Protein AF-D8M808-F1 (afdb_monomer_lite)

Structure (mmCIF, N/CA/C/O backbone):
data_AF-D8M808-F1
#
_entry.id   AF-D8M808-F1
#
loop_
_atom_site.group_PDB
_atom_site.id
_atom_site.type_symbol
_atom_site.label_atom_id
_atom_site.label_alt_id
_atom_site.label_comp_id
_atom_site.label_asym_id
_atom_site.label_entity_id
_atom_site.label_seq_id
_atom_site.pdbx_PDB_ins_code
_atom_site.Cartn_x
_atom_site.Cartn_y
_atom_site.Cartn_z
_atom_site.occupancy
_atom_site.B_iso_or_equiv
_atom_site.auth_seq_id
_atom_site.auth_comp_id
_atom_site.auth_asym_id
_atom_site.auth_atom_id
_atom_site.pdbx_PDB_model_num
ATOM 1 N N . MET A 1 1 ? 1.893 7.649 -14.625 1.00 47.78 1 MET A N 1
ATOM 2 C CA . MET A 1 1 ? 0.764 7.341 -15.531 1.00 47.78 1 MET A CA 1
ATOM 3 C C . MET A 1 1 ? -0.505 7.721 -14.791 1.00 47.78 1 MET A C 1
ATOM 5 O O . MET A 1 1 ? -0.541 7.512 -13.593 1.00 47.78 1 MET A O 1
ATOM 9 N N . GLY A 1 2 ? -1.487 8.362 -15.423 1.00 59.47 2 GLY A N 1
ATOM 10 C CA . GLY A 1 2 ? -2.755 8.634 -14.735 1.00 59.47 2 GLY A CA 1
ATOM 11 C C . GLY A 1 2 ? -3.718 7.470 -14.938 1.00 59.47 2 GLY A C 1
ATOM 12 O O . GLY A 1 2 ? -3.818 7.004 -16.076 1.00 59.47 2 GLY A O 1
ATOM 13 N N . VAL A 1 3 ? -4.454 7.075 -13.894 1.00 59.12 3 VAL A N 1
ATOM 14 C CA . VAL A 1 3 ? -5.568 6.106 -13.963 1.00 59.12 3 VAL A CA 1
ATOM 15 C C . VAL A 1 3 ? -6.441 6.313 -15.209 1.00 59.12 3 VAL A C 1
ATOM 17 O O . VAL A 1 3 ? -6.594 5.372 -15.991 1.00 59.12 3 VAL A O 1
ATOM 20 N N . PRO A 1 4 ? -6.915 7.543 -15.517 1.00 68.06 4 PRO A N 1
ATOM 21 C CA . PRO A 1 4 ? -7.764 7.747 -16.688 1.00 68.06 4 PRO A CA 1
ATOM 22 C C . PRO A 1 4 ? -7.023 7.537 -18.012 1.00 68.06 4 PRO A C 1
ATOM 24 O O . PRO A 1 4 ? -7.629 7.169 -19.009 1.00 68.06 4 PRO A O 1
ATOM 27 N N . THR A 1 5 ? -5.709 7.783 -18.055 1.00 80.19 5 THR A N 1
ATOM 28 C CA . THR A 1 5 ? -4.933 7.713 -19.303 1.00 80.19 5 THR A CA 1
ATOM 29 C C . THR A 1 5 ? -4.622 6.271 -19.697 1.00 80.19 5 THR A C 1
ATOM 31 O O . THR A 1 5 ? -4.795 5.934 -20.866 1.00 80.19 5 THR A O 1
ATOM 34 N N . LEU A 1 6 ? -4.195 5.422 -18.749 1.00 85.31 6 LEU A N 1
ATOM 35 C CA . LEU A 1 6 ? -3.957 4.002 -19.036 1.00 85.31 6 LEU A CA 1
ATOM 36 C C . LEU A 1 6 ? -5.270 3.299 -19.378 1.00 85.31 6 LEU A C 1
ATOM 38 O O . LEU A 1 6 ? -5.347 2.624 -20.401 1.00 85.31 6 LEU A O 1
ATOM 42 N N . PHE A 1 7 ? -6.313 3.521 -18.573 1.00 86.44 7 PHE A N 1
ATOM 43 C CA . PHE A 1 7 ? -7.611 2.909 -18.822 1.00 86.44 7 PHE A CA 1
ATOM 44 C C . PHE A 1 7 ? -8.219 3.368 -20.154 1.00 86.44 7 PHE A C 1
ATOM 46 O O . PHE A 1 7 ? -8.698 2.528 -20.902 1.00 86.44 7 PHE A O 1
ATOM 53 N N . LYS A 1 8 ? -8.145 4.663 -20.520 1.00 85.25 8 LYS A N 1
ATOM 54 C CA . LYS A 1 8 ? -8.629 5.142 -21.834 1.00 85.25 8 LYS A CA 1
ATOM 55 C C . LYS A 1 8 ? -7.880 4.473 -22.993 1.00 85.25 8 LYS A C 1
ATOM 57 O O . LYS A 1 8 ? -8.508 4.107 -23.982 1.00 85.25 8 LYS A O 1
ATOM 62 N N . TRP A 1 9 ? -6.558 4.301 -22.882 1.00 90.25 9 TRP A N 1
ATOM 63 C CA . TRP A 1 9 ? -5.776 3.578 -23.893 1.00 90.25 9 TRP A CA 1
ATOM 64 C C . TRP A 1 9 ? -6.207 2.108 -23.986 1.00 90.25 9 TRP A C 1
ATOM 66 O O . TRP A 1 9 ? -6.485 1.627 -25.084 1.00 90.25 9 TRP A O 1
ATOM 76 N N . LEU A 1 10 ? -6.354 1.432 -22.842 1.00 91.94 10 LEU A N 1
ATOM 77 C CA . LEU A 1 10 ? -6.784 0.036 -22.763 1.00 91.94 10 LEU A CA 1
ATOM 78 C C . LEU A 1 10 ? -8.191 -0.149 -23.335 1.00 91.94 10 LEU A C 1
ATOM 80 O O . LEU A 1 10 ? -8.391 -1.010 -24.182 1.00 91.94 10 LEU A O 1
ATOM 84 N N . ALA A 1 11 ? -9.146 0.689 -22.935 1.00 90.00 11 ALA A N 1
ATOM 85 C CA . ALA A 1 11 ? -10.527 0.641 -23.405 1.00 90.00 11 ALA A CA 1
ATOM 86 C C . ALA A 1 11 ? -10.635 0.873 -24.914 1.00 90.00 11 ALA A C 1
ATOM 88 O O . ALA A 1 11 ? -11.459 0.254 -25.580 1.00 90.00 11 ALA A O 1
ATOM 89 N N . LYS A 1 12 ? -9.777 1.738 -25.468 1.00 91.75 12 LYS A N 1
ATOM 90 C CA . LYS A 1 12 ? -9.707 1.969 -26.911 1.00 91.75 12 LYS A CA 1
ATOM 91 C C . LYS A 1 12 ? -9.107 0.771 -27.653 1.00 91.75 12 LYS A C 1
ATOM 93 O O . LYS A 1 12 ? -9.603 0.422 -28.719 1.00 91.75 12 LYS A O 1
ATOM 98 N N . LYS A 1 13 ? -8.034 0.173 -27.127 1.00 94.56 13 LYS A N 1
ATOM 99 C CA . LYS A 1 13 ? -7.291 -0.898 -27.811 1.00 94.56 13 LYS A CA 1
ATOM 100 C C . LYS A 1 13 ? -7.941 -2.278 -27.642 1.00 94.56 13 LYS A C 1
ATOM 102 O O . LYS A 1 13 ? -7.980 -3.053 -28.592 1.00 94.56 13 LYS A O 1
ATOM 107 N N . TYR A 1 14 ? -8.497 -2.560 -26.466 1.00 96.06 14 TYR A N 1
ATOM 108 C CA . TYR A 1 14 ? -9.073 -3.852 -26.079 1.00 96.06 14 TYR A CA 1
ATOM 109 C C . TYR A 1 14 ? -10.510 -3.695 -25.541 1.00 96.06 14 TYR A C 1
ATOM 111 O O . TYR A 1 14 ? -10.794 -4.073 -24.400 1.00 96.06 14 TYR A O 1
ATOM 119 N N . PRO A 1 15 ? -11.451 -3.146 -26.330 1.00 95.38 15 PRO A N 1
ATOM 120 C CA . PRO A 1 15 ? -12.764 -2.721 -25.837 1.00 95.38 15 PRO A CA 1
ATOM 121 C C . PRO A 1 15 ? -13.598 -3.854 -25.225 1.00 95.38 15 PRO A C 1
ATOM 123 O O . PRO A 1 15 ? -14.301 -3.625 -24.247 1.00 95.38 15 PRO A O 1
ATOM 126 N N . LYS A 1 16 ? -13.493 -5.091 -25.738 1.00 96.69 16 LYS A N 1
ATOM 127 C CA . LYS A 1 16 ? -14.270 -6.233 -25.215 1.00 96.69 16 LYS A CA 1
ATOM 128 C C . LYS A 1 16 ? -13.803 -6.728 -23.846 1.00 96.69 16 LYS A C 1
ATOM 130 O O . LYS A 1 16 ? -14.503 -7.522 -23.230 1.00 96.69 16 LYS A O 1
ATOM 135 N N . SER A 1 17 ? -12.640 -6.278 -23.371 1.00 96.38 17 SER A N 1
ATOM 136 C CA . SER A 1 17 ? -12.189 -6.591 -22.013 1.00 96.38 17 SER A CA 1
ATOM 137 C C . SER A 1 17 ? -13.010 -5.863 -20.944 1.00 96.38 17 SER A C 1
ATOM 139 O O . SER A 1 17 ? -12.934 -6.228 -19.778 1.00 96.38 17 SER A O 1
ATOM 141 N N . ILE A 1 18 ? -13.823 -4.870 -21.315 1.00 95.19 18 ILE A N 1
ATOM 142 C CA . ILE A 1 18 ? -14.630 -4.079 -20.386 1.00 95.19 18 ILE A CA 1
ATOM 143 C C . ILE A 1 18 ? -16.105 -4.409 -20.601 1.00 95.19 18 ILE A C 1
ATOM 145 O O . ILE A 1 18 ? -16.591 -4.428 -21.731 1.00 95.19 18 ILE A O 1
ATOM 149 N N . MET A 1 19 ? -16.828 -4.627 -19.507 1.00 95.00 19 MET A N 1
ATOM 150 C CA . MET A 1 19 ? -18.283 -4.770 -19.503 1.00 95.00 19 MET A CA 1
ATOM 151 C C . MET A 1 19 ? -18.914 -3.833 -18.471 1.00 95.00 19 MET A C 1
ATOM 153 O O . MET A 1 19 ? -18.319 -3.559 -17.429 1.00 95.00 19 MET A O 1
ATOM 157 N N . ASN A 1 20 ? -20.124 -3.349 -18.747 1.00 95.31 20 ASN A N 1
ATOM 158 C CA . ASN A 1 20 ? -20.907 -2.596 -17.767 1.00 95.31 20 ASN A CA 1
ATOM 159 C C . ASN A 1 20 ? -21.545 -3.559 -16.760 1.00 95.31 20 ASN A C 1
ATOM 161 O O . ASN A 1 20 ? -21.991 -4.641 -17.145 1.00 95.31 20 ASN A O 1
ATOM 165 N N . CYS A 1 21 ? -21.598 -3.159 -15.490 1.00 94.50 21 CYS A N 1
ATOM 166 C CA . CYS A 1 21 ? -22.265 -3.942 -14.457 1.00 94.50 21 CYS A CA 1
ATOM 167 C C . CYS A 1 21 ? -23.781 -3.897 -14.640 1.00 94.50 21 CYS A C 1
ATOM 169 O O . CYS A 1 21 ? -24.364 -2.842 -14.897 1.00 94.50 21 CYS A O 1
ATOM 171 N N . VAL A 1 22 ? -24.416 -5.044 -14.436 1.00 93.88 22 VAL A N 1
ATOM 172 C CA . VAL A 1 22 ? -25.856 -5.169 -14.244 1.00 93.88 22 VAL A CA 1
ATOM 173 C C . VAL A 1 22 ? -26.115 -5.212 -12.742 1.00 93.88 22 VAL A C 1
ATOM 175 O O . VAL A 1 22 ? -25.621 -6.098 -12.042 1.00 93.88 22 VAL A O 1
ATOM 178 N N . GLU A 1 23 ? -26.870 -4.234 -12.247 1.00 91.12 23 GLU A N 1
ATOM 179 C CA . GLU A 1 23 ? -27.244 -4.119 -10.836 1.00 91.12 23 GLU A CA 1
ATOM 180 C C . GLU A 1 23 ? -28.722 -4.483 -10.664 1.00 91.12 23 GLU A C 1
ATOM 182 O O . GLU A 1 23 ? -29.590 -3.943 -11.351 1.00 91.12 23 GLU A O 1
ATOM 187 N N . GLU A 1 24 ? -29.016 -5.385 -9.729 1.00 89.50 24 GLU A N 1
ATOM 188 C CA . GLU A 1 24 ? -30.378 -5.604 -9.244 1.00 89.50 24 GLU A CA 1
ATOM 189 C C . GLU A 1 24 ? -30.600 -4.730 -8.012 1.00 89.50 24 GLU A C 1
ATOM 191 O O . GLU A 1 24 ? -29.841 -4.801 -7.047 1.00 89.50 24 GLU A O 1
ATOM 196 N N . PHE A 1 25 ? -31.642 -3.905 -8.040 1.00 84.81 25 PHE A N 1
ATOM 197 C CA . PHE A 1 25 ? -31.972 -3.028 -6.922 1.00 84.81 25 PHE A CA 1
ATOM 198 C C . PHE A 1 25 ? -32.941 -3.720 -5.965 1.00 84.81 25 PHE A C 1
ATOM 200 O O . PHE A 1 25 ? -33.903 -4.361 -6.392 1.00 84.81 25 PHE A O 1
ATOM 207 N N . GLY A 1 26 ? -32.699 -3.558 -4.664 1.00 83.12 26 GLY A N 1
ATOM 208 C CA . GLY A 1 26 ? -33.629 -3.987 -3.625 1.00 83.12 26 GLY A CA 1
ATOM 209 C C . GLY A 1 26 ? -34.916 -3.158 -3.603 1.00 83.12 26 GLY A C 1
ATOM 210 O O . GLY A 1 26 ? -35.071 -2.167 -4.322 1.00 83.12 26 GLY A O 1
ATOM 211 N N . THR A 1 27 ? -35.849 -3.548 -2.741 1.00 85.81 27 THR A N 1
ATOM 212 C CA . THR A 1 27 ? -37.162 -2.902 -2.610 1.00 85.81 27 THR A CA 1
ATOM 213 C C . THR A 1 27 ? -37.303 -2.194 -1.271 1.00 85.81 27 THR A C 1
ATOM 215 O O . THR A 1 27 ? -36.938 -2.744 -0.235 1.00 85.81 27 THR A O 1
ATOM 218 N N . MET A 1 28 ? -37.895 -1.001 -1.275 1.00 83.19 28 MET A N 1
ATOM 219 C CA . MET A 1 28 ? -38.277 -0.304 -0.045 1.00 83.19 28 MET A CA 1
ATOM 220 C C . MET A 1 28 ? -39.628 -0.827 0.453 1.00 83.19 28 MET A C 1
ATOM 222 O O . MET A 1 28 ? -40.623 -0.730 -0.264 1.00 83.19 28 MET A O 1
ATOM 226 N N . VAL A 1 29 ? -39.676 -1.339 1.683 1.00 83.38 29 VAL A N 1
ATOM 227 C CA . VAL A 1 29 ? -40.907 -1.792 2.353 1.00 83.38 29 VAL A CA 1
ATOM 228 C C . VAL A 1 29 ? -40.989 -1.106 3.713 1.00 83.38 29 VAL A C 1
ATOM 230 O O . VAL A 1 29 ? -40.067 -1.215 4.514 1.00 83.38 29 VAL A O 1
ATOM 233 N N . ASP A 1 30 ? -42.055 -0.339 3.952 1.00 84.25 30 ASP A N 1
ATOM 234 C CA . ASP A 1 30 ? -42.275 0.431 5.191 1.00 84.25 30 ASP A CA 1
ATOM 235 C C . ASP A 1 30 ? -41.093 1.336 5.608 1.00 84.25 30 ASP A C 1
ATOM 237 O O . ASP A 1 30 ? -40.825 1.555 6.788 1.00 84.25 30 ASP A O 1
ATOM 241 N N . GLY A 1 31 ? -40.365 1.877 4.625 1.00 75.31 31 GLY A N 1
ATOM 242 C CA . GLY A 1 31 ? -39.184 2.718 4.856 1.00 75.31 31 GLY A CA 1
ATOM 243 C C . GLY A 1 31 ? -37.890 1.947 5.149 1.00 75.31 31 GLY A C 1
ATOM 244 O O . GLY A 1 31 ? -36.845 2.575 5.307 1.00 75.31 31 GLY A O 1
ATOM 245 N N . LEU A 1 32 ? -37.929 0.611 5.165 1.00 75.94 32 LEU A N 1
ATOM 246 C CA . LEU A 1 32 ? -36.761 -0.260 5.272 1.00 75.94 32 LEU A CA 1
ATOM 247 C C . LEU A 1 32 ? -36.335 -0.755 3.882 1.00 75.94 32 LEU A C 1
ATOM 249 O O . LEU A 1 32 ? -37.163 -1.213 3.094 1.00 75.94 32 LEU A O 1
ATOM 253 N N . TYR A 1 33 ? -35.037 -0.685 3.582 1.00 81.38 33 TYR A N 1
ATOM 254 C CA . TYR A 1 33 ? -34.481 -1.273 2.363 1.00 81.38 33 TYR A CA 1
ATOM 255 C C . TYR A 1 33 ? -34.319 -2.782 2.540 1.00 81.38 33 TYR A C 1
ATOM 257 O O . TYR A 1 33 ? -33.563 -3.232 3.403 1.00 81.38 33 TYR A O 1
ATOM 265 N N . ILE A 1 34 ? -35.010 -3.555 1.707 1.00 84.69 34 ILE A N 1
ATOM 266 C CA . ILE A 1 34 ? -34.822 -4.999 1.594 1.00 84.69 34 ILE A CA 1
ATOM 267 C C . ILE A 1 34 ? -33.880 -5.245 0.407 1.00 84.69 34 ILE A C 1
ATOM 269 O O . ILE A 1 34 ? -34.269 -4.943 -0.725 1.00 84.69 34 ILE A O 1
ATOM 273 N N . PRO A 1 35 ? -32.654 -5.755 0.633 1.00 86.56 35 PRO A N 1
ATOM 274 C CA . PRO A 1 35 ? -31.702 -6.017 -0.442 1.00 86.56 35 PRO A CA 1
ATOM 275 C C . PRO A 1 35 ? -32.207 -7.125 -1.382 1.00 86.56 35 PRO A C 1
ATOM 277 O O . PRO A 1 35 ? -33.033 -7.947 -0.971 1.00 86.56 35 PRO A O 1
ATOM 280 N N . PRO A 1 36 ? -31.714 -7.176 -2.634 1.00 90.19 36 PRO A N 1
ATOM 281 C CA . PRO A 1 36 ? -32.015 -8.282 -3.540 1.00 90.19 36 PRO A CA 1
ATOM 282 C C . PRO A 1 36 ? -31.539 -9.619 -2.949 1.00 90.19 36 PRO A C 1
ATOM 284 O O . PRO A 1 36 ? -30.596 -9.662 -2.154 1.00 90.19 36 PRO A O 1
ATOM 287 N N . ASP A 1 37 ? -32.166 -10.726 -3.357 1.00 90.12 37 ASP A N 1
ATOM 288 C CA . ASP A 1 37 ? -31.726 -12.061 -2.948 1.00 90.12 37 ASP A CA 1
ATOM 289 C C . ASP A 1 37 ? -30.413 -12.428 -3.651 1.00 90.12 37 ASP A C 1
ATOM 291 O O . ASP A 1 37 ? -30.378 -12.958 -4.762 1.00 90.12 37 ASP A O 1
ATOM 295 N N . VAL A 1 38 ? -29.303 -12.143 -2.975 1.00 91.19 38 VAL A N 1
ATOM 296 C CA . VAL A 1 38 ? -27.958 -12.416 -3.485 1.00 91.19 38 VAL A CA 1
ATOM 297 C C . VAL A 1 38 ? -27.599 -13.904 -3.496 1.00 91.19 38 VAL A C 1
ATOM 299 O O . VAL A 1 38 ? -26.528 -14.250 -3.991 1.00 91.19 38 VAL A O 1
ATOM 302 N N . SER A 1 39 ? -28.449 -14.803 -2.980 1.00 89.38 39 SER A N 1
ATOM 303 C CA . SER A 1 39 ? -28.254 -16.251 -3.144 1.00 89.38 39 SER A CA 1
ATOM 304 C C . SER A 1 39 ? -28.545 -16.720 -4.574 1.00 89.38 39 SER A C 1
ATOM 306 O O . SER A 1 39 ? -28.023 -17.751 -5.001 1.00 89.38 39 SER A O 1
ATOM 308 N N . LEU A 1 40 ? -29.313 -15.934 -5.335 1.00 92.75 40 LEU A N 1
ATOM 309 C CA . LEU A 1 40 ? -29.571 -16.175 -6.749 1.00 92.75 40 LEU A CA 1
ATOM 310 C C . LEU A 1 40 ? -28.301 -15.980 -7.598 1.00 92.75 40 LEU A C 1
ATOM 312 O O . LEU A 1 40 ? -27.373 -15.267 -7.176 1.00 92.75 40 LEU A O 1
ATOM 316 N N . PRO A 1 41 ? -28.261 -16.575 -8.809 1.00 95.19 41 PRO A N 1
ATOM 317 C CA . PRO A 1 41 ? -27.167 -16.369 -9.749 1.00 95.19 41 PRO A CA 1
ATOM 318 C C . PRO A 1 41 ? -26.872 -14.885 -9.978 1.00 95.19 41 PRO A C 1
ATOM 320 O O . PRO A 1 41 ? -27.785 -14.057 -10.002 1.00 95.19 41 PRO A O 1
ATOM 323 N N . ASN A 1 42 ? -25.597 -14.537 -10.123 1.00 96.69 42 ASN A N 1
ATOM 324 C CA . ASN A 1 42 ? -25.175 -13.162 -10.332 1.00 96.69 42 ASN A CA 1
ATOM 325 C C . ASN A 1 42 ? -25.702 -12.645 -11.691 1.00 96.69 42 ASN A C 1
ATOM 327 O O . ASN A 1 42 ? -25.426 -13.267 -12.724 1.00 96.69 42 ASN A O 1
ATOM 331 N N . PRO A 1 43 ? -26.416 -11.502 -11.731 1.00 96.38 43 PRO A N 1
ATOM 332 C CA . PRO A 1 43 ? -27.016 -10.966 -12.958 1.00 96.38 43 PRO A CA 1
ATOM 333 C C . PRO A 1 43 ? -25.988 -10.575 -14.029 1.00 96.38 43 PRO A C 1
ATOM 335 O O . PRO A 1 43 ? -26.331 -10.466 -15.204 1.00 96.38 43 PRO A O 1
ATOM 338 N N . ASN A 1 44 ? -24.716 -10.410 -13.656 1.00 96.00 44 ASN A N 1
ATOM 339 C CA . ASN A 1 44 ? -23.619 -10.150 -14.589 1.00 96.00 44 ASN A CA 1
ATOM 340 C C . ASN A 1 44 ? -23.207 -11.393 -15.401 1.00 96.00 44 ASN A C 1
ATOM 342 O O . ASN A 1 44 ? -22.344 -11.296 -16.268 1.00 96.00 44 ASN A O 1
ATOM 346 N N . GLY A 1 45 ? -23.780 -12.570 -15.115 1.00 95.56 45 GLY A N 1
ATOM 347 C CA . GLY A 1 45 ? -23.434 -13.834 -15.773 1.00 95.56 45 GLY A CA 1
ATOM 348 C C . GLY A 1 45 ? -22.103 -14.440 -15.309 1.00 95.56 45 GLY A C 1
ATOM 349 O O . GLY A 1 45 ? -21.668 -15.456 -15.851 1.00 95.56 45 GLY A O 1
ATOM 350 N N . ILE A 1 46 ? -21.461 -13.838 -14.303 1.00 96.19 46 ILE A N 1
ATOM 351 C CA . ILE A 1 46 ? -20.186 -14.273 -13.731 1.00 96.19 46 ILE A CA 1
ATOM 352 C C . ILE A 1 46 ? -20.362 -14.412 -12.219 1.00 96.19 46 ILE A C 1
ATOM 354 O O . ILE A 1 46 ? -20.697 -13.451 -11.534 1.00 96.19 46 ILE A O 1
ATOM 358 N N . GLU A 1 47 ? -20.125 -15.614 -11.701 1.00 97.31 47 GLU A N 1
ATOM 359 C CA . GLU A 1 47 ? -20.008 -15.855 -10.260 1.00 97.31 47 GLU A CA 1
ATOM 360 C C . GLU A 1 47 ? -18.597 -15.527 -9.774 1.00 97.31 47 GLU A C 1
ATOM 362 O O . GLU A 1 47 ? -17.628 -15.812 -10.480 1.00 97.31 47 GLU A O 1
ATOM 367 N N . PHE A 1 48 ? -18.477 -14.998 -8.558 1.00 98.12 48 PHE A N 1
ATOM 368 C CA . PHE A 1 48 ? -17.192 -14.663 -7.945 1.00 98.12 48 PHE A CA 1
ATOM 369 C C . PHE A 1 48 ? -17.004 -15.429 -6.639 1.00 98.12 48 PHE A C 1
ATOM 371 O O . PHE A 1 48 ? -17.874 -15.433 -5.770 1.00 98.12 48 PHE A O 1
ATOM 378 N N . ASP A 1 49 ? -15.851 -16.070 -6.478 1.00 97.69 49 ASP A N 1
ATOM 379 C CA . ASP A 1 49 ? -15.513 -16.780 -5.248 1.00 97.69 49 ASP A CA 1
ATOM 380 C C . ASP A 1 49 ? -15.039 -15.799 -4.178 1.00 97.69 49 ASP A C 1
ATOM 382 O O . ASP A 1 49 ? -15.577 -15.765 -3.067 1.00 97.69 49 ASP A O 1
ATOM 386 N N . ASN A 1 50 ? -14.053 -14.980 -4.544 1.00 98.44 50 ASN A N 1
ATOM 387 C CA . ASN A 1 50 ? -13.339 -14.111 -3.625 1.00 98.44 50 ASN A CA 1
ATOM 388 C C . ASN A 1 50 ? -13.463 -12.654 -4.074 1.00 98.44 50 ASN A C 1
ATOM 390 O O . ASN A 1 50 ? -13.074 -12.305 -5.193 1.00 98.44 50 ASN A O 1
ATOM 394 N N . PHE A 1 51 ? -13.968 -11.810 -3.178 1.00 98.50 51 PHE A N 1
ATOM 395 C CA . PHE A 1 51 ? -14.085 -10.374 -3.383 1.00 98.50 51 PHE A CA 1
ATOM 396 C C . PHE A 1 51 ? -13.071 -9.619 -2.524 1.00 98.50 51 PHE A C 1
ATOM 398 O O . PHE A 1 51 ? -13.074 -9.728 -1.300 1.00 98.50 51 PHE A O 1
ATOM 405 N N . TYR A 1 52 ? -12.214 -8.839 -3.170 1.00 98.50 52 TYR A N 1
ATOM 406 C CA . TYR A 1 52 ? -11.184 -8.030 -2.536 1.00 98.50 52 TYR A CA 1
ATOM 407 C C . TYR A 1 52 ? -11.540 -6.551 -2.659 1.00 98.50 52 TYR A C 1
ATOM 409 O O . TYR A 1 52 ? -11.968 -6.097 -3.720 1.00 98.50 52 TYR A O 1
ATOM 417 N N . ILE A 1 53 ? -11.360 -5.788 -1.589 1.00 97.81 53 ILE A N 1
ATOM 418 C CA . ILE A 1 53 ? -11.730 -4.374 -1.550 1.00 97.81 53 ILE A CA 1
ATOM 419 C C . ILE A 1 53 ? -10.531 -3.570 -1.073 1.00 97.81 53 ILE A C 1
ATOM 421 O O . ILE A 1 53 ? -10.106 -3.723 0.076 1.00 97.81 53 ILE A O 1
ATOM 425 N N . ASP A 1 54 ? -10.020 -2.695 -1.938 1.00 95.00 54 ASP A N 1
ATOM 426 C CA . ASP A 1 54 ? -9.149 -1.611 -1.500 1.00 95.00 54 ASP A CA 1
ATOM 427 C C . ASP A 1 54 ? -10.005 -0.504 -0.870 1.00 95.00 54 ASP A C 1
ATOM 429 O O . ASP A 1 54 ? -10.714 0.263 -1.532 1.00 95.00 54 ASP A O 1
ATOM 433 N N . MET A 1 55 ? -9.955 -0.437 0.457 1.00 95.38 55 MET A N 1
ATOM 434 C CA . MET A 1 55 ? -10.782 0.467 1.241 1.00 95.38 55 MET A CA 1
ATOM 435 C C . MET A 1 55 ? -10.394 1.929 1.060 1.00 95.38 55 MET A C 1
ATOM 437 O O . MET A 1 55 ? -11.240 2.795 1.287 1.00 95.38 55 MET A O 1
ATOM 441 N N . ASN A 1 56 ? -9.159 2.247 0.664 1.00 91.44 56 ASN A N 1
ATOM 442 C CA . ASN A 1 56 ? -8.702 3.632 0.641 1.00 91.44 56 ASN A CA 1
ATOM 443 C C . ASN A 1 56 ? -9.467 4.469 -0.388 1.00 91.44 56 ASN A C 1
ATOM 445 O O . ASN A 1 56 ? -9.899 5.581 -0.067 1.00 91.44 56 ASN A O 1
ATOM 449 N N . GLY A 1 57 ? -9.740 3.918 -1.574 1.00 87.81 57 GLY A N 1
ATOM 450 C CA . GLY A 1 57 ? -10.597 4.563 -2.573 1.00 87.81 57 GLY A CA 1
ATOM 451 C C . GLY A 1 57 ? -12.009 4.849 -2.045 1.00 87.81 57 GLY A C 1
ATOM 452 O O . GLY A 1 57 ? -12.527 5.955 -2.217 1.00 87.81 57 GLY A O 1
ATOM 453 N N . ILE A 1 58 ? -12.604 3.889 -1.327 1.00 91.50 58 ILE A N 1
ATOM 454 C CA . ILE A 1 58 ? -13.940 4.029 -0.724 1.00 91.50 58 ILE A CA 1
ATOM 455 C C . ILE A 1 58 ? -13.937 5.082 0.387 1.00 91.50 58 ILE A C 1
ATOM 457 O O . ILE A 1 58 ? -14.824 5.935 0.403 1.00 91.50 58 ILE A O 1
ATOM 461 N N . ILE A 1 59 ? -12.944 5.065 1.284 1.00 92.44 59 ILE A N 1
ATOM 462 C CA . ILE A 1 59 ? -12.806 6.051 2.367 1.00 92.44 59 ILE A CA 1
ATOM 463 C C . ILE A 1 59 ? -12.706 7.452 1.761 1.00 92.44 59 ILE A C 1
ATOM 465 O O . ILE A 1 59 ? -13.488 8.329 2.117 1.00 92.44 59 ILE A O 1
ATOM 469 N N . HIS A 1 60 ? -11.818 7.659 0.782 1.00 87.25 60 HIS A N 1
ATOM 470 C CA . HIS A 1 60 ? -11.701 8.942 0.089 1.00 87.25 60 HIS A CA 1
ATOM 471 C C . HIS A 1 60 ? -13.037 9.393 -0.509 1.00 87.25 60 HIS A C 1
ATOM 473 O O . HIS A 1 60 ? -13.455 10.533 -0.283 1.00 87.25 60 HIS A O 1
ATOM 479 N N . ASN A 1 61 ? -13.718 8.505 -1.234 1.00 84.81 61 ASN A N 1
ATOM 480 C CA . ASN A 1 61 ? -14.953 8.869 -1.906 1.00 84.81 61 ASN A CA 1
ATOM 481 C C . ASN A 1 61 ? -16.089 9.175 -0.920 1.00 84.81 61 ASN A C 1
ATOM 483 O O . ASN A 1 61 ? -16.822 10.146 -1.098 1.00 84.81 61 ASN A O 1
ATOM 487 N N . CYS A 1 62 ? -16.206 8.396 0.151 1.00 86.69 62 CYS A N 1
ATOM 488 C CA . CYS A 1 62 ? -17.253 8.564 1.153 1.00 86.69 62 CYS A CA 1
ATOM 489 C C . CYS A 1 62 ? -16.998 9.741 2.100 1.00 86.69 62 CYS A C 1
ATOM 491 O O . CYS A 1 62 ? -17.962 10.242 2.675 1.00 86.69 62 CYS A O 1
ATOM 493 N N . SER A 1 63 ? -15.746 10.201 2.247 1.00 83.38 63 SER A N 1
ATOM 494 C CA . SER A 1 63 ? -15.391 11.373 3.058 1.00 83.38 63 SER A CA 1
ATOM 495 C C . SER A 1 63 ? -15.605 12.709 2.334 1.00 83.38 63 SER A C 1
ATOM 497 O O . SER A 1 63 ? -15.907 13.705 2.993 1.00 83.38 63 SER A O 1
ATOM 499 N N . HIS A 1 64 ? -15.376 12.791 1.012 1.00 72.50 64 HIS A N 1
ATOM 500 C CA . HIS A 1 64 ? -15.351 14.093 0.311 1.00 72.50 64 HIS A CA 1
ATOM 501 C C . HIS A 1 64 ? -15.627 14.091 -1.207 1.00 72.50 64 HIS A C 1
ATOM 503 O O . HIS A 1 64 ? -15.399 15.127 -1.836 1.00 72.50 64 HIS A O 1
ATOM 509 N N . ASN A 1 65 ? -16.132 13.006 -1.816 1.00 65.62 65 ASN A N 1
ATOM 510 C CA . ASN A 1 65 ? -16.381 12.983 -3.268 1.00 65.62 65 ASN A CA 1
ATOM 511 C C . ASN A 1 65 ? -17.362 14.085 -3.704 1.00 65.62 65 ASN A C 1
ATOM 513 O O . ASN A 1 65 ? -18.394 14.334 -3.079 1.00 65.62 65 ASN A O 1
ATOM 517 N N . GLU A 1 66 ? -17.042 14.736 -4.822 1.00 52.00 66 GLU A N 1
ATOM 518 C CA . GLU A 1 66 ? -17.864 15.780 -5.424 1.00 52.00 66 GLU A CA 1
ATOM 519 C C . GLU A 1 66 ? -19.216 15.264 -5.936 1.00 52.00 66 GLU A C 1
ATOM 521 O O . GLU A 1 66 ? -20.154 16.053 -6.026 1.00 52.00 66 GLU A O 1
ATOM 526 N N . GLY A 1 67 ? -19.322 13.961 -6.227 1.00 54.66 67 GLY A N 1
ATOM 527 C CA . GLY A 1 67 ? -20.549 13.282 -6.649 1.00 54.66 67 GLY A CA 1
ATOM 528 C C . GLY A 1 67 ? -21.504 12.887 -5.518 1.00 54.66 67 GLY A C 1
ATOM 529 O O . GLY A 1 67 ? -22.562 12.323 -5.803 1.00 54.66 67 GLY A O 1
ATOM 530 N N . LEU A 1 68 ? -21.158 13.154 -4.253 1.00 61.16 68 LEU A N 1
ATOM 531 C CA . LEU A 1 68 ? -22.083 12.971 -3.138 1.00 61.16 68 LEU A CA 1
ATOM 532 C C . LEU A 1 68 ? -23.152 14.066 -3.186 1.00 61.16 68 LEU A C 1
ATOM 534 O O . LEU A 1 68 ? -22.833 15.254 -3.140 1.00 61.16 68 LEU A O 1
ATOM 538 N N . ASP A 1 69 ? -24.426 13.673 -3.178 1.00 55.78 69 ASP A N 1
ATOM 539 C CA . ASP A 1 69 ? -25.536 14.631 -3.048 1.00 55.78 69 ASP A CA 1
ATOM 540 C C . ASP A 1 69 ? -25.514 15.355 -1.691 1.00 55.78 69 ASP A C 1
ATOM 542 O O . ASP A 1 69 ? -26.127 16.410 -1.519 1.00 55.78 69 ASP A O 1
ATOM 546 N N . LYS A 1 70 ? -24.779 14.791 -0.724 1.00 60.44 70 LYS A N 1
ATOM 547 C CA . LYS A 1 70 ? -24.592 15.297 0.630 1.00 60.44 70 LYS A CA 1
ATOM 548 C C . LYS A 1 70 ? -23.152 15.057 1.089 1.00 60.44 70 LYS A C 1
ATOM 550 O O . LYS A 1 70 ? -22.704 13.920 1.178 1.00 60.44 70 LYS A O 1
ATOM 555 N N . VAL A 1 71 ? -22.422 16.129 1.392 1.00 64.56 71 VAL A N 1
ATOM 556 C CA . VAL A 1 71 ? -21.077 16.030 1.988 1.00 64.56 71 VAL A CA 1
ATOM 557 C C . VAL A 1 71 ? -21.221 15.617 3.462 1.00 64.56 71 VAL A C 1
ATOM 559 O O . VAL A 1 71 ? -22.050 16.229 4.142 1.00 64.56 71 VAL A O 1
ATOM 562 N N . PRO A 1 72 ? -20.456 14.626 3.964 1.00 73.56 72 PRO A N 1
ATOM 563 C CA . PRO A 1 72 ? -20.489 14.234 5.373 1.00 73.56 72 PRO A CA 1
ATOM 564 C C . PRO A 1 72 ? -20.184 15.423 6.287 1.00 73.56 72 PRO A C 1
ATOM 566 O O . PRO A 1 72 ? -19.218 16.153 6.047 1.00 73.56 72 PRO A O 1
ATOM 569 N N . GLU A 1 73 ? -20.971 15.616 7.346 1.00 70.19 73 GLU A N 1
ATOM 570 C CA . GLU A 1 73 ? -20.686 16.644 8.358 1.00 70.19 73 GLU A CA 1
ATOM 571 C C . GLU A 1 73 ? -19.884 16.067 9.527 1.00 70.19 73 GLU A C 1
ATOM 573 O O . GLU A 1 73 ? -19.086 16.766 10.154 1.00 70.19 73 GLU A O 1
ATOM 578 N N . THR A 1 74 ? -20.067 14.775 9.796 1.00 80.00 74 THR A N 1
ATOM 579 C CA . THR A 1 74 ? -19.450 14.050 10.905 1.00 80.00 74 THR A CA 1
ATOM 580 C C . THR A 1 74 ? -18.709 12.797 10.428 1.00 80.00 74 THR A C 1
ATOM 582 O O . THR A 1 74 ? -18.955 12.271 9.338 1.00 80.00 74 THR A O 1
ATOM 585 N N . SER A 1 75 ? -17.813 12.264 11.271 1.00 83.31 75 SER A N 1
ATOM 586 C CA . SER A 1 75 ? -17.213 10.941 11.032 1.00 83.31 75 SER A CA 1
ATOM 587 C C . SER A 1 75 ? -18.292 9.860 10.902 1.00 83.31 75 SER A C 1
ATOM 589 O O . SER A 1 75 ? -18.180 8.990 10.046 1.00 83.31 75 SER A O 1
ATOM 591 N N . LYS A 1 76 ? -19.381 9.967 11.677 1.00 85.00 76 LYS A N 1
ATOM 592 C CA . LYS A 1 76 ? -20.512 9.034 11.634 1.00 85.00 76 LYS A CA 1
ATOM 593 C C . LYS A 1 76 ? -21.181 8.988 10.258 1.00 85.00 76 LYS A C 1
ATOM 595 O O . LYS A 1 76 ? -21.375 7.897 9.735 1.00 85.00 76 LYS A O 1
ATOM 600 N N . ASP A 1 77 ? -21.452 10.145 9.650 1.00 84.31 77 ASP A N 1
ATOM 601 C CA . ASP A 1 77 ? -22.007 10.205 8.287 1.00 84.31 77 ASP A CA 1
ATOM 602 C C . ASP A 1 77 ? -21.072 9.516 7.284 1.00 84.31 77 ASP A C 1
ATOM 604 O O . ASP A 1 77 ? -21.517 8.822 6.375 1.00 84.31 77 ASP A O 1
ATOM 608 N N . THR A 1 78 ? -19.755 9.675 7.468 1.00 87.00 78 THR A N 1
ATOM 609 C CA . THR A 1 78 ? -18.770 9.006 6.610 1.00 87.00 78 THR A CA 1
ATOM 610 C C . THR A 1 78 ? -18.843 7.486 6.758 1.00 87.00 78 THR A C 1
ATOM 612 O O . THR A 1 78 ? -18.796 6.778 5.755 1.00 87.00 78 THR A O 1
ATOM 615 N N . PHE A 1 79 ? -18.986 6.975 7.982 1.00 89.06 79 PHE A N 1
ATOM 616 C CA . PHE A 1 79 ? -19.105 5.537 8.228 1.00 89.06 79 PHE A CA 1
ATOM 617 C C . PHE A 1 79 ? -20.395 4.970 7.627 1.00 89.06 79 PHE A C 1
ATOM 619 O O . PHE A 1 79 ? -20.345 3.955 6.938 1.00 89.06 79 PHE A O 1
ATOM 626 N N . GLU A 1 80 ? -21.529 5.655 7.798 1.00 87.75 80 GLU A N 1
ATOM 627 C CA . GLU A 1 80 ? -22.805 5.260 7.185 1.00 87.75 80 GLU A CA 1
ATOM 628 C C . GLU A 1 80 ? -22.708 5.226 5.650 1.00 87.75 80 GLU A C 1
ATOM 630 O O . GLU A 1 80 ? -23.156 4.264 5.021 1.00 87.75 80 GLU A O 1
ATOM 635 N N . ASN A 1 81 ? -22.037 6.215 5.049 1.00 89.19 81 ASN A N 1
ATOM 636 C CA . ASN A 1 81 ? -21.762 6.244 3.613 1.00 89.19 81 ASN A CA 1
ATOM 637 C C . ASN A 1 81 ? -20.933 5.040 3.160 1.00 89.19 81 ASN A C 1
ATOM 639 O O . ASN A 1 81 ? -21.284 4.385 2.178 1.00 89.19 81 ASN A O 1
ATOM 643 N N . MET A 1 82 ? -19.849 4.744 3.883 1.00 92.38 82 MET A N 1
ATOM 644 C CA . MET A 1 82 ? -18.978 3.610 3.583 1.00 92.38 82 MET A CA 1
ATOM 645 C C . MET A 1 82 ? -19.738 2.291 3.662 1.00 92.38 82 MET A C 1
ATOM 647 O O . MET A 1 82 ? -19.647 1.488 2.740 1.00 92.38 82 MET A O 1
ATOM 651 N N . PHE A 1 83 ? -20.501 2.069 4.733 1.00 92.94 83 PHE A N 1
ATOM 652 C CA . PHE A 1 83 ? -21.253 0.830 4.927 1.00 92.94 83 PHE A CA 1
ATOM 653 C C . PHE A 1 83 ? -22.278 0.621 3.822 1.00 92.94 83 PHE A C 1
ATOM 655 O O . PHE A 1 83 ? -22.367 -0.471 3.269 1.00 92.94 83 PHE A O 1
ATOM 662 N N . MET A 1 84 ? -22.997 1.675 3.438 1.00 89.88 84 MET A N 1
ATOM 663 C CA . MET A 1 84 ? -23.984 1.557 2.375 1.00 89.88 84 MET A CA 1
ATOM 664 C C . MET A 1 84 ? -23.340 1.343 0.998 1.00 89.88 84 MET A C 1
ATOM 666 O O . MET A 1 84 ? -23.895 0.620 0.170 1.00 89.88 84 MET A O 1
ATOM 670 N N . TYR A 1 85 ? -22.160 1.922 0.751 1.00 92.44 85 TYR A N 1
ATOM 671 C CA . TYR A 1 85 ? -21.403 1.649 -0.470 1.00 92.44 85 TYR A CA 1
ATOM 672 C C . TYR A 1 85 ? -20.869 0.211 -0.502 1.00 92.44 85 TYR A C 1
ATOM 674 O O . TYR A 1 85 ? -21.001 -0.467 -1.517 1.00 92.44 85 TYR A O 1
ATOM 682 N N . LEU A 1 86 ? -20.331 -0.286 0.616 1.00 95.38 86 LEU A N 1
ATOM 683 C CA . LEU A 1 86 ? -19.879 -1.673 0.751 1.00 95.38 86 LEU A CA 1
ATOM 684 C C . LEU A 1 86 ? -21.024 -2.672 0.547 1.00 95.38 86 LEU A C 1
ATOM 686 O O . LEU A 1 86 ? -20.831 -3.667 -0.149 1.00 95.38 86 LEU A O 1
ATOM 690 N N . ASP A 1 87 ? -22.213 -2.391 1.088 1.00 93.56 87 ASP A N 1
ATOM 691 C CA . ASP A 1 87 ? -23.409 -3.207 0.853 1.00 93.56 87 ASP A CA 1
ATOM 692 C C . ASP A 1 87 ? -23.769 -3.255 -0.636 1.00 93.56 87 ASP A C 1
ATOM 694 O O . ASP A 1 87 ? -24.001 -4.336 -1.174 1.00 93.56 87 ASP A O 1
ATOM 698 N N . ARG A 1 88 ? -23.748 -2.108 -1.335 1.00 93.12 88 ARG A N 1
ATOM 699 C CA . ARG A 1 88 ? -23.966 -2.065 -2.790 1.00 93.12 88 ARG A CA 1
ATOM 700 C C . ARG A 1 88 ? -22.945 -2.924 -3.532 1.00 93.12 88 ARG A C 1
ATOM 702 O O . ARG A 1 88 ? -23.333 -3.732 -4.368 1.00 93.12 88 ARG A O 1
ATOM 709 N N . LEU A 1 89 ? -21.653 -2.779 -3.236 1.00 95.62 89 LEU A N 1
ATOM 710 C CA . LEU A 1 89 ? -20.620 -3.581 -3.898 1.00 95.62 89 LEU A CA 1
ATOM 711 C C . LEU A 1 89 ? -20.815 -5.081 -3.634 1.00 95.62 89 LEU A C 1
ATOM 713 O O . LEU A 1 89 ? -20.687 -5.890 -4.550 1.00 95.62 89 LEU A O 1
ATOM 717 N N . PHE A 1 90 ? -21.178 -5.454 -2.407 1.00 95.50 90 PHE A N 1
ATOM 718 C CA . PHE A 1 90 ? -21.492 -6.835 -2.056 1.00 95.50 90 PHE A CA 1
ATOM 719 C C . PHE A 1 90 ? -22.715 -7.369 -2.828 1.00 95.50 90 PHE A C 1
ATOM 721 O O . PHE A 1 90 ? -22.667 -8.492 -3.327 1.00 95.50 90 PHE A O 1
ATOM 728 N N . GLU A 1 91 ? -23.777 -6.572 -2.983 1.00 94.31 91 GLU A N 1
ATOM 729 C CA . GLU A 1 91 ? -24.988 -6.920 -3.752 1.00 94.31 91 GLU A CA 1
ATOM 730 C C . GLU A 1 91 ? -24.692 -7.166 -5.247 1.00 94.31 91 GLU A C 1
ATOM 732 O O . GLU A 1 91 ? -25.298 -8.052 -5.863 1.00 94.31 91 GLU A O 1
ATOM 737 N N . ILE A 1 92 ? -23.735 -6.421 -5.811 1.00 95.62 92 ILE A N 1
ATOM 738 C CA . ILE A 1 92 ? -23.281 -6.541 -7.206 1.00 95.62 92 ILE A CA 1
ATOM 739 C C . ILE A 1 92 ? -22.390 -7.768 -7.396 1.00 95.62 92 ILE A C 1
ATOM 741 O O . ILE A 1 92 ? -22.565 -8.530 -8.347 1.00 95.62 92 ILE A O 1
ATOM 745 N N . VAL A 1 93 ? -21.416 -7.958 -6.504 1.00 97.31 93 VAL A N 1
ATOM 746 C CA . VAL A 1 93 ? -20.391 -8.998 -6.651 1.00 97.31 93 VAL A CA 1
ATOM 747 C C . VAL A 1 93 ? -20.897 -10.371 -6.210 1.00 97.31 93 VAL A C 1
ATOM 749 O O . VAL A 1 93 ? -20.593 -11.368 -6.860 1.00 97.31 93 VAL A O 1
ATOM 752 N N . ARG A 1 94 ? -21.691 -10.445 -5.138 1.00 96.12 94 ARG A N 1
ATOM 753 C CA . ARG A 1 94 ? -22.217 -11.697 -4.560 1.00 96.12 94 ARG A CA 1
ATOM 754 C C . ARG A 1 94 ? -21.123 -12.754 -4.309 1.00 96.12 94 ARG A C 1
ATOM 756 O O . ARG A 1 94 ? -21.216 -13.859 -4.847 1.00 96.12 94 ARG A O 1
ATOM 763 N N . PRO A 1 95 ? -20.078 -12.443 -3.516 1.00 96.75 95 PRO A N 1
ATOM 764 C CA . PRO A 1 95 ? -18.979 -13.377 -3.283 1.00 96.75 95 PRO A CA 1
ATOM 765 C C . PRO A 1 95 ? -19.469 -14.675 -2.638 1.00 96.75 95 PRO A C 1
ATOM 767 O O . PRO A 1 95 ? -20.292 -14.654 -1.720 1.00 96.75 95 PRO A O 1
ATOM 770 N N . ARG A 1 96 ? -18.947 -15.812 -3.106 1.00 94.38 96 ARG A N 1
ATOM 771 C CA . ARG A 1 96 ? -19.384 -17.147 -2.663 1.00 94.38 96 ARG A CA 1
ATOM 772 C C . ARG A 1 96 ? -18.516 -17.766 -1.571 1.00 94.38 96 ARG A C 1
ATOM 774 O O . ARG A 1 96 ? -18.987 -18.674 -0.893 1.00 94.38 96 ARG A O 1
ATOM 781 N N . LYS A 1 97 ? -17.273 -17.307 -1.395 1.00 93.81 97 LYS A N 1
ATOM 782 C CA . LYS A 1 97 ? -16.309 -17.892 -0.447 1.00 93.81 97 LYS A CA 1
ATOM 783 C C . LYS A 1 97 ? -15.685 -16.858 0.487 1.00 93.81 97 LYS A C 1
ATOM 785 O O . LYS A 1 97 ? -15.682 -17.079 1.700 1.00 93.81 97 LYS A O 1
ATOM 790 N N . LEU A 1 98 ? -15.178 -15.745 -0.048 1.00 95.81 98 LEU A N 1
ATOM 791 C CA . LEU A 1 98 ? -14.363 -14.789 0.710 1.00 95.81 98 LEU A CA 1
ATOM 792 C C . LEU A 1 98 ? -14.726 -13.327 0.419 1.00 95.81 98 LEU A C 1
ATOM 794 O O . LEU A 1 98 ? -14.918 -12.945 -0.735 1.00 95.81 98 LEU A O 1
ATOM 798 N N . ILE A 1 99 ? -14.689 -12.498 1.464 1.00 97.38 99 ILE A N 1
ATOM 799 C CA . ILE A 1 99 ? -14.502 -11.046 1.378 1.00 97.38 99 ILE A CA 1
ATOM 800 C C . ILE A 1 99 ? -13.192 -10.688 2.079 1.00 97.38 99 ILE A C 1
ATOM 802 O O . ILE A 1 99 ? -12.986 -11.049 3.237 1.00 97.38 99 ILE A O 1
ATOM 806 N N . TYR A 1 100 ? -12.327 -9.942 1.405 1.00 97.94 100 TYR A N 1
ATOM 807 C CA . TYR A 1 100 ? -11.094 -9.403 1.966 1.00 97.94 100 TYR A CA 1
ATOM 808 C C . TYR A 1 100 ? -11.139 -7.875 1.903 1.00 97.94 100 TYR A C 1
ATOM 810 O O . TYR A 1 100 ? -11.091 -7.294 0.819 1.00 97.94 100 TYR A O 1
ATOM 818 N N . LEU A 1 101 ? -11.213 -7.214 3.058 1.00 97.94 101 LEU A N 1
ATOM 819 C CA . LEU A 1 101 ? -11.178 -5.756 3.162 1.00 97.94 101 LEU A CA 1
ATOM 820 C C . LEU A 1 101 ? -9.763 -5.313 3.538 1.00 97.94 101 LEU A C 1
ATOM 822 O O . LEU A 1 101 ? -9.278 -5.642 4.623 1.00 97.94 101 LEU A O 1
ATOM 826 N N . ALA A 1 102 ? -9.106 -4.564 2.656 1.00 97.12 102 ALA A N 1
ATOM 827 C CA . ALA A 1 102 ? -7.750 -4.074 2.861 1.00 97.12 102 ALA A CA 1
ATOM 828 C C . ALA A 1 102 ? -7.749 -2.553 3.025 1.00 97.12 102 ALA A C 1
ATOM 830 O O . ALA A 1 102 ? -8.079 -1.819 2.101 1.00 97.12 102 ALA A O 1
ATOM 831 N N . VAL A 1 103 ? -7.368 -2.076 4.206 1.00 96.38 103 VAL A N 1
ATOM 832 C CA . VAL A 1 103 ? -7.104 -0.655 4.475 1.00 96.38 103 VAL A CA 1
ATOM 833 C C . VAL A 1 103 ? -5.607 -0.416 4.322 1.00 96.38 103 VAL A C 1
ATOM 835 O O . VAL A 1 103 ? -4.840 -1.235 4.823 1.00 96.38 103 VAL A O 1
ATOM 838 N N . ASP A 1 104 ? -5.156 0.669 3.686 1.00 95.81 104 ASP A N 1
ATOM 839 C CA . ASP A 1 104 ? -3.710 0.936 3.604 1.00 95.81 104 ASP A CA 1
ATOM 840 C C . ASP A 1 104 ? -3.094 0.979 5.003 1.00 95.81 104 ASP A C 1
ATOM 842 O O . ASP A 1 104 ? -3.595 1.675 5.890 1.00 95.81 104 ASP A O 1
ATOM 846 N N . GLY A 1 105 ? -1.980 0.270 5.169 1.00 95.75 105 GLY A N 1
ATOM 847 C CA . GLY A 1 105 ? -1.075 0.400 6.298 1.00 95.75 105 GLY A CA 1
ATOM 848 C C . GLY A 1 105 ? 0.167 1.212 5.946 1.00 95.75 105 GLY A C 1
ATOM 849 O O . GLY A 1 105 ? 0.203 1.982 4.983 1.00 95.75 105 GLY A O 1
ATOM 850 N N . VAL A 1 106 ? 1.216 1.067 6.756 1.00 96.44 106 VAL A N 1
ATOM 851 C CA . VAL A 1 106 ? 2.503 1.723 6.480 1.00 96.44 106 VAL A CA 1
ATOM 852 C C . VAL A 1 106 ? 3.094 1.178 5.182 1.00 96.44 106 VAL A C 1
ATOM 854 O O . VAL A 1 106 ? 3.302 -0.025 5.061 1.00 96.44 106 VAL A O 1
ATOM 857 N N . ALA A 1 107 ? 3.377 2.058 4.227 1.00 96.56 107 ALA A N 1
ATOM 858 C CA . ALA A 1 107 ? 3.894 1.707 2.913 1.00 96.56 107 ALA A CA 1
ATOM 859 C C . ALA A 1 107 ? 5.437 1.670 2.899 1.00 96.56 107 ALA A C 1
ATOM 861 O O . ALA A 1 107 ? 6.086 2.274 3.761 1.00 96.56 107 ALA A O 1
ATOM 862 N N . PRO A 1 108 ? 6.061 1.009 1.908 1.00 97.19 108 PRO A N 1
ATOM 863 C CA . PRO A 1 108 ? 7.506 1.081 1.708 1.00 97.19 108 PRO A CA 1
ATOM 864 C C . PRO A 1 108 ? 7.984 2.511 1.429 1.00 97.19 108 PRO A C 1
ATOM 866 O O . PRO A 1 108 ? 7.261 3.327 0.847 1.00 97.19 108 PRO A O 1
ATOM 869 N N . ARG A 1 109 ? 9.242 2.823 1.765 1.00 95.69 109 ARG A N 1
ATOM 870 C CA . ARG A 1 109 ? 9.798 4.178 1.603 1.00 95.69 109 ARG A CA 1
ATOM 871 C C . ARG A 1 109 ? 9.738 4.697 0.163 1.00 95.69 109 ARG A C 1
ATOM 873 O O . ARG A 1 109 ? 9.544 5.898 -0.039 1.00 95.69 109 ARG A O 1
ATOM 880 N N . ALA A 1 110 ? 9.849 3.807 -0.826 1.00 93.88 110 ALA A N 1
ATOM 881 C CA . ALA A 1 110 ? 9.643 4.131 -2.235 1.00 93.88 110 ALA A CA 1
ATOM 882 C C . ALA A 1 110 ? 8.281 4.814 -2.473 1.00 93.88 110 ALA A C 1
ATOM 884 O O . ALA A 1 110 ? 8.237 5.899 -3.055 1.00 93.88 110 ALA A O 1
ATOM 885 N N . LYS A 1 111 ? 7.191 4.250 -1.933 1.00 94.69 111 LYS A N 1
ATOM 886 C CA . LYS A 1 111 ? 5.843 4.836 -2.003 1.00 94.69 111 LYS A CA 1
ATOM 887 C C . LYS A 1 111 ? 5.697 6.068 -1.114 1.00 94.69 111 LYS A C 1
ATOM 889 O O . LYS A 1 111 ? 5.065 7.048 -1.509 1.00 94.69 111 LYS A O 1
ATOM 894 N N . MET A 1 112 ? 6.291 6.056 0.080 1.00 94.88 112 MET A N 1
ATOM 895 C CA . MET A 1 112 ? 6.176 7.166 1.034 1.00 94.88 112 MET A CA 1
ATOM 896 C C . MET A 1 112 ? 6.622 8.509 0.441 1.00 94.88 112 MET A C 1
ATOM 898 O O . MET A 1 112 ? 5.982 9.528 0.688 1.00 94.88 112 MET A O 1
ATOM 902 N N . ASN A 1 113 ? 7.667 8.531 -0.391 1.00 91.69 113 ASN A N 1
ATOM 903 C CA . ASN A 1 113 ? 8.103 9.761 -1.060 1.00 91.69 113 ASN A CA 1
ATOM 904 C C . ASN A 1 113 ? 7.042 10.320 -2.024 1.00 91.69 113 ASN A C 1
ATOM 906 O O . ASN A 1 113 ? 6.824 11.535 -2.058 1.00 91.69 113 ASN A O 1
ATOM 910 N N . GLN A 1 114 ? 6.352 9.447 -2.765 1.00 90.81 114 GLN A N 1
ATOM 911 C CA . GLN A 1 114 ? 5.229 9.831 -3.623 1.00 90.81 114 GLN A CA 1
ATOM 912 C C . GLN A 1 114 ? 4.059 10.358 -2.781 1.00 90.81 114 GLN A C 1
ATOM 914 O O . GLN A 1 114 ? 3.547 11.448 -3.058 1.00 90.81 114 GLN A O 1
ATOM 919 N N . GLN A 1 115 ? 3.708 9.665 -1.692 1.00 92.94 115 GLN A N 1
ATOM 920 C CA . GLN A 1 115 ? 2.650 10.105 -0.776 1.00 92.94 115 GLN A CA 1
ATOM 921 C C . GLN A 1 115 ? 2.977 11.467 -0.153 1.00 92.94 115 GLN A C 1
ATOM 923 O O . GLN A 1 115 ? 2.126 12.356 -0.116 1.00 92.94 115 GLN A O 1
ATOM 928 N N . ARG A 1 116 ? 4.220 11.671 0.291 1.00 94.31 116 ARG A N 1
ATOM 929 C CA . ARG A 1 116 ? 4.699 12.940 0.843 1.00 94.31 116 ARG A CA 1
ATOM 930 C C . ARG A 1 116 ? 4.575 14.075 -0.167 1.00 94.31 116 ARG A C 1
ATOM 932 O O . ARG A 1 116 ? 4.020 15.122 0.155 1.00 94.31 116 ARG A O 1
ATOM 939 N N . SER A 1 117 ? 5.045 13.857 -1.394 1.00 91.62 117 SER A N 1
ATOM 940 C CA . SER A 1 117 ? 4.930 14.826 -2.488 1.00 91.62 117 SER A CA 1
ATOM 941 C C . SER A 1 117 ? 3.469 15.234 -2.728 1.00 91.62 117 SER A C 1
ATOM 943 O O . SER A 1 117 ? 3.149 16.429 -2.742 1.00 91.62 117 SER A O 1
ATOM 945 N N . ARG A 1 118 ? 2.553 14.255 -2.798 1.00 90.06 118 ARG A N 1
ATOM 946 C CA . ARG A 1 118 ? 1.107 14.493 -2.950 1.00 90.06 118 ARG A CA 1
ATOM 947 C C . ARG A 1 118 ? 0.518 15.286 -1.783 1.00 90.06 118 ARG A C 1
ATOM 949 O O . ARG A 1 118 ? -0.218 16.240 -2.019 1.00 90.06 118 ARG A O 1
ATOM 956 N N . ARG A 1 119 ? 0.854 14.940 -0.535 1.00 91.75 119 ARG A N 1
ATOM 957 C CA . ARG A 1 119 ? 0.302 15.594 0.669 1.00 91.75 119 ARG A CA 1
ATOM 958 C C . ARG A 1 119 ? 0.780 17.029 0.839 1.00 91.75 119 ARG A C 1
ATOM 960 O O . ARG A 1 119 ? -0.031 17.899 1.153 1.00 91.75 119 ARG A O 1
ATOM 967 N N . PHE A 1 120 ? 2.062 17.299 0.594 1.00 92.56 120 PHE A N 1
ATOM 968 C CA . PHE A 1 120 ? 2.583 18.669 0.587 1.00 92.56 120 PHE A CA 1
ATOM 969 C C . PHE A 1 120 ? 1.951 19.500 -0.532 1.00 92.56 120 PHE A C 1
ATOM 971 O O . PHE A 1 120 ? 1.557 20.641 -0.290 1.00 92.56 120 PHE A O 1
ATOM 978 N N . SER A 1 121 ? 1.794 18.915 -1.724 1.00 87.94 121 SER A N 1
ATOM 979 C CA . SER A 1 121 ? 1.176 19.603 -2.859 1.00 87.94 121 SER A CA 1
ATOM 980 C C . SER A 1 121 ? -0.286 19.947 -2.593 1.00 87.94 121 SER A C 1
ATOM 982 O O . SER A 1 121 ? -0.661 21.112 -2.701 1.00 87.94 121 SER A O 1
ATOM 984 N N . ALA A 1 122 ? -1.083 18.975 -2.138 1.00 84.94 122 ALA A N 1
ATOM 985 C CA . ALA A 1 122 ? -2.489 19.174 -1.791 1.00 84.94 122 ALA A CA 1
ATOM 986 C C . ALA A 1 122 ? -2.668 20.182 -0.644 1.00 84.94 122 ALA A C 1
ATOM 988 O O . ALA A 1 122 ? -3.571 21.018 -0.669 1.00 84.94 122 ALA A O 1
ATOM 989 N N . PHE A 1 123 ? -1.794 20.143 0.366 1.00 88.06 123 PHE A N 1
ATOM 990 C CA . PHE A 1 123 ? -1.830 21.112 1.457 1.00 88.06 123 PHE A CA 1
ATOM 991 C C . PHE A 1 123 ? -1.549 22.534 0.968 1.00 88.06 123 PHE A C 1
ATOM 993 O O . PHE A 1 123 ? -2.309 23.447 1.295 1.00 88.06 123 PHE A O 1
ATOM 1000 N N . GLN A 1 124 ? -0.498 22.724 0.170 1.00 87.88 124 GLN A N 1
ATOM 1001 C CA . GLN A 1 124 ? -0.161 24.043 -0.351 1.00 87.88 124 GLN A CA 1
ATOM 1002 C C . GLN A 1 124 ? -1.221 24.546 -1.338 1.00 87.88 124 GLN A C 1
ATOM 1004 O O . GLN A 1 124 ? -1.557 25.720 -1.302 1.00 87.88 124 GLN A O 1
ATOM 1009 N N . GLU A 1 125 ? -1.809 23.673 -2.158 1.00 83.06 125 GLU A N 1
ATOM 1010 C CA . GLU A 1 125 ? -2.937 24.015 -3.030 1.00 83.06 125 GLU A CA 1
ATOM 1011 C C . GLU A 1 125 ? -4.147 24.523 -2.225 1.00 83.06 125 GLU A C 1
ATOM 1013 O O . GLU A 1 125 ? -4.727 25.559 -2.558 1.00 83.06 125 GLU A O 1
ATOM 1018 N N . ARG A 1 126 ? -4.498 23.856 -1.115 1.00 82.56 126 ARG A N 1
ATOM 1019 C CA . ARG A 1 126 ? -5.560 24.324 -0.204 1.00 82.56 126 ARG A CA 1
ATOM 1020 C C . ARG A 1 126 ? -5.231 25.675 0.429 1.00 82.56 126 ARG A C 1
ATOM 1022 O O . ARG A 1 126 ? -6.128 26.506 0.554 1.00 82.56 126 ARG A O 1
ATOM 1029 N N . GLN A 1 127 ? -3.974 25.899 0.817 1.00 84.88 127 GLN A N 1
ATOM 1030 C CA . GLN A 1 127 ? -3.531 27.197 1.333 1.00 84.88 127 GLN A CA 1
ATOM 1031 C C . GLN A 1 127 ? -3.626 28.285 0.268 1.00 84.88 127 GLN A C 1
ATOM 1033 O O . GLN A 1 127 ? -4.264 29.299 0.508 1.00 84.88 127 GLN A O 1
ATOM 1038 N N . ASP A 1 128 ? -3.080 28.050 -0.923 1.00 83.75 128 ASP A N 1
ATOM 1039 C CA . ASP A 1 128 ? -3.102 29.019 -2.018 1.00 83.75 128 ASP A CA 1
ATOM 1040 C C . ASP A 1 128 ? -4.543 29.344 -2.451 1.00 83.75 128 ASP A C 1
ATOM 1042 O O . ASP A 1 128 ? -4.837 30.480 -2.824 1.00 83.75 128 ASP A O 1
ATOM 1046 N N . ARG A 1 129 ? -5.467 28.377 -2.342 1.00 82.25 129 ARG A N 1
ATOM 1047 C CA . ARG A 1 129 ? -6.905 28.590 -2.562 1.00 82.25 129 ARG A CA 1
ATOM 1048 C C . ARG A 1 129 ? -7.502 29.530 -1.526 1.00 82.25 129 ARG A C 1
ATOM 1050 O O . ARG A 1 129 ? -8.228 30.452 -1.887 1.00 82.25 129 ARG A O 1
ATOM 1057 N N . LYS A 1 130 ? -7.219 29.263 -0.251 1.00 83.88 130 LYS A N 1
ATOM 1058 C CA . LYS A 1 130 ? -7.710 30.064 0.867 1.00 83.88 130 LYS A CA 1
ATOM 1059 C C . LYS A 1 130 ? -7.142 31.481 0.809 1.00 83.88 130 LYS A C 1
ATOM 1061 O O . LYS A 1 130 ? -7.912 32.426 0.891 1.00 83.88 130 LYS A O 1
ATOM 1066 N N . ASP A 1 131 ? -5.839 31.619 0.577 1.00 86.94 131 ASP A N 1
ATOM 1067 C CA . ASP A 1 131 ? -5.160 32.908 0.441 1.00 86.94 131 ASP A CA 1
ATOM 1068 C C . ASP A 1 131 ? -5.767 33.733 -0.709 1.00 86.94 131 ASP A C 1
ATOM 1070 O O . ASP A 1 131 ? -6.003 34.929 -0.552 1.00 86.94 131 ASP A O 1
ATOM 1074 N N . ALA A 1 132 ? -6.071 33.097 -1.850 1.00 82.62 132 ALA A N 1
ATOM 1075 C CA . ALA A 1 132 ? -6.768 33.748 -2.960 1.00 82.62 132 ALA A CA 1
ATOM 1076 C C . ALA A 1 132 ? -8.190 34.195 -2.575 1.00 82.62 132 ALA A C 1
ATOM 1078 O O . ALA A 1 132 ? -8.587 35.317 -2.883 1.00 82.62 132 ALA A O 1
ATOM 1079 N N . GLU A 1 133 ? -8.960 33.338 -1.897 1.00 82.94 133 GLU A N 1
ATOM 1080 C CA . GLU A 1 133 ? -10.318 33.670 -1.451 1.00 82.94 133 GLU A CA 1
ATOM 1081 C C . GLU A 1 133 ? -10.318 34.825 -0.436 1.00 82.94 133 GLU A C 1
ATOM 1083 O O . GLU A 1 133 ? -11.081 35.778 -0.598 1.00 82.94 133 GLU A O 1
ATOM 1088 N N . ASP A 1 134 ? -9.448 34.767 0.575 1.00 87.25 134 ASP A N 1
ATOM 1089 C CA . ASP A 1 134 ? -9.336 35.761 1.647 1.00 87.25 134 ASP A CA 1
ATOM 1090 C C . ASP A 1 134 ? -8.890 37.129 1.104 1.00 87.25 134 ASP A C 1
ATOM 1092 O O . ASP A 1 134 ? -9.406 38.165 1.538 1.00 87.25 134 ASP A O 1
ATOM 1096 N N . GLU A 1 135 ? -7.990 37.155 0.114 1.00 88.88 135 GLU A N 1
ATOM 1097 C CA . GLU A 1 135 ? -7.556 38.387 -0.549 1.00 88.88 135 GLU A CA 1
ATOM 1098 C C . GLU A 1 135 ? -8.707 39.059 -1.313 1.00 88.88 135 GLU A C 1
ATOM 1100 O O . GLU A 1 135 ? -8.981 40.246 -1.102 1.00 88.88 135 GLU A O 1
ATOM 1105 N N . ILE A 1 136 ? -9.417 38.310 -2.168 1.00 84.19 136 ILE A N 1
ATOM 1106 C CA . ILE A 1 136 ? -10.550 38.845 -2.940 1.00 84.19 136 ILE A CA 1
ATOM 1107 C C . ILE A 1 136 ? -11.683 39.273 -2.004 1.00 84.19 136 ILE A C 1
ATOM 1109 O O . ILE A 1 136 ? -12.247 40.358 -2.167 1.00 84.19 136 ILE A O 1
ATOM 1113 N N . ARG A 1 137 ? -11.973 38.473 -0.973 1.00 87.38 137 ARG A N 1
ATOM 1114 C CA . ARG A 1 137 ? -12.977 38.782 0.051 1.00 87.38 137 ARG A CA 1
ATOM 1115 C C . ARG A 1 137 ? -12.653 40.084 0.776 1.00 87.38 137 ARG A C 1
ATOM 1117 O O . ARG A 1 137 ? -13.522 40.949 0.870 1.00 87.38 137 ARG A O 1
ATOM 1124 N N . SER A 1 138 ? -11.416 40.249 1.242 1.00 89.69 138 SER A N 1
ATOM 1125 C CA . SER A 1 138 ? -10.973 41.460 1.944 1.00 89.69 138 SER A CA 1
ATOM 1126 C C . SER A 1 138 ? -11.066 42.695 1.046 1.00 89.69 138 SER A C 1
ATOM 1128 O O . SER A 1 138 ? -11.587 43.726 1.470 1.00 89.69 138 SER A O 1
ATOM 1130 N N . ARG A 1 139 ? -10.634 42.578 -0.218 1.00 88.75 139 ARG A N 1
ATOM 1131 C CA . ARG A 1 139 ? -10.697 43.660 -1.214 1.00 88.75 139 ARG A CA 1
ATOM 1132 C C . ARG A 1 139 ? -12.136 44.096 -1.503 1.00 88.75 139 ARG A C 1
ATOM 1134 O O . ARG A 1 139 ? -12.412 45.290 -1.573 1.00 88.75 139 ARG A O 1
ATOM 1141 N N . MET A 1 140 ? -13.057 43.145 -1.659 1.00 84.38 140 MET A N 1
ATOM 1142 C CA . MET A 1 140 ? -14.462 43.437 -1.960 1.00 84.38 140 MET A CA 1
ATOM 1143 C C . MET A 1 140 ? -15.228 43.996 -0.760 1.00 84.38 140 MET A C 1
ATOM 1145 O O . MET A 1 140 ? -15.976 44.958 -0.926 1.00 84.38 140 MET A O 1
ATOM 1149 N N . LEU A 1 141 ? -14.994 43.459 0.441 1.00 88.31 141 LEU A N 1
ATOM 1150 C CA . LEU A 1 141 ? -15.567 44.002 1.676 1.00 88.31 141 LEU A CA 1
ATOM 1151 C C . LEU A 1 141 ? -15.091 45.437 1.934 1.00 88.31 141 LEU A C 1
ATOM 1153 O O . LEU A 1 141 ? -15.900 46.288 2.294 1.00 88.31 141 LEU A O 1
ATOM 1157 N N . ALA A 1 142 ? -13.809 45.730 1.688 1.00 90.00 142 ALA A N 1
ATOM 1158 C CA . ALA A 1 142 ? -13.273 47.089 1.786 1.00 90.00 142 ALA A CA 1
ATOM 1159 C C . ALA A 1 142 ? -13.923 48.061 0.782 1.00 90.00 142 ALA A C 1
ATOM 1161 O O . ALA A 1 142 ? -14.050 49.247 1.070 1.00 90.00 142 ALA A O 1
ATOM 1162 N N . ALA A 1 143 ? -14.378 47.557 -0.369 1.00 85.75 143 ALA A N 1
ATOM 1163 C CA . ALA A 1 143 ? -15.127 48.320 -1.366 1.00 85.75 143 ALA A CA 1
ATOM 1164 C C . ALA A 1 143 ? -16.642 48.401 -1.077 1.00 85.75 143 ALA A C 1
ATOM 1166 O O . ALA A 1 143 ? -17.393 48.886 -1.921 1.00 85.75 143 ALA A O 1
ATOM 1167 N N . GLY A 1 144 ? -17.111 47.899 0.073 1.00 82.50 144 GLY A N 1
ATOM 1168 C CA . GLY A 1 144 ? -18.531 47.887 0.438 1.00 82.50 144 GLY A CA 1
ATOM 1169 C C . GLY A 1 144 ? -19.400 46.953 -0.414 1.00 82.50 144 GLY A C 1
ATOM 1170 O O . GLY A 1 144 ? -20.621 47.097 -0.410 1.00 82.50 144 GLY A O 1
ATOM 1171 N N . LYS A 1 145 ? -18.788 46.015 -1.149 1.00 80.62 145 LYS A N 1
ATOM 1172 C CA . LYS A 1 145 ? -19.484 45.038 -1.999 1.00 80.62 145 LYS A CA 1
ATOM 1173 C C . LYS A 1 145 ? -19.848 43.788 -1.197 1.00 80.62 145 LYS A C 1
ATOM 1175 O O . LYS A 1 145 ? -19.118 43.393 -0.281 1.00 80.62 145 LYS A O 1
ATOM 1180 N N . LYS A 1 146 ? -20.938 43.113 -1.564 1.00 77.25 146 LYS A N 1
ATOM 1181 C CA . LYS A 1 146 ? -21.267 41.793 -1.022 1.00 77.25 146 LYS A CA 1
ATOM 1182 C C . LYS A 1 146 ? -20.287 40.740 -1.517 1.00 77.25 146 LYS A C 1
ATOM 1184 O O . LYS A 1 146 ? -19.831 40.741 -2.656 1.00 77.25 146 LYS A O 1
ATOM 1189 N N . VAL A 1 147 ? -20.004 39.800 -0.626 1.00 78.44 147 VAL A N 1
ATOM 1190 C CA . VAL A 1 147 ? -19.169 38.629 -0.885 1.00 78.44 147 VAL A CA 1
ATOM 1191 C C . VAL A 1 147 ? -19.952 37.367 -0.528 1.00 78.44 147 VAL A C 1
ATOM 1193 O O . VAL A 1 147 ? -20.775 37.407 0.394 1.00 78.44 147 VAL A O 1
ATOM 1196 N N . PRO A 1 148 ? -19.704 36.234 -1.205 1.00 73.38 148 PRO A N 1
ATOM 1197 C CA . PRO A 1 148 ? -20.300 34.960 -0.824 1.00 73.38 148 PRO A CA 1
ATOM 1198 C C . PRO A 1 148 ? -19.932 34.597 0.619 1.00 73.38 148 PRO A C 1
ATOM 1200 O O . PRO A 1 148 ? -18.858 34.987 1.087 1.00 73.38 148 PRO A O 1
ATOM 1203 N N . PRO A 1 149 ? -20.754 33.828 1.348 1.00 69.88 149 PRO A N 1
ATOM 1204 C CA . PRO A 1 149 ? -20.346 33.297 2.645 1.00 69.88 149 PRO A CA 1
ATOM 1205 C C . PRO A 1 149 ? -19.049 32.475 2.510 1.00 69.88 149 PRO A C 1
ATOM 1207 O O . PRO A 1 149 ? -18.792 31.912 1.442 1.00 69.88 149 PRO A O 1
ATOM 1210 N N . PRO A 1 150 ? -18.203 32.420 3.555 1.00 66.31 150 PRO A N 1
ATOM 1211 C CA . PRO A 1 150 ? -17.028 31.562 3.535 1.00 66.31 150 PRO A CA 1
ATOM 1212 C C . PRO A 1 150 ? -17.450 30.121 3.282 1.00 66.31 150 PRO A C 1
ATOM 1214 O O . PRO A 1 150 ? -18.445 29.644 3.839 1.00 66.31 150 PRO A O 1
ATOM 1217 N N . ARG A 1 151 ? -16.687 29.415 2.448 1.00 62.03 151 ARG A N 1
ATOM 1218 C CA . ARG A 1 151 ? -16.888 27.975 2.297 1.00 62.03 151 ARG A CA 1
ATOM 1219 C C . ARG A 1 151 ? -16.678 27.304 3.653 1.00 62.03 151 ARG A C 1
ATOM 1221 O O . ARG A 1 151 ? -15.714 27.594 4.359 1.00 62.03 151 ARG A O 1
ATOM 1228 N N . THR A 1 152 ? -17.578 26.394 4.016 1.00 57.94 152 THR A N 1
ATOM 1229 C CA . THR A 1 152 ? -17.362 25.520 5.175 1.00 57.94 152 THR A CA 1
ATOM 1230 C C . THR A 1 152 ? -16.081 24.716 4.972 1.00 57.94 152 THR A C 1
ATOM 1232 O O . THR A 1 152 ? -15.777 24.331 3.841 1.00 57.94 152 THR A O 1
ATOM 1235 N N . SER A 1 153 ? -15.330 24.475 6.051 1.00 58.78 153 SER A N 1
ATOM 1236 C CA . SER A 1 153 ? -14.068 23.731 5.996 1.00 58.78 153 SER A CA 1
ATOM 1237 C C . SER A 1 153 ? -14.269 22.386 5.297 1.00 58.78 153 SER A C 1
ATOM 1239 O O . SER A 1 153 ? -15.066 21.569 5.753 1.00 58.78 153 SER A O 1
ATOM 1241 N N . SER A 1 154 ? -13.560 22.163 4.190 1.00 66.94 154 SER A N 1
ATOM 1242 C CA . SER A 1 154 ? -13.531 20.870 3.506 1.00 66.94 154 SER A CA 1
ATOM 1243 C C . SER A 1 154 ? -12.862 19.819 4.388 1.00 66.94 154 SER A C 1
ATOM 1245 O O . SER A 1 154 ? -11.932 20.146 5.130 1.00 66.94 154 SER A O 1
ATOM 1247 N N . PHE A 1 155 ? -13.278 18.560 4.259 1.00 79.19 155 PHE A N 1
ATOM 1248 C CA . PHE A 1 155 ? -12.600 17.435 4.896 1.00 79.19 155 PHE A CA 1
ATOM 1249 C C . PHE A 1 155 ? -11.094 17.443 4.573 1.00 79.19 155 PHE A C 1
ATOM 1251 O O . PHE A 1 155 ? -10.692 17.609 3.417 1.00 79.19 155 PHE A O 1
ATOM 1258 N N . ASP A 1 156 ? -10.248 17.274 5.592 1.00 83.06 156 ASP A N 1
ATOM 1259 C CA . ASP A 1 156 ? -8.806 17.150 5.382 1.00 83.06 156 ASP A CA 1
ATOM 1260 C C . ASP A 1 156 ? -8.457 15.713 4.987 1.00 83.06 156 ASP A C 1
ATOM 1262 O O . ASP A 1 156 ? -8.315 14.839 5.839 1.00 83.06 156 ASP A O 1
ATOM 1266 N N . SER A 1 157 ? -8.254 15.488 3.688 1.00 86.06 157 SER A N 1
ATOM 1267 C CA . SER A 1 157 ? -7.821 14.201 3.131 1.00 86.06 157 SER A CA 1
ATOM 1268 C C . SER A 1 157 ? -6.535 13.642 3.751 1.00 86.06 157 SER A C 1
ATOM 1270 O O . SER A 1 157 ? -6.324 12.436 3.697 1.00 86.06 157 SER A O 1
ATOM 1272 N N . ASN A 1 158 ? -5.686 14.472 4.372 1.00 90.31 158 ASN A N 1
ATOM 1273 C CA . ASN A 1 158 ? -4.477 14.003 5.057 1.00 90.31 158 ASN A CA 1
ATOM 1274 C C . ASN A 1 158 ? -4.788 13.195 6.328 1.00 90.31 158 ASN A C 1
ATOM 1276 O O . ASN A 1 158 ? -3.895 12.515 6.834 1.00 90.31 158 ASN A O 1
ATOM 1280 N N . LYS A 1 159 ? -6.039 13.230 6.817 1.00 91.62 159 LYS A N 1
ATOM 1281 C CA . LYS A 1 159 ? -6.544 12.323 7.858 1.00 91.62 159 LYS A CA 1
ATOM 1282 C C . LYS A 1 159 ? -6.563 10.865 7.403 1.00 91.62 159 LYS A C 1
ATOM 1284 O O . LYS A 1 159 ? -6.456 9.987 8.253 1.00 91.62 159 LYS A O 1
ATOM 1289 N N . ILE A 1 160 ? -6.671 10.606 6.097 1.00 92.81 160 ILE A N 1
ATOM 1290 C CA . ILE A 1 160 ? -6.674 9.261 5.509 1.00 92.81 160 ILE A CA 1
ATOM 1291 C C . ILE A 1 160 ? -5.218 8.806 5.382 1.00 92.81 160 ILE A C 1
ATOM 1293 O O . ILE A 1 160 ? -4.561 8.941 4.350 1.00 92.81 160 ILE A O 1
ATOM 1297 N N . THR A 1 161 ? -4.635 8.413 6.510 1.00 93.25 161 THR A N 1
ATOM 1298 C CA . THR A 1 161 ? -3.257 7.927 6.616 1.00 93.25 161 THR A CA 1
ATOM 1299 C C . THR A 1 161 ? -3.130 7.046 7.858 1.00 93.25 161 THR A C 1
ATOM 1301 O O . THR A 1 161 ? -3.608 7.457 8.915 1.00 93.25 161 THR A O 1
ATOM 1304 N N . PRO A 1 162 ? -2.449 5.891 7.778 1.00 93.94 162 PRO A N 1
ATOM 1305 C CA . PRO A 1 162 ? -2.157 5.056 8.944 1.00 93.94 162 PRO A CA 1
ATOM 1306 C C . PRO A 1 162 ? -1.601 5.853 10.130 1.00 93.94 162 PRO A C 1
ATOM 1308 O O . PRO A 1 162 ? -0.745 6.720 9.946 1.00 93.94 162 PRO A O 1
ATOM 1311 N N . GLY A 1 163 ? -2.070 5.546 11.340 1.00 91.38 163 GLY A N 1
ATOM 1312 C CA . GLY A 1 163 ? -1.625 6.182 12.588 1.00 91.38 163 GLY A CA 1
ATOM 1313 C C . GLY A 1 163 ? -2.375 7.462 12.979 1.00 91.38 163 GLY A C 1
ATOM 1314 O O . GLY A 1 163 ? -2.150 7.991 14.072 1.00 91.38 163 GLY A O 1
ATOM 1315 N N . THR A 1 164 ? -3.268 7.986 12.130 1.00 94.75 164 THR A N 1
ATOM 1316 C CA . THR A 1 164 ? -4.173 9.070 12.544 1.00 94.75 164 THR A CA 1
ATOM 1317 C C . THR A 1 164 ? -5.291 8.511 13.419 1.00 94.75 164 THR A C 1
ATOM 1319 O O . THR A 1 164 ? -5.722 7.372 13.249 1.00 94.75 164 THR A O 1
ATOM 1322 N N . GLU A 1 165 ? -5.809 9.334 14.330 1.00 93.31 165 GLU A N 1
ATOM 1323 C CA . GLU A 1 165 ? -6.994 8.983 15.128 1.00 93.31 165 GLU A CA 1
ATOM 1324 C C . GLU A 1 165 ? -8.189 8.641 14.227 1.00 93.31 165 GLU A C 1
ATOM 1326 O O . GLU A 1 165 ? -8.889 7.664 14.463 1.00 93.31 165 GLU A O 1
ATOM 1331 N N . TYR A 1 166 ? -8.351 9.373 13.121 1.00 92.50 166 TYR A N 1
ATOM 1332 C CA . TYR A 1 166 ? -9.406 9.119 12.142 1.00 92.50 166 TYR A CA 1
ATOM 1333 C C . TYR A 1 166 ? -9.325 7.717 11.518 1.00 92.50 166 TYR A C 1
ATOM 1335 O O . TYR A 1 166 ? -10.345 7.048 11.382 1.00 92.50 166 TYR A O 1
ATOM 1343 N N . MET A 1 167 ? -8.127 7.238 11.162 1.00 93.00 167 MET A N 1
ATOM 1344 C CA . MET A 1 167 ? -7.981 5.879 10.628 1.00 93.00 167 MET A CA 1
ATOM 1345 C C . MET A 1 167 ? -8.203 4.805 11.695 1.00 93.00 167 MET A C 1
ATOM 1347 O O . MET A 1 167 ? -8.700 3.733 11.357 1.00 93.00 167 MET A O 1
ATOM 1351 N N . MET A 1 168 ? -7.900 5.083 12.968 1.00 90.06 168 MET A N 1
ATOM 1352 C CA . MET A 1 168 ? -8.263 4.182 14.069 1.00 90.06 168 MET A CA 1
ATOM 1353 C C . MET A 1 168 ? -9.785 4.065 14.198 1.00 90.06 168 MET A C 1
ATOM 1355 O O . MET A 1 168 ? -10.301 2.949 14.220 1.00 90.06 168 MET A O 1
ATOM 1359 N N . GLU A 1 169 ? -10.508 5.192 14.162 1.00 92.44 169 GLU A N 1
ATOM 1360 C CA . GLU A 1 169 ? -11.977 5.192 14.162 1.00 92.44 169 GLU A CA 1
ATOM 1361 C C . GLU A 1 169 ? -12.543 4.406 12.970 1.00 92.44 169 GLU A C 1
ATOM 1363 O O . GLU A 1 169 ? -13.453 3.598 13.149 1.00 92.44 169 GLU A O 1
ATOM 1368 N N . ILE A 1 170 ? -11.992 4.592 11.763 1.00 93.19 170 ILE A N 1
ATOM 1369 C CA . ILE A 1 170 ? -12.382 3.826 10.567 1.00 93.19 170 ILE A CA 1
ATOM 1370 C C . ILE A 1 170 ? -12.211 2.320 10.804 1.00 93.19 170 ILE A C 1
ATOM 1372 O O . ILE A 1 170 ? -13.127 1.549 10.520 1.00 93.19 170 ILE A O 1
ATOM 1376 N N . CYS A 1 171 ? -11.066 1.890 11.342 1.00 91.12 171 CYS A N 1
ATOM 1377 C CA . CYS A 1 171 ? -10.789 0.474 11.585 1.00 91.12 171 CYS A CA 1
ATOM 1378 C C . CYS A 1 171 ? -11.742 -0.124 12.633 1.00 91.12 171 CYS A C 1
ATOM 1380 O O . CYS A 1 171 ? -12.267 -1.218 12.429 1.00 91.12 171 CYS A O 1
ATOM 1382 N N . ASP A 1 172 ? -12.019 0.598 13.721 1.00 88.38 172 ASP A N 1
ATOM 1383 C CA . ASP A 1 172 ? -12.968 0.167 14.756 1.00 88.38 172 ASP A CA 1
ATOM 1384 C C . ASP A 1 172 ? -14.393 0.026 14.196 1.00 88.38 172 ASP A C 1
ATOM 1386 O O . ASP A 1 172 ? -15.074 -0.973 14.446 1.00 88.38 172 ASP A O 1
ATOM 1390 N N . ASN A 1 173 ? -14.820 0.981 13.369 1.00 93.12 173 ASN A N 1
ATOM 1391 C CA . ASN A 1 173 ? -16.133 0.969 12.729 1.00 93.12 173 ASN A CA 1
ATOM 1392 C C . ASN A 1 173 ? -16.260 -0.139 11.673 1.00 93.12 173 ASN A C 1
ATOM 1394 O O . ASN A 1 173 ? -17.316 -0.762 11.574 1.00 93.12 173 ASN A O 1
ATOM 1398 N N . LEU A 1 174 ? -15.195 -0.451 10.929 1.00 94.00 174 LEU A N 1
ATOM 1399 C CA . LEU A 1 174 ? -15.182 -1.594 10.009 1.00 94.00 174 LEU A CA 1
ATOM 1400 C C . LEU A 1 174 ? -15.309 -2.928 10.752 1.00 94.00 174 LEU A C 1
ATOM 1402 O O . LEU A 1 174 ? -16.066 -3.791 10.310 1.00 94.00 174 LEU A O 1
ATOM 1406 N N . ARG A 1 175 ? -14.640 -3.092 11.903 1.00 90.12 175 ARG A N 1
ATOM 1407 C CA . ARG A 1 175 ? -14.815 -4.290 12.747 1.00 90.12 175 ARG A CA 1
ATOM 1408 C C . ARG A 1 175 ? -16.259 -4.431 13.219 1.00 90.12 175 ARG A C 1
ATOM 1410 O O . ARG A 1 175 ? -16.811 -5.528 13.153 1.00 90.12 175 ARG A O 1
ATOM 1417 N N . TRP A 1 176 ? -16.879 -3.330 13.649 1.00 91.19 176 TRP A N 1
ATOM 1418 C CA . TRP A 1 176 ? -18.296 -3.322 14.014 1.00 91.19 176 TRP A CA 1
ATOM 1419 C C . TRP A 1 176 ? -19.198 -3.687 12.827 1.00 91.19 176 TRP A C 1
ATOM 1421 O O . TRP A 1 176 ? -20.046 -4.561 12.967 1.00 91.19 176 TRP A O 1
ATOM 1431 N N . TYR A 1 177 ? -18.981 -3.084 11.655 1.00 94.44 177 TYR A N 1
ATOM 1432 C CA . TYR A 1 177 ? -19.759 -3.354 10.443 1.00 94.44 177 TYR A CA 1
ATOM 1433 C C . TYR A 1 177 ? -19.699 -4.825 10.033 1.00 94.44 177 TYR A C 1
ATOM 1435 O O . TYR A 1 177 ? -20.735 -5.434 9.778 1.00 94.44 177 TYR A O 1
ATOM 1443 N N . ILE A 1 178 ? -18.505 -5.422 10.031 1.00 93.00 178 ILE A N 1
ATOM 1444 C CA . ILE A 1 178 ? -18.333 -6.845 9.721 1.00 93.00 178 ILE A CA 1
ATOM 1445 C C . ILE A 1 178 ? -19.098 -7.699 10.735 1.00 93.00 178 ILE A C 1
ATOM 1447 O O . ILE A 1 178 ? -19.862 -8.580 10.342 1.00 93.00 178 ILE A O 1
ATOM 1451 N N . ALA A 1 179 ? -18.941 -7.422 12.034 1.00 88.25 179 ALA A N 1
ATOM 1452 C CA . ALA A 1 179 ? -19.637 -8.159 13.084 1.00 88.25 179 ALA A CA 1
ATOM 1453 C C . ALA A 1 179 ? -21.166 -8.048 12.956 1.00 88.25 179 ALA A C 1
ATOM 1455 O O . ALA A 1 179 ? -21.869 -9.052 13.096 1.00 88.25 179 ALA A O 1
ATOM 1456 N N . ASP A 1 180 ? -21.678 -6.856 12.647 1.00 88.75 180 ASP A N 1
ATOM 1457 C CA . ASP A 1 180 ? -23.098 -6.608 12.419 1.00 88.75 180 ASP A CA 1
ATOM 1458 C C . ASP A 1 180 ? -23.618 -7.379 11.198 1.00 88.75 180 ASP A C 1
ATOM 1460 O O . ASP A 1 180 ? -24.577 -8.145 11.316 1.00 88.75 180 ASP A O 1
ATOM 1464 N N . ARG A 1 181 ? -22.946 -7.268 10.044 1.00 91.44 181 ARG A N 1
ATOM 1465 C CA . ARG A 1 181 ? -23.349 -7.968 8.817 1.00 91.44 181 ARG A CA 1
ATOM 1466 C C . ARG A 1 181 ? -23.311 -9.480 8.986 1.00 91.44 181 ARG A C 1
ATOM 1468 O O . ARG A 1 181 ? -24.282 -10.147 8.647 1.00 91.44 181 ARG A O 1
ATOM 1475 N N . MET A 1 182 ? -22.264 -10.034 9.589 1.00 86.94 182 MET A N 1
ATOM 1476 C CA . MET A 1 182 ? -22.185 -11.479 9.838 1.00 86.94 182 MET A CA 1
ATOM 1477 C C . MET A 1 182 ? -23.249 -11.984 10.824 1.00 86.94 182 MET A C 1
ATOM 1479 O O . MET A 1 182 ? -23.658 -13.146 10.750 1.00 86.94 182 MET A O 1
ATOM 1483 N N . SER A 1 183 ? -23.702 -11.131 11.746 1.00 85.44 183 SER A N 1
ATOM 1484 C CA . SER A 1 183 ? -24.723 -11.487 12.737 1.00 85.44 183 SER A CA 1
ATOM 1485 C C . SER A 1 183 ? -26.139 -11.382 12.173 1.00 85.44 183 SER A C 1
ATOM 1487 O O . SER A 1 183 ? -26.965 -12.258 12.432 1.00 85.44 183 SER A O 1
ATOM 1489 N N . HIS A 1 184 ? -26.413 -10.341 11.384 1.00 84.25 184 HIS A N 1
ATOM 1490 C CA . HIS A 1 184 ? -27.774 -9.939 11.022 1.00 84.25 184 HIS A CA 1
ATOM 1491 C C . HIS A 1 184 ? -28.104 -10.060 9.528 1.00 84.25 184 HIS A C 1
ATOM 1493 O O . HIS A 1 184 ? -29.283 -10.118 9.191 1.00 84.25 184 HIS A O 1
ATOM 1499 N N . ASN A 1 185 ? -27.116 -10.143 8.630 1.00 86.19 185 ASN A N 1
ATOM 1500 C CA . ASN A 1 185 ? -27.340 -10.279 7.189 1.00 86.19 185 ASN A CA 1
ATOM 1501 C C . ASN A 1 185 ? -27.147 -11.745 6.742 1.00 86.19 185 ASN A C 1
ATOM 1503 O O . ASN A 1 185 ? -26.009 -12.220 6.719 1.00 86.19 185 ASN A O 1
ATOM 1507 N N . PRO A 1 186 ? -28.215 -12.471 6.342 1.00 85.50 186 PRO A N 1
ATOM 1508 C CA . PRO A 1 186 ? -28.127 -13.872 5.917 1.00 85.50 186 PRO A CA 1
ATOM 1509 C C . PRO A 1 186 ? -27.109 -14.137 4.807 1.00 85.50 186 PRO A C 1
ATOM 1511 O O . PRO A 1 186 ? -26.465 -15.184 4.805 1.00 85.50 186 PRO A O 1
ATOM 1514 N N . ALA A 1 187 ? -26.909 -13.183 3.898 1.00 84.94 187 ALA A N 1
ATOM 1515 C CA . ALA A 1 187 ? -25.976 -13.339 2.792 1.00 84.94 187 ALA A CA 1
ATOM 1516 C C . ALA A 1 187 ? -24.506 -13.387 3.230 1.00 84.94 187 ALA A C 1
ATOM 1518 O O . ALA A 1 187 ? -23.689 -14.042 2.589 1.00 84.94 187 ALA A O 1
ATOM 1519 N N . TRP A 1 188 ? -24.170 -12.727 4.339 1.00 89.19 188 TRP A N 1
ATOM 1520 C CA . TRP A 1 188 ? -22.815 -12.704 4.894 1.00 89.19 188 TRP A CA 1
ATOM 1521 C C . TRP A 1 188 ? -22.511 -13.939 5.749 1.00 89.19 188 TRP A C 1
ATOM 1523 O O . TRP A 1 188 ? -21.363 -14.180 6.107 1.00 89.19 188 TRP A O 1
ATOM 1533 N N . GLN A 1 189 ? -23.525 -14.742 6.087 1.00 83.44 189 GLN A N 1
ATOM 1534 C CA . GLN A 1 189 ? -23.380 -15.837 7.049 1.00 83.44 189 GLN A CA 1
ATOM 1535 C C . GLN A 1 189 ? -22.578 -17.030 6.521 1.00 83.44 189 GLN A C 1
ATOM 1537 O O . GLN A 1 189 ? -22.083 -17.805 7.337 1.00 83.44 189 GLN A O 1
ATOM 1542 N N . ASN A 1 190 ? -22.457 -17.175 5.199 1.00 82.06 190 ASN A N 1
ATOM 1543 C CA . ASN A 1 190 ? -21.761 -18.288 4.543 1.00 82.06 190 ASN A CA 1
ATOM 1544 C C . ASN A 1 190 ? -20.439 -17.863 3.880 1.00 82.06 190 ASN A C 1
ATOM 1546 O O . ASN A 1 190 ? -19.842 -18.650 3.152 1.00 82.06 190 ASN A O 1
ATOM 1550 N N . VAL A 1 191 ? -19.991 -16.628 4.116 1.00 89.00 191 VAL A N 1
ATOM 1551 C CA . VAL A 1 191 ? -18.788 -16.058 3.506 1.00 89.00 191 VAL A CA 1
ATOM 1552 C C . VAL A 1 191 ? -17.740 -15.832 4.593 1.00 89.00 191 VAL A C 1
ATOM 1554 O O . VAL A 1 191 ? -18.050 -15.352 5.683 1.00 89.00 191 VAL A O 1
ATOM 1557 N N . THR A 1 192 ? -16.490 -16.192 4.311 1.00 91.69 192 THR A N 1
ATOM 1558 C CA . THR A 1 192 ? -15.359 -15.867 5.189 1.00 91.69 192 THR A CA 1
ATOM 1559 C C . THR A 1 192 ? -15.015 -14.394 5.021 1.00 91.69 192 THR A C 1
ATOM 1561 O O . THR A 1 192 ? -14.940 -13.918 3.890 1.00 91.69 192 THR A O 1
ATOM 1564 N N . VAL A 1 193 ? -14.781 -13.666 6.113 1.00 94.31 193 VAL A N 1
ATOM 1565 C CA . VAL A 1 193 ? -14.388 -12.253 6.039 1.00 94.31 193 VAL A CA 1
ATOM 1566 C C . VAL A 1 193 ? -13.004 -12.071 6.651 1.00 94.31 193 VAL A C 1
ATOM 1568 O O . VAL A 1 193 ? -12.762 -12.489 7.781 1.00 94.31 193 VAL A O 1
ATOM 1571 N N . ILE A 1 194 ? -12.096 -11.436 5.914 1.00 95.25 194 ILE A N 1
ATOM 1572 C CA . ILE A 1 194 ? -10.779 -11.018 6.402 1.00 95.25 194 ILE A CA 1
ATOM 1573 C C . ILE A 1 194 ? -10.725 -9.493 6.391 1.00 95.25 194 ILE A C 1
ATOM 1575 O O . ILE A 1 194 ? -11.004 -8.864 5.370 1.00 95.25 194 ILE A O 1
ATOM 1579 N N . LEU A 1 195 ? -10.343 -8.900 7.522 1.00 95.88 195 LEU A N 1
ATOM 1580 C CA . LEU A 1 195 ? -10.025 -7.480 7.625 1.00 95.88 195 LEU A CA 1
ATOM 1581 C C . LEU A 1 195 ? -8.521 -7.317 7.842 1.00 95.88 195 LEU A C 1
ATOM 1583 O O . LEU A 1 195 ? -7.993 -7.665 8.898 1.00 95.88 195 LEU A O 1
ATOM 1587 N N . SER A 1 196 ? -7.856 -6.729 6.854 1.00 95.75 196 SER A N 1
ATOM 1588 C CA . SER A 1 196 ? -6.481 -6.257 6.971 1.00 95.75 196 SER A CA 1
ATOM 1589 C C . SER A 1 196 ? -6.496 -4.752 7.209 1.00 95.75 196 SER A C 1
ATOM 1591 O O . SER A 1 196 ? -6.535 -3.954 6.268 1.00 95.75 196 SER A O 1
ATOM 1593 N N . ASP A 1 197 ? -6.534 -4.360 8.481 1.00 92.12 197 ASP A N 1
ATOM 1594 C CA . ASP A 1 197 ? -6.716 -2.964 8.878 1.00 92.12 197 ASP A CA 1
ATOM 1595 C C . ASP A 1 197 ? -5.449 -2.097 8.689 1.00 92.12 197 ASP A C 1
ATOM 1597 O O . ASP A 1 197 ? -4.396 -2.568 8.248 1.00 92.12 197 ASP A O 1
ATOM 1601 N N . GLY A 1 198 ? -5.557 -0.801 9.007 1.00 89.94 198 GLY A N 1
ATOM 1602 C CA . GLY A 1 198 ? -4.477 0.171 8.803 1.00 89.94 198 GLY A CA 1
ATOM 1603 C C . GLY A 1 198 ? -3.266 0.011 9.733 1.00 89.94 198 GLY A C 1
ATOM 1604 O O . GLY A 1 198 ? -2.268 0.711 9.555 1.00 89.94 198 GLY A O 1
ATOM 1605 N N . SER A 1 199 ? -3.326 -0.887 10.722 1.00 88.00 199 SER A N 1
ATOM 1606 C CA . SER A 1 199 ? -2.182 -1.234 11.573 1.00 88.00 199 SER A CA 1
ATOM 1607 C C . SER A 1 199 ? -1.287 -2.312 10.952 1.00 88.00 199 SER A C 1
ATOM 1609 O O . SER A 1 199 ? -0.128 -2.438 11.354 1.00 88.00 199 SER A O 1
ATOM 1611 N N . VAL A 1 200 ? -1.786 -3.058 9.957 1.00 93.19 200 VAL A N 1
ATOM 1612 C CA . VAL A 1 200 ? -1.021 -4.067 9.210 1.00 93.19 200 VAL A CA 1
ATOM 1613 C C . VAL A 1 200 ? -0.221 -3.380 8.097 1.00 93.19 200 VAL A C 1
ATOM 1615 O O . VAL A 1 200 ? -0.844 -2.797 7.206 1.00 93.19 200 VAL A O 1
ATOM 1618 N N . PRO A 1 201 ? 1.128 -3.431 8.099 1.00 95.50 201 PRO A N 1
ATOM 1619 C CA . PRO A 1 201 ? 1.960 -2.766 7.097 1.00 95.50 201 PRO A CA 1
ATOM 1620 C C . PRO A 1 201 ? 1.701 -3.269 5.674 1.00 95.50 201 PRO A C 1
ATOM 1622 O O . PRO A 1 201 ? 1.434 -4.448 5.460 1.00 95.50 201 PRO A O 1
ATOM 1625 N N . GLY A 1 202 ? 1.858 -2.375 4.702 1.00 94.81 202 GLY A N 1
ATOM 1626 C CA . GLY A 1 202 ? 1.619 -2.619 3.282 1.00 94.81 202 GLY A CA 1
ATOM 1627 C C . GLY A 1 202 ? 0.440 -1.814 2.736 1.00 94.81 202 GLY A C 1
ATOM 1628 O O . GLY A 1 202 ? -0.520 -1.513 3.447 1.00 94.81 202 GLY A O 1
ATOM 1629 N N . GLU A 1 203 ? 0.526 -1.459 1.457 1.00 94.94 203 GLU A N 1
ATOM 1630 C CA . GLU A 1 203 ? -0.582 -0.863 0.698 1.00 94.94 203 GLU A CA 1
ATOM 1631 C C . GLU A 1 203 ? -1.709 -1.893 0.531 1.00 94.94 203 GLU A C 1
ATOM 1633 O O . GLU A 1 203 ? -1.434 -3.088 0.408 1.00 94.94 203 GLU A O 1
ATOM 1638 N N . GLY A 1 204 ? -2.968 -1.455 0.534 1.00 94.19 204 GLY A N 1
ATOM 1639 C CA . GLY A 1 204 ? -4.147 -2.320 0.506 1.00 94.19 204 GLY A CA 1
ATOM 1640 C C . GLY A 1 204 ? -4.127 -3.289 -0.673 1.00 94.19 204 GLY A C 1
ATOM 1641 O O . GLY A 1 204 ? -4.251 -4.501 -0.477 1.00 94.19 204 GLY A O 1
ATOM 1642 N N . GLU A 1 205 ? -3.854 -2.774 -1.875 1.00 94.25 205 GLU A N 1
ATOM 1643 C CA . GLU A 1 205 ? -3.694 -3.577 -3.090 1.00 94.25 205 GLU A CA 1
ATOM 1644 C C . GLU A 1 205 ? -2.579 -4.628 -2.957 1.00 94.25 205 GLU A C 1
ATOM 1646 O O . GLU A 1 205 ? -2.778 -5.789 -3.303 1.00 94.25 205 GLU A O 1
ATOM 1651 N N . HIS A 1 206 ? -1.433 -4.290 -2.363 1.00 95.31 206 HIS A N 1
ATOM 1652 C CA . HIS A 1 206 ? -0.327 -5.234 -2.199 1.00 95.31 206 HIS A CA 1
ATOM 1653 C C . HIS A 1 206 ? -0.589 -6.273 -1.104 1.00 95.31 206 HIS A C 1
ATOM 1655 O O . HIS A 1 206 ? -0.209 -7.429 -1.281 1.00 95.31 206 HIS A O 1
ATOM 1661 N N . LYS A 1 207 ? -1.307 -5.918 -0.028 1.00 95.81 207 LYS A N 1
ATOM 1662 C CA . LYS A 1 207 ? -1.759 -6.880 0.993 1.00 95.81 207 LYS A CA 1
ATOM 1663 C C . LYS A 1 207 ? -2.697 -7.926 0.392 1.00 95.81 207 LYS A C 1
ATOM 1665 O O . LYS A 1 207 ? -2.545 -9.116 0.671 1.00 95.81 207 LYS A O 1
ATOM 1670 N N . ILE A 1 208 ? -3.607 -7.496 -0.486 1.00 96.88 208 ILE A N 1
ATOM 1671 C CA . ILE A 1 208 ? -4.479 -8.392 -1.258 1.00 96.88 208 ILE A CA 1
ATOM 1672 C C . ILE A 1 208 ? -3.646 -9.324 -2.145 1.00 96.88 208 ILE A C 1
ATOM 1674 O O . ILE A 1 208 ? -3.834 -10.540 -2.118 1.00 96.88 208 ILE A O 1
ATOM 1678 N N . MET A 1 209 ? -2.695 -8.782 -2.905 1.00 95.38 209 MET A N 1
ATOM 1679 C CA . MET A 1 209 ? -1.889 -9.583 -3.833 1.00 95.38 209 MET A CA 1
ATOM 1680 C C . MET A 1 209 ? -0.963 -10.560 -3.094 1.00 95.38 209 MET A C 1
ATOM 1682 O O . MET A 1 209 ? -0.789 -11.698 -3.530 1.00 95.38 209 MET A O 1
ATOM 1686 N N . ASP A 1 210 ? -0.424 -10.164 -1.937 1.00 94.19 210 ASP A N 1
ATOM 1687 C CA . ASP A 1 210 ? 0.316 -11.051 -1.034 1.00 94.19 210 ASP A CA 1
ATOM 1688 C C . ASP A 1 210 ? -0.556 -12.190 -0.498 1.00 94.19 210 ASP A C 1
ATOM 1690 O O . ASP A 1 210 ? -0.060 -13.306 -0.332 1.00 94.19 210 ASP A O 1
ATOM 1694 N N . TYR A 1 211 ? -1.832 -11.933 -0.202 1.00 95.75 211 TYR A N 1
ATOM 1695 C CA . TYR A 1 211 ? -2.777 -12.974 0.199 1.00 95.75 211 TYR A CA 1
ATOM 1696 C C . TYR A 1 211 ? -3.037 -13.958 -0.951 1.00 95.75 211 TYR A C 1
ATOM 1698 O O . TYR A 1 211 ? -2.860 -15.160 -0.767 1.00 95.75 211 TYR A O 1
ATOM 1706 N N . ILE A 1 212 ? -3.345 -13.467 -2.157 1.00 96.50 212 ILE A N 1
ATOM 1707 C CA . ILE A 1 212 ? -3.602 -14.315 -3.338 1.00 96.50 212 ILE A CA 1
ATOM 1708 C C . ILE A 1 212 ? -2.396 -15.207 -3.654 1.00 96.50 212 ILE A C 1
ATOM 1710 O O . ILE A 1 212 ? -2.551 -16.413 -3.837 1.00 96.50 212 ILE A O 1
ATOM 1714 N N . ARG A 1 213 ? -1.174 -14.655 -3.637 1.00 93.94 213 ARG A N 1
ATOM 1715 C CA . ARG A 1 213 ? 0.053 -15.444 -3.839 1.00 93.94 213 ARG A CA 1
ATOM 1716 C C . ARG A 1 213 ? 0.228 -16.542 -2.793 1.00 93.94 213 ARG A C 1
ATOM 1718 O O . ARG A 1 213 ? 0.642 -17.649 -3.138 1.00 93.94 213 ARG A O 1
ATOM 1725 N N . ARG A 1 214 ? -0.049 -16.234 -1.522 1.00 91.56 214 ARG A N 1
ATOM 1726 C CA . ARG A 1 214 ? 0.063 -17.195 -0.417 1.00 91.56 214 ARG A CA 1
ATOM 1727 C C . ARG A 1 214 ? -0.963 -18.315 -0.538 1.00 91.56 214 ARG A C 1
ATOM 1729 O O . ARG A 1 214 ? -0.582 -19.460 -0.311 1.00 91.56 214 ARG A O 1
ATOM 1736 N N . GLU A 1 215 ? -2.193 -17.998 -0.938 1.00 92.69 215 GLU A N 1
ATOM 1737 C CA . GLU A 1 215 ? -3.251 -18.981 -1.200 1.00 92.69 215 GLU A CA 1
ATOM 1738 C C . GLU A 1 215 ? -2.904 -19.880 -2.388 1.00 92.69 215 GLU A C 1
ATOM 1740 O O . GLU A 1 215 ? -2.947 -21.102 -2.262 1.00 92.69 215 GLU A O 1
ATOM 1745 N N . ARG A 1 216 ? -2.467 -19.295 -3.511 1.00 92.88 216 ARG A N 1
ATOM 1746 C CA . ARG A 1 216 ? -2.048 -20.034 -4.712 1.00 92.88 216 ARG A CA 1
ATOM 1747 C C . ARG A 1 216 ? -0.914 -21.023 -4.428 1.00 92.88 216 ARG A C 1
ATOM 1749 O O . ARG A 1 216 ? -0.840 -22.082 -5.045 1.00 92.88 216 ARG A O 1
ATOM 1756 N N . ALA A 1 217 ? -0.021 -20.680 -3.499 1.00 89.31 217 ALA A N 1
ATOM 1757 C CA . ALA A 1 217 ? 1.088 -21.538 -3.095 1.00 89.31 217 ALA A CA 1
ATOM 1758 C C . ALA A 1 217 ? 0.670 -22.712 -2.186 1.00 89.31 217 ALA A C 1
ATOM 1760 O O . ALA A 1 217 ? 1.488 -23.605 -1.955 1.00 89.31 217 ALA A O 1
ATOM 1761 N N . GLN A 1 218 ? -0.560 -22.727 -1.656 1.00 88.88 218 GLN A N 1
ATOM 1762 C CA . GLN A 1 218 ? -1.020 -23.802 -0.776 1.00 88.88 218 GLN A CA 1
ATOM 1763 C C . GLN A 1 218 ? -1.344 -25.090 -1.555 1.00 88.88 218 GLN A C 1
ATOM 1765 O O . GLN A 1 218 ? -1.939 -25.038 -2.637 1.00 88.88 218 GLN A O 1
ATOM 1770 N N . PRO A 1 219 ? -1.045 -26.275 -0.988 1.00 89.38 219 PRO A N 1
ATOM 1771 C CA . PRO A 1 219 ? -1.528 -27.542 -1.526 1.00 89.38 219 PRO A CA 1
ATOM 1772 C C . PRO A 1 219 ? -3.061 -27.569 -1.626 1.00 89.38 219 PRO A C 1
ATOM 1774 O O . PRO A 1 219 ? -3.773 -27.234 -0.680 1.00 89.38 219 PRO A O 1
ATOM 1777 N N . GLY A 1 220 ? -3.587 -27.987 -2.779 1.00 88.12 220 GLY A N 1
ATOM 1778 C CA . GLY A 1 220 ? -5.033 -28.081 -3.005 1.00 88.12 220 GLY A CA 1
ATOM 1779 C C . GLY A 1 220 ? -5.738 -26.740 -3.236 1.00 88.12 220 GLY A C 1
ATOM 1780 O O . GLY A 1 220 ? -6.961 -26.674 -3.078 1.00 88.12 220 GLY A O 1
ATOM 1781 N N . TYR A 1 221 ? -5.006 -25.671 -3.569 1.00 92.12 221 TYR A N 1
ATOM 1782 C CA . TYR A 1 221 ? -5.583 -24.454 -4.146 1.00 92.12 221 TYR A CA 1
ATOM 1783 C C . TYR A 1 221 ? -6.392 -24.785 -5.410 1.00 92.12 221 TYR A C 1
ATOM 1785 O O . TYR A 1 221 ? -5.963 -25.606 -6.221 1.00 92.12 221 TYR A O 1
ATOM 1793 N N . ASP A 1 222 ? -7.568 -24.173 -5.565 1.00 94.88 222 ASP A N 1
ATOM 1794 C CA . ASP A 1 222 ? -8.381 -24.327 -6.773 1.00 94.88 222 ASP A CA 1
ATOM 1795 C C . ASP A 1 222 ? -7.930 -23.290 -7.815 1.00 94.88 222 ASP A C 1
ATOM 1797 O O . ASP A 1 222 ? -8.213 -22.103 -7.633 1.00 94.88 222 ASP A O 1
ATOM 1801 N N . PRO A 1 223 ? -7.261 -23.700 -8.910 1.00 94.81 223 PRO A N 1
ATOM 1802 C CA . PRO A 1 223 ? -6.762 -22.775 -9.927 1.00 94.81 223 PRO A CA 1
ATOM 1803 C C . PRO A 1 223 ? -7.880 -22.092 -10.729 1.00 94.81 223 PRO A C 1
ATOM 1805 O O . PRO A 1 223 ? -7.600 -21.191 -11.517 1.00 94.81 223 PRO A O 1
ATOM 1808 N N . ASN A 1 224 ? -9.137 -22.522 -10.562 1.00 96.94 224 ASN A N 1
ATOM 1809 C CA . ASN A 1 224 ? -10.301 -21.897 -11.186 1.00 96.94 224 ASN A CA 1
ATOM 1810 C C . ASN A 1 224 ? -11.034 -20.930 -10.248 1.00 96.94 224 ASN A C 1
ATOM 1812 O O . ASN A 1 224 ? -12.128 -20.480 -10.596 1.00 96.94 224 ASN A O 1
ATOM 1816 N N . THR A 1 225 ? -10.455 -20.615 -9.084 1.00 97.88 225 THR A N 1
ATOM 1817 C CA . THR A 1 225 ? -11.000 -19.596 -8.181 1.00 97.88 225 THR A CA 1
ATOM 1818 C C . THR A 1 225 ? -11.179 -18.283 -8.945 1.00 97.88 225 THR A C 1
ATOM 1820 O O . THR A 1 225 ? -10.284 -17.822 -9.654 1.00 97.88 225 THR A O 1
ATOM 1823 N N . LYS A 1 226 ? -12.370 -17.688 -8.845 1.00 98.44 226 LYS A N 1
ATOM 1824 C CA . LYS A 1 226 ? -12.712 -16.436 -9.526 1.00 98.44 226 LYS A CA 1
ATOM 1825 C C . LYS A 1 226 ? -12.530 -15.259 -8.578 1.00 98.44 226 LYS A C 1
ATOM 1827 O O . LYS A 1 226 ? -13.270 -15.116 -7.601 1.00 98.44 226 LYS A O 1
ATOM 1832 N N . HIS A 1 227 ? -11.559 -14.412 -8.894 1.00 98.62 227 HIS A N 1
ATOM 1833 C CA . HIS A 1 227 ? -11.147 -13.269 -8.086 1.00 98.62 227 HIS A CA 1
ATOM 1834 C C . HIS A 1 227 ? -11.711 -11.979 -8.658 1.00 98.62 227 HIS A C 1
ATOM 1836 O O . HIS A 1 227 ? -11.560 -11.722 -9.850 1.00 98.62 227 HIS A O 1
ATOM 1842 N N . ILE A 1 228 ? -12.286 -11.124 -7.820 1.00 98.56 228 ILE A N 1
ATOM 1843 C CA . ILE A 1 228 ? -12.635 -9.760 -8.219 1.00 98.56 228 ILE A CA 1
ATOM 1844 C C . ILE A 1 228 ? -12.146 -8.759 -7.187 1.00 98.56 228 ILE A C 1
ATOM 1846 O O . ILE A 1 228 ? -12.376 -8.936 -5.995 1.00 98.56 228 ILE A O 1
ATOM 1850 N N . ILE A 1 229 ? -11.457 -7.716 -7.642 1.00 98.12 229 ILE A N 1
ATOM 1851 C CA . ILE A 1 229 ? -10.968 -6.627 -6.794 1.00 98.12 229 ILE A CA 1
ATOM 1852 C C . ILE A 1 229 ? -11.692 -5.325 -7.132 1.00 98.12 229 ILE A C 1
ATOM 1854 O O . ILE A 1 229 ? -11.823 -4.985 -8.305 1.00 98.12 229 ILE A O 1
ATOM 1858 N N . HIS A 1 230 ? -12.172 -4.594 -6.126 1.00 97.12 230 HIS A N 1
ATOM 1859 C CA . HIS A 1 230 ? -12.673 -3.229 -6.301 1.00 97.12 230 HIS A CA 1
ATOM 1860 C C . HIS A 1 230 ? -11.548 -2.216 -6.089 1.00 97.12 230 HIS A C 1
ATOM 1862 O O . HIS A 1 230 ? -10.865 -2.253 -5.065 1.00 97.12 230 HIS A O 1
ATOM 1868 N N . GLY A 1 231 ? -11.377 -1.320 -7.062 1.00 90.56 231 GLY A N 1
ATOM 1869 C CA . GLY A 1 231 ? -10.459 -0.190 -6.968 1.00 90.56 231 GLY A CA 1
ATOM 1870 C C . GLY A 1 231 ? -10.276 0.546 -8.297 1.00 90.56 231 GLY A C 1
ATOM 1871 O O . GLY A 1 231 ? -10.588 0.039 -9.376 1.00 90.56 231 GLY A O 1
ATOM 1872 N N . LEU A 1 232 ? -9.781 1.783 -8.216 1.00 81.00 232 LEU A N 1
ATOM 1873 C CA . LEU A 1 232 ? -9.593 2.655 -9.380 1.00 81.00 232 LEU A CA 1
ATOM 1874 C C . LEU A 1 232 ? -8.159 2.668 -9.904 1.00 81.00 232 LEU A C 1
ATOM 1876 O O . LEU A 1 232 ? -7.944 3.146 -11.017 1.00 81.00 232 LEU A O 1
ATOM 1880 N N . ASP A 1 233 ? -7.191 2.164 -9.146 1.00 81.88 233 ASP A N 1
ATOM 1881 C CA . ASP A 1 233 ? -5.784 2.329 -9.482 1.00 81.88 233 ASP A CA 1
ATOM 1882 C C . ASP A 1 233 ? -5.376 1.530 -10.727 1.00 81.88 233 ASP A C 1
ATOM 1884 O O . ASP A 1 233 ? -5.801 0.403 -10.975 1.00 81.88 233 ASP A O 1
ATOM 1888 N N . ALA A 1 234 ? -4.551 2.164 -11.563 1.00 80.38 234 ALA A N 1
ATOM 1889 C CA . ALA A 1 234 ? -4.055 1.588 -12.813 1.00 80.38 234 ALA A CA 1
ATOM 1890 C C . ALA A 1 234 ? -3.143 0.383 -12.549 1.00 80.38 234 ALA A C 1
ATOM 1892 O O . ALA A 1 234 ? -3.062 -0.528 -13.376 1.00 80.38 234 ALA A O 1
ATOM 1893 N N . ASP A 1 235 ? -2.493 0.393 -11.389 1.00 85.88 235 ASP A N 1
ATOM 1894 C CA . ASP A 1 235 ? -1.576 -0.631 -10.913 1.00 85.88 235 ASP A CA 1
ATOM 1895 C C . ASP A 1 235 ? -2.311 -1.962 -10.688 1.00 85.88 235 ASP A C 1
ATOM 1897 O O . ASP A 1 235 ? -1.736 -3.015 -10.958 1.00 85.88 235 ASP A O 1
ATOM 1901 N N . LEU A 1 236 ? -3.618 -1.940 -10.378 1.00 92.50 236 LEU A N 1
ATOM 1902 C CA . LEU A 1 236 ? -4.451 -3.143 -10.236 1.00 92.50 236 LEU A CA 1
ATOM 1903 C C . LEU A 1 236 ? -4.486 -4.014 -11.495 1.00 92.50 236 LEU A C 1
ATOM 1905 O O . LEU A 1 236 ? -4.582 -5.234 -11.389 1.00 92.50 236 LEU A O 1
ATOM 1909 N N . ILE A 1 237 ? -4.383 -3.414 -12.688 1.00 94.00 237 ILE A N 1
ATOM 1910 C CA . ILE A 1 237 ? -4.325 -4.167 -13.951 1.00 94.00 237 ILE A CA 1
ATOM 1911 C C . ILE A 1 237 ? -3.032 -4.979 -14.004 1.00 94.00 237 ILE A C 1
ATOM 1913 O O . ILE A 1 237 ? -3.057 -6.168 -14.315 1.00 94.00 237 ILE A O 1
ATOM 1917 N N . MET A 1 238 ? -1.908 -4.342 -13.675 1.00 94.44 238 MET A N 1
ATOM 1918 C CA . MET A 1 238 ? -0.593 -4.982 -13.697 1.00 94.44 238 MET A CA 1
ATOM 1919 C C . MET A 1 238 ? -0.455 -5.999 -12.564 1.00 94.44 238 MET A C 1
ATOM 1921 O O . MET A 1 238 ? 0.044 -7.094 -12.798 1.00 94.44 238 MET A O 1
ATOM 1925 N N . LEU A 1 239 ? -0.952 -5.677 -11.366 1.00 94.56 239 LEU A N 1
ATOM 1926 C CA . LEU A 1 239 ? -0.998 -6.599 -10.234 1.00 94.56 239 LEU A CA 1
ATOM 1927 C C . LEU A 1 239 ? -1.852 -7.828 -10.557 1.00 94.56 239 LEU A C 1
ATOM 1929 O O . LEU A 1 239 ? -1.397 -8.947 -10.346 1.00 94.56 239 LEU A O 1
ATOM 1933 N N . GLY A 1 240 ? -3.047 -7.630 -11.123 1.00 95.88 240 GLY A N 1
ATOM 1934 C CA . GLY A 1 240 ? -3.937 -8.714 -11.529 1.00 95.88 240 GLY A CA 1
ATOM 1935 C C . GLY A 1 240 ? -3.305 -9.631 -12.579 1.00 95.88 240 GLY A C 1
ATOM 1936 O O . GLY A 1 240 ? -3.361 -10.849 -12.428 1.00 95.88 240 GLY A O 1
ATOM 1937 N N . LEU A 1 241 ? -2.631 -9.072 -13.594 1.00 96.12 241 LEU A N 1
ATOM 1938 C CA . LEU A 1 241 ? -1.881 -9.863 -14.580 1.00 96.12 241 LEU A CA 1
ATOM 1939 C C . LEU A 1 241 ? -0.718 -10.637 -13.936 1.00 96.12 241 LEU A C 1
ATOM 1941 O O . LEU A 1 241 ? -0.585 -11.830 -14.194 1.00 96.12 241 LEU A O 1
ATOM 1945 N N . ALA A 1 242 ? 0.047 -9.996 -13.045 1.00 95.06 242 ALA A N 1
ATOM 1946 C CA . ALA A 1 242 ? 1.182 -10.593 -12.332 1.00 95.06 242 ALA A CA 1
ATOM 1947 C C . ALA A 1 242 ? 0.787 -11.706 -11.340 1.00 95.06 242 ALA A C 1
ATOM 1949 O O . ALA A 1 242 ? 1.645 -12.449 -10.862 1.00 95.06 242 ALA A O 1
ATOM 1950 N N . THR A 1 243 ? -0.501 -11.846 -11.000 1.00 95.00 243 THR A N 1
ATOM 1951 C CA . THR A 1 243 ? -0.967 -12.996 -10.206 1.00 95.00 243 THR A CA 1
ATOM 1952 C C . THR A 1 243 ? -0.948 -14.304 -10.994 1.00 95.00 243 THR A C 1
ATOM 1954 O O . THR A 1 243 ? -0.882 -15.373 -10.389 1.00 95.00 243 THR A O 1
ATOM 1957 N N . HIS A 1 244 ? -1.025 -14.230 -12.329 1.00 94.62 244 HIS A N 1
ATOM 1958 C CA . HIS A 1 244 ? -1.283 -15.361 -13.223 1.00 94.62 244 HIS A CA 1
ATOM 1959 C C . HIS A 1 244 ? -2.539 -16.175 -12.863 1.00 94.62 244 HIS A C 1
ATOM 1961 O O . HIS A 1 244 ? -2.614 -17.366 -13.183 1.00 94.62 244 HIS A O 1
ATOM 1967 N N . GLU A 1 245 ? -3.511 -15.595 -12.153 1.00 96.88 245 GLU A N 1
ATOM 1968 C CA . GLU A 1 245 ? -4.805 -16.241 -11.921 1.00 96.88 245 GLU A CA 1
ATOM 1969 C C . GLU A 1 245 ? -5.608 -16.279 -13.223 1.00 96.88 245 GLU A C 1
ATOM 1971 O O . GLU A 1 245 ? -5.722 -15.279 -13.938 1.00 96.88 245 GLU A O 1
ATOM 1976 N N . ALA A 1 246 ? -6.178 -17.445 -13.534 1.00 95.50 246 ALA A N 1
ATOM 1977 C CA . ALA A 1 246 ? -6.904 -17.650 -14.785 1.00 95.50 246 ALA A CA 1
ATOM 1978 C C . ALA A 1 246 ? -8.162 -16.773 -14.874 1.00 95.50 246 ALA A C 1
ATOM 1980 O O . ALA A 1 246 ? -8.519 -16.324 -15.962 1.00 95.50 246 ALA A O 1
ATOM 1981 N N . TYR A 1 247 ? -8.811 -16.509 -13.735 1.00 98.12 247 TYR A N 1
ATOM 1982 C CA . TYR A 1 247 ? -10.062 -15.762 -13.641 1.00 98.12 247 TYR A CA 1
ATOM 1983 C C . TYR A 1 247 ? -9.942 -14.589 -12.666 1.00 98.12 247 TYR A C 1
ATOM 1985 O O . TYR A 1 247 ? -10.344 -14.681 -11.506 1.00 98.12 247 TYR A O 1
ATOM 1993 N N . PHE A 1 248 ? -9.413 -13.470 -13.158 1.00 98.50 248 PHE A N 1
ATOM 1994 C CA . PHE A 1 248 ? -9.221 -12.252 -12.372 1.00 98.50 248 PHE A CA 1
ATOM 1995 C C . PHE A 1 248 ? -9.970 -11.059 -12.976 1.00 98.50 248 PHE A C 1
ATOM 1997 O O . PHE A 1 248 ? -9.874 -10.775 -14.171 1.00 98.50 248 PHE A O 1
ATOM 2004 N N . TYR A 1 249 ? -10.704 -10.327 -12.148 1.00 98.38 249 TYR A N 1
ATOM 2005 C CA . TYR A 1 249 ? -11.576 -9.240 -12.576 1.00 98.38 249 TYR A CA 1
ATOM 2006 C C . TYR A 1 249 ? -11.339 -7.993 -11.725 1.00 98.38 249 TYR A C 1
ATOM 2008 O O . TYR A 1 249 ? -11.009 -8.086 -10.545 1.00 98.38 249 TYR A O 1
ATOM 2016 N N . ILE A 1 250 ? -11.524 -6.814 -12.314 1.00 97.75 250 ILE A N 1
ATOM 2017 C CA . ILE A 1 250 ? -11.409 -5.535 -11.606 1.00 97.75 250 ILE A CA 1
ATOM 2018 C C . ILE A 1 250 ? -12.746 -4.806 -11.712 1.00 97.75 250 ILE A C 1
ATOM 2020 O O . ILE A 1 250 ? -13.180 -4.467 -12.813 1.00 97.75 250 ILE A O 1
ATOM 2024 N N . LEU A 1 251 ? -13.389 -4.571 -10.572 1.00 97.00 251 LEU A N 1
ATOM 2025 C CA . LEU A 1 251 ? -14.591 -3.756 -10.443 1.00 97.00 251 LEU A CA 1
ATOM 2026 C C . LEU A 1 251 ? -14.195 -2.298 -10.221 1.00 97.00 251 LEU A C 1
ATOM 2028 O O . LEU A 1 251 ? -13.417 -1.987 -9.319 1.00 97.00 251 LEU A O 1
ATOM 2032 N N . ARG A 1 252 ? -14.756 -1.391 -11.014 1.00 92.62 252 ARG A N 1
ATOM 2033 C CA . ARG A 1 252 ? -14.428 0.034 -10.939 1.00 92.62 252 ARG A CA 1
ATOM 2034 C C . ARG A 1 252 ? -15.577 0.908 -11.394 1.00 92.62 252 ARG A C 1
ATOM 2036 O O . ARG A 1 252 ? -16.411 0.483 -12.186 1.00 92.62 252 ARG A O 1
ATOM 2043 N N . GLU A 1 253 ? -15.597 2.149 -10.946 1.00 88.44 253 GLU A N 1
ATOM 2044 C CA . GLU A 1 253 ? -16.549 3.141 -11.425 1.00 88.44 253 GLU A CA 1
ATOM 2045 C C . GLU A 1 253 ? -16.257 3.511 -12.891 1.00 88.44 253 GLU A C 1
ATOM 2047 O O . GLU A 1 253 ? -15.098 3.605 -13.319 1.00 88.44 253 GLU A O 1
ATOM 2052 N N . GLU A 1 254 ? -17.312 3.743 -13.675 1.00 85.44 254 GLU A N 1
ATOM 2053 C CA . GLU A 1 254 ? -17.175 4.250 -15.036 1.00 85.44 254 GLU A CA 1
ATOM 2054 C C . GLU A 1 254 ? -16.568 5.658 -15.004 1.00 85.44 254 GLU A C 1
ATOM 2056 O O . GLU A 1 254 ? -17.058 6.572 -14.333 1.00 85.44 254 GLU A O 1
ATOM 2061 N N . VAL A 1 255 ? -15.492 5.843 -15.770 1.00 69.69 255 VAL A N 1
ATOM 2062 C CA . VAL A 1 255 ? -14.849 7.148 -15.945 1.00 69.69 255 VAL A CA 1
ATOM 2063 C C . VAL A 1 255 ? -15.393 7.772 -17.223 1.00 69.69 255 VAL A C 1
ATOM 2065 O O . VAL A 1 255 ? -14.802 7.647 -18.295 1.00 69.69 255 VAL A O 1
ATOM 2068 N N . THR A 1 256 ? -16.548 8.429 -17.126 1.00 57.34 256 THR A N 1
ATOM 2069 C CA . THR A 1 256 ? -17.121 9.165 -18.259 1.00 57.34 256 THR A CA 1
ATOM 2070 C C . THR A 1 256 ? -16.273 10.398 -18.577 1.00 57.34 256 THR A C 1
ATOM 2072 O O . THR A 1 256 ? -15.909 11.151 -17.673 1.00 57.34 256 THR A O 1
ATOM 2075 N N . SER A 1 257 ? -16.016 10.670 -19.863 1.00 43.00 257 SER A N 1
ATOM 2076 C CA . SER A 1 257 ? -15.322 11.901 -20.302 1.00 43.00 257 SER A CA 1
ATOM 2077 C C . SER A 1 257 ? -16.087 13.187 -19.927 1.00 43.00 257 SER A C 1
ATOM 2079 O O . SER A 1 257 ? -15.522 14.273 -19.961 1.00 43.00 257 SER A O 1
ATOM 2081 N N . SER A 1 258 ? -17.351 13.058 -19.507 1.00 36.78 258 SER A N 1
ATOM 2082 C CA . SER A 1 258 ? -18.251 14.130 -19.076 1.00 36.78 258 SER A CA 1
ATOM 2083 C C . SER A 1 258 ? -18.117 14.565 -17.612 1.00 36.78 258 SER A C 1
ATOM 2085 O O . SER A 1 258 ? -18.863 15.448 -17.198 1.00 36.78 258 SER A O 1
ATOM 2087 N N . THR A 1 259 ? -17.125 14.096 -16.845 1.00 35.31 259 THR A N 1
ATOM 2088 C CA . THR A 1 259 ? -16.584 14.904 -15.724 1.00 35.31 259 THR A CA 1
ATOM 2089 C C . THR A 1 259 ? -15.694 16.034 -16.249 1.00 35.31 259 THR A C 1
ATOM 2091 O O . THR A 1 259 ? -14.628 16.342 -15.722 1.00 35.31 259 THR A O 1
ATOM 2094 N N . LEU A 1 260 ? -16.162 16.694 -17.305 1.00 34.03 260 LEU A N 1
ATOM 2095 C CA . LEU A 1 260 ? -16.103 18.135 -17.382 1.00 34.03 260 LEU A CA 1
ATOM 2096 C C . LEU A 1 260 ? -16.420 18.681 -16.000 1.00 34.03 260 LEU A C 1
ATOM 2098 O O . LEU A 1 260 ? -17.467 18.359 -15.443 1.00 34.03 260 LEU A O 1
ATOM 2102 N N . GLN A 1 261 ? -15.494 19.450 -15.438 1.00 37.78 261 GLN A N 1
ATOM 2103 C CA . GLN A 1 261 ? -15.701 20.214 -14.218 1.00 37.78 261 GLN A CA 1
ATOM 2104 C C . GLN A 1 261 ? -17.012 20.985 -14.356 1.00 37.78 261 GLN A C 1
ATOM 2106 O O . GLN A 1 261 ? -17.047 22.068 -14.945 1.00 37.78 261 GLN A O 1
ATOM 2111 N N . VAL A 1 262 ? -18.106 20.414 -13.852 1.00 37.72 262 VAL A N 1
ATOM 2112 C CA . VAL A 1 262 ? -19.375 21.112 -13.815 1.00 37.72 262 VAL A CA 1
ATOM 2113 C C . VAL A 1 262 ? -19.097 22.322 -12.946 1.00 37.72 262 VAL A C 1
ATOM 2115 O O . VAL A 1 262 ? -18.667 22.196 -11.798 1.00 37.72 262 VAL A O 1
ATOM 2118 N N . THR A 1 263 ? -19.196 23.505 -13.543 1.00 42.28 263 THR A N 1
ATOM 2119 C CA . THR A 1 263 ? -18.840 24.744 -12.866 1.00 42.28 263 THR A CA 1
ATOM 2120 C C . THR A 1 263 ? -19.795 24.883 -11.689 1.00 42.28 263 THR A C 1
ATOM 2122 O O . THR A 1 263 ? -20.972 25.177 -11.877 1.00 42.28 263 THR A O 1
ATOM 2125 N N . ARG A 1 264 ? -19.316 24.583 -10.477 1.00 48.88 264 ARG A N 1
ATOM 2126 C CA . ARG A 1 264 ? -20.117 24.723 -9.262 1.00 48.88 264 ARG A CA 1
ATOM 2127 C C . ARG A 1 264 ? -20.535 26.175 -9.134 1.00 48.88 264 ARG A C 1
ATOM 2129 O O . ARG A 1 264 ? -19.686 27.069 -9.141 1.00 48.88 264 ARG A O 1
ATOM 2136 N N . CYS A 1 265 ? -21.835 26.395 -8.988 1.00 47.31 265 CYS A N 1
ATOM 2137 C CA . CYS A 1 265 ? -22.391 27.712 -8.759 1.00 47.31 265 CYS A CA 1
ATOM 2138 C C . CYS A 1 265 ? -21.715 28.333 -7.533 1.00 47.31 265 CYS A C 1
ATOM 2140 O O . CYS A 1 265 ? -21.782 27.795 -6.428 1.00 47.31 265 CYS A O 1
ATOM 2142 N N . ALA A 1 266 ? -21.063 29.478 -7.705 1.00 44.94 266 ALA A N 1
ATOM 2143 C CA . ALA A 1 266 ? -20.345 30.135 -6.617 1.00 44.94 266 ALA A CA 1
ATOM 2144 C C . ALA A 1 266 ? -21.259 30.669 -5.495 1.00 44.94 266 ALA A C 1
ATOM 2146 O O . ALA A 1 266 ? -20.765 31.036 -4.432 1.00 44.94 266 ALA A O 1
ATOM 2147 N N . LEU A 1 267 ? -22.578 30.688 -5.723 1.00 46.22 267 LEU A N 1
ATOM 2148 C CA . LEU A 1 267 ? -23.588 31.136 -4.764 1.00 46.22 267 LEU A CA 1
ATOM 2149 C C . LEU A 1 267 ? -24.095 30.019 -3.862 1.00 46.22 267 LEU A C 1
ATOM 2151 O O . LEU A 1 267 ? -24.060 30.141 -2.642 1.00 46.22 267 LEU A O 1
ATOM 2155 N N . CYS A 1 268 ? -24.601 28.940 -4.459 1.00 53.22 268 CYS A N 1
ATOM 2156 C CA . CYS A 1 268 ? -25.242 27.851 -3.721 1.00 53.22 268 CYS A CA 1
ATOM 2157 C C . CYS A 1 268 ? -24.368 26.593 -3.627 1.00 53.22 268 CYS A C 1
ATOM 2159 O O . CYS A 1 268 ? -24.715 25.662 -2.903 1.00 53.22 268 CYS A O 1
ATOM 2161 N N . GLY A 1 269 ? -23.244 26.546 -4.349 1.00 51.06 269 GLY A N 1
ATOM 2162 C CA . GLY A 1 269 ? -22.333 25.402 -4.394 1.00 51.06 269 GLY A CA 1
ATOM 2163 C C . GLY A 1 269 ? -22.841 24.206 -5.202 1.00 51.06 269 GLY A C 1
ATOM 2164 O O . GLY A 1 269 ? -22.149 23.195 -5.239 1.00 51.06 269 GLY A O 1
ATOM 2165 N N . SER A 1 270 ? -24.021 24.302 -5.825 1.00 51.66 270 SER A N 1
ATOM 2166 C CA . SER A 1 270 ? -24.616 23.214 -6.611 1.00 51.66 270 SER A CA 1
ATOM 2167 C C . SER A 1 270 ? -24.102 23.186 -8.053 1.00 51.66 270 SER A C 1
ATOM 2169 O O . SER A 1 270 ? -23.691 24.208 -8.607 1.00 51.66 270 SER A O 1
ATOM 2171 N N . ASP A 1 271 ? -24.158 22.003 -8.654 1.00 51.62 271 ASP A N 1
ATOM 2172 C CA . ASP A 1 271 ? -23.755 21.750 -10.035 1.00 51.62 271 ASP A CA 1
ATOM 2173 C C . ASP A 1 271 ? -24.802 22.276 -11.046 1.00 51.62 271 ASP A C 1
ATOM 2175 O O . ASP A 1 271 ? -25.956 22.558 -10.708 1.00 51.62 271 ASP A O 1
ATOM 2179 N N . GLY A 1 272 ? -24.401 22.397 -12.313 1.00 49.66 272 GLY A N 1
ATOM 2180 C CA . GLY A 1 272 ? -25.305 22.539 -13.460 1.00 49.66 272 GLY A CA 1
ATOM 2181 C C . GLY A 1 272 ? -25.779 23.955 -13.792 1.00 49.66 272 GLY A C 1
ATOM 2182 O O . GLY A 1 272 ? -26.592 24.099 -14.700 1.00 49.66 272 GLY A O 1
ATOM 2183 N N . HIS A 1 273 ? -25.300 24.994 -13.098 1.00 55.06 273 HIS A N 1
ATOM 2184 C CA . HIS A 1 273 ? -25.660 26.383 -13.404 1.00 55.06 273 HIS A CA 1
ATOM 2185 C C . HIS A 1 273 ? -24.599 27.394 -12.941 1.00 55.06 273 HIS A C 1
ATOM 2187 O O . HIS A 1 273 ? -23.879 27.171 -11.966 1.00 55.06 273 HIS A O 1
ATOM 2193 N N . LEU A 1 274 ? -24.528 28.539 -13.625 1.00 48.81 274 LEU A N 1
ATOM 2194 C CA . LEU A 1 274 ? -23.698 29.675 -13.208 1.00 48.81 274 LEU A CA 1
ATOM 2195 C C . LEU A 1 274 ? -24.355 30.434 -12.048 1.00 48.81 274 LEU A C 1
ATOM 2197 O O . LEU A 1 274 ? -25.572 30.385 -11.875 1.00 48.81 274 LEU A O 1
ATOM 2201 N N . ALA A 1 275 ? -23.565 31.201 -11.291 1.00 49.59 275 ALA A N 1
ATOM 2202 C CA . ALA A 1 275 ? -24.071 32.093 -10.242 1.00 49.59 275 ALA A CA 1
ATOM 2203 C C . ALA A 1 275 ? -25.245 32.966 -10.734 1.00 49.59 275 ALA A C 1
ATOM 2205 O O . ALA A 1 275 ? -26.276 33.045 -10.067 1.00 49.59 275 ALA A O 1
ATOM 2206 N N . ALA A 1 276 ? -25.149 33.510 -11.951 1.00 43.50 276 ALA A N 1
ATOM 2207 C CA . ALA A 1 276 ? -26.199 34.303 -12.592 1.00 43.50 276 ALA A CA 1
ATOM 2208 C C . ALA A 1 276 ? -27.569 33.595 -12.690 1.00 43.50 276 ALA A C 1
ATOM 2210 O O . ALA A 1 276 ? -28.618 34.237 -12.640 1.00 43.50 276 ALA A O 1
ATOM 2211 N N . GLN A 1 277 ? -27.569 32.265 -12.803 1.00 45.41 277 GLN A N 1
ATOM 2212 C CA . GLN A 1 277 ? -28.754 31.420 -12.994 1.00 45.41 277 GLN A CA 1
ATOM 2213 C C . GLN A 1 277 ? -29.255 30.795 -11.681 1.00 45.41 277 GLN A C 1
ATOM 2215 O O . GLN A 1 277 ? -30.185 29.987 -11.675 1.00 45.41 277 GLN A O 1
ATOM 2220 N N . CYS A 1 278 ? -28.640 31.146 -10.550 1.00 52.47 278 CYS A N 1
ATOM 2221 C CA . CYS A 1 278 ? -28.987 30.587 -9.255 1.00 52.47 278 CYS A CA 1
ATOM 2222 C C . CYS A 1 278 ? -30.320 31.145 -8.751 1.00 52.47 278 CYS A C 1
ATOM 2224 O O . CYS A 1 278 ? -30.493 32.353 -8.588 1.00 52.47 278 CYS A O 1
ATOM 2226 N N . GLN A 1 279 ? -31.246 30.249 -8.411 1.00 61.00 279 GLN A N 1
ATOM 2227 C CA . GLN A 1 279 ? -32.533 30.601 -7.797 1.00 61.00 279 GLN A CA 1
ATOM 2228 C C . GLN A 1 279 ? -32.435 30.865 -6.280 1.00 61.00 279 GLN A C 1
ATOM 2230 O O . GLN A 1 279 ? -33.457 30.918 -5.602 1.00 61.00 279 GLN A O 1
ATOM 2235 N N . GLY A 1 280 ? -31.227 30.955 -5.710 1.00 51.59 280 GLY A N 1
ATOM 2236 C CA . GLY A 1 280 ? -31.027 31.213 -4.277 1.00 51.59 280 GLY A CA 1
ATOM 2237 C C . GLY A 1 280 ? -31.489 30.082 -3.348 1.00 51.59 280 GLY A C 1
ATOM 2238 O O . GLY A 1 280 ? -31.616 30.288 -2.141 1.00 51.59 280 GLY A O 1
ATOM 2239 N N . LYS A 1 281 ? -31.747 28.878 -3.878 1.00 48.84 281 LYS A N 1
ATOM 2240 C CA . LYS A 1 281 ? -32.109 27.718 -3.054 1.00 48.84 281 LYS A CA 1
ATOM 2241 C C . LYS A 1 281 ? -30.927 27.355 -2.154 1.00 48.84 281 LYS A C 1
ATOM 2243 O O . LYS A 1 281 ? -29.802 27.202 -2.630 1.00 48.84 281 LYS A O 1
ATOM 2248 N N . LYS A 1 282 ? -31.188 27.229 -0.847 1.00 43.94 282 LYS A N 1
ATOM 2249 C CA . LYS A 1 282 ? -30.198 26.727 0.114 1.00 43.94 282 LYS A CA 1
ATOM 2250 C C . LYS A 1 282 ? -29.733 25.338 -0.349 1.00 43.94 282 LYS A C 1
ATOM 2252 O O . LYS A 1 282 ? -30.589 24.562 -0.784 1.00 43.94 282 LYS A O 1
ATOM 2257 N N . PRO A 1 283 ? -28.428 25.019 -0.270 1.00 50.47 283 PRO A N 1
ATOM 2258 C CA . PRO A 1 283 ? -27.957 23.669 -0.553 1.00 50.47 283 PRO A CA 1
ATOM 2259 C C . PRO A 1 283 ? -28.782 22.667 0.263 1.00 50.47 283 PRO A C 1
ATOM 2261 O O . PRO A 1 283 ? -29.065 22.915 1.439 1.00 50.47 283 PRO A O 1
ATOM 2264 N N . GLN A 1 284 ? -29.228 21.587 -0.389 1.00 46.47 284 GLN A N 1
ATOM 2265 C CA . GLN A 1 284 ? -29.997 20.528 0.265 1.00 46.47 284 GLN A CA 1
ATOM 2266 C C . GLN A 1 284 ? -29.226 19.972 1.477 1.00 46.47 284 GLN A C 1
ATOM 2268 O O . GLN A 1 284 ? -27.993 20.049 1.503 1.00 46.47 284 GLN A O 1
ATOM 2273 N N . PRO A 1 285 ? -29.936 19.471 2.507 1.00 43.66 285 PRO A N 1
ATOM 2274 C CA . PRO A 1 285 ? -29.324 19.083 3.772 1.00 43.66 285 PRO A CA 1
ATOM 2275 C C . PRO A 1 285 ? -28.194 18.075 3.567 1.00 43.66 285 PRO A C 1
ATOM 2277 O O . PRO A 1 285 ? -28.375 17.048 2.919 1.00 43.66 285 PRO A O 1
ATOM 2280 N N . ARG A 1 286 ? -27.047 18.408 4.156 1.00 55.12 286 ARG A N 1
ATOM 2281 C CA . ARG A 1 286 ? -25.821 17.615 4.268 1.00 55.12 286 ARG A CA 1
ATOM 2282 C C . ARG A 1 286 ? -26.050 16.512 5.314 1.00 55.12 286 ARG A C 1
ATOM 2284 O O . ARG A 1 286 ? -26.700 16.765 6.321 1.00 55.12 286 ARG A O 1
ATOM 2291 N N . GLY A 1 287 ? -25.617 15.285 5.047 1.00 55.16 287 GLY A N 1
ATOM 2292 C CA . GLY A 1 287 ? -25.924 14.093 5.849 1.00 55.16 287 GLY A CA 1
ATOM 2293 C C . GLY A 1 287 ? -25.585 12.802 5.098 1.00 55.16 287 GLY A C 1
ATOM 2294 O O . GLY A 1 287 ? -25.045 12.867 3.995 1.00 55.16 287 GLY A O 1
ATOM 2295 N N . ALA A 1 288 ? -25.905 11.642 5.672 1.00 63.69 288 ALA A N 1
ATOM 2296 C CA . ALA A 1 288 ? -25.594 10.343 5.072 1.00 63.69 288 ALA A CA 1
ATOM 2297 C C . ALA A 1 288 ? -26.248 10.113 3.690 1.00 63.69 288 ALA A C 1
ATOM 2299 O O . ALA A 1 288 ? -27.320 10.651 3.370 1.00 63.69 288 ALA A O 1
ATOM 2300 N N . LEU A 1 289 ? -25.571 9.302 2.873 1.00 73.19 289 LEU A N 1
ATOM 2301 C CA . LEU A 1 289 ? -26.001 8.805 1.574 1.00 73.19 289 LEU A CA 1
ATOM 2302 C C . LEU A 1 289 ? -27.346 8.078 1.713 1.00 73.19 289 LEU A C 1
ATOM 2304 O O . LEU A 1 289 ? -27.641 7.447 2.725 1.00 73.19 289 LEU A O 1
ATOM 2308 N N . THR A 1 290 ? -28.137 8.108 0.644 1.00 76.50 290 THR A N 1
ATOM 2309 C CA . THR A 1 290 ? -29.322 7.252 0.464 1.00 76.50 290 THR A CA 1
ATOM 2310 C C . THR A 1 290 ? -29.177 6.409 -0.804 1.00 76.50 290 THR A C 1
ATOM 2312 O O . THR A 1 290 ? -28.330 6.700 -1.652 1.00 76.50 290 THR A O 1
ATOM 2315 N N . ARG A 1 291 ? -30.005 5.373 -0.982 1.00 78.00 291 ARG A N 1
ATOM 2316 C CA . ARG A 1 291 ? -29.969 4.529 -2.194 1.00 78.00 291 ARG A CA 1
ATOM 2317 C C . ARG A 1 291 ? -30.281 5.316 -3.474 1.00 78.00 291 ARG A C 1
ATOM 2319 O O . ARG A 1 291 ? -29.830 4.949 -4.552 1.00 78.00 291 ARG A O 1
ATOM 2326 N N . GLU A 1 292 ? -30.986 6.438 -3.369 1.00 74.25 292 GLU A N 1
ATOM 2327 C CA . GLU A 1 292 ? -31.290 7.322 -4.494 1.00 74.25 292 GLU A CA 1
ATOM 2328 C C . GLU A 1 292 ? -30.133 8.245 -4.878 1.00 74.25 292 GLU A C 1
ATOM 2330 O O . GLU A 1 292 ? -30.233 8.902 -5.922 1.00 74.25 292 GLU A O 1
ATOM 2335 N N . SER A 1 293 ? -29.078 8.300 -4.057 1.00 75.06 293 SER A N 1
ATOM 2336 C CA . SER A 1 293 ? -27.990 9.260 -4.217 1.00 75.06 293 SER A CA 1
ATOM 2337 C C . SER A 1 293 ? -27.245 9.074 -5.541 1.00 75.06 293 SER A C 1
ATOM 2339 O O . SER A 1 293 ? -27.018 7.947 -5.980 1.00 75.06 293 SER A O 1
ATOM 2341 N N . LYS A 1 294 ? -26.790 10.168 -6.158 1.00 72.75 294 LYS A N 1
ATOM 2342 C CA . LYS A 1 294 ? -26.050 10.170 -7.430 1.00 72.75 294 LYS A CA 1
ATOM 2343 C C . LYS A 1 294 ? -24.827 9.259 -7.386 1.00 72.75 294 LYS A C 1
ATOM 2345 O O . LYS A 1 294 ? -24.644 8.459 -8.296 1.00 72.75 294 LYS A O 1
ATOM 2350 N N . TYR A 1 295 ? -24.037 9.326 -6.314 1.00 76.00 295 TYR A N 1
ATOM 2351 C CA . TYR A 1 295 ? -22.890 8.434 -6.122 1.00 76.00 295 TYR A CA 1
ATOM 2352 C C . TYR A 1 295 ? -23.297 6.947 -6.062 1.00 76.00 295 TYR A C 1
ATOM 2354 O O . TYR A 1 295 ? -22.649 6.100 -6.671 1.00 76.00 295 TYR A O 1
ATOM 2362 N N . MET A 1 296 ? -24.435 6.633 -5.430 1.00 81.94 296 MET A N 1
ATOM 2363 C CA . MET A 1 296 ? -25.001 5.275 -5.374 1.00 81.94 296 MET A CA 1
ATOM 2364 C C . MET A 1 296 ? -25.595 4.800 -6.708 1.00 81.94 296 MET A C 1
ATOM 2366 O O . MET A 1 296 ? -25.881 3.619 -6.852 1.00 81.94 296 MET A O 1
ATOM 2370 N N . LYS A 1 297 ? -25.767 5.701 -7.681 1.00 81.31 297 LYS A N 1
ATOM 2371 C CA . LYS A 1 297 ? -26.225 5.406 -9.047 1.00 81.31 297 LYS A CA 1
ATOM 2372 C C . LYS A 1 297 ? -25.117 5.531 -10.089 1.00 81.31 297 LYS A C 1
ATOM 2374 O O . LYS A 1 297 ? -25.385 5.361 -11.276 1.00 81.31 297 LYS A O 1
ATOM 2379 N N . GLN A 1 298 ? -23.894 5.869 -9.676 1.00 83.81 298 GLN A N 1
ATOM 2380 C CA . GLN A 1 298 ? -22.770 5.964 -10.597 1.00 83.81 298 GLN A CA 1
ATOM 2381 C C . GLN A 1 298 ? -22.529 4.586 -11.232 1.00 83.81 298 GLN A C 1
ATOM 2383 O O . GLN A 1 298 ? -22.354 3.630 -10.475 1.00 83.81 298 GLN A O 1
ATOM 2388 N N . PRO A 1 299 ? -22.510 4.466 -12.572 1.00 89.31 299 PRO A N 1
ATOM 2389 C CA . PRO A 1 299 ? -22.313 3.182 -13.231 1.00 89.31 299 PRO A CA 1
ATOM 2390 C C . PRO A 1 299 ? -20.977 2.544 -12.848 1.00 89.31 299 PRO A C 1
ATOM 2392 O O . PRO A 1 299 ? -19.953 3.226 -12.743 1.00 89.31 299 PRO A O 1
ATOM 2395 N N . LEU A 1 300 ? -20.993 1.227 -12.663 1.00 93.44 300 LEU A N 1
ATOM 2396 C CA . LEU A 1 300 ? -19.806 0.408 -12.435 1.00 93.44 300 LEU A CA 1
ATOM 2397 C C . LEU A 1 300 ? -19.491 -0.419 -13.687 1.00 93.44 300 LEU A C 1
ATOM 2399 O O . LEU A 1 300 ? -20.376 -0.795 -14.458 1.00 93.44 300 LEU A O 1
ATOM 2403 N N . GLN A 1 301 ? -18.217 -0.733 -13.878 1.00 95.00 301 GLN A N 1
ATOM 2404 C CA . GLN A 1 301 ? -17.690 -1.554 -14.961 1.00 95.00 301 GLN A CA 1
ATOM 2405 C C . GLN A 1 301 ? -16.807 -2.665 -14.394 1.00 95.00 301 GLN A C 1
ATOM 2407 O O . GLN A 1 301 ? -16.089 -2.462 -13.414 1.00 95.00 301 GLN A O 1
ATOM 2412 N N . ILE A 1 302 ? -16.828 -3.822 -15.053 1.00 97.06 302 ILE A N 1
ATOM 2413 C CA . ILE A 1 302 ? -15.918 -4.937 -14.793 1.00 97.06 302 ILE A CA 1
ATOM 2414 C C . ILE A 1 302 ? -14.901 -4.984 -15.932 1.00 97.06 302 ILE A C 1
ATOM 2416 O O . ILE A 1 302 ? -15.259 -5.151 -17.100 1.00 97.06 302 ILE A O 1
ATOM 2420 N N . LEU A 1 303 ? -13.623 -4.853 -15.590 1.00 96.94 303 LEU A N 1
ATOM 2421 C CA . LEU A 1 303 ? -12.511 -5.169 -16.477 1.00 96.94 303 LEU A CA 1
ATOM 2422 C C . LEU A 1 303 ? -12.145 -6.648 -16.297 1.00 96.94 303 LEU A C 1
ATOM 2424 O O . LEU A 1 303 ? -11.732 -7.081 -15.222 1.00 96.94 303 LEU A O 1
ATOM 2428 N N . GLN A 1 304 ? -12.312 -7.416 -17.366 1.00 97.94 304 GLN A N 1
ATOM 2429 C CA . GLN A 1 304 ? -12.102 -8.855 -17.433 1.00 97.94 304 GLN A CA 1
ATOM 2430 C C . GLN A 1 304 ? -10.670 -9.141 -17.895 1.00 97.94 304 GLN A C 1
ATOM 2432 O O . GLN A 1 304 ? -10.373 -9.106 -19.095 1.00 97.94 304 GLN A O 1
ATOM 2437 N N . LEU A 1 305 ? -9.773 -9.455 -16.954 1.00 98.00 305 LEU A N 1
ATOM 2438 C CA . LEU A 1 305 ? -8.402 -9.822 -17.312 1.00 98.00 305 LEU A CA 1
ATOM 2439 C C . LEU A 1 305 ? -8.297 -11.110 -18.148 1.00 98.00 305 LEU A C 1
ATOM 2441 O O . LEU A 1 305 ? -7.392 -11.145 -18.977 1.00 98.00 305 LEU A O 1
ATOM 2445 N N . PRO A 1 306 ? -9.195 -12.118 -18.058 1.00 98.19 306 PRO A N 1
ATOM 2446 C CA . PRO A 1 306 ? -9.166 -13.262 -18.973 1.00 98.19 306 PRO A CA 1
ATOM 2447 C C . PRO A 1 306 ? -9.279 -12.833 -20.441 1.00 98.19 306 PRO A C 1
ATOM 2449 O O . PRO A 1 306 ? -8.466 -13.225 -21.272 1.00 98.19 306 PRO A O 1
ATOM 2452 N N . VAL A 1 307 ? -10.212 -11.926 -20.742 1.00 98.25 307 VAL A N 1
ATOM 2453 C CA . VAL A 1 307 ? -10.404 -11.391 -22.098 1.00 98.25 307 VAL A CA 1
ATOM 2454 C C . VAL A 1 307 ? -9.219 -10.516 -22.516 1.00 98.25 307 VAL A C 1
ATOM 2456 O O . VAL A 1 307 ? -8.776 -10.566 -23.661 1.00 98.25 307 VAL A O 1
ATOM 2459 N N . LEU A 1 308 ? -8.664 -9.719 -21.595 1.00 97.94 308 LEU A N 1
ATOM 2460 C CA . LEU A 1 308 ? -7.445 -8.952 -21.869 1.00 97.94 308 LEU A CA 1
ATOM 2461 C C . LEU A 1 308 ? -6.257 -9.872 -22.197 1.00 97.94 308 LEU A C 1
ATOM 2463 O O . LEU A 1 308 ? -5.489 -9.577 -23.111 1.00 97.94 308 LEU A O 1
ATOM 2467 N N . ARG A 1 309 ? -6.117 -10.993 -21.483 1.00 98.00 309 ARG A N 1
ATOM 2468 C CA . ARG A 1 309 ? -5.089 -12.007 -21.739 1.00 98.00 309 ARG A CA 1
ATOM 2469 C C . ARG A 1 309 ? -5.263 -12.620 -23.127 1.00 98.00 309 ARG A C 1
ATOM 2471 O O . ARG A 1 309 ? -4.276 -12.712 -23.845 1.00 98.00 309 ARG A O 1
ATOM 2478 N N . GLU A 1 310 ? -6.485 -12.922 -23.565 1.00 98.12 310 GLU A N 1
ATOM 2479 C CA . GLU A 1 310 ? -6.744 -13.379 -24.942 1.00 98.12 310 GLU A CA 1
ATOM 2480 C C . GLU A 1 310 ? -6.313 -12.346 -25.999 1.00 98.12 310 GLU A C 1
ATOM 2482 O O . GLU A 1 310 ? -5.673 -12.701 -26.991 1.00 98.12 310 GLU A O 1
ATOM 2487 N N . TYR A 1 311 ? -6.600 -11.056 -25.779 1.00 98.12 311 TYR A N 1
ATOM 2488 C CA . TYR A 1 311 ? -6.129 -9.985 -26.666 1.00 98.12 311 TYR A CA 1
ATOM 2489 C C . TYR A 1 311 ? -4.603 -9.948 -26.765 1.00 98.12 311 TYR A C 1
ATOM 2491 O O . TYR A 1 311 ? -4.055 -9.882 -27.867 1.00 98.12 311 TYR A O 1
ATOM 2499 N N . LEU A 1 312 ? -3.918 -10.001 -25.621 1.00 97.38 312 LEU A N 1
ATOM 2500 C CA . LEU A 1 312 ? -2.458 -9.993 -25.567 1.00 97.38 312 LEU A CA 1
ATOM 2501 C C . LEU A 1 312 ? -1.880 -11.260 -26.212 1.00 97.38 312 LEU A C 1
ATOM 2503 O O . LEU A 1 312 ? -0.926 -11.174 -26.981 1.00 97.38 312 LEU A O 1
ATOM 2507 N N . GLN A 1 313 ? -2.490 -12.424 -25.996 1.00 96.94 313 GLN A N 1
ATOM 2508 C CA . GLN A 1 313 ? -2.073 -13.666 -26.643 1.00 96.94 313 GLN A CA 1
ATOM 2509 C C . GLN A 1 313 ? -2.204 -13.573 -28.168 1.00 96.94 313 GLN A C 1
ATOM 2511 O O . GLN A 1 313 ? -1.304 -13.996 -28.890 1.00 96.94 313 GLN A O 1
ATOM 2516 N N . GLY A 1 314 ? -3.273 -12.953 -28.674 1.00 96.69 314 GLY A N 1
ATOM 2517 C CA . GLY A 1 314 ? -3.429 -12.665 -30.100 1.00 96.69 314 GLY A CA 1
ATOM 2518 C C . GLY A 1 314 ? -2.382 -11.682 -30.641 1.00 96.69 314 GLY A C 1
ATOM 2519 O O . GLY A 1 314 ? -1.834 -11.901 -31.721 1.00 96.69 314 GLY A O 1
ATOM 2520 N N . GLU A 1 315 ? -2.068 -10.616 -29.897 1.00 96.25 315 GLU A N 1
ATOM 2521 C CA . GLU A 1 315 ? -1.100 -9.590 -30.319 1.00 96.25 315 GLU A CA 1
ATOM 2522 C C . GLU A 1 315 ? 0.347 -10.107 -30.345 1.00 96.25 315 GLU A C 1
ATOM 2524 O O . GLU A 1 315 ? 1.123 -9.738 -31.234 1.00 96.25 315 GLU A O 1
ATOM 2529 N N . PHE A 1 316 ? 0.708 -10.971 -29.395 1.00 97.31 316 PHE A N 1
ATOM 2530 C CA . PHE A 1 316 ? 2.069 -11.482 -29.229 1.00 97.31 316 PHE A CA 1
ATOM 2531 C C . PHE A 1 316 ? 2.261 -12.920 -29.728 1.00 97.31 316 PHE A C 1
ATOM 2533 O O . PHE A 1 316 ? 3.399 -13.376 -29.804 1.00 97.31 316 PHE A O 1
ATOM 2540 N N . GLY A 1 317 ? 1.203 -13.624 -30.136 1.00 95.06 317 GLY A N 1
ATOM 2541 C CA . GLY A 1 317 ? 1.275 -15.026 -30.569 1.00 95.06 317 GLY A CA 1
ATOM 2542 C C . GLY A 1 317 ? 2.124 -15.260 -31.822 1.00 95.06 317 GLY A C 1
ATOM 2543 O O . GLY A 1 317 ? 2.678 -16.339 -32.005 1.00 95.06 317 GLY A O 1
ATOM 2544 N N . LEU A 1 318 ? 2.322 -14.240 -32.668 1.00 94.12 318 LEU A N 1
ATOM 2545 C CA . LEU A 1 318 ? 3.247 -14.344 -33.807 1.00 94.12 318 LEU A CA 1
ATOM 2546 C C . LEU A 1 318 ? 4.705 -14.564 -33.377 1.00 94.12 318 LEU A C 1
ATOM 2548 O O . LEU A 1 318 ? 5.487 -15.076 -34.181 1.00 94.12 318 LEU A O 1
ATOM 2552 N N . LEU A 1 319 ? 5.064 -14.221 -32.133 1.00 95.38 319 LEU A N 1
ATOM 2553 C CA . LEU A 1 319 ? 6.405 -14.452 -31.598 1.00 95.38 319 LEU A CA 1
ATOM 2554 C C . LEU A 1 319 ? 6.775 -15.931 -31.597 1.00 95.38 319 LEU A C 1
ATOM 2556 O O . LEU A 1 319 ? 7.917 -16.241 -31.919 1.00 95.38 319 LEU A O 1
ATOM 2560 N N . GLU A 1 320 ? 5.815 -16.832 -31.365 1.00 95.94 320 GLU A N 1
ATOM 2561 C CA . GLU A 1 320 ? 6.024 -18.287 -31.393 1.00 95.94 320 GLU A CA 1
ATOM 2562 C C . GLU A 1 320 ? 6.691 -18.768 -32.693 1.00 95.94 320 GLU A C 1
ATOM 2564 O O . GLU A 1 320 ? 7.453 -19.730 -32.692 1.00 95.94 320 GLU A O 1
ATOM 2569 N N . ARG A 1 321 ? 6.455 -18.069 -33.812 1.00 95.19 321 ARG A N 1
ATOM 2570 C CA . ARG A 1 321 ? 6.997 -18.437 -35.129 1.00 95.19 321 ARG A CA 1
ATOM 2571 C C . ARG A 1 321 ? 8.391 -17.882 -35.411 1.00 95.19 321 ARG A C 1
ATOM 2573 O O . ARG A 1 321 ? 9.013 -18.319 -36.377 1.00 95.19 321 ARG A O 1
ATOM 2580 N N . VAL A 1 322 ? 8.840 -16.883 -34.654 1.00 95.25 322 VAL A N 1
ATOM 2581 C CA . VAL A 1 322 ? 10.058 -16.112 -34.965 1.00 95.25 322 VAL A CA 1
ATOM 2582 C C . VAL A 1 322 ? 11.136 -16.206 -33.890 1.00 95.25 322 VAL A C 1
ATOM 2584 O O . VAL A 1 322 ? 12.300 -15.966 -34.203 1.00 95.25 322 VAL A O 1
ATOM 2587 N N . ILE A 1 323 ? 10.789 -16.551 -32.648 1.00 95.88 323 ILE A N 1
ATOM 2588 C CA . ILE A 1 323 ? 11.775 -16.724 -31.576 1.00 95.88 323 ILE A CA 1
ATOM 2589 C C . ILE A 1 323 ? 12.492 -18.077 -31.680 1.00 95.88 323 ILE A C 1
ATOM 2591 O O . ILE A 1 323 ? 11.966 -19.053 -32.208 1.00 95.88 323 ILE A O 1
ATOM 2595 N N . SER A 1 324 ? 13.720 -18.134 -31.160 1.00 93.94 324 SER A N 1
ATOM 2596 C CA . SER A 1 324 ? 14.591 -19.320 -31.230 1.00 93.94 324 SER A CA 1
ATOM 2597 C C . SER A 1 324 ? 14.507 -20.251 -30.009 1.00 93.94 324 SER A C 1
ATOM 2599 O O . SER A 1 324 ? 15.231 -21.246 -29.938 1.00 93.94 324 SER A O 1
ATOM 2601 N N . PHE A 1 325 ? 13.645 -19.934 -29.044 1.00 95.31 325 PHE A N 1
ATOM 2602 C CA . PHE A 1 325 ? 13.461 -20.642 -27.774 1.00 95.31 325 PHE A CA 1
ATOM 2603 C C . PHE A 1 325 ? 11.962 -20.899 -27.515 1.00 95.31 325 PHE A C 1
ATOM 2605 O O . PHE A 1 325 ? 11.133 -20.307 -28.203 1.00 95.31 325 PHE A O 1
ATOM 2612 N N . PRO A 1 326 ? 11.582 -21.790 -26.576 1.00 95.88 326 PRO A N 1
ATOM 2613 C CA . PRO A 1 326 ? 10.177 -22.134 -26.350 1.00 95.88 326 PRO A CA 1
ATOM 2614 C C . PRO A 1 326 ? 9.304 -20.919 -26.018 1.00 95.88 326 PRO A C 1
ATOM 2616 O O . PRO A 1 326 ? 9.623 -20.146 -25.110 1.00 95.88 326 PRO A O 1
ATOM 2619 N N . TYR A 1 327 ? 8.197 -20.779 -26.750 1.00 96.94 327 TYR A N 1
ATOM 2620 C CA . TYR A 1 327 ? 7.193 -19.754 -26.487 1.00 96.94 327 TYR A CA 1
ATOM 2621 C C . TYR A 1 327 ? 6.394 -20.093 -25.226 1.00 96.94 327 TYR A C 1
ATOM 2623 O O . TYR A 1 327 ? 5.885 -21.202 -25.082 1.00 96.94 327 TYR A O 1
ATOM 2631 N N . ASP A 1 328 ? 6.279 -19.117 -24.336 1.00 96.62 328 ASP A N 1
ATOM 2632 C CA . ASP A 1 328 ? 5.508 -19.160 -23.106 1.00 96.62 328 ASP A CA 1
ATOM 2633 C C . ASP A 1 328 ? 4.831 -17.802 -22.933 1.00 96.62 328 ASP A C 1
ATOM 2635 O O . ASP A 1 328 ? 5.479 -16.763 -22.787 1.00 96.62 328 ASP A O 1
ATOM 2639 N N . PHE A 1 329 ? 3.505 -17.822 -22.984 1.00 96.94 329 PHE A N 1
ATOM 2640 C CA . PHE A 1 329 ? 2.704 -16.616 -22.895 1.00 96.94 329 PHE A CA 1
ATOM 2641 C C . PHE A 1 329 ? 2.768 -15.960 -21.509 1.00 96.94 329 PHE A C 1
ATOM 2643 O O . PHE A 1 329 ? 2.702 -14.734 -21.434 1.00 96.94 329 PHE A O 1
ATOM 2650 N N . GLU A 1 330 ? 2.954 -16.720 -20.423 1.00 96.00 330 GLU A N 1
ATOM 2651 C CA . GLU A 1 330 ? 3.053 -16.123 -19.083 1.00 96.00 330 GLU A CA 1
ATOM 2652 C C . GLU A 1 330 ? 4.322 -15.274 -18.954 1.00 96.00 330 GLU A C 1
ATOM 2654 O O . GLU A 1 330 ? 4.268 -14.162 -18.441 1.00 96.00 330 GLU A O 1
ATOM 2659 N N . HIS A 1 331 ? 5.436 -15.729 -19.529 1.00 97.00 331 HIS A N 1
ATOM 2660 C CA . HIS A 1 331 ? 6.665 -14.937 -19.575 1.00 97.00 331 HIS A CA 1
ATOM 2661 C C . HIS A 1 331 ? 6.538 -13.690 -20.466 1.00 97.00 331 HIS A C 1
ATOM 2663 O O . HIS A 1 331 ? 7.103 -12.642 -20.154 1.00 97.00 331 HIS A O 1
ATOM 2669 N N . VAL A 1 332 ? 5.772 -13.769 -21.561 1.00 97.06 332 VAL A N 1
ATOM 2670 C CA . VAL A 1 332 ? 5.445 -12.581 -22.366 1.00 97.06 332 VAL A CA 1
ATOM 2671 C C . VAL A 1 332 ? 4.639 -11.580 -21.539 1.00 97.06 332 VAL A C 1
ATOM 2673 O O . VAL A 1 332 ? 4.916 -10.385 -21.602 1.00 97.06 332 VAL A O 1
ATOM 2676 N N . LEU A 1 333 ? 3.658 -12.036 -20.757 1.00 96.88 333 LEU A N 1
ATOM 2677 C CA . LEU A 1 333 ? 2.883 -11.157 -19.879 1.00 96.88 333 LEU A CA 1
ATOM 2678 C C . LEU A 1 333 ? 3.770 -10.450 -18.848 1.00 96.88 333 LEU A C 1
ATOM 2680 O O . LEU A 1 333 ? 3.615 -9.240 -18.668 1.00 96.88 333 LEU A O 1
ATOM 2684 N N . ASP A 1 334 ? 4.724 -11.156 -18.244 1.00 97.75 334 ASP A N 1
ATOM 2685 C CA . ASP A 1 334 ? 5.674 -10.569 -17.292 1.00 97.75 334 ASP A CA 1
ATOM 2686 C C . ASP A 1 334 ? 6.538 -9.478 -17.941 1.00 97.75 334 ASP A C 1
ATOM 2688 O O . ASP A 1 334 ? 6.711 -8.388 -17.377 1.00 97.75 334 ASP A O 1
ATOM 2692 N N . ASP A 1 335 ? 7.005 -9.724 -19.169 1.00 97.88 335 ASP A N 1
ATOM 2693 C CA . ASP A 1 335 ? 7.725 -8.738 -19.975 1.00 97.88 335 ASP A CA 1
ATOM 2694 C C . ASP A 1 335 ? 6.842 -7.509 -20.262 1.00 97.88 335 ASP A C 1
ATOM 2696 O O . ASP A 1 335 ? 7.300 -6.370 -20.139 1.00 97.88 335 ASP A O 1
ATOM 2700 N N . ILE A 1 336 ? 5.557 -7.700 -20.589 1.00 96.44 336 ILE A N 1
ATOM 2701 C CA . ILE A 1 336 ? 4.607 -6.597 -20.807 1.00 96.44 336 ILE A CA 1
ATOM 2702 C C . ILE A 1 336 ? 4.383 -5.780 -19.532 1.00 96.44 336 ILE A C 1
ATOM 2704 O O . ILE A 1 336 ? 4.338 -4.547 -19.605 1.00 96.44 336 ILE A O 1
ATOM 2708 N N . VAL A 1 337 ? 4.283 -6.425 -18.368 1.00 96.31 337 VAL A N 1
ATOM 2709 C CA . VAL A 1 337 ? 4.183 -5.737 -17.072 1.00 96.31 337 VAL A CA 1
ATOM 2710 C C . VAL A 1 337 ? 5.422 -4.863 -16.834 1.00 96.31 337 VAL A C 1
ATOM 2712 O O . VAL A 1 337 ? 5.284 -3.674 -16.528 1.00 96.31 337 VAL A O 1
ATOM 2715 N N . LEU A 1 338 ? 6.629 -5.388 -17.084 1.00 97.06 338 LEU A N 1
ATOM 2716 C CA . LEU A 1 338 ? 7.874 -4.615 -16.998 1.00 97.06 338 LEU A CA 1
ATOM 2717 C C . LEU A 1 338 ? 7.878 -3.402 -17.948 1.00 97.06 338 LEU A C 1
ATOM 2719 O O . LEU A 1 338 ? 8.245 -2.293 -17.543 1.00 97.06 338 LEU A O 1
ATOM 2723 N N . LEU A 1 339 ? 7.454 -3.582 -19.202 1.00 96.06 339 LEU A N 1
ATOM 2724 C CA . LEU A 1 339 ? 7.392 -2.495 -20.186 1.00 96.06 339 LEU A CA 1
ATOM 2725 C C . LEU A 1 339 ? 6.380 -1.415 -19.784 1.00 96.06 339 LEU A C 1
ATOM 2727 O O . LEU A 1 339 ? 6.650 -0.225 -19.965 1.00 96.06 339 LEU A O 1
ATOM 2731 N N . CYS A 1 340 ? 5.247 -1.793 -19.191 1.00 94.62 340 CYS A N 1
ATOM 2732 C CA . CYS A 1 340 ? 4.283 -0.837 -18.653 1.00 94.62 340 CYS A CA 1
ATOM 2733 C C . CYS A 1 340 ? 4.905 0.038 -17.552 1.00 94.62 340 CYS A C 1
ATOM 2735 O O . CYS A 1 340 ? 4.710 1.257 -17.567 1.00 94.62 340 CYS A O 1
ATOM 2737 N N . PHE A 1 341 ? 5.730 -0.529 -16.663 1.00 94.06 341 PHE A N 1
ATOM 2738 C CA . PHE A 1 341 ? 6.404 0.246 -15.613 1.00 94.06 341 PHE A CA 1
ATOM 2739 C C . PHE A 1 341 ? 7.413 1.272 -16.141 1.00 94.06 341 PHE A C 1
ATOM 2741 O O . PHE A 1 341 ? 7.607 2.301 -15.489 1.00 94.06 341 PHE A O 1
ATOM 2748 N N . LEU A 1 342 ? 8.005 1.066 -17.325 1.00 92.44 342 LEU A N 1
ATOM 2749 C CA . LEU A 1 342 ? 8.872 2.067 -17.968 1.00 92.44 342 LEU A CA 1
ATOM 2750 C C . LEU A 1 342 ? 8.108 3.332 -18.387 1.00 92.44 342 LEU A C 1
ATOM 2752 O O . LEU A 1 342 ? 8.671 4.431 -18.400 1.00 92.44 342 LEU A O 1
ATOM 2756 N N . VAL A 1 343 ? 6.824 3.202 -18.730 1.00 90.44 343 VAL A N 1
ATOM 2757 C CA . VAL A 1 343 ? 5.983 4.342 -19.133 1.00 90.44 343 VAL A CA 1
ATOM 2758 C C . VAL A 1 343 ? 5.583 5.198 -17.923 1.00 90.44 343 VAL A C 1
ATOM 2760 O O . VAL A 1 343 ? 5.351 6.408 -18.040 1.00 90.44 343 VAL A O 1
ATOM 2763 N N . GLY A 1 344 ? 5.562 4.596 -16.739 1.00 85.25 344 GLY A N 1
ATOM 2764 C CA . GLY A 1 344 ? 5.536 5.261 -15.444 1.00 85.25 344 GLY A CA 1
ATOM 2765 C C . GLY A 1 344 ? 4.953 4.347 -14.374 1.00 85.25 344 GLY A C 1
ATOM 2766 O O . GLY A 1 344 ? 4.456 3.277 -14.673 1.00 85.25 344 GLY A O 1
ATOM 2767 N N . ASN A 1 345 ? 5.022 4.767 -13.123 1.00 90.94 345 ASN A N 1
ATOM 2768 C CA . ASN A 1 345 ? 4.448 4.081 -11.962 1.00 90.94 345 ASN A CA 1
ATOM 2769 C C . ASN A 1 345 ? 4.556 5.046 -10.768 1.00 90.94 345 ASN A C 1
ATOM 2771 O O . ASN A 1 345 ? 4.962 6.200 -10.946 1.00 90.94 345 ASN A O 1
ATOM 2775 N N . ASP A 1 346 ? 4.197 4.593 -9.572 1.00 89.81 346 ASP A N 1
ATOM 2776 C CA . ASP A 1 346 ? 4.248 5.418 -8.364 1.00 89.81 346 ASP A CA 1
ATOM 2777 C C . ASP A 1 346 ? 5.640 5.547 -7.727 1.00 89.81 346 ASP A C 1
ATOM 2779 O O . ASP A 1 346 ? 5.863 6.445 -6.914 1.00 89.81 346 ASP A O 1
ATOM 2783 N N . PHE A 1 347 ? 6.588 4.686 -8.096 1.00 93.69 347 PHE A N 1
ATOM 2784 C CA . PHE A 1 347 ? 7.884 4.552 -7.423 1.00 93.69 347 PHE A CA 1
ATOM 2785 C C . PHE A 1 347 ? 9.034 5.209 -8.198 1.00 93.69 347 PHE A C 1
ATOM 2787 O O . PHE A 1 347 ? 10.026 5.631 -7.600 1.00 93.69 347 PHE A O 1
ATOM 2794 N N . LEU A 1 348 ? 8.909 5.307 -9.525 1.00 94.94 348 LEU A N 1
ATOM 2795 C CA . LEU A 1 348 ? 9.890 5.904 -10.425 1.00 94.94 348 LEU A CA 1
ATOM 2796 C C . LEU A 1 348 ? 9.280 7.025 -11.277 1.00 94.94 348 LEU A C 1
ATOM 2798 O O . LEU A 1 348 ? 8.177 6.877 -11.814 1.00 94.94 348 LEU A O 1
ATOM 2802 N N . PRO A 1 349 ? 10.022 8.124 -11.506 1.00 92.19 349 PRO A N 1
ATOM 2803 C CA . PRO A 1 349 ? 9.638 9.100 -12.512 1.00 92.19 349 PRO A CA 1
ATOM 2804 C C . PRO A 1 349 ? 9.648 8.464 -13.909 1.00 92.19 349 PRO A C 1
ATOM 2806 O O . PRO A 1 349 ? 10.485 7.619 -14.237 1.00 92.19 349 PRO A O 1
ATOM 2809 N N . ARG A 1 350 ? 8.715 8.895 -14.760 1.00 89.25 350 ARG A N 1
ATOM 2810 C CA . ARG A 1 350 ? 8.639 8.431 -16.153 1.00 89.25 350 ARG A CA 1
ATOM 2811 C C . ARG A 1 350 ? 9.886 8.842 -16.938 1.00 89.25 350 ARG A C 1
ATOM 2813 O O . ARG A 1 350 ? 10.396 9.948 -16.742 1.00 89.25 350 ARG A O 1
ATOM 2820 N N . LEU A 1 351 ? 10.319 8.009 -17.886 1.00 93.00 351 LEU A N 1
ATOM 2821 C CA . LEU A 1 351 ? 11.359 8.415 -18.833 1.00 93.00 351 LEU A CA 1
ATOM 2822 C C . LEU A 1 351 ? 10.882 9.625 -19.661 1.00 93.00 351 LEU A C 1
ATOM 2824 O O . LEU A 1 351 ? 9.727 9.636 -20.106 1.00 93.00 351 LEU A O 1
ATOM 2828 N N . PRO A 1 352 ? 11.741 10.629 -19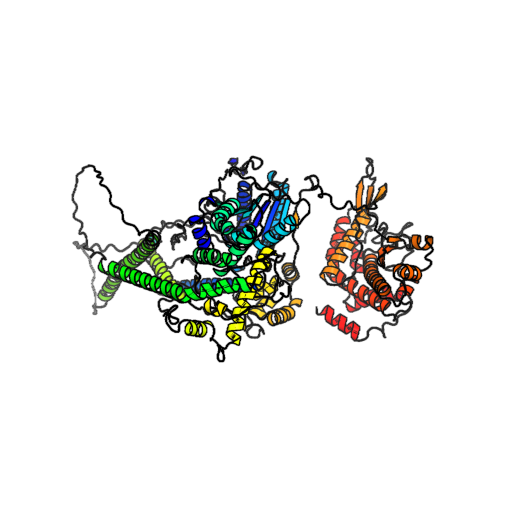.933 1.00 91.44 352 PRO A N 1
ATOM 2829 C CA . PRO A 1 352 ? 11.329 11.838 -20.646 1.00 91.44 352 PRO A CA 1
ATOM 2830 C C . PRO A 1 352 ? 10.681 11.553 -22.004 1.00 91.44 352 PRO A C 1
ATOM 2832 O O . PRO A 1 352 ? 9.717 12.218 -22.380 1.00 91.44 352 PRO A O 1
ATOM 2835 N N . CYS A 1 353 ? 11.155 10.546 -22.737 1.00 92.38 353 CYS A N 1
ATOM 2836 C CA . CYS A 1 353 ? 10.632 10.185 -24.054 1.00 92.38 353 CYS A CA 1
ATOM 2837 C C . CYS A 1 353 ? 9.339 9.354 -24.028 1.00 92.38 353 CYS A C 1
ATOM 2839 O O . CYS A 1 353 ? 8.682 9.268 -25.057 1.00 92.38 353 CYS A O 1
ATOM 2841 N N . LEU A 1 354 ? 8.892 8.820 -22.886 1.00 92.62 354 LEU A N 1
ATOM 2842 C CA . LEU A 1 354 ? 7.730 7.924 -22.834 1.00 92.62 354 LEU A CA 1
ATOM 2843 C C . LEU A 1 354 ? 6.480 8.615 -22.274 1.00 92.62 354 LEU A C 1
ATOM 2845 O O . LEU A 1 354 ? 6.466 9.129 -21.157 1.00 92.62 354 LEU A O 1
ATOM 2849 N N . SER A 1 355 ? 5.403 8.626 -23.061 1.00 89.00 355 SER A N 1
ATOM 2850 C CA . SER A 1 355 ? 4.071 9.109 -22.679 1.00 89.00 355 SER A CA 1
ATOM 2851 C C . SER A 1 355 ? 2.987 8.239 -23.317 1.00 89.00 355 SER A C 1
ATOM 2853 O O . SER A 1 355 ? 2.976 8.073 -24.535 1.00 89.00 355 SER A O 1
ATOM 2855 N N . ILE A 1 356 ? 2.034 7.726 -22.524 1.00 86.62 356 ILE A N 1
ATOM 2856 C CA . ILE A 1 356 ? 0.898 6.935 -23.051 1.00 86.62 356 ILE A CA 1
ATOM 2857 C C . ILE A 1 356 ? 0.129 7.728 -24.116 1.00 86.62 356 ILE A C 1
ATOM 2859 O O . ILE A 1 356 ? -0.250 7.178 -25.144 1.00 86.62 356 ILE A O 1
ATOM 2863 N N . ARG A 1 357 ? -0.043 9.043 -23.910 1.00 84.06 357 ARG A N 1
ATOM 2864 C CA . ARG A 1 357 ? -0.763 9.930 -24.844 1.00 84.06 357 ARG A CA 1
ATOM 2865 C C . ARG A 1 357 ? -0.094 10.043 -26.217 1.00 84.06 357 ARG A C 1
ATOM 2867 O O . ARG A 1 357 ? -0.719 10.519 -27.154 1.00 84.06 357 ARG A O 1
ATOM 2874 N N . GLU A 1 358 ? 1.164 9.628 -26.318 1.00 87.50 358 GLU A N 1
ATOM 2875 C CA . GLU A 1 358 ? 1.978 9.671 -27.534 1.00 87.50 358 GLU A CA 1
ATOM 2876 C C . GLU A 1 358 ? 2.261 8.266 -28.085 1.00 87.50 358 GLU A C 1
ATOM 2878 O O . GLU A 1 358 ? 3.141 8.106 -28.924 1.00 87.50 358 GLU A O 1
ATOM 2883 N N . GLY A 1 359 ? 1.535 7.244 -27.612 1.00 90.19 359 GLY A N 1
ATOM 2884 C CA . GLY A 1 359 ? 1.675 5.869 -28.096 1.00 90.19 359 GLY A CA 1
ATOM 2885 C C . GLY A 1 359 ? 2.882 5.121 -27.525 1.00 90.19 359 GLY A C 1
ATOM 2886 O O . GLY A 1 359 ? 3.374 4.192 -28.156 1.00 90.19 359 GLY A O 1
ATOM 2887 N N . ALA A 1 360 ? 3.382 5.501 -26.342 1.00 93.25 360 ALA A N 1
ATOM 2888 C CA . ALA A 1 360 ? 4.563 4.860 -25.753 1.00 93.25 360 ALA A CA 1
ATOM 2889 C C . ALA A 1 360 ? 4.402 3.352 -25.503 1.00 93.25 360 ALA A C 1
ATOM 2891 O O . ALA A 1 360 ? 5.365 2.615 -25.681 1.00 93.25 360 ALA A O 1
ATOM 2892 N N . LEU A 1 361 ? 3.209 2.884 -25.117 1.00 94.19 361 LEU A N 1
ATOM 2893 C CA . LEU A 1 361 ? 2.963 1.449 -24.925 1.00 94.19 361 LEU A CA 1
ATOM 2894 C C . LEU A 1 361 ? 3.050 0.692 -26.253 1.00 94.19 361 LEU A C 1
ATOM 2896 O O . LEU A 1 361 ? 3.757 -0.303 -26.341 1.00 94.19 361 LEU A O 1
ATOM 2900 N N . ASP A 1 362 ? 2.423 1.214 -27.309 1.00 95.06 362 ASP A N 1
ATOM 2901 C CA . ASP A 1 362 ? 2.488 0.614 -28.645 1.00 95.06 362 ASP A CA 1
ATOM 2902 C C . ASP A 1 362 ? 3.922 0.612 -29.199 1.00 95.06 362 ASP A C 1
ATOM 2904 O O . ASP A 1 362 ? 4.363 -0.378 -29.783 1.00 95.06 362 ASP A O 1
ATOM 2908 N N . LEU A 1 363 ? 4.685 1.685 -28.957 1.00 95.62 363 LEU A N 1
ATOM 2909 C CA . LEU A 1 363 ? 6.113 1.742 -29.271 1.00 95.62 363 LEU A CA 1
ATOM 2910 C C . LEU A 1 363 ? 6.886 0.628 -28.552 1.00 95.62 363 LEU A C 1
ATOM 2912 O O . LEU A 1 363 ? 7.602 -0.125 -29.207 1.00 95.62 363 LEU A O 1
ATOM 2916 N N . LEU A 1 364 ? 6.742 0.508 -27.230 1.00 96.81 364 LEU A N 1
ATOM 2917 C CA . LEU A 1 364 ? 7.456 -0.500 -26.442 1.00 96.81 364 LEU A CA 1
ATOM 2918 C C . LEU A 1 364 ? 7.069 -1.924 -26.840 1.00 96.81 364 LEU A C 1
ATOM 2920 O O . LEU A 1 364 ? 7.943 -2.776 -26.950 1.00 96.81 364 LEU A O 1
ATOM 2924 N N . PHE A 1 365 ? 5.790 -2.180 -27.116 1.00 97.06 365 PHE A N 1
ATOM 2925 C CA . PHE A 1 365 ? 5.318 -3.495 -27.550 1.00 97.06 365 PHE A CA 1
ATOM 2926 C C . PHE A 1 365 ? 5.892 -3.868 -28.919 1.00 97.06 365 PHE A C 1
ATOM 2928 O O . PHE A 1 365 ? 6.273 -5.015 -29.149 1.00 97.06 365 PHE A O 1
ATOM 2935 N N . ASN A 1 366 ? 5.996 -2.903 -29.835 1.00 96.62 366 ASN A N 1
ATOM 2936 C CA . ASN A 1 366 ? 6.610 -3.127 -31.140 1.00 96.62 366 ASN A CA 1
ATOM 2937 C C . ASN A 1 366 ? 8.130 -3.315 -31.047 1.00 96.62 366 ASN A C 1
ATOM 2939 O O . ASN A 1 366 ? 8.659 -4.186 -31.734 1.00 96.62 366 ASN A O 1
ATOM 2943 N N . LEU A 1 367 ? 8.816 -2.564 -30.177 1.00 96.06 367 LEU A N 1
ATOM 2944 C CA . LEU A 1 367 ? 10.240 -2.772 -29.889 1.00 96.06 367 LEU A CA 1
ATOM 2945 C C . LEU A 1 367 ? 10.491 -4.151 -29.280 1.00 96.06 367 LEU A C 1
ATOM 2947 O O . LEU A 1 367 ? 11.387 -4.866 -29.709 1.00 96.06 367 LEU A O 1
ATOM 2951 N N . TYR A 1 368 ? 9.665 -4.563 -28.324 1.00 97.19 368 TYR A N 1
ATOM 2952 C CA . TYR A 1 368 ? 9.742 -5.897 -27.744 1.00 97.19 368 TYR A CA 1
ATOM 2953 C C . TYR A 1 368 ? 9.617 -6.985 -28.814 1.00 97.19 368 TYR A C 1
ATOM 2955 O O . TYR A 1 368 ? 10.479 -7.859 -28.911 1.00 97.19 368 TYR A O 1
ATOM 2963 N N . LYS A 1 369 ? 8.606 -6.878 -29.689 1.00 96.56 369 LYS A N 1
ATOM 2964 C CA . LYS A 1 369 ? 8.397 -7.837 -30.781 1.00 96.56 369 LYS A CA 1
ATOM 2965 C C . LYS A 1 369 ? 9.548 -7.879 -31.790 1.00 96.56 369 LYS A C 1
ATOM 2967 O O . LYS A 1 369 ? 9.771 -8.927 -32.391 1.00 96.56 369 LYS A O 1
ATOM 2972 N N . SER A 1 370 ? 10.258 -6.770 -32.003 1.00 94.56 370 SER A N 1
ATOM 2973 C CA . SER A 1 370 ? 11.392 -6.722 -32.934 1.00 94.56 370 SER A CA 1
ATOM 2974 C C . SER A 1 370 ? 12.705 -7.204 -32.315 1.00 94.56 370 SER A C 1
ATOM 2976 O O . SER A 1 370 ? 13.533 -7.767 -33.030 1.00 94.56 370 SER A O 1
ATOM 2978 N N . ILE A 1 371 ? 12.897 -7.008 -31.007 1.00 94.38 371 ILE A N 1
ATOM 2979 C CA . ILE A 1 371 ? 14.124 -7.379 -30.290 1.00 94.38 371 ILE A CA 1
ATOM 2980 C C . ILE A 1 371 ? 14.115 -8.863 -29.921 1.00 94.38 371 ILE A C 1
ATOM 2982 O O . ILE A 1 371 ? 15.098 -9.556 -30.180 1.00 94.38 371 ILE A O 1
ATOM 2986 N N . LEU A 1 372 ? 13.007 -9.370 -29.369 1.00 94.88 372 LEU A N 1
ATOM 2987 C CA . LEU A 1 372 ? 12.932 -10.719 -28.798 1.00 94.88 372 LEU A CA 1
ATOM 2988 C C . LEU A 1 372 ? 13.389 -11.854 -29.744 1.00 94.88 372 LEU A C 1
ATOM 2990 O O . LEU A 1 372 ? 14.069 -12.757 -29.262 1.00 94.88 372 LEU A O 1
ATOM 2994 N N . PRO A 1 373 ? 13.112 -11.835 -31.069 1.00 94.81 373 PRO A N 1
ATOM 2995 C CA . PRO A 1 373 ? 13.587 -12.874 -31.991 1.00 94.81 373 PRO A CA 1
ATOM 2996 C C . PRO A 1 373 ? 15.114 -13.019 -32.060 1.00 94.81 373 PRO A C 1
ATOM 2998 O O . PRO A 1 373 ? 15.619 -14.110 -32.325 1.00 94.81 373 PRO A O 1
ATOM 3001 N N . ALA A 1 374 ? 15.851 -11.927 -31.835 1.00 92.69 374 ALA A N 1
ATOM 3002 C CA . ALA A 1 374 ? 17.312 -11.931 -31.807 1.00 92.69 374 ALA A CA 1
ATOM 3003 C C . ALA A 1 374 ? 17.879 -12.346 -30.437 1.00 92.69 374 ALA A C 1
ATOM 3005 O O . ALA A 1 374 ? 19.058 -12.691 -30.334 1.00 92.69 374 ALA A O 1
ATOM 3006 N N . GLU A 1 375 ? 17.049 -12.326 -29.395 1.00 91.75 375 GLU A N 1
ATOM 3007 C CA . GLU A 1 375 ? 17.422 -12.706 -28.040 1.00 91.75 375 GLU A CA 1
ATOM 3008 C C . GLU A 1 375 ? 17.244 -14.218 -27.813 1.00 91.75 375 GLU A C 1
ATOM 3010 O O . GLU A 1 375 ? 16.568 -14.929 -28.558 1.00 91.75 375 GLU A O 1
ATOM 3015 N N . ARG A 1 376 ? 17.888 -14.744 -26.764 1.00 90.00 376 ARG A N 1
ATOM 3016 C CA . ARG A 1 376 ? 17.810 -16.169 -26.371 1.00 90.00 376 ARG A CA 1
ATOM 3017 C C . ARG A 1 376 ? 16.937 -16.415 -25.132 1.00 90.00 376 ARG A C 1
ATOM 3019 O O . ARG A 1 376 ? 17.159 -17.388 -24.417 1.00 90.00 376 ARG A O 1
ATOM 3026 N N . GLY A 1 377 ? 16.022 -15.498 -24.829 1.00 94.94 377 GLY A N 1
ATOM 3027 C CA . GLY A 1 377 ? 15.100 -15.583 -23.695 1.00 94.94 377 GLY A CA 1
ATOM 3028 C C . GLY A 1 377 ? 14.291 -14.298 -23.499 1.00 94.94 377 GLY A C 1
ATOM 3029 O O . GLY A 1 377 ? 14.520 -13.312 -24.198 1.00 94.94 377 GLY A O 1
ATOM 3030 N N . TYR A 1 378 ? 13.376 -14.327 -22.532 1.00 97.75 378 TYR A N 1
ATOM 3031 C CA . TYR A 1 378 ? 12.505 -13.213 -22.125 1.00 97.75 378 TYR A CA 1
ATOM 3032 C C . TYR A 1 378 ? 13.258 -12.112 -21.357 1.00 97.75 378 TYR A C 1
ATOM 3034 O O . TYR A 1 378 ? 14.384 -12.338 -20.889 1.00 97.75 378 TYR A O 1
ATOM 3042 N N . LEU A 1 379 ? 12.663 -10.916 -21.232 1.00 97.31 379 LEU A N 1
ATOM 3043 C CA . LEU A 1 379 ? 13.229 -9.808 -20.438 1.00 97.31 379 LEU A CA 1
ATOM 3044 C C . LEU A 1 379 ? 13.167 -10.101 -18.935 1.00 97.31 379 LEU A C 1
ATOM 3046 O O . LEU A 1 379 ? 13.981 -9.581 -18.169 1.00 97.31 379 LEU A O 1
ATOM 3050 N N . THR A 1 380 ? 12.216 -10.927 -18.516 1.00 96.81 380 THR A N 1
ATOM 3051 C CA . THR A 1 380 ? 12.027 -11.373 -17.143 1.00 96.81 380 THR A CA 1
ATOM 3052 C C . THR A 1 380 ? 12.142 -12.889 -17.023 1.00 96.81 380 THR A C 1
ATOM 3054 O O . THR A 1 380 ? 11.929 -13.639 -17.971 1.00 96.81 380 THR A O 1
ATOM 3057 N N . ALA A 1 381 ? 12.489 -13.343 -15.827 1.00 92.75 381 ALA A N 1
ATOM 3058 C CA . ALA A 1 381 ? 12.511 -14.736 -15.414 1.00 92.75 381 ALA A CA 1
ATOM 3059 C C . ALA A 1 381 ? 11.654 -14.921 -14.154 1.00 92.75 381 ALA A C 1
ATOM 3061 O O . ALA A 1 381 ? 11.290 -13.939 -13.492 1.00 92.75 381 ALA A O 1
ATOM 3062 N N . ASP A 1 382 ? 11.421 -16.185 -13.788 1.00 88.06 382 ASP A N 1
ATOM 3063 C CA . ASP A 1 382 ? 10.573 -16.601 -12.670 1.00 88.06 382 ASP A CA 1
ATOM 3064 C C . ASP A 1 382 ? 10.658 -15.691 -11.440 1.00 88.06 382 ASP A C 1
ATOM 3066 O O . ASP A 1 382 ? 11.721 -15.469 -10.834 1.00 88.06 382 ASP A O 1
ATOM 3070 N N . GLY A 1 383 ? 9.485 -15.224 -11.015 1.00 85.94 383 GLY A N 1
ATOM 3071 C CA . GLY A 1 383 ? 9.350 -14.402 -9.824 1.00 85.94 383 GLY A CA 1
ATOM 3072 C C . GLY A 1 383 ? 9.746 -12.942 -10.017 1.00 85.94 383 GLY A C 1
ATOM 3073 O O . GLY A 1 383 ? 10.243 -12.343 -9.062 1.00 85.94 383 GLY A O 1
ATOM 3074 N N . GLY A 1 384 ? 9.562 -12.393 -11.221 1.00 91.44 384 GLY A N 1
ATOM 3075 C CA . GLY A 1 384 ? 9.793 -10.978 -11.524 1.00 91.44 384 GLY A CA 1
ATOM 3076 C C . GLY A 1 384 ? 11.273 -10.585 -11.582 1.00 91.44 384 GLY A C 1
ATOM 3077 O O . GLY A 1 384 ? 11.623 -9.421 -11.378 1.00 91.44 384 GLY A O 1
ATOM 3078 N N . LYS A 1 385 ? 12.186 -11.534 -11.816 1.00 95.94 385 LYS A N 1
ATOM 3079 C CA . LYS A 1 385 ? 13.618 -11.223 -11.938 1.00 95.94 385 LYS A CA 1
ATOM 3080 C C . LYS A 1 385 ? 13.904 -10.676 -13.329 1.00 95.94 385 LYS A C 1
ATOM 3082 O O . LYS A 1 385 ? 13.660 -11.355 -14.312 1.00 95.94 385 LYS A O 1
ATOM 3087 N N . ILE A 1 386 ? 14.474 -9.480 -13.413 1.00 97.56 386 ILE A N 1
ATOM 3088 C CA . ILE A 1 386 ? 14.821 -8.859 -14.696 1.00 97.56 386 ILE A CA 1
ATOM 3089 C C . ILE A 1 386 ? 16.167 -9.392 -15.208 1.00 97.56 386 ILE A C 1
ATOM 3091 O O . ILE A 1 386 ? 17.165 -9.366 -14.480 1.00 97.56 386 ILE A O 1
ATOM 3095 N N . ASP A 1 387 ? 16.212 -9.791 -16.478 1.00 97.00 387 ASP A N 1
ATOM 3096 C CA . ASP A 1 387 ? 17.439 -10.020 -17.237 1.00 97.00 387 ASP A CA 1
ATOM 3097 C C . ASP A 1 387 ? 18.022 -8.671 -17.689 1.00 97.00 387 ASP A C 1
ATOM 3099 O O . ASP A 1 387 ? 17.540 -8.022 -18.621 1.00 97.00 387 ASP A O 1
ATOM 3103 N N . LEU A 1 388 ? 19.042 -8.202 -16.967 1.00 96.69 388 LEU A N 1
ATOM 3104 C CA . LEU A 1 388 ? 19.611 -6.868 -17.174 1.00 96.69 388 LEU A CA 1
ATOM 3105 C C . LEU A 1 388 ? 20.248 -6.671 -18.558 1.00 96.69 388 LEU A C 1
ATOM 3107 O O . LEU A 1 388 ? 20.023 -5.604 -19.134 1.00 96.69 388 LEU A O 1
ATOM 3111 N N . PRO A 1 389 ? 20.993 -7.643 -19.126 1.00 95.94 389 PRO A N 1
ATOM 3112 C CA . PRO A 1 389 ? 21.466 -7.546 -20.504 1.00 95.94 389 PRO A CA 1
ATOM 3113 C C . PRO A 1 389 ? 20.341 -7.342 -21.523 1.00 95.94 389 PRO A C 1
ATOM 3115 O O . PRO A 1 389 ? 20.456 -6.464 -22.374 1.00 95.94 389 PRO A O 1
ATOM 3118 N N . ARG A 1 390 ? 19.232 -8.086 -21.433 1.00 95.62 390 ARG A N 1
ATOM 3119 C CA . ARG A 1 390 ? 18.116 -7.929 -22.382 1.00 95.62 390 ARG A CA 1
ATOM 3120 C C . ARG A 1 390 ? 17.324 -6.645 -22.156 1.00 95.62 390 ARG A C 1
ATOM 3122 O O . ARG A 1 390 ? 16.960 -5.979 -23.122 1.00 95.62 390 ARG A O 1
ATOM 3129 N N . LEU A 1 391 ? 17.117 -6.232 -20.903 1.00 96.00 391 LEU A N 1
ATOM 3130 C CA . LEU A 1 391 ? 16.538 -4.915 -20.610 1.00 96.00 391 LEU A CA 1
ATOM 3131 C C . LEU A 1 391 ? 17.407 -3.785 -21.189 1.00 96.00 391 LEU A C 1
ATOM 3133 O O . LEU A 1 391 ? 16.885 -2.809 -21.724 1.00 96.00 391 LEU A O 1
ATOM 3137 N N . HIS A 1 392 ? 18.734 -3.917 -21.131 1.00 96.44 392 HIS A N 1
ATOM 3138 C CA . HIS A 1 392 ? 19.651 -2.932 -21.706 1.00 96.44 392 HIS A CA 1
ATOM 3139 C C . HIS A 1 392 ? 19.441 -2.768 -23.220 1.00 96.44 392 HIS A C 1
ATOM 3141 O O . HIS A 1 392 ? 19.435 -1.635 -23.699 1.00 96.44 392 HIS A O 1
ATOM 3147 N N . ARG A 1 393 ? 19.120 -3.842 -23.956 1.00 96.12 393 ARG A N 1
ATOM 3148 C CA . ARG A 1 393 ? 18.769 -3.782 -25.393 1.00 96.12 393 ARG A CA 1
ATOM 3149 C C . ARG A 1 393 ? 17.547 -2.904 -25.671 1.00 96.12 393 ARG A C 1
ATOM 3151 O O . ARG A 1 393 ? 17.537 -2.156 -26.646 1.00 96.12 393 ARG A O 1
ATOM 3158 N N . ILE A 1 394 ? 16.543 -2.924 -24.790 1.00 96.31 394 ILE A N 1
ATOM 3159 C CA . ILE A 1 394 ? 15.380 -2.026 -24.885 1.00 96.31 394 ILE A CA 1
ATOM 3160 C C . ILE A 1 394 ? 15.824 -0.563 -24.765 1.00 96.31 394 ILE A C 1
ATOM 3162 O O . ILE A 1 394 ? 15.370 0.286 -25.535 1.00 96.31 394 ILE A O 1
ATOM 3166 N N . PHE A 1 395 ? 16.741 -0.254 -23.841 1.00 97.69 395 PHE A N 1
ATOM 3167 C CA . PHE A 1 395 ? 17.290 1.098 -23.715 1.00 97.69 395 PHE A CA 1
ATOM 3168 C C . PHE A 1 395 ? 18.107 1.512 -24.943 1.00 97.69 395 PHE A C 1
ATOM 3170 O O . PHE A 1 395 ? 17.979 2.658 -25.372 1.00 97.69 395 PHE A O 1
ATOM 3177 N N . GLU A 1 396 ? 18.884 0.607 -25.546 1.00 97.12 396 GLU A N 1
ATOM 3178 C CA . GLU A 1 396 ? 19.624 0.876 -26.789 1.00 97.12 396 GLU A CA 1
ATOM 3179 C C . GLU A 1 396 ? 18.693 1.229 -27.959 1.00 97.12 396 GLU A C 1
ATOM 3181 O O . GLU A 1 396 ? 18.952 2.195 -28.680 1.00 97.12 396 GLU A O 1
ATOM 3186 N N . GLU A 1 397 ? 17.588 0.502 -28.147 1.00 96.38 397 GLU A N 1
ATOM 3187 C CA . GLU A 1 397 ? 16.634 0.819 -29.217 1.00 96.38 397 GLU A CA 1
ATOM 3188 C C . GLU A 1 397 ? 15.840 2.101 -28.928 1.00 96.38 397 GLU A C 1
ATOM 3190 O O . GLU A 1 397 ? 15.662 2.934 -29.820 1.00 96.38 397 GLU A O 1
ATOM 3195 N N . LEU A 1 398 ? 15.431 2.333 -27.675 1.00 96.12 398 LEU A N 1
ATOM 3196 C CA . LEU A 1 398 ? 14.797 3.595 -27.277 1.00 96.12 398 LEU A CA 1
ATOM 3197 C C . LEU A 1 398 ? 15.732 4.795 -27.472 1.00 96.12 398 LEU A C 1
ATOM 3199 O O . LEU A 1 398 ? 15.281 5.862 -27.894 1.00 96.12 398 LEU A O 1
ATOM 3203 N N . ALA A 1 399 ? 17.031 4.631 -27.210 1.00 96.38 399 ALA A N 1
ATOM 3204 C CA . ALA A 1 399 ? 18.033 5.676 -27.393 1.00 96.38 399 ALA A CA 1
ATOM 3205 C C . ALA A 1 399 ? 18.082 6.198 -28.836 1.00 96.38 399 ALA A C 1
ATOM 3207 O O . ALA A 1 399 ? 18.286 7.395 -29.045 1.00 96.38 399 ALA A O 1
ATOM 3208 N N . LYS A 1 400 ? 17.857 5.323 -29.827 1.00 95.88 400 LYS A N 1
ATOM 3209 C CA . LYS A 1 400 ? 17.872 5.678 -31.256 1.00 95.88 400 LYS A CA 1
ATOM 3210 C C . LYS A 1 400 ? 16.718 6.601 -31.646 1.00 95.88 400 LYS A C 1
ATOM 3212 O O . LYS A 1 400 ? 16.896 7.459 -32.505 1.00 95.88 400 LYS A O 1
ATOM 3217 N N . VAL A 1 401 ? 15.556 6.450 -31.007 1.00 94.81 401 VAL A N 1
ATOM 3218 C CA . VAL A 1 401 ? 14.328 7.200 -31.335 1.00 94.81 401 VAL A CA 1
ATOM 3219 C C . VAL A 1 401 ? 14.020 8.341 -30.357 1.00 94.81 401 VAL A C 1
ATOM 3221 O O . VAL A 1 401 ? 13.214 9.218 -30.666 1.00 94.81 401 VAL A O 1
ATOM 3224 N N . GLU A 1 402 ? 14.685 8.391 -29.197 1.00 95.12 402 GLU A N 1
ATOM 3225 C CA . GLU A 1 402 ? 14.442 9.373 -28.129 1.00 95.12 402 GLU A CA 1
ATOM 3226 C C . GLU A 1 402 ? 14.447 10.827 -28.631 1.00 95.12 402 GLU A C 1
ATOM 3228 O O . GLU A 1 402 ? 13.529 11.596 -28.337 1.00 95.12 402 GLU A O 1
ATOM 3233 N N . GLY A 1 403 ? 15.457 11.210 -29.417 1.00 92.06 403 GLY A N 1
ATOM 3234 C CA . GLY A 1 403 ? 15.577 12.577 -29.931 1.00 92.06 403 GLY A CA 1
ATOM 3235 C C . GLY A 1 403 ? 14.434 12.975 -30.870 1.00 92.06 403 GLY A C 1
ATOM 3236 O O . GLY A 1 403 ? 13.970 14.118 -30.825 1.00 92.06 403 GLY A O 1
ATOM 3237 N N . GLU A 1 404 ? 13.957 12.038 -31.693 1.00 91.62 404 GLU A N 1
ATOM 3238 C CA . GLU A 1 404 ? 12.852 12.260 -32.627 1.00 91.62 404 GLU A CA 1
ATOM 3239 C C . GLU A 1 404 ? 11.521 12.416 -31.887 1.00 91.62 404 GLU A C 1
ATOM 3241 O O . GLU A 1 404 ? 10.793 13.383 -32.132 1.00 91.62 404 GLU A O 1
ATOM 3246 N N . ILE A 1 405 ? 11.243 11.531 -30.924 1.00 93.06 405 ILE A N 1
ATOM 3247 C CA . ILE A 1 405 ? 10.029 11.580 -30.096 1.00 93.06 405 ILE A CA 1
ATOM 3248 C C . ILE A 1 405 ? 9.921 12.937 -29.393 1.00 93.06 405 ILE A C 1
ATOM 3250 O O . ILE A 1 405 ? 8.890 13.613 -29.462 1.00 93.06 405 ILE A O 1
ATOM 3254 N N . LEU A 1 406 ? 11.013 13.379 -28.766 1.00 91.81 406 LEU A N 1
ATOM 3255 C CA . LEU A 1 406 ? 11.063 14.650 -28.048 1.00 91.81 406 LEU A CA 1
ATOM 3256 C C . LEU A 1 406 ? 10.877 15.857 -28.979 1.00 91.81 406 LEU A C 1
ATOM 3258 O O . LEU A 1 406 ? 10.141 16.791 -28.644 1.00 91.81 406 LEU A O 1
ATOM 3262 N N . ARG A 1 407 ? 11.483 15.827 -30.173 1.00 90.06 407 ARG A N 1
ATOM 3263 C CA . ARG A 1 407 ? 11.320 16.880 -31.185 1.00 90.06 407 ARG A CA 1
ATOM 3264 C C . ARG A 1 407 ? 9.876 16.962 -31.679 1.00 90.06 407 ARG A C 1
ATOM 3266 O O . ARG A 1 407 ? 9.328 18.063 -31.772 1.00 90.06 407 ARG A O 1
ATOM 3273 N N . ARG A 1 408 ? 9.249 15.813 -31.953 1.00 88.56 408 ARG A N 1
ATOM 3274 C CA . ARG A 1 408 ? 7.851 15.725 -32.395 1.00 88.56 408 ARG A CA 1
ATOM 3275 C C . ARG A 1 408 ? 6.896 16.253 -31.328 1.00 88.56 408 ARG A C 1
ATOM 3277 O O . ARG A 1 408 ? 6.068 17.105 -31.644 1.00 88.56 408 ARG A O 1
ATOM 3284 N N . ARG A 1 409 ? 7.052 15.835 -30.064 1.00 87.38 409 ARG A N 1
ATOM 3285 C CA . ARG A 1 409 ? 6.262 16.352 -28.929 1.00 87.38 409 ARG A CA 1
ATOM 3286 C C . ARG A 1 409 ? 6.331 17.874 -28.850 1.00 87.38 409 ARG A C 1
ATOM 3288 O O . ARG A 1 409 ? 5.308 18.545 -28.724 1.00 87.38 409 ARG A O 1
ATOM 3295 N N . ARG A 1 410 ? 7.537 18.434 -28.955 1.00 83.69 410 ARG A N 1
ATOM 3296 C CA . ARG A 1 410 ? 7.745 19.883 -28.895 1.00 83.69 410 ARG A CA 1
ATOM 3297 C C . ARG A 1 410 ? 7.076 20.620 -30.055 1.00 83.69 410 ARG A C 1
ATOM 3299 O O . ARG A 1 410 ? 6.473 21.668 -29.826 1.00 83.69 410 ARG A O 1
ATOM 3306 N N . TRP A 1 411 ? 7.156 20.082 -31.272 1.00 83.06 411 TRP A N 1
ATOM 3307 C CA . TRP A 1 411 ? 6.461 20.644 -32.433 1.00 83.06 411 TRP A CA 1
ATOM 3308 C C . TRP A 1 411 ? 4.939 20.666 -32.222 1.00 83.06 411 TRP A C 1
ATOM 3310 O O . TRP A 1 411 ? 4.338 21.731 -32.354 1.00 83.06 411 TRP A O 1
ATOM 3320 N N . ILE A 1 412 ? 4.345 19.547 -31.781 1.00 80.81 412 ILE A N 1
ATOM 3321 C CA . ILE A 1 412 ? 2.904 19.446 -31.479 1.00 80.81 412 ILE A CA 1
ATOM 3322 C C . ILE A 1 412 ? 2.494 20.465 -30.409 1.00 80.81 412 ILE A C 1
ATOM 3324 O O . ILE A 1 412 ? 1.505 21.179 -30.570 1.00 80.81 412 ILE A O 1
ATOM 3328 N N . ASN A 1 413 ? 3.261 20.577 -29.322 1.00 78.12 413 ASN A N 1
ATOM 3329 C CA . ASN A 1 413 ? 2.960 21.525 -28.249 1.00 78.12 413 ASN A CA 1
ATOM 3330 C C . ASN A 1 413 ? 2.996 22.979 -28.739 1.00 78.12 413 ASN A C 1
ATOM 3332 O O . ASN A 1 413 ? 2.121 23.767 -28.377 1.00 78.12 413 ASN A O 1
ATOM 3336 N N . ARG A 1 414 ? 3.970 23.334 -29.587 1.00 75.88 414 ARG A N 1
ATOM 3337 C CA . ARG A 1 414 ? 4.070 24.676 -30.172 1.00 75.88 414 ARG A CA 1
ATOM 3338 C C . ARG A 1 414 ? 2.908 24.966 -31.120 1.00 75.88 414 ARG A C 1
ATOM 3340 O O . ARG A 1 414 ? 2.330 26.045 -31.025 1.00 75.88 414 ARG A O 1
ATOM 3347 N N . ASP A 1 415 ? 2.557 24.023 -31.990 1.00 76.12 415 ASP A N 1
ATOM 3348 C CA . ASP A 1 415 ? 1.423 24.158 -32.912 1.00 76.12 415 ASP A CA 1
ATOM 3349 C C . ASP A 1 415 ? 0.104 24.328 -32.140 1.00 76.12 415 ASP A C 1
ATOM 3351 O O . ASP A 1 415 ? -0.637 25.283 -32.366 1.00 76.12 415 ASP A O 1
ATOM 3355 N N . ASN A 1 416 ? -0.134 23.506 -31.113 1.00 72.06 416 ASN A N 1
ATOM 3356 C CA . ASN A 1 416 ? -1.298 23.637 -30.234 1.00 72.06 416 ASN A CA 1
ATOM 3357 C C . ASN A 1 416 ? -1.355 24.999 -29.524 1.00 72.06 416 ASN A C 1
ATOM 3359 O O . ASN A 1 416 ? -2.423 25.611 -29.442 1.00 72.06 416 ASN A O 1
ATOM 3363 N N . GLN A 1 417 ? -0.221 25.503 -29.028 1.00 69.69 417 GLN A N 1
ATOM 3364 C CA . GLN A 1 417 ? -0.147 26.837 -28.425 1.00 69.69 417 GLN A CA 1
ATOM 3365 C C . GLN A 1 417 ? -0.424 27.947 -29.448 1.00 69.69 417 GLN A C 1
ATOM 3367 O O . GLN A 1 417 ? -1.126 28.907 -29.128 1.00 69.69 417 GLN A O 1
ATOM 3372 N N . GLN A 1 418 ? 0.090 27.826 -30.675 1.00 71.25 418 GLN A N 1
ATOM 3373 C CA . GLN A 1 418 ? -0.158 28.784 -31.754 1.00 71.25 418 GLN A CA 1
ATOM 3374 C C . GLN A 1 418 ? -1.629 28.786 -32.177 1.00 71.25 418 GLN A C 1
ATOM 3376 O O . GLN A 1 418 ? -2.226 29.859 -32.240 1.00 71.25 418 GLN A O 1
ATOM 3381 N N . ARG A 1 419 ? -2.245 27.612 -32.364 1.00 69.25 419 ARG A N 1
ATOM 3382 C CA . ARG A 1 419 ? -3.683 27.475 -32.654 1.00 69.25 419 ARG A CA 1
ATOM 3383 C C . ARG A 1 419 ? -4.547 28.047 -31.534 1.00 69.25 419 ARG A C 1
ATOM 3385 O O . ARG A 1 419 ? -5.490 28.779 -31.811 1.00 69.25 419 ARG A O 1
ATOM 3392 N N . ALA A 1 420 ? -4.204 27.785 -30.272 1.00 63.22 420 ALA A N 1
ATOM 3393 C CA . ALA A 1 420 ? -4.922 28.344 -29.126 1.00 63.22 420 ALA A CA 1
ATOM 3394 C C . ALA A 1 420 ? -4.811 29.879 -29.052 1.00 63.22 420 ALA A C 1
ATOM 3396 O O . ALA A 1 420 ? -5.787 30.550 -28.717 1.00 63.22 420 ALA A O 1
ATOM 3397 N N . ARG A 1 421 ? -3.642 30.445 -29.386 1.00 64.88 421 ARG A N 1
ATOM 3398 C CA . ARG A 1 421 ? -3.449 31.901 -29.493 1.00 64.88 421 ARG A CA 1
ATOM 3399 C C . ARG A 1 421 ? -4.247 32.480 -30.662 1.00 64.88 421 ARG A C 1
ATOM 3401 O O . ARG A 1 421 ? -4.986 33.428 -30.446 1.00 64.88 421 ARG A O 1
ATOM 3408 N N . ALA A 1 422 ? -4.172 31.876 -31.848 1.00 64.75 422 ALA A N 1
ATOM 3409 C CA . ALA A 1 422 ? -4.912 32.313 -33.032 1.00 64.75 422 ALA A CA 1
ATOM 3410 C C . ALA A 1 422 ? -6.435 32.262 -32.824 1.00 64.75 422 ALA A C 1
ATOM 3412 O O . ALA A 1 422 ? -7.125 33.211 -33.180 1.00 64.75 422 ALA A O 1
ATOM 3413 N N . ALA A 1 423 ? -6.951 31.214 -32.174 1.00 58.25 423 ALA A N 1
ATOM 3414 C CA . ALA A 1 423 ? -8.365 31.105 -31.822 1.00 58.25 423 ALA A CA 1
ATOM 3415 C C . ALA A 1 423 ? -8.814 32.200 -30.839 1.00 58.25 423 ALA A C 1
ATOM 3417 O O . ALA A 1 423 ? -9.932 32.691 -30.954 1.00 58.25 423 ALA A O 1
ATOM 3418 N N . ARG A 1 424 ? -7.954 32.623 -29.898 1.00 54.88 424 ARG A N 1
ATOM 3419 C CA . ARG A 1 424 ? -8.234 33.778 -29.023 1.00 54.88 424 ARG A CA 1
ATOM 3420 C C . ARG A 1 424 ? -8.274 35.088 -29.813 1.00 54.88 424 ARG A C 1
ATOM 3422 O O . ARG A 1 424 ? -9.165 35.896 -29.581 1.00 54.88 424 ARG A O 1
ATOM 3429 N N . THR A 1 425 ? -7.351 35.283 -30.755 1.00 49.34 425 THR A N 1
ATOM 3430 C CA . THR A 1 425 ? -7.289 36.498 -31.582 1.00 49.34 425 THR A CA 1
ATOM 3431 C C . THR A 1 425 ? -8.462 36.594 -32.565 1.00 49.34 425 THR A C 1
ATOM 3433 O O . THR A 1 425 ? -9.064 37.654 -32.683 1.00 49.34 425 THR A O 1
ATOM 3436 N N . ASP A 1 426 ? -8.842 35.493 -33.222 1.00 46.44 426 ASP A N 1
ATOM 3437 C CA . ASP A 1 426 ? -9.987 35.442 -34.149 1.00 46.44 426 ASP A CA 1
ATOM 3438 C C . ASP A 1 426 ? -11.321 35.678 -33.417 1.00 46.44 426 ASP A C 1
ATOM 3440 O O . ASP A 1 426 ? -12.213 36.344 -33.935 1.00 46.44 426 ASP A O 1
ATOM 3444 N N . HIS A 1 427 ? -11.438 35.220 -32.166 1.00 43.56 427 HIS A N 1
ATOM 3445 C CA . HIS A 1 427 ? -12.620 35.462 -31.335 1.00 43.56 427 HIS A CA 1
ATOM 3446 C C . HIS A 1 427 ? -12.735 36.918 -30.845 1.00 43.56 427 HIS A C 1
ATOM 3448 O O . HIS A 1 427 ? -13.849 37.413 -30.681 1.00 43.56 427 HIS A O 1
ATOM 3454 N N . LEU A 1 428 ? -11.605 37.606 -30.639 1.00 42.09 428 LEU A N 1
ATOM 3455 C CA . LEU A 1 428 ? -11.549 39.049 -30.356 1.00 42.09 428 LEU A CA 1
ATOM 3456 C C . LEU A 1 428 ? -11.876 39.895 -31.599 1.00 42.09 428 LEU A C 1
ATOM 3458 O O . LEU A 1 428 ? -12.432 40.978 -31.464 1.00 42.09 428 LEU A O 1
ATOM 3462 N N . LEU A 1 429 ? -11.560 39.395 -32.799 1.00 42.91 429 LEU A N 1
ATOM 3463 C CA . LEU A 1 429 ? -11.822 40.066 -34.080 1.00 42.91 429 LEU A CA 1
ATOM 3464 C C . LEU A 1 429 ? -13.243 39.825 -34.624 1.00 42.91 429 LEU A C 1
ATOM 3466 O O . LEU A 1 429 ? -13.744 40.646 -35.384 1.00 42.91 429 LEU A O 1
ATOM 3470 N N . LYS A 1 430 ? -13.895 38.716 -34.243 1.00 36.25 430 LYS A N 1
ATOM 3471 C CA . LYS A 1 430 ? -15.274 38.352 -34.633 1.00 36.25 430 LYS A CA 1
ATOM 3472 C C . LYS A 1 430 ? -16.324 38.619 -33.548 1.00 36.25 430 LYS A C 1
ATOM 3474 O O . LYS A 1 430 ? -17.467 38.187 -33.702 1.00 36.25 430 LYS A O 1
ATOM 3479 N N . ALA A 1 431 ? -15.966 39.289 -32.451 1.00 29.25 431 ALA A N 1
ATOM 3480 C CA . ALA A 1 431 ? -16.959 39.749 -31.484 1.00 29.25 431 ALA A CA 1
ATOM 3481 C C . ALA A 1 431 ? -17.952 40.676 -32.217 1.00 29.25 431 ALA A C 1
ATOM 3483 O O . ALA A 1 431 ? -17.506 41.604 -32.894 1.00 29.25 431 ALA A O 1
ATOM 3484 N N . PRO A 1 432 ? -19.271 40.414 -32.170 1.00 32.81 432 PRO A N 1
ATOM 3485 C CA . PRO A 1 432 ? -20.225 41.203 -32.935 1.00 32.81 432 PRO A CA 1
ATOM 3486 C C . PRO A 1 432 ? -20.181 42.656 -32.456 1.00 32.81 432 PRO A C 1
ATOM 3488 O O . PRO A 1 432 ? -20.309 42.916 -31.260 1.00 32.81 432 PRO A O 1
ATOM 3491 N N . GLU A 1 433 ? -20.039 43.606 -33.386 1.00 32.38 433 GLU A N 1
ATOM 3492 C CA . GLU A 1 433 ? -20.470 44.984 -33.144 1.00 32.38 433 GLU A CA 1
ATOM 3493 C C . GLU A 1 433 ? -21.945 44.920 -32.734 1.00 32.38 433 GLU A C 1
ATOM 3495 O O . GLU A 1 433 ? -22.827 44.663 -33.559 1.00 32.38 433 GLU A O 1
ATOM 3500 N N . VAL A 1 434 ? -22.224 45.096 -31.443 1.00 31.09 434 VAL A N 1
ATOM 3501 C CA . VAL A 1 434 ? -23.590 45.129 -30.925 1.00 31.09 434 VAL A CA 1
ATOM 3502 C C . VAL A 1 434 ? -24.256 46.402 -31.450 1.00 31.09 434 VAL A C 1
ATOM 3504 O O . VAL A 1 434 ? -24.182 47.470 -30.848 1.00 31.09 434 VAL A O 1
ATOM 3507 N N . LYS A 1 435 ? -24.927 46.301 -32.600 1.00 28.98 435 LYS A N 1
ATOM 3508 C CA . LYS A 1 435 ? -25.947 47.270 -33.006 1.00 28.98 435 LYS A CA 1
ATOM 3509 C C . LYS A 1 435 ? -27.148 47.089 -32.078 1.00 28.98 435 LYS A C 1
ATOM 3511 O O . LYS A 1 435 ? -27.838 46.076 -32.138 1.00 28.98 435 LYS A O 1
ATOM 3516 N N . LEU A 1 436 ? -27.369 48.070 -31.206 1.00 25.00 436 LEU A N 1
ATOM 3517 C CA . LEU A 1 436 ? -28.509 48.138 -30.287 1.00 25.00 436 LEU A CA 1
ATOM 3518 C C . LEU A 1 436 ? -29.848 47.974 -31.040 1.00 25.00 436 LEU A C 1
ATOM 3520 O O . LEU A 1 436 ? -30.103 48.744 -31.972 1.00 25.00 436 LEU A O 1
ATOM 3524 N N . PRO A 1 437 ? -30.753 47.062 -30.632 1.00 28.16 437 PRO A N 1
ATOM 3525 C CA . PRO A 1 437 ? -32.115 47.063 -31.139 1.00 28.16 437 PRO A CA 1
ATOM 3526 C C . PRO A 1 437 ? -32.951 48.092 -30.364 1.00 28.16 437 PRO A C 1
ATOM 3528 O O . PRO A 1 437 ? -33.270 47.923 -29.187 1.00 28.16 437 PRO A O 1
ATOM 3531 N N . VAL A 1 438 ? -33.335 49.170 -31.049 1.00 26.39 438 VAL A N 1
ATOM 3532 C CA . VAL A 1 438 ? -34.406 50.079 -30.619 1.00 26.39 438 VAL A CA 1
ATOM 3533 C C . VAL A 1 438 ? -35.732 49.323 -30.730 1.00 26.39 438 VAL A C 1
ATOM 3535 O O . VAL A 1 438 ? -36.113 48.901 -31.821 1.00 26.39 438 VAL A O 1
ATOM 3538 N N . LYS A 1 439 ? -36.454 49.151 -29.616 1.00 30.42 439 LYS A N 1
ATOM 3539 C CA . LYS A 1 439 ? -37.808 48.576 -29.632 1.00 30.42 439 LYS A CA 1
ATOM 3540 C C . LYS A 1 439 ? -38.734 49.446 -30.487 1.00 30.42 439 LYS A C 1
ATOM 3542 O O . LYS A 1 439 ? -39.021 50.587 -30.131 1.00 30.42 439 LYS A O 1
ATOM 3547 N N . ARG A 1 440 ? -39.274 48.881 -31.567 1.00 25.38 440 ARG A N 1
ATOM 3548 C CA . ARG A 1 440 ? -40.552 49.314 -32.144 1.00 25.38 440 ARG A CA 1
ATOM 3549 C C . ARG A 1 440 ? -41.554 48.180 -31.983 1.00 25.38 440 ARG A C 1
ATOM 3551 O O . ARG A 1 440 ? -41.341 47.088 -32.491 1.00 25.38 440 ARG A O 1
ATOM 3558 N N . ASN A 1 441 ? -42.629 48.466 -31.255 1.00 33.75 441 ASN A N 1
ATOM 3559 C CA . ASN A 1 441 ? -43.829 47.640 -31.220 1.00 33.75 441 ASN A CA 1
ATOM 3560 C C . ASN A 1 441 ? -44.432 47.549 -32.627 1.00 33.75 441 ASN A C 1
ATOM 3562 O O . ASN A 1 441 ? -44.690 48.598 -33.221 1.00 33.75 441 ASN A O 1
ATOM 3566 N N . ARG A 1 442 ? -44.740 46.336 -33.098 1.00 24.72 442 ARG A N 1
ATOM 3567 C CA . ARG A 1 442 ? -45.976 46.052 -33.843 1.00 24.72 442 ARG A CA 1
ATOM 3568 C C . ARG A 1 442 ? -46.199 44.547 -34.033 1.00 24.72 442 ARG A C 1
ATOM 3570 O O . ARG A 1 442 ? -45.323 43.862 -34.537 1.00 24.72 442 ARG A O 1
ATOM 3577 N N . GLU A 1 443 ? -47.351 44.103 -33.538 1.00 26.41 443 GLU A N 1
ATOM 3578 C CA . GLU A 1 443 ? -48.355 43.230 -34.171 1.00 26.41 443 GLU A CA 1
ATOM 3579 C C . GLU A 1 443 ? -47.913 42.151 -35.186 1.00 26.41 443 GLU A C 1
ATOM 3581 O O . GLU A 1 443 ? -47.394 42.461 -36.250 1.00 26.41 443 GLU A O 1
ATOM 3586 N N . GLU A 1 444 ? -48.336 40.920 -34.862 1.00 25.47 444 GLU A N 1
ATOM 3587 C CA . GLU A 1 444 ? -49.030 39.956 -35.737 1.00 25.47 444 GLU A CA 1
ATOM 3588 C C . GLU A 1 444 ? -48.291 39.159 -36.841 1.00 25.47 444 GLU A C 1
ATOM 3590 O O . GLU A 1 444 ? -47.514 39.673 -37.635 1.00 25.47 444 GLU A O 1
ATOM 3595 N N . ILE A 1 445 ? -48.740 37.896 -36.929 1.00 23.48 445 ILE A N 1
ATOM 3596 C CA . ILE A 1 445 ? -48.818 36.984 -38.086 1.00 23.48 445 ILE A CA 1
ATOM 3597 C C . ILE A 1 445 ? -47.809 35.816 -38.165 1.00 23.48 445 ILE A C 1
ATOM 3599 O O . ILE A 1 445 ? -46.615 35.909 -37.911 1.00 23.48 445 ILE A O 1
ATOM 3603 N N . SER A 1 446 ? -48.456 34.696 -38.479 1.00 25.20 446 SER A N 1
ATOM 3604 C CA . SER A 1 446 ? -48.181 33.264 -38.577 1.00 25.20 446 SER A CA 1
ATOM 3605 C C . SER A 1 446 ? -47.308 32.787 -39.750 1.00 25.20 446 SER A C 1
ATOM 3607 O O . SER A 1 446 ? -46.987 33.573 -40.637 1.00 25.20 446 SER A O 1
ATOM 3609 N N . LEU A 1 447 ? -47.149 31.448 -39.789 1.00 23.17 447 LEU A N 1
ATOM 3610 C CA . LEU A 1 447 ? -46.865 30.506 -40.903 1.00 23.17 447 LEU A CA 1
ATOM 3611 C C . LEU A 1 447 ? -45.465 29.863 -40.788 1.00 23.17 447 LEU A C 1
ATOM 3613 O O . LEU A 1 447 ? -44.476 30.581 -40.721 1.00 23.17 447 LEU A O 1
ATOM 3617 N N . GLU A 1 448 ? -45.332 28.571 -40.457 1.00 23.97 448 GLU A N 1
ATOM 3618 C CA . GLU A 1 448 ? -45.576 27.329 -41.239 1.00 23.97 448 GLU A CA 1
ATOM 3619 C C . GLU A 1 448 ? -44.526 27.028 -42.334 1.00 23.97 448 GLU A C 1
ATOM 3621 O O . GLU A 1 448 ? -44.210 27.904 -43.137 1.00 23.97 448 GLU A O 1
ATOM 3626 N N . ASN A 1 449 ? -44.114 25.743 -42.357 1.00 24.86 449 ASN A N 1
ATOM 3627 C CA . ASN A 1 449 ? -43.559 24.916 -43.458 1.00 24.86 449 ASN A CA 1
ATOM 3628 C C . ASN A 1 449 ? -42.018 24.815 -43.566 1.00 24.86 449 ASN A C 1
ATOM 3630 O O . ASN A 1 449 ? -41.329 25.832 -43.595 1.00 24.86 449 ASN A O 1
ATOM 3634 N N . GLU A 1 450 ? -41.418 23.631 -43.337 1.00 24.56 450 GLU A N 1
ATOM 3635 C CA . GLU A 1 450 ? -41.343 22.370 -44.146 1.00 24.56 450 GLU A CA 1
ATOM 3636 C C . GLU A 1 450 ? -40.093 22.382 -45.050 1.00 24.56 450 GLU A C 1
ATOM 3638 O O . GLU A 1 450 ? -39.903 23.310 -45.831 1.00 24.56 450 GLU A O 1
ATOM 3643 N N . ASP A 1 451 ? -39.147 21.476 -44.760 1.00 25.94 451 ASP A N 1
ATOM 3644 C CA . ASP A 1 451 ? -38.609 20.437 -45.676 1.00 25.94 451 ASP A CA 1
ATOM 3645 C C . ASP A 1 451 ? -37.324 20.956 -46.380 1.00 25.94 451 ASP A C 1
ATOM 3647 O O . ASP A 1 451 ? -37.108 22.160 -46.459 1.00 25.94 451 ASP A O 1
ATOM 3651 N N . GLU A 1 452 ? -36.308 20.187 -46.781 1.00 23.38 452 GLU A N 1
ATOM 3652 C CA . GLU A 1 452 ? -36.276 18.863 -47.399 1.00 23.38 452 GLU A CA 1
ATOM 3653 C C . GLU A 1 452 ? -34.804 18.362 -47.440 1.00 23.38 452 GLU A C 1
ATOM 3655 O O . GLU A 1 452 ? -33.857 19.152 -47.327 1.00 23.38 452 GLU A O 1
ATOM 3660 N N . ASP A 1 453 ? -34.646 17.047 -47.588 1.00 28.41 453 ASP A N 1
ATOM 3661 C CA . ASP A 1 453 ? -33.408 16.287 -47.808 1.00 28.41 453 ASP A CA 1
ATOM 3662 C C . ASP A 1 453 ? -32.690 16.630 -49.134 1.00 28.41 453 ASP A C 1
ATOM 3664 O O . ASP A 1 453 ? -33.323 17.110 -50.067 1.00 28.41 453 ASP A O 1
ATOM 3668 N N . ASP A 1 454 ? -31.390 16.303 -49.252 1.00 24.41 454 ASP A N 1
ATOM 3669 C CA . ASP A 1 454 ? -30.882 15.617 -50.459 1.00 24.41 454 ASP A CA 1
ATOM 3670 C C . ASP A 1 454 ? -29.458 15.036 -50.299 1.00 24.41 454 ASP A C 1
ATOM 3672 O O . ASP A 1 454 ? -28.530 15.670 -49.783 1.00 24.41 454 ASP A O 1
ATOM 3676 N N . ASP A 1 455 ? -29.333 13.796 -50.780 1.00 25.50 455 ASP A N 1
ATOM 3677 C CA . ASP A 1 455 ? -28.142 12.960 -50.979 1.00 25.50 455 ASP A CA 1
ATOM 3678 C C . ASP A 1 455 ? -27.173 13.538 -52.038 1.00 25.50 455 ASP A C 1
ATOM 3680 O O . ASP A 1 455 ? -27.629 14.132 -53.008 1.00 25.50 455 ASP A O 1
ATOM 3684 N N . ASP A 1 456 ? -25.856 13.258 -51.949 1.00 25.02 456 ASP A N 1
ATOM 3685 C CA . ASP A 1 456 ? -25.146 12.543 -53.036 1.00 25.02 456 ASP A CA 1
ATOM 3686 C C . ASP A 1 456 ? -23.701 12.085 -52.698 1.00 25.02 456 ASP A C 1
ATOM 3688 O O . ASP A 1 456 ? -23.059 12.486 -51.727 1.00 25.02 456 ASP A O 1
ATOM 3692 N N . GLN A 1 457 ? -23.218 11.195 -53.562 1.00 23.62 457 GLN A N 1
ATOM 3693 C CA . GLN A 1 457 ? -22.243 10.118 -53.418 1.00 23.62 457 GLN A CA 1
ATOM 3694 C C . GLN A 1 457 ? -20.741 10.432 -53.671 1.00 23.62 457 GLN A C 1
ATOM 3696 O O . GLN A 1 457 ? -20.374 11.168 -54.578 1.00 23.62 457 GLN A O 1
ATOM 3701 N N . ASN A 1 458 ? -19.896 9.657 -52.964 1.00 25.69 458 ASN A N 1
ATOM 3702 C CA . ASN A 1 458 ? -18.689 8.912 -53.407 1.00 25.69 458 ASN A CA 1
ATOM 3703 C C . ASN A 1 458 ? -17.356 9.625 -53.786 1.00 25.69 458 ASN A C 1
ATOM 3705 O O . ASN A 1 458 ? -17.303 10.538 -54.602 1.00 25.69 458 ASN A O 1
ATOM 3709 N N . GLY A 1 459 ? -16.237 9.066 -53.286 1.00 22.17 459 GLY A N 1
ATOM 3710 C CA . GLY A 1 459 ? -14.863 9.309 -53.770 1.00 22.17 459 GLY A CA 1
ATOM 3711 C C . GLY A 1 459 ? -13.792 9.289 -52.668 1.00 22.17 459 GLY A C 1
ATOM 3712 O O . GLY A 1 459 ? -13.638 10.264 -51.943 1.00 22.17 459 GLY A O 1
ATOM 3713 N N . GLY A 1 460 ? -13.064 8.176 -52.527 1.00 25.39 460 GLY A N 1
ATOM 3714 C CA . GLY A 1 460 ? -12.097 7.951 -51.446 1.00 25.39 460 GLY A CA 1
ATOM 3715 C C . GLY A 1 460 ? -10.799 8.763 -51.517 1.00 25.39 460 GLY A C 1
ATOM 3716 O O . GLY A 1 460 ? -10.298 9.049 -52.599 1.00 25.39 460 GLY A O 1
ATOM 3717 N N . ASP A 1 461 ? -10.224 9.035 -50.342 1.00 23.36 461 ASP A N 1
ATOM 3718 C CA . ASP A 1 461 ? -8.778 9.142 -50.138 1.00 23.36 461 ASP A CA 1
ATOM 3719 C C . ASP A 1 461 ? -8.427 8.874 -48.661 1.00 23.36 461 ASP A C 1
ATOM 3721 O O . ASP A 1 461 ? -9.214 9.151 -47.750 1.00 23.36 461 ASP A O 1
ATOM 3725 N N . PHE A 1 462 ? -7.263 8.268 -48.454 1.00 24.86 462 PHE A N 1
ATOM 3726 C CA . PHE A 1 462 ? -6.695 7.868 -47.166 1.00 24.86 462 PHE A CA 1
ATOM 3727 C C . PHE A 1 462 ? -6.323 9.094 -46.294 1.00 24.86 462 PHE A C 1
ATOM 3729 O O . PHE A 1 462 ? -6.103 10.191 -46.796 1.00 24.86 462 PHE A O 1
ATOM 3736 N N . ASP A 1 463 ? -6.189 8.865 -44.981 1.00 28.14 463 ASP A N 1
ATOM 3737 C CA . ASP A 1 463 ? -5.624 9.761 -43.950 1.00 28.14 463 ASP A CA 1
ATOM 3738 C C . ASP A 1 463 ? -6.448 10.982 -43.491 1.00 28.14 463 ASP A C 1
ATOM 3740 O O . ASP A 1 463 ? -6.184 12.118 -43.889 1.00 28.14 463 ASP A O 1
ATOM 3744 N N . LYS A 1 464 ? -7.358 10.786 -42.514 1.00 25.95 464 LYS A N 1
ATOM 3745 C CA . LYS A 1 464 ? -7.842 11.865 -41.615 1.00 25.95 464 LYS A CA 1
ATOM 3746 C C . LYS A 1 464 ? -8.609 11.387 -40.365 1.00 25.95 464 LYS A C 1
ATOM 3748 O O . LYS A 1 464 ? -9.690 11.872 -40.068 1.00 25.95 464 LYS A O 1
ATOM 3753 N N . GLU A 1 465 ? -8.029 10.512 -39.544 1.00 24.12 465 GLU A N 1
ATOM 3754 C CA . GLU A 1 465 ? -8.592 10.184 -38.215 1.00 24.12 465 GLU A CA 1
ATOM 3755 C C . GLU A 1 465 ? -7.624 10.534 -37.074 1.00 24.12 465 GLU A C 1
ATOM 3757 O O . GLU A 1 465 ? -7.039 9.679 -36.417 1.00 24.12 465 GLU A O 1
ATOM 3762 N N . THR A 1 466 ? -7.432 11.834 -36.823 1.00 25.02 466 THR A N 1
ATOM 3763 C CA . THR A 1 466 ? -6.780 12.344 -35.592 1.00 25.02 466 THR A CA 1
ATOM 3764 C C . THR A 1 466 ? -7.463 13.582 -34.985 1.00 25.02 466 THR A C 1
ATOM 3766 O O . THR A 1 466 ? -6.913 14.198 -34.076 1.00 25.02 466 THR A O 1
ATOM 3769 N N . ALA A 1 467 ? -8.677 13.947 -35.415 1.00 27.39 467 ALA A N 1
ATOM 3770 C CA . ALA A 1 467 ? -9.301 15.226 -35.040 1.00 27.39 467 ALA A CA 1
ATOM 3771 C C . ALA A 1 467 ? -10.494 15.147 -34.061 1.00 27.39 467 ALA A C 1
ATOM 3773 O O . ALA A 1 467 ? -11.104 16.177 -33.790 1.00 27.39 467 ALA A O 1
ATOM 3774 N N . VAL A 1 468 ? -10.826 13.983 -33.490 1.00 27.19 468 VAL A N 1
ATOM 3775 C CA . VAL A 1 468 ? -12.057 13.852 -32.674 1.00 27.19 468 VAL A CA 1
ATOM 3776 C C . VAL A 1 468 ? -11.869 14.283 -31.206 1.00 27.19 468 VAL A C 1
ATOM 3778 O O . VAL A 1 468 ? -12.791 14.819 -30.610 1.00 27.19 468 VAL A O 1
ATOM 3781 N N . ASP A 1 469 ? -10.660 14.206 -30.635 1.00 28.45 469 ASP A N 1
ATOM 3782 C CA . ASP A 1 469 ? -10.401 14.656 -29.245 1.00 28.45 469 ASP A CA 1
ATOM 3783 C C . ASP A 1 469 ? -10.058 16.169 -29.141 1.00 28.45 469 ASP A C 1
ATOM 3785 O O . ASP A 1 469 ? -9.945 16.716 -28.040 1.00 28.45 469 ASP A O 1
ATOM 3789 N N . SER A 1 470 ? -9.874 16.878 -30.269 1.00 33.50 470 SER A N 1
ATOM 3790 C CA . SER A 1 470 ? -9.563 18.321 -30.267 1.00 33.50 470 SER A CA 1
ATOM 3791 C C . SER A 1 470 ? -10.790 19.226 -30.281 1.00 33.50 470 SER A C 1
ATOM 3793 O O . SER A 1 470 ? -10.670 20.396 -29.916 1.00 33.50 470 SER A O 1
ATOM 3795 N N . GLU A 1 471 ? -11.957 18.716 -30.677 1.00 28.58 471 GLU A N 1
ATOM 3796 C CA . GLU A 1 471 ? -13.168 19.533 -30.744 1.00 28.58 471 GLU A CA 1
ATOM 3797 C C . GLU A 1 471 ? -13.820 19.749 -29.381 1.00 28.58 471 GLU A C 1
ATOM 3799 O O . GLU A 1 471 ? -14.261 20.864 -29.126 1.00 28.58 471 GLU A O 1
ATOM 3804 N N . ASP A 1 472 ? -13.813 18.771 -28.474 1.00 29.14 472 ASP A N 1
ATOM 3805 C CA . ASP A 1 472 ? -14.471 18.927 -27.167 1.00 29.14 472 ASP A CA 1
ATOM 3806 C C . ASP A 1 472 ? -13.657 19.810 -26.208 1.00 29.14 472 ASP A C 1
ATOM 3808 O O . ASP A 1 472 ? -14.195 20.750 -25.626 1.00 29.14 472 ASP A O 1
ATOM 3812 N N . SER A 1 473 ? -12.322 19.672 -26.177 1.00 29.92 473 SER A N 1
ATOM 3813 C CA . SER A 1 473 ? -11.456 20.620 -25.449 1.00 29.92 473 SER A CA 1
ATOM 3814 C C . SER A 1 473 ? -11.491 22.027 -26.060 1.00 29.92 473 SER A C 1
ATOM 3816 O O . SER A 1 473 ? -11.340 23.021 -25.343 1.00 29.92 473 SER A O 1
ATOM 3818 N N . ALA A 1 474 ? -11.680 22.137 -27.380 1.00 32.28 474 ALA A N 1
ATOM 3819 C CA . ALA A 1 474 ? -11.866 23.425 -28.032 1.00 32.28 474 ALA A CA 1
ATOM 3820 C C . ALA A 1 474 ? -13.246 24.012 -27.718 1.00 32.28 474 ALA A C 1
ATOM 3822 O O . ALA A 1 474 ? -13.297 25.198 -27.426 1.00 32.28 474 ALA A O 1
ATOM 3823 N N . LYS A 1 475 ? -14.330 23.225 -27.701 1.00 29.89 475 LYS A N 1
ATOM 3824 C CA . LYS A 1 475 ? -15.699 23.658 -27.361 1.00 29.89 475 LYS A CA 1
ATOM 3825 C C . LYS A 1 475 ? -15.805 24.106 -25.899 1.00 29.89 475 LYS A C 1
ATOM 3827 O O . LYS A 1 475 ? -16.384 25.157 -25.644 1.00 29.89 475 LYS A O 1
ATOM 3832 N N . GLU A 1 476 ? -15.142 23.425 -24.967 1.00 31.47 476 GLU A N 1
ATOM 3833 C CA . GLU A 1 476 ? -15.055 23.811 -23.548 1.00 31.47 476 GLU A CA 1
ATOM 3834 C C . GLU A 1 476 ? -14.208 25.064 -23.312 1.00 31.47 476 GLU A C 1
ATOM 3836 O O . GLU A 1 476 ? -14.631 25.993 -22.621 1.00 31.47 476 GLU A O 1
ATOM 3841 N N . LYS A 1 477 ? -13.017 25.140 -23.928 1.00 33.97 477 LYS A N 1
ATOM 3842 C CA . LYS A 1 477 ? -12.190 26.357 -23.898 1.00 33.97 477 LYS A CA 1
ATOM 3843 C C . LYS A 1 477 ? -12.906 27.518 -24.579 1.00 33.97 477 LYS A C 1
ATOM 3845 O O . LYS A 1 477 ? -12.731 28.654 -24.155 1.00 33.97 477 LYS A O 1
ATOM 3850 N N . LYS A 1 478 ? -13.699 27.254 -25.617 1.00 31.77 478 LYS A N 1
ATOM 3851 C CA . LYS A 1 478 ? -14.479 28.252 -26.353 1.00 31.77 478 LYS A CA 1
ATOM 3852 C C . LYS A 1 478 ? -15.661 28.734 -25.517 1.00 31.77 478 LYS A C 1
ATOM 3854 O O . LYS A 1 478 ? -15.802 29.937 -25.403 1.00 31.77 478 LYS A O 1
ATOM 3859 N N . ALA A 1 479 ? -16.402 27.862 -24.833 1.00 32.22 479 ALA A N 1
ATOM 3860 C CA . ALA A 1 479 ? -17.492 28.248 -23.932 1.00 32.22 479 ALA A CA 1
ATOM 3861 C C . ALA A 1 479 ? -16.999 29.007 -22.685 1.00 32.22 479 ALA A C 1
ATOM 3863 O O . ALA A 1 479 ? -17.568 30.036 -22.330 1.00 32.22 479 ALA A O 1
ATOM 3864 N N . ALA A 1 480 ? -15.901 28.566 -22.060 1.00 33.25 480 ALA A N 1
ATOM 3865 C CA . ALA A 1 480 ? -15.334 29.224 -20.880 1.00 33.25 480 ALA A CA 1
ATOM 3866 C C . ALA A 1 480 ? -14.646 30.562 -21.209 1.00 33.25 480 ALA A C 1
ATOM 3868 O O . ALA A 1 480 ? -14.748 31.513 -20.434 1.00 33.25 480 ALA A O 1
ATOM 3869 N N . ASN A 1 481 ? -13.967 30.666 -22.359 1.00 35.81 481 ASN A N 1
ATOM 3870 C CA . ASN A 1 481 ? -13.392 31.938 -22.812 1.00 35.81 481 ASN A CA 1
ATOM 3871 C C . ASN A 1 481 ? -14.471 32.887 -23.363 1.00 35.81 481 ASN A C 1
ATOM 3873 O O . ASN A 1 481 ? -14.335 34.091 -23.180 1.00 35.81 481 ASN A O 1
ATOM 3877 N N . LEU A 1 482 ? -15.538 32.371 -23.988 1.00 33.84 482 LEU A N 1
ATOM 3878 C CA . LEU A 1 482 ? -16.702 33.152 -24.423 1.00 33.84 482 LEU A CA 1
ATOM 3879 C C . LEU A 1 482 ? -17.452 33.720 -23.216 1.00 33.84 482 LEU A C 1
ATOM 3881 O O . LEU A 1 482 ? -17.741 34.907 -23.205 1.00 33.84 482 LEU A O 1
ATOM 3885 N N . ALA A 1 483 ? -17.692 32.918 -22.176 1.00 34.06 483 ALA A N 1
ATOM 3886 C CA . ALA A 1 483 ? -18.299 33.391 -20.934 1.00 34.06 483 ALA A CA 1
ATOM 3887 C C . ALA A 1 483 ? -17.428 34.459 -20.251 1.00 34.06 483 ALA A C 1
ATOM 3889 O O . ALA A 1 483 ? -17.931 35.513 -19.890 1.00 34.06 483 ALA A O 1
ATOM 3890 N N . ALA A 1 484 ? -16.111 34.247 -20.150 1.00 35.31 484 ALA A N 1
ATOM 3891 C CA . ALA A 1 484 ? -15.207 35.237 -19.562 1.00 35.31 484 ALA A CA 1
ATOM 3892 C C . ALA A 1 484 ? -15.135 36.547 -20.373 1.00 35.31 484 ALA A C 1
ATOM 3894 O O . ALA A 1 484 ? -15.165 37.623 -19.788 1.00 35.31 484 ALA A O 1
ATOM 3895 N N . ALA A 1 485 ? -15.090 36.469 -21.708 1.00 35.53 485 ALA A N 1
ATOM 3896 C CA . ALA A 1 485 ? -15.007 37.642 -22.580 1.00 35.53 485 ALA A CA 1
ATOM 3897 C C . ALA A 1 485 ? -16.332 38.418 -22.676 1.00 35.53 485 ALA A C 1
ATOM 3899 O O . ALA A 1 485 ? -16.316 39.646 -22.698 1.00 35.53 485 ALA A O 1
ATOM 3900 N N . VAL A 1 486 ? -17.475 37.721 -22.701 1.00 35.06 486 VAL A N 1
ATOM 3901 C CA . VAL A 1 486 ? -18.812 38.340 -22.677 1.00 35.06 486 VAL A CA 1
ATOM 3902 C C . VAL A 1 486 ? -19.039 39.049 -21.342 1.00 35.06 486 VAL A C 1
ATOM 3904 O O . VAL A 1 486 ? -19.537 40.173 -21.331 1.00 35.06 486 VAL A O 1
ATOM 3907 N N . THR A 1 487 ? -18.607 38.455 -20.227 1.00 34.62 487 THR A N 1
ATOM 3908 C CA . THR A 1 487 ? -18.735 39.082 -18.907 1.00 34.62 487 THR A CA 1
ATOM 3909 C C . THR A 1 487 ? -17.745 40.234 -18.706 1.00 34.62 487 THR A C 1
ATOM 3911 O O . THR A 1 487 ? -18.154 41.281 -18.213 1.00 34.62 487 THR A O 1
ATOM 3914 N N . ASP A 1 488 ? -16.487 40.123 -19.154 1.00 37.25 488 ASP A N 1
ATOM 3915 C CA . ASP A 1 488 ? -15.527 41.242 -19.113 1.00 37.25 488 ASP A CA 1
ATOM 3916 C C . ASP A 1 488 ? -16.000 42.431 -19.993 1.00 37.25 488 ASP A C 1
ATOM 3918 O O . ASP A 1 488 ? -15.836 43.587 -19.599 1.00 37.25 488 ASP A O 1
ATOM 3922 N N . ALA A 1 489 ? -16.655 42.176 -21.137 1.00 35.75 489 ALA A N 1
ATOM 3923 C CA . ALA A 1 489 ? -17.235 43.216 -21.998 1.00 35.75 489 ALA A CA 1
ATOM 3924 C C . ALA A 1 489 ? -18.482 43.886 -21.383 1.00 35.75 489 ALA A C 1
ATOM 3926 O O . ALA A 1 489 ? -18.578 45.114 -21.386 1.00 35.75 489 ALA A O 1
ATOM 3927 N N . LEU A 1 490 ? -19.397 43.103 -20.792 1.00 34.72 490 LEU A N 1
ATOM 3928 C CA . LEU A 1 490 ? -20.587 43.613 -20.088 1.00 34.72 490 LEU A CA 1
ATOM 3929 C C . LEU A 1 490 ? -20.219 44.465 -18.859 1.00 34.72 490 LEU A C 1
ATOM 3931 O O . LEU A 1 490 ? -20.875 45.469 -18.577 1.00 34.72 490 LEU A O 1
ATOM 3935 N N . PHE A 1 491 ? -19.148 44.100 -18.146 1.00 37.66 491 PHE A N 1
ATOM 3936 C CA . PHE A 1 491 ? -18.657 44.858 -16.993 1.00 37.66 491 PHE A CA 1
ATOM 3937 C C . PHE A 1 491 ? -17.891 46.125 -17.386 1.00 37.66 491 PHE A C 1
ATOM 3939 O O . PHE A 1 491 ? -18.062 47.152 -16.728 1.00 37.66 491 PHE A O 1
ATOM 3946 N N . ALA A 1 492 ? -17.081 46.102 -18.449 1.00 38.78 492 ALA A N 1
ATOM 3947 C CA . ALA A 1 492 ? -16.377 47.297 -18.922 1.00 38.78 492 ALA A CA 1
ATOM 3948 C C . ALA A 1 492 ? -17.356 48.412 -19.348 1.00 38.78 492 ALA A C 1
ATOM 3950 O O . ALA A 1 492 ? -17.132 49.583 -19.044 1.00 38.78 492 ALA A O 1
ATOM 3951 N N . GLU A 1 493 ? -18.483 48.046 -19.967 1.00 39.72 493 GLU A N 1
ATOM 3952 C CA . GLU A 1 493 ? -19.520 48.986 -20.409 1.00 39.72 493 GLU A CA 1
ATOM 3953 C C . GLU A 1 493 ? -20.336 49.582 -19.240 1.00 39.72 493 GLU A C 1
ATOM 3955 O O . GLU A 1 493 ? -20.703 50.759 -19.267 1.00 39.72 493 GLU A O 1
ATOM 3960 N N . GLN A 1 494 ? -20.590 48.808 -18.177 1.00 37.91 494 GLN A N 1
ATOM 3961 C CA . GLN A 1 494 ? -21.305 49.286 -16.982 1.00 37.91 494 GLN A CA 1
ATOM 3962 C C . GLN A 1 494 ? -20.411 50.082 -16.023 1.00 37.91 494 GLN A C 1
ATOM 3964 O O . GLN A 1 494 ? -20.874 51.056 -15.429 1.00 37.91 494 GLN A O 1
ATOM 3969 N N . THR A 1 495 ? -19.127 49.730 -15.910 1.00 36.25 495 THR A N 1
ATOM 3970 C CA . THR A 1 495 ? -18.161 50.477 -15.084 1.00 36.25 495 THR A CA 1
ATOM 3971 C C . THR A 1 495 ? -17.900 51.864 -15.682 1.00 36.25 495 THR A C 1
ATOM 3973 O O . THR A 1 495 ? -17.900 52.851 -14.954 1.00 36.25 495 THR A O 1
ATOM 3976 N N . ALA A 1 496 ? -17.841 51.972 -17.016 1.00 36.38 496 ALA A N 1
ATOM 3977 C CA . ALA A 1 496 ? -17.755 53.257 -17.712 1.00 36.38 496 ALA A CA 1
ATOM 3978 C C . ALA A 1 496 ? -18.990 54.162 -17.500 1.00 36.38 496 ALA A C 1
ATOM 3980 O O . ALA A 1 496 ? -18.852 55.384 -17.491 1.00 36.38 496 ALA A O 1
ATOM 3981 N N . LYS A 1 497 ? -20.189 53.591 -17.292 1.00 35.47 497 LYS A N 1
ATOM 3982 C CA . LYS A 1 497 ? -21.405 54.354 -16.940 1.00 35.47 497 LYS A CA 1
ATOM 3983 C C . LYS A 1 497 ? -21.388 54.852 -15.494 1.00 35.47 497 LYS A C 1
ATOM 3985 O O . LYS A 1 497 ? -21.766 55.989 -15.244 1.00 35.47 497 LYS A O 1
ATOM 3990 N N . ILE A 1 498 ? -20.902 54.033 -14.563 1.00 39.34 498 ILE A N 1
ATOM 3991 C CA . ILE A 1 498 ? -20.795 54.393 -13.140 1.00 39.34 498 ILE A CA 1
ATOM 3992 C C . ILE A 1 498 ? -19.728 55.480 -12.926 1.00 39.34 498 ILE A C 1
ATOM 3994 O O . ILE A 1 498 ? -19.957 56.420 -12.164 1.00 39.34 498 ILE A O 1
ATOM 3998 N N . ASP A 1 499 ? -18.602 55.406 -13.641 1.00 35.19 499 ASP A N 1
ATOM 3999 C CA . ASP A 1 499 ? -17.554 56.433 -13.591 1.00 35.19 499 ASP A CA 1
ATOM 4000 C C . ASP A 1 499 ? -17.991 57.748 -14.272 1.00 35.19 499 ASP A C 1
ATOM 4002 O O . ASP A 1 499 ? -17.613 58.833 -13.822 1.00 35.19 499 ASP A O 1
ATOM 4006 N N . ALA A 1 500 ? -18.842 57.684 -15.306 1.00 36.00 500 ALA A N 1
ATOM 4007 C CA . ALA A 1 500 ? -19.426 58.867 -15.947 1.00 36.00 500 ALA A CA 1
ATOM 4008 C C . ALA A 1 500 ? -20.439 59.597 -15.040 1.00 36.00 500 ALA A C 1
ATOM 4010 O O . ALA A 1 500 ? -20.416 60.829 -14.970 1.00 36.00 500 ALA A O 1
ATOM 4011 N N . ASP A 1 501 ? -21.264 58.860 -14.289 1.00 37.84 501 ASP A N 1
ATOM 4012 C CA . ASP A 1 501 ? -22.209 59.430 -13.315 1.00 37.84 501 ASP A CA 1
ATOM 4013 C C . ASP A 1 501 ? -21.492 60.013 -12.080 1.00 37.84 501 ASP A C 1
ATOM 4015 O O . ASP A 1 501 ? -21.936 61.010 -11.503 1.00 37.84 501 ASP A O 1
ATOM 4019 N N . ALA A 1 502 ? -20.338 59.451 -11.698 1.00 37.41 502 ALA A N 1
ATOM 4020 C CA . ALA A 1 502 ? -19.490 59.990 -10.633 1.00 37.41 502 ALA A CA 1
ATOM 4021 C C . ALA A 1 502 ? -18.750 61.278 -11.052 1.00 37.41 502 ALA A C 1
ATOM 4023 O O . ALA A 1 502 ? -18.572 62.178 -10.227 1.00 37.41 502 ALA A O 1
ATOM 4024 N N . ALA A 1 503 ? -18.365 61.403 -12.328 1.00 35.25 503 ALA A N 1
ATOM 4025 C CA . ALA A 1 503 ? -17.712 62.598 -12.870 1.00 35.25 503 ALA A CA 1
ATOM 4026 C C . ALA A 1 503 ? -18.684 63.775 -13.102 1.00 35.25 503 ALA A C 1
ATOM 4028 O O . ALA A 1 503 ? -18.281 64.935 -12.999 1.00 35.25 503 ALA A O 1
ATOM 4029 N N . ALA A 1 504 ? -19.970 63.502 -13.360 1.00 38.62 504 ALA A N 1
ATOM 4030 C CA . ALA A 1 504 ? -20.998 64.532 -13.541 1.00 38.62 504 ALA A CA 1
ATOM 4031 C C . ALA A 1 504 ? -21.386 65.263 -12.236 1.00 38.62 504 ALA A C 1
ATOM 4033 O O . ALA A 1 504 ? -21.932 66.363 -12.288 1.00 38.62 504 ALA A O 1
ATOM 4034 N N . ASN A 1 505 ? -21.062 64.696 -11.068 1.00 41.31 505 ASN A N 1
ATOM 4035 C CA . ASN A 1 505 ? -21.468 65.207 -9.751 1.00 41.31 505 ASN A CA 1
ATOM 4036 C C . ASN A 1 505 ? -20.431 66.121 -9.059 1.00 41.31 505 ASN A C 1
ATOM 4038 O O . ASN A 1 505 ? -20.589 66.438 -7.882 1.00 41.31 505 ASN A O 1
ATOM 4042 N N . GLN A 1 506 ? -19.369 66.550 -9.756 1.00 35.41 506 GLN A N 1
ATOM 4043 C CA . GLN A 1 506 ? -18.287 67.367 -9.172 1.00 35.41 506 GLN A CA 1
ATOM 4044 C C . GLN A 1 506 ? -18.192 68.819 -9.682 1.00 35.41 506 GLN A C 1
ATOM 4046 O O . GLN A 1 506 ? -17.214 69.492 -9.380 1.00 35.41 506 GLN A O 1
ATOM 4051 N N . ASN A 1 507 ? -19.193 69.352 -10.393 1.00 37.41 507 ASN A N 1
ATOM 4052 C CA . ASN A 1 507 ? -19.185 70.761 -10.818 1.00 37.41 507 ASN A CA 1
ATOM 4053 C C . ASN A 1 507 ? -20.548 71.449 -10.630 1.00 37.41 507 ASN A C 1
ATOM 4055 O O . ASN A 1 507 ? -21.362 71.433 -11.550 1.00 37.41 507 ASN A O 1
ATOM 4059 N N . GLN A 1 508 ? -20.758 72.100 -9.476 1.00 33.38 508 GLN A N 1
ATOM 4060 C CA . GLN A 1 508 ? -21.297 73.471 -9.357 1.00 33.38 508 GLN A CA 1
ATOM 4061 C C . GLN A 1 508 ? -21.351 73.916 -7.881 1.00 33.38 508 GLN A C 1
ATOM 4063 O O . GLN A 1 508 ? -22.022 73.305 -7.055 1.00 33.38 508 GLN A O 1
ATOM 4068 N N . ASP A 1 509 ? -20.628 74.996 -7.583 1.00 37.53 509 ASP A N 1
ATOM 4069 C CA . ASP A 1 509 ? -20.505 75.668 -6.283 1.00 37.53 509 ASP A CA 1
ATOM 4070 C C . ASP A 1 509 ? -21.286 77.011 -6.286 1.00 37.53 509 ASP A C 1
ATOM 4072 O O . ASP A 1 509 ? -21.447 77.612 -7.351 1.00 37.53 509 ASP A O 1
ATOM 4076 N N . THR A 1 510 ? -21.637 77.521 -5.087 1.00 31.53 510 THR A N 1
ATOM 4077 C CA . THR A 1 510 ? -22.051 78.906 -4.671 1.00 31.53 510 THR A CA 1
ATOM 4078 C C . THR A 1 510 ? -23.534 79.245 -4.304 1.00 31.53 510 THR A C 1
ATOM 4080 O O . THR A 1 510 ? -24.410 79.255 -5.156 1.00 31.53 510 THR A O 1
ATOM 4083 N N . ASN A 1 511 ? -23.744 79.574 -3.000 1.00 26.69 511 ASN A N 1
ATOM 4084 C CA . ASN A 1 511 ? -24.597 80.577 -2.267 1.00 26.69 511 ASN A CA 1
ATOM 4085 C C . ASN A 1 511 ? -25.869 81.251 -2.887 1.00 26.69 511 ASN A C 1
ATOM 4087 O O . ASN A 1 511 ? -25.889 81.481 -4.088 1.00 26.69 511 ASN A O 1
ATOM 4091 N N . PRO A 1 512 ? -26.759 81.926 -2.091 1.00 43.69 512 PRO A N 1
ATOM 4092 C CA . PRO A 1 512 ? -27.357 81.644 -0.763 1.00 43.69 512 PRO A CA 1
ATOM 4093 C C . PRO A 1 512 ? -28.899 81.955 -0.664 1.00 43.69 512 PRO A C 1
ATOM 4095 O O . PRO A 1 512 ? -29.492 82.533 -1.567 1.00 43.69 512 PRO A O 1
ATOM 4098 N N . SER A 1 513 ? -29.498 81.675 0.510 1.00 27.17 513 SER A N 1
ATOM 4099 C CA . SER A 1 513 ? -30.712 82.279 1.141 1.00 27.17 513 SER A CA 1
ATOM 4100 C C . SER A 1 513 ? -32.145 82.116 0.571 1.00 27.17 513 SER A C 1
ATOM 4102 O O . SER A 1 513 ? -32.425 82.434 -0.575 1.00 27.17 513 SER A O 1
ATOM 4104 N N . ASP A 1 514 ? -33.036 81.782 1.521 1.00 28.66 514 ASP A N 1
ATOM 4105 C CA . ASP A 1 514 ? -34.461 82.125 1.707 1.00 28.66 514 ASP A CA 1
ATOM 4106 C C . ASP A 1 514 ? -35.568 81.686 0.728 1.00 28.66 514 ASP A C 1
ATOM 4108 O O . ASP A 1 514 ? -35.540 81.928 -0.471 1.00 28.66 514 ASP A O 1
ATOM 4112 N N . 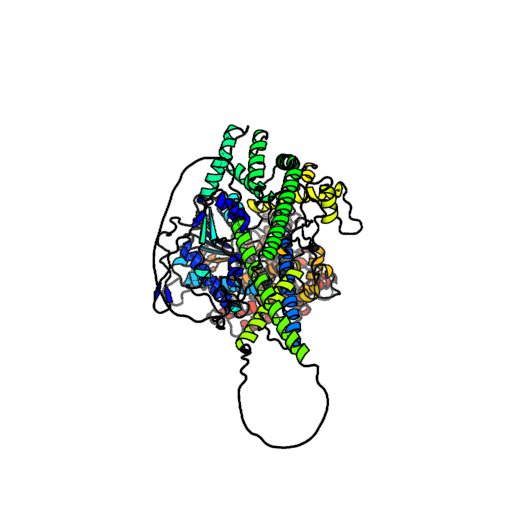GLY A 1 515 ? -36.669 81.209 1.335 1.00 27.09 515 GLY A N 1
ATOM 4113 C CA . GLY A 1 515 ? -38.020 81.550 0.874 1.00 27.09 515 GLY A CA 1
ATOM 4114 C C . GLY A 1 515 ? -38.858 80.442 0.233 1.00 27.09 515 GLY A C 1
ATOM 4115 O O . GLY A 1 515 ? -38.922 80.320 -0.977 1.00 27.09 515 GLY A O 1
ATOM 4116 N N . ASN A 1 516 ? -39.559 79.696 1.087 1.00 28.70 516 ASN A N 1
ATOM 4117 C CA . ASN A 1 516 ? -40.961 79.254 1.001 1.00 28.70 516 ASN A CA 1
ATOM 4118 C C . ASN A 1 516 ? -41.716 79.182 -0.364 1.00 28.70 516 ASN A C 1
ATOM 4120 O O . ASN A 1 516 ? -41.783 80.140 -1.126 1.00 28.70 516 ASN A O 1
ATOM 4124 N N . THR A 1 517 ? -42.524 78.115 -0.467 1.00 28.36 517 THR A N 1
ATOM 4125 C CA . THR A 1 517 ? -43.749 77.879 -1.279 1.00 28.36 517 THR A CA 1
ATOM 4126 C C . THR A 1 517 ? -43.669 77.214 -2.672 1.00 28.36 517 THR A C 1
ATOM 4128 O O . THR A 1 517 ? -43.259 77.791 -3.669 1.00 28.36 517 THR A O 1
ATOM 4131 N N . ASN A 1 518 ? -44.202 75.980 -2.701 1.00 28.98 518 ASN A N 1
ATOM 4132 C CA . ASN A 1 518 ? -44.899 75.279 -3.802 1.00 28.98 518 ASN A CA 1
ATOM 4133 C C . ASN A 1 518 ? -46.021 76.143 -4.450 1.00 28.98 518 ASN A C 1
ATOM 4135 O O . ASN A 1 518 ? -46.467 77.064 -3.762 1.00 28.98 518 ASN A O 1
ATOM 4139 N N . PRO A 1 519 ? -46.612 75.812 -5.637 1.00 46.22 519 PRO A N 1
ATOM 4140 C CA . PRO A 1 519 ? -46.704 74.476 -6.263 1.00 46.22 519 PRO A CA 1
ATOM 4141 C C . PRO A 1 519 ? -46.620 74.377 -7.819 1.00 46.22 519 PRO A C 1
ATOM 4143 O O . PRO A 1 519 ? -46.793 75.335 -8.563 1.00 46.22 519 PRO A O 1
ATOM 4146 N N . SER A 1 520 ? -46.539 73.113 -8.267 1.00 27.06 520 SER A N 1
ATOM 4147 C CA . SER A 1 520 ? -47.197 72.493 -9.444 1.00 27.06 520 SER A CA 1
ATOM 4148 C C . SER A 1 520 ? -46.740 72.786 -10.886 1.00 27.06 520 SER A C 1
ATOM 4150 O O . SER A 1 520 ? -46.983 73.861 -11.420 1.00 27.06 520 SER A O 1
ATOM 4152 N N . GLY A 1 521 ? -46.316 71.707 -11.572 1.00 27.22 521 GLY A N 1
ATOM 4153 C CA . GLY A 1 521 ? -46.731 71.412 -12.954 1.00 27.22 521 GLY A CA 1
ATOM 4154 C C . GLY A 1 521 ? -45.649 70.925 -13.932 1.00 27.22 521 GLY A C 1
ATOM 4155 O O . GLY A 1 521 ? -44.931 71.744 -14.485 1.00 27.22 521 GLY A O 1
ATOM 4156 N N . GLY A 1 522 ? -45.649 69.622 -14.261 1.00 27.47 522 GLY A N 1
ATOM 4157 C CA . GLY A 1 522 ? -45.455 69.163 -15.652 1.00 27.47 522 GLY A CA 1
ATOM 4158 C C . GLY A 1 522 ? -44.110 68.550 -16.085 1.00 27.47 522 GLY A C 1
ATOM 4159 O O . GLY A 1 522 ? -43.274 69.235 -16.653 1.00 27.47 522 GLY A O 1
ATOM 4160 N N . ASN A 1 523 ? -44.004 67.227 -15.914 1.00 30.39 523 ASN A N 1
ATOM 4161 C CA . ASN A 1 523 ? -43.406 66.188 -16.776 1.00 30.39 523 ASN A CA 1
ATOM 4162 C C . ASN A 1 523 ? -42.143 66.454 -17.626 1.00 30.39 523 ASN A C 1
ATOM 4164 O O . ASN A 1 523 ? -42.201 67.029 -18.711 1.00 30.39 523 ASN A O 1
ATOM 4168 N N . GLY A 1 524 ? -41.075 65.748 -17.244 1.00 27.97 524 GLY A N 1
ATOM 4169 C CA . GLY A 1 524 ? -40.080 65.168 -18.146 1.00 27.97 524 GLY A CA 1
ATOM 4170 C C . GLY A 1 524 ? -39.590 63.838 -17.567 1.00 27.97 524 GLY A C 1
ATOM 4171 O O . GLY A 1 524 ? -38.692 63.827 -16.733 1.00 27.97 524 GLY A O 1
ATOM 4172 N N . GLU A 1 525 ? -40.216 62.722 -17.951 1.00 33.12 525 GLU A N 1
ATOM 4173 C CA . GLU A 1 525 ? -39.772 61.373 -17.578 1.00 33.12 525 GLU A CA 1
ATOM 4174 C C . GLU A 1 525 ? -38.530 60.979 -18.394 1.00 33.12 525 GLU A C 1
ATOM 4176 O O . GLU A 1 525 ? -38.617 60.681 -19.585 1.00 33.12 525 GLU A O 1
ATOM 4181 N N . THR A 1 526 ? -37.371 60.922 -17.743 1.00 32.78 526 THR A N 1
ATOM 4182 C CA . THR A 1 526 ? -36.239 60.084 -18.154 1.00 32.78 526 THR A CA 1
ATOM 4183 C C . THR A 1 526 ? -36.192 58.871 -17.230 1.00 32.78 526 THR A C 1
ATOM 4185 O O . THR A 1 526 ? -35.693 58.927 -16.109 1.00 32.78 526 THR A O 1
ATOM 4188 N N . ALA A 1 527 ? -36.741 57.745 -17.688 1.00 34.94 527 ALA A N 1
ATOM 4189 C CA . ALA A 1 527 ? -36.620 56.470 -16.991 1.00 34.94 527 ALA A CA 1
ATOM 4190 C C . ALA A 1 527 ? -35.184 55.927 -17.133 1.00 34.94 527 ALA A C 1
ATOM 4192 O O . ALA A 1 527 ? -34.872 55.189 -18.065 1.00 34.94 527 ALA A O 1
ATOM 4193 N N . SER A 1 528 ? -34.303 56.294 -16.199 1.00 38.94 528 SER A N 1
ATOM 4194 C CA . SER A 1 528 ? -33.138 55.478 -15.848 1.00 38.94 528 SER A CA 1
ATOM 4195 C C . SER A 1 528 ? -33.645 54.336 -14.969 1.00 38.94 528 SER A C 1
ATOM 4197 O O . SER A 1 528 ? -34.025 54.554 -13.818 1.00 38.94 528 SER A O 1
ATOM 4199 N N . SER A 1 529 ? -33.747 53.122 -15.514 1.00 43.19 529 SER A N 1
ATOM 4200 C CA . SER A 1 529 ? -34.093 51.948 -14.712 1.00 43.19 529 SER A CA 1
ATOM 4201 C C . SER A 1 529 ? -32.905 51.599 -13.812 1.00 43.19 529 SER A C 1
ATOM 4203 O O . SER A 1 529 ? -31.974 50.915 -14.241 1.00 43.19 529 SER A O 1
ATOM 4205 N N . ALA A 1 530 ? -32.914 52.093 -12.574 1.00 52.41 530 ALA A N 1
ATOM 4206 C CA . ALA A 1 530 ? -31.980 51.655 -11.547 1.00 52.41 530 ALA A CA 1
ATOM 4207 C C . ALA A 1 530 ? -32.104 50.132 -11.360 1.00 52.41 530 ALA A C 1
ATOM 4209 O O . ALA A 1 530 ? -33.212 49.621 -11.191 1.00 52.41 530 ALA A O 1
ATOM 4210 N N . LEU A 1 531 ? -30.974 49.417 -11.414 1.00 55.22 531 LEU A N 1
ATOM 4211 C CA . LEU A 1 531 ? -30.913 47.978 -11.135 1.00 55.22 531 LEU A CA 1
ATOM 4212 C C . LEU A 1 531 ? -31.515 47.692 -9.755 1.00 55.22 531 LEU A C 1
ATOM 4214 O O . LEU A 1 531 ? -31.247 48.418 -8.791 1.00 55.22 531 LEU A O 1
ATOM 4218 N N . SER A 1 532 ? -32.303 46.625 -9.644 1.00 66.19 532 SER A N 1
ATOM 4219 C CA . SER A 1 532 ? -32.822 46.191 -8.349 1.00 66.19 532 SER A CA 1
ATOM 4220 C C . SER A 1 532 ? -31.675 45.760 -7.423 1.00 66.19 532 SER A C 1
ATOM 4222 O O . SER A 1 532 ? -30.605 45.334 -7.867 1.00 66.19 532 SER A O 1
ATOM 4224 N N . ALA A 1 533 ? -31.892 45.846 -6.108 1.00 65.75 533 ALA A N 1
ATOM 4225 C CA . ALA A 1 533 ? -30.897 45.422 -5.120 1.00 65.75 533 ALA A CA 1
ATOM 4226 C C . ALA A 1 533 ? -30.481 43.945 -5.297 1.00 65.75 533 ALA A C 1
ATOM 4228 O O . ALA A 1 533 ? -29.319 43.602 -5.098 1.00 65.75 533 ALA A O 1
ATOM 4229 N N . GLU A 1 53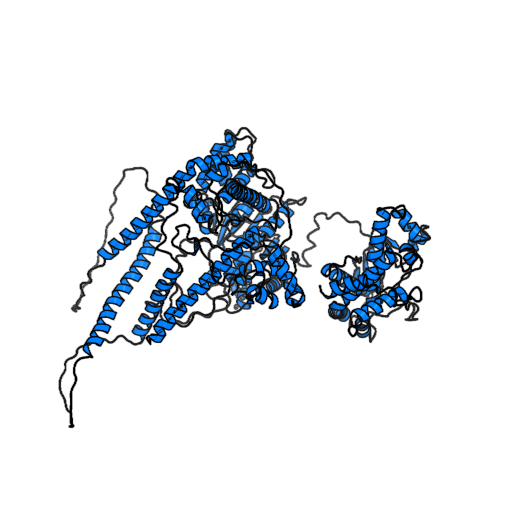4 ? -31.408 43.090 -5.734 1.00 60.97 534 GLU A N 1
ATOM 4230 C CA . GLU A 1 534 ? -31.161 41.670 -6.004 1.00 60.97 534 GLU A CA 1
ATOM 4231 C C . GLU A 1 534 ? -30.289 41.446 -7.249 1.00 60.97 534 GLU A C 1
ATOM 4233 O O . GLU A 1 534 ? -29.434 40.558 -7.258 1.00 60.97 534 GLU A O 1
ATOM 4238 N N . GLU A 1 535 ? -30.462 42.255 -8.297 1.00 60.50 535 GLU A N 1
ATOM 4239 C CA . GLU A 1 535 ? -29.600 42.216 -9.485 1.00 60.50 535 GLU A CA 1
ATOM 4240 C C . GLU A 1 535 ? -28.184 42.693 -9.154 1.00 60.50 535 GLU A C 1
ATOM 4242 O O . GLU A 1 535 ? -27.211 42.061 -9.568 1.00 60.50 535 GLU A O 1
ATOM 4247 N N . LYS A 1 536 ? -28.059 43.749 -8.341 1.00 65.12 536 LYS A N 1
ATOM 4248 C CA . LYS A 1 536 ? -26.763 44.247 -7.863 1.00 65.12 536 LYS A CA 1
ATOM 4249 C C . LYS A 1 536 ? -26.008 43.190 -7.050 1.00 65.12 536 LYS A C 1
ATOM 4251 O O . LYS A 1 536 ? -24.825 42.965 -7.297 1.00 65.12 536 LYS A O 1
ATOM 4256 N N . ASP A 1 537 ? -26.696 42.496 -6.144 1.00 70.56 537 ASP A N 1
ATOM 4257 C CA . ASP A 1 537 ? -26.111 41.410 -5.349 1.00 70.56 537 ASP A CA 1
ATOM 4258 C C . ASP A 1 537 ? -25.580 40.264 -6.229 1.00 70.56 537 ASP A C 1
ATOM 4260 O O . ASP A 1 537 ? -24.471 39.772 -6.011 1.00 70.56 537 ASP A O 1
ATOM 4264 N N . LYS A 1 538 ? -26.349 39.844 -7.245 1.00 65.75 538 LYS A N 1
ATOM 4265 C CA . LYS A 1 538 ? -25.935 38.781 -8.179 1.00 65.75 538 LYS A CA 1
ATOM 4266 C C . LYS A 1 538 ? -24.674 39.161 -8.954 1.00 65.75 538 LYS A C 1
ATOM 4268 O O . LYS A 1 538 ? -23.756 38.347 -9.046 1.00 65.75 538 LYS A O 1
ATOM 4273 N N . ILE A 1 539 ? -24.620 40.394 -9.459 1.00 68.50 539 ILE A N 1
ATOM 4274 C CA . ILE A 1 539 ? -23.471 40.941 -10.195 1.00 68.50 539 ILE A CA 1
ATOM 4275 C C . ILE A 1 539 ? -22.222 40.955 -9.304 1.00 68.50 539 ILE A C 1
ATOM 4277 O O . ILE A 1 539 ? -21.156 40.502 -9.723 1.00 68.50 539 ILE A O 1
ATOM 4281 N N . GLU A 1 540 ? -22.338 41.420 -8.057 1.00 73.75 540 GLU A N 1
ATOM 4282 C CA . GLU A 1 540 ? -21.217 41.444 -7.109 1.00 73.75 540 GLU A CA 1
ATOM 4283 C C . GLU A 1 540 ? -20.700 40.031 -6.795 1.00 73.75 540 GLU A C 1
ATOM 4285 O O . GLU A 1 540 ? -19.491 39.796 -6.748 1.00 73.75 540 GLU A O 1
ATOM 4290 N N . MET A 1 541 ? -21.587 39.050 -6.651 1.00 69.94 541 MET A N 1
ATOM 4291 C CA . MET A 1 541 ? -21.180 37.672 -6.376 1.00 69.94 541 MET A CA 1
ATOM 4292 C C . MET A 1 541 ? -20.549 36.962 -7.590 1.00 69.94 541 MET A C 1
ATOM 4294 O O . MET A 1 541 ? -19.627 36.151 -7.437 1.00 69.94 541 MET A O 1
ATOM 4298 N N . GLU A 1 542 ? -21.002 37.258 -8.806 1.00 64.19 542 GLU A N 1
ATOM 4299 C CA . GLU A 1 542 ? -20.370 36.762 -10.033 1.00 64.19 542 GLU A CA 1
ATOM 4300 C C . GLU A 1 542 ? -18.989 37.397 -10.242 1.00 64.19 542 GLU A C 1
ATOM 4302 O O . GLU A 1 542 ? -18.018 36.689 -10.524 1.00 64.19 542 GLU A O 1
ATOM 4307 N N . TYR A 1 543 ? -18.866 38.699 -9.965 1.00 72.31 543 TYR A N 1
ATOM 4308 C CA . TYR A 1 543 ? -17.589 39.408 -9.950 1.00 72.31 543 TYR A CA 1
ATOM 4309 C C . TYR A 1 543 ? -16.592 38.772 -8.969 1.00 72.31 543 TYR A C 1
ATOM 4311 O O . TYR A 1 543 ? -15.453 38.499 -9.348 1.00 72.31 543 TYR A O 1
ATOM 4319 N N . PHE A 1 544 ? -17.023 38.442 -7.743 1.00 75.88 544 PHE A N 1
ATOM 4320 C CA . PHE A 1 544 ? -16.191 37.710 -6.776 1.00 75.88 544 PHE A CA 1
ATOM 4321 C C . PHE A 1 544 ? -15.642 36.404 -7.365 1.00 75.88 544 PHE A C 1
ATOM 4323 O O . PHE A 1 544 ? -14.467 36.079 -7.201 1.00 75.88 544 PHE A O 1
ATOM 4330 N N . SER A 1 545 ? -16.491 35.655 -8.067 1.00 68.25 545 SER A N 1
ATOM 4331 C CA . SER A 1 545 ? -16.148 34.347 -8.633 1.00 68.25 545 SER A CA 1
ATOM 4332 C C . SER A 1 545 ? -15.105 34.454 -9.743 1.00 68.25 545 SER A C 1
ATOM 4334 O O . SER A 1 545 ? -14.173 33.650 -9.803 1.00 68.25 545 SER A O 1
ATOM 4336 N N . LEU A 1 546 ? -15.241 35.464 -10.604 1.00 68.81 546 LEU A N 1
ATOM 4337 C CA . LEU A 1 546 ? -14.295 35.748 -11.680 1.00 68.81 546 LEU A CA 1
ATOM 4338 C C . LEU A 1 546 ? -12.951 36.230 -11.141 1.00 68.81 546 LEU A C 1
ATOM 4340 O O . LEU A 1 546 ? -11.913 35.716 -11.557 1.00 68.81 546 LEU A O 1
ATOM 4344 N N . GLU A 1 547 ? -12.961 37.165 -10.192 1.00 74.56 547 GLU A N 1
ATOM 4345 C CA . GLU A 1 547 ? -11.741 37.658 -9.551 1.00 74.56 547 GLU A CA 1
ATOM 4346 C C . GLU A 1 547 ? -11.014 36.536 -8.804 1.00 74.56 547 GLU A C 1
ATOM 4348 O O . GLU A 1 547 ? -9.803 36.380 -8.957 1.00 74.56 547 GLU A O 1
ATOM 4353 N N . PHE A 1 548 ? -11.749 35.679 -8.089 1.00 73.38 548 PHE A N 1
ATOM 4354 C CA . PHE A 1 548 ? -11.190 34.476 -7.478 1.00 73.38 548 PHE A CA 1
ATOM 4355 C C . PHE A 1 548 ? -10.541 33.554 -8.520 1.00 73.38 548 PHE A C 1
ATOM 4357 O O . PHE A 1 548 ? -9.415 33.109 -8.316 1.00 73.38 548 PHE A O 1
ATOM 4364 N N . LEU A 1 549 ? -11.201 33.280 -9.652 1.00 66.75 549 LEU A N 1
ATOM 4365 C CA . LEU A 1 549 ? -10.640 32.438 -10.717 1.00 66.75 549 LEU A CA 1
ATOM 4366 C C . LEU A 1 549 ? -9.386 33.050 -11.359 1.00 66.75 549 LEU A C 1
ATOM 4368 O O . LEU A 1 549 ? -8.452 32.309 -11.681 1.00 66.75 549 LEU A O 1
ATOM 4372 N N . LYS A 1 550 ? -9.346 34.377 -11.542 1.00 71.75 550 LYS A N 1
ATOM 4373 C CA . LYS A 1 550 ? -8.169 35.108 -12.043 1.00 71.75 550 LYS A CA 1
ATOM 4374 C C . LYS A 1 550 ? -6.991 34.957 -11.070 1.00 71.75 550 LYS A C 1
ATOM 4376 O O . LYS A 1 550 ? -5.902 34.553 -11.479 1.00 71.75 550 LYS A O 1
ATOM 4381 N N . GLU A 1 551 ? -7.228 35.188 -9.782 1.00 76.38 551 GLU A N 1
ATOM 4382 C CA . GLU A 1 551 ? -6.211 35.122 -8.720 1.00 76.38 551 GLU A CA 1
ATOM 4383 C C . GLU A 1 551 ? -5.771 33.666 -8.435 1.00 76.38 551 GLU A C 1
ATOM 4385 O O . GLU A 1 551 ? -4.599 33.397 -8.160 1.00 76.38 551 GLU A O 1
ATOM 4390 N N . TRP A 1 552 ? -6.681 32.697 -8.581 1.00 71.81 552 TRP A N 1
ATOM 4391 C CA . TRP A 1 552 ? -6.398 31.260 -8.523 1.00 71.81 552 TRP A CA 1
ATOM 4392 C C . TRP A 1 552 ? -5.497 30.803 -9.670 1.00 71.81 552 TRP A C 1
ATOM 4394 O O . TRP A 1 552 ? -4.501 30.118 -9.423 1.00 71.81 552 TRP A O 1
ATOM 4404 N N . LYS A 1 553 ? -5.821 31.192 -10.914 1.00 70.12 553 LYS A N 1
ATOM 4405 C CA . LYS A 1 553 ? -4.978 30.908 -12.085 1.00 70.12 553 LYS A CA 1
ATOM 4406 C C . LYS A 1 553 ? -3.589 31.494 -11.883 1.00 70.12 553 LYS A C 1
ATOM 4408 O O . LYS A 1 553 ? -2.620 30.754 -11.929 1.00 70.12 553 LYS A O 1
ATOM 4413 N N . LYS A 1 554 ? -3.483 32.772 -11.523 1.00 76.69 554 LYS A N 1
ATOM 4414 C CA . LYS A 1 554 ? -2.193 33.435 -11.271 1.00 76.69 554 LYS A CA 1
ATOM 4415 C C . LYS A 1 554 ? -1.285 32.685 -10.279 1.00 76.69 554 LYS A C 1
ATOM 4417 O O . LYS A 1 554 ? -0.072 32.710 -10.442 1.00 76.69 554 LYS A O 1
ATOM 4422 N N . ARG A 1 555 ? -1.851 32.008 -9.271 1.00 75.50 555 ARG A N 1
ATOM 4423 C CA . ARG A 1 555 ? -1.095 31.196 -8.291 1.00 75.50 555 ARG A CA 1
ATOM 4424 C C . ARG A 1 555 ? -0.756 29.775 -8.756 1.00 75.50 555 ARG A C 1
ATOM 4426 O O . ARG A 1 555 ? 0.154 29.164 -8.201 1.00 75.50 555 ARG A O 1
ATOM 4433 N N . ASN A 1 556 ? -1.511 29.216 -9.702 1.00 69.00 556 ASN A N 1
ATOM 4434 C CA . ASN A 1 556 ? -1.467 27.786 -10.051 1.00 69.00 556 ASN A CA 1
ATOM 4435 C C . ASN A 1 556 ? -1.186 27.503 -11.534 1.00 69.00 556 ASN A C 1
ATOM 4437 O O . ASN A 1 556 ? -1.142 26.341 -11.949 1.00 69.00 556 ASN A O 1
ATOM 4441 N N . THR A 1 557 ? -0.990 28.552 -12.322 1.00 68.50 557 THR A N 1
ATOM 4442 C CA . THR A 1 557 ? -0.516 28.498 -13.699 1.00 68.50 557 THR A CA 1
ATOM 4443 C C . THR A 1 557 ? 0.646 29.450 -13.864 1.00 68.50 557 THR A C 1
ATOM 4445 O O . THR A 1 557 ? 0.619 30.553 -13.323 1.00 68.50 557 THR A O 1
ATOM 4448 N N . ASP A 1 558 ? 1.626 29.042 -14.655 1.00 67.94 558 ASP A N 1
ATOM 4449 C CA . ASP A 1 558 ? 2.704 29.921 -15.080 1.00 67.94 558 ASP A CA 1
ATOM 4450 C C . ASP A 1 558 ? 2.673 30.018 -16.609 1.00 67.94 558 ASP A C 1
ATOM 4452 O O . ASP A 1 558 ? 3.165 29.155 -17.334 1.00 67.94 558 ASP A O 1
ATOM 4456 N N . ASP A 1 559 ? 2.031 31.078 -17.104 1.00 62.69 559 ASP A N 1
ATOM 4457 C CA . ASP A 1 559 ? 1.952 31.383 -18.536 1.00 62.69 559 ASP A CA 1
ATOM 4458 C C . ASP A 1 559 ? 3.273 31.977 -19.077 1.00 62.69 559 ASP A C 1
ATOM 4460 O O . ASP A 1 559 ? 3.417 32.166 -20.289 1.00 62.69 559 ASP A O 1
ATOM 4464 N N . SER A 1 560 ? 4.240 32.273 -18.195 1.00 58.81 560 SER A N 1
ATOM 4465 C CA . SER A 1 560 ? 5.552 32.838 -18.531 1.00 58.81 560 SER A CA 1
ATOM 4466 C C . SER A 1 560 ? 6.652 31.787 -18.705 1.00 58.81 560 SER A C 1
ATOM 4468 O O . SER A 1 560 ? 7.762 32.143 -19.111 1.00 58.81 560 SER A O 1
ATOM 4470 N N . VAL A 1 561 ? 6.345 30.503 -18.461 1.00 64.50 561 VAL A N 1
ATOM 4471 C CA . VAL A 1 561 ? 7.296 29.391 -18.598 1.00 64.50 561 VAL A CA 1
ATOM 4472 C C . VAL A 1 561 ? 7.901 29.381 -19.999 1.00 64.50 561 VAL A C 1
ATOM 4474 O O . VAL A 1 561 ? 7.230 29.138 -21.005 1.00 64.50 561 VAL A O 1
ATOM 4477 N N . GLN A 1 562 ? 9.207 29.625 -20.056 1.00 67.50 562 GLN A N 1
ATOM 4478 C CA . GLN A 1 562 ? 9.994 29.482 -21.271 1.00 67.50 562 GLN A CA 1
ATOM 4479 C C . GLN A 1 562 ? 10.535 28.054 -21.351 1.00 67.50 562 GLN A C 1
ATOM 4481 O O . GLN A 1 562 ? 11.100 27.544 -20.391 1.00 67.50 562 GLN A O 1
ATOM 4486 N N . ASP A 1 563 ? 10.405 27.415 -22.514 1.00 75.62 563 ASP A N 1
ATOM 4487 C CA . ASP A 1 563 ? 11.062 26.132 -22.792 1.00 75.62 563 ASP A CA 1
ATOM 4488 C C . ASP A 1 563 ? 12.574 26.349 -22.993 1.00 75.62 563 ASP A C 1
ATOM 4490 O O . ASP A 1 563 ? 13.067 26.540 -24.113 1.00 75.62 563 ASP A O 1
ATOM 4494 N N . THR A 1 564 ? 13.307 26.378 -21.882 1.00 81.44 564 THR A N 1
ATOM 4495 C CA . THR A 1 564 ? 14.767 26.550 -21.803 1.00 81.44 564 THR A CA 1
ATOM 4496 C C . THR A 1 564 ? 15.520 25.284 -22.201 1.00 81.44 564 THR A C 1
ATOM 4498 O O . THR A 1 564 ? 16.562 25.361 -22.859 1.00 81.44 564 THR A O 1
ATOM 4501 N N . ILE A 1 565 ? 14.975 24.111 -21.871 1.00 86.62 565 ILE A N 1
ATOM 4502 C CA . ILE A 1 565 ? 15.594 22.809 -22.147 1.00 86.62 565 ILE A CA 1
ATOM 4503 C C . ILE A 1 565 ? 15.589 22.506 -23.646 1.00 86.62 565 ILE A C 1
ATOM 4505 O O . ILE A 1 565 ? 16.575 21.972 -24.169 1.00 86.62 565 ILE A O 1
ATOM 4509 N N . ARG A 1 566 ? 14.524 22.887 -24.363 1.00 86.81 566 ARG A N 1
ATOM 4510 C CA . ARG A 1 566 ? 14.356 22.664 -25.806 1.00 86.81 566 ARG A CA 1
ATOM 4511 C C . ARG A 1 566 ? 14.586 21.201 -26.176 1.00 86.81 566 ARG A C 1
ATOM 4513 O O . ARG A 1 566 ? 15.503 20.871 -26.931 1.00 86.81 566 ARG A O 1
ATOM 4520 N N . LEU A 1 567 ? 13.772 20.323 -25.590 1.00 85.69 567 LEU A N 1
ATOM 4521 C CA . LEU A 1 567 ? 13.843 18.874 -25.796 1.00 85.69 567 LEU A CA 1
ATOM 4522 C C . LEU A 1 567 ? 13.855 18.523 -27.300 1.00 85.69 567 LEU A C 1
ATOM 4524 O O . LEU A 1 567 ? 13.059 19.053 -28.078 1.00 85.69 567 LEU A O 1
ATOM 4528 N N . GLY A 1 568 ? 14.780 17.647 -27.709 1.00 84.06 568 GLY A N 1
ATOM 4529 C CA . GLY A 1 568 ? 14.941 17.189 -29.098 1.00 84.06 568 GLY A CA 1
ATOM 4530 C C . GLY A 1 568 ? 15.776 18.090 -30.032 1.00 84.06 568 GLY A C 1
ATOM 4531 O O . GLY A 1 568 ? 16.033 17.691 -31.174 1.00 84.06 568 GLY A O 1
ATOM 4532 N N . GLU A 1 569 ? 16.219 19.276 -29.585 1.00 89.25 569 GLU A N 1
ATOM 4533 C CA . GLU A 1 569 ? 17.195 20.130 -30.297 1.00 89.25 569 GLU A CA 1
ATOM 4534 C C . GLU A 1 569 ? 18.643 19.829 -29.889 1.00 89.25 569 GLU A C 1
ATOM 4536 O O . GLU A 1 569 ? 18.900 19.332 -28.799 1.00 89.25 569 GLU A O 1
ATOM 4541 N N . GLU A 1 570 ? 19.626 20.205 -30.707 1.00 90.25 570 GLU A N 1
ATOM 4542 C CA . GLU A 1 570 ? 21.042 20.044 -30.360 1.00 90.25 570 GLU A CA 1
ATOM 4543 C C . GLU A 1 570 ? 21.370 20.586 -28.948 1.00 90.25 570 GLU A C 1
ATOM 4545 O O . GLU A 1 570 ? 20.904 21.651 -28.526 1.00 90.25 570 GLU A O 1
ATOM 4550 N N . GLY A 1 571 ? 22.114 19.798 -28.166 1.00 90.94 571 GLY A N 1
ATOM 4551 C CA . GLY A 1 571 ? 22.473 20.114 -26.778 1.00 90.94 571 GLY A CA 1
ATOM 4552 C C . GLY A 1 571 ? 21.360 19.942 -25.728 1.00 90.94 571 GLY A C 1
ATOM 4553 O O . GLY A 1 571 ? 21.596 20.254 -24.560 1.00 90.94 571 GLY A O 1
ATOM 4554 N N . TRP A 1 572 ? 20.167 19.439 -26.085 1.00 91.81 572 TRP A N 1
ATOM 4555 C CA . TRP A 1 572 ? 19.032 19.316 -25.151 1.00 91.81 572 TRP A CA 1
ATOM 4556 C C . TRP A 1 572 ? 19.347 18.474 -23.914 1.00 91.81 572 TRP A C 1
ATOM 4558 O O . TRP A 1 572 ? 18.965 18.853 -22.812 1.00 91.81 572 TRP A O 1
ATOM 4568 N N . LYS A 1 573 ? 20.082 17.366 -24.074 1.00 92.56 573 LYS A N 1
ATOM 4569 C CA . LYS A 1 573 ? 20.420 16.449 -22.975 1.00 92.56 573 LYS A CA 1
ATOM 4570 C C . LYS A 1 573 ? 21.258 17.158 -21.908 1.00 92.56 573 LYS A C 1
ATOM 4572 O O . LYS A 1 573 ? 20.963 17.068 -20.722 1.00 92.56 573 LYS A O 1
ATOM 4577 N N . GLN A 1 574 ? 22.258 17.936 -22.329 1.00 91.50 574 GLN A N 1
ATOM 4578 C CA . GLN A 1 574 ? 23.097 18.716 -21.412 1.00 91.50 574 GLN A CA 1
ATOM 4579 C C . GLN A 1 574 ? 22.281 19.776 -20.663 1.00 91.50 574 GLN A C 1
ATOM 4581 O O . GLN A 1 574 ? 22.471 19.952 -19.460 1.00 91.50 574 GLN A O 1
ATOM 4586 N N . ARG A 1 575 ? 21.354 20.456 -21.354 1.00 92.38 575 ARG A N 1
ATOM 4587 C CA . ARG A 1 575 ? 20.438 21.419 -20.723 1.00 92.38 575 ARG A CA 1
ATOM 4588 C C . ARG A 1 575 ? 19.498 20.733 -19.733 1.00 92.38 575 ARG A C 1
ATOM 4590 O O . ARG A 1 575 ? 19.385 21.209 -18.612 1.00 92.38 575 ARG A O 1
ATOM 4597 N N . TYR A 1 576 ? 18.919 19.591 -20.108 1.00 93.06 576 TYR A N 1
ATOM 4598 C CA . TYR A 1 576 ? 18.058 18.779 -19.247 1.00 93.06 576 TYR A CA 1
ATOM 4599 C C . TYR A 1 576 ? 18.771 18.407 -17.947 1.00 93.06 576 TYR A C 1
ATOM 4601 O O . TYR A 1 576 ? 18.284 18.737 -16.870 1.00 93.06 576 TYR A O 1
ATOM 4609 N N . TYR A 1 577 ? 19.956 17.792 -18.030 1.00 94.69 577 TYR A N 1
ATOM 4610 C CA . TYR A 1 577 ? 20.666 17.373 -16.824 1.00 94.69 577 TYR A CA 1
ATOM 4611 C C . TYR A 1 577 ? 21.111 18.557 -15.959 1.00 94.69 577 TYR A C 1
ATOM 4613 O O . TYR A 1 577 ? 20.989 18.506 -14.736 1.00 94.69 577 TYR A O 1
ATOM 4621 N N . ARG A 1 578 ? 21.571 19.649 -16.579 1.00 92.75 578 ARG A N 1
ATOM 4622 C CA . ARG A 1 578 ? 21.963 20.857 -15.847 1.00 92.75 578 ARG A CA 1
ATOM 4623 C C . ARG A 1 578 ? 20.780 21.484 -15.112 1.00 92.75 578 ARG A C 1
ATOM 4625 O O . ARG A 1 578 ? 20.897 21.776 -13.933 1.00 92.75 578 ARG A O 1
ATOM 4632 N N . GLU A 1 579 ? 19.650 21.671 -15.779 1.00 90.19 579 GLU A N 1
ATOM 4633 C CA . GLU A 1 579 ? 18.494 22.359 -15.197 1.00 90.19 579 GLU A CA 1
ATOM 4634 C C . GLU A 1 579 ? 17.770 21.506 -14.140 1.00 90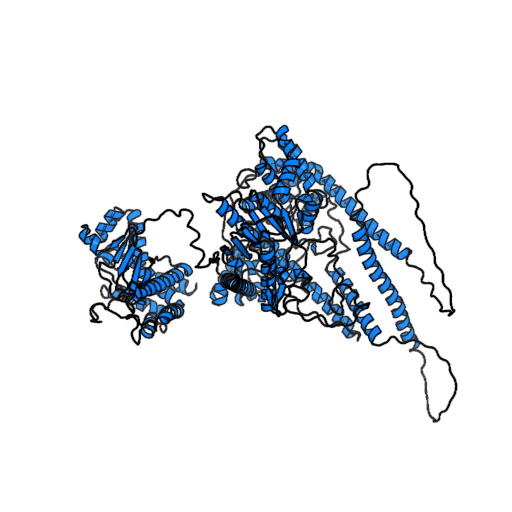.19 579 GLU A C 1
ATOM 4636 O O . GLU A 1 579 ? 17.367 22.005 -13.086 1.00 90.19 579 GLU A O 1
ATOM 4641 N N . LYS A 1 580 ? 17.648 20.197 -14.386 1.00 91.50 580 LYS A N 1
ATOM 4642 C CA . LYS A 1 580 ? 16.917 19.282 -13.499 1.00 91.50 580 LYS A CA 1
ATOM 4643 C C . LYS A 1 580 ? 17.731 18.829 -12.289 1.00 91.50 580 LYS A C 1
ATOM 4645 O O . LYS A 1 580 ? 17.143 18.625 -11.229 1.00 91.50 580 LYS A O 1
ATOM 4650 N N . PHE A 1 581 ? 19.055 18.689 -12.420 1.00 92.12 581 PHE A N 1
ATOM 4651 C CA . PHE A 1 581 ? 19.893 18.075 -11.381 1.00 92.12 581 PHE A CA 1
ATOM 4652 C C . PHE A 1 581 ? 20.970 18.991 -10.783 1.00 92.12 581 PHE A C 1
ATOM 4654 O O . PHE A 1 581 ? 21.385 18.718 -9.662 1.00 92.12 581 PHE A O 1
ATOM 4661 N N . CYS A 1 582 ? 21.410 20.072 -11.447 1.00 87.25 582 CYS A N 1
ATOM 4662 C CA . CYS A 1 582 ? 22.374 21.018 -10.859 1.00 87.25 582 CYS A CA 1
ATOM 4663 C C . CYS A 1 582 ? 21.656 22.175 -10.167 1.00 87.25 582 CYS A C 1
ATOM 4665 O O . CYS A 1 582 ? 21.482 23.250 -10.745 1.00 87.25 582 CYS A O 1
ATOM 4667 N N . ARG A 1 583 ? 21.251 21.961 -8.918 1.00 78.88 583 ARG A N 1
ATOM 4668 C CA . ARG A 1 583 ? 20.480 22.949 -8.150 1.00 78.88 583 ARG A CA 1
ATOM 4669 C C . ARG A 1 583 ? 21.222 23.509 -6.954 1.00 78.88 583 ARG A C 1
ATOM 4671 O O . ARG A 1 583 ? 20.879 24.590 -6.483 1.00 78.88 583 ARG A O 1
ATOM 4678 N N . LYS A 1 584 ? 22.240 22.805 -6.468 1.00 82.38 584 LYS A N 1
ATOM 4679 C CA . LYS A 1 584 ? 23.072 23.233 -5.349 1.00 82.38 584 LYS A CA 1
ATOM 4680 C C . LYS A 1 584 ? 24.455 23.666 -5.844 1.00 82.38 584 LYS A C 1
ATOM 4682 O O . LYS A 1 584 ? 24.997 23.079 -6.786 1.00 82.38 584 LYS A O 1
ATOM 4687 N N . PRO A 1 585 ? 25.071 24.676 -5.201 1.00 78.69 585 PRO A N 1
ATOM 4688 C CA . PRO A 1 585 ? 26.464 25.014 -5.458 1.00 78.69 585 PRO A CA 1
ATOM 4689 C C . PRO A 1 585 ? 27.364 23.791 -5.241 1.00 78.69 585 PRO A C 1
ATOM 4691 O O . PRO A 1 585 ? 27.377 23.214 -4.156 1.00 78.69 585 PRO A O 1
ATOM 4694 N N . GLY A 1 586 ? 28.123 23.408 -6.270 1.00 79.75 586 GLY A N 1
ATOM 4695 C CA . GLY A 1 586 ? 29.039 22.266 -6.220 1.00 79.75 586 GLY A CA 1
ATOM 4696 C C . GLY A 1 586 ? 28.520 20.970 -6.847 1.00 79.75 586 GLY A C 1
ATOM 4697 O O . GLY A 1 586 ? 29.309 20.031 -6.937 1.00 79.75 586 GLY A O 1
ATOM 4698 N N . ASP A 1 587 ? 27.270 20.917 -7.326 1.00 85.56 587 ASP A N 1
ATOM 4699 C CA . ASP A 1 587 ? 26.760 19.766 -8.085 1.00 85.56 587 ASP A CA 1
ATOM 4700 C C . ASP A 1 587 ? 27.621 19.509 -9.336 1.00 85.56 587 ASP A C 1
ATOM 4702 O O . ASP A 1 587 ? 27.944 20.430 -10.095 1.00 85.56 587 ASP A O 1
ATOM 4706 N N . ARG A 1 588 ? 28.003 18.245 -9.561 1.00 87.06 588 ARG A N 1
ATOM 4707 C CA . ARG A 1 588 ? 28.850 17.822 -10.687 1.00 87.06 588 ARG A CA 1
ATOM 4708 C C . ARG A 1 588 ? 28.129 16.788 -11.542 1.00 87.06 588 ARG A C 1
ATOM 4710 O O . ARG A 1 588 ? 27.674 15.771 -11.034 1.00 87.06 588 ARG A O 1
ATOM 4717 N N . LEU A 1 589 ? 28.081 17.038 -12.849 1.00 91.50 589 LEU A N 1
ATOM 4718 C CA . LEU A 1 589 ? 27.581 16.093 -13.854 1.00 91.50 589 LEU A CA 1
ATOM 4719 C C . LEU A 1 589 ? 28.751 15.310 -14.458 1.00 91.50 589 LEU A C 1
ATOM 4721 O O . LEU A 1 589 ? 29.097 15.493 -15.626 1.00 91.50 589 LEU A O 1
ATOM 4725 N N . ASP A 1 590 ? 29.411 14.500 -13.636 1.00 92.00 590 ASP A N 1
ATOM 4726 C CA . ASP A 1 590 ? 30.492 13.612 -14.064 1.00 92.00 590 ASP A CA 1
ATOM 4727 C C . ASP A 1 590 ? 29.983 12.183 -14.335 1.00 92.00 590 ASP A C 1
ATOM 4729 O O . ASP A 1 590 ? 28.801 11.869 -14.178 1.00 92.00 590 ASP A O 1
ATOM 4733 N N . GLY A 1 591 ? 30.880 11.292 -14.766 1.00 92.56 591 GLY A N 1
ATOM 4734 C CA . GLY A 1 591 ? 30.521 9.900 -15.047 1.00 92.56 591 GLY A CA 1
ATOM 4735 C C . GLY A 1 591 ? 29.979 9.138 -13.829 1.00 92.56 591 GLY A C 1
ATOM 4736 O O . GLY A 1 591 ? 29.188 8.211 -14.003 1.00 92.56 591 GLY A O 1
ATOM 4737 N N . ALA A 1 592 ? 30.355 9.530 -12.605 1.00 94.25 592 ALA A N 1
ATOM 4738 C CA . ALA A 1 592 ? 29.858 8.898 -11.386 1.00 94.25 592 ALA A CA 1
ATOM 4739 C C . ALA A 1 592 ? 28.398 9.287 -11.117 1.00 94.25 592 ALA A C 1
ATOM 4741 O O . ALA A 1 592 ? 27.595 8.419 -10.773 1.00 94.25 592 ALA A O 1
ATOM 4742 N N . PHE A 1 593 ? 28.033 10.552 -11.353 1.00 95.38 593 PHE A N 1
ATOM 4743 C CA . PHE A 1 593 ? 26.642 11.002 -11.297 1.00 95.38 593 PHE A CA 1
ATOM 4744 C C . PHE A 1 593 ? 25.752 10.228 -12.283 1.00 95.38 593 PHE A C 1
ATOM 4746 O O . PHE A 1 593 ? 24.751 9.644 -11.865 1.00 95.38 593 PHE A O 1
ATOM 4753 N N . TYR A 1 594 ? 26.129 10.172 -13.568 1.00 96.62 594 TYR A N 1
ATOM 4754 C CA . TYR A 1 594 ? 25.326 9.487 -14.592 1.00 96.62 594 TYR A CA 1
ATOM 4755 C C . TYR A 1 594 ? 25.172 7.992 -14.305 1.00 96.62 594 TYR A C 1
ATOM 4757 O O . TYR A 1 594 ? 24.072 7.455 -14.439 1.00 96.62 594 TYR A O 1
ATOM 4765 N N . ARG A 1 595 ? 26.244 7.334 -13.848 1.00 96.19 595 ARG A N 1
ATOM 4766 C CA . ARG A 1 595 ? 26.181 5.936 -13.416 1.00 96.19 595 ARG A CA 1
ATOM 4767 C C . ARG A 1 595 ? 25.237 5.767 -12.226 1.00 96.19 595 ARG A C 1
ATOM 4769 O O . ARG A 1 595 ? 24.398 4.880 -12.261 1.00 96.19 595 ARG A O 1
ATOM 4776 N N . SER A 1 596 ? 25.338 6.628 -11.213 1.00 96.31 596 SER A N 1
ATOM 4777 C CA . SER A 1 596 ? 24.512 6.563 -10.001 1.00 96.31 596 SER A CA 1
ATOM 4778 C C . SER A 1 596 ? 23.015 6.633 -10.313 1.00 96.31 596 SER A C 1
ATOM 4780 O O . SER A 1 596 ? 22.272 5.726 -9.946 1.00 96.31 596 SER A O 1
ATOM 4782 N N . ILE A 1 597 ? 22.572 7.643 -11.073 1.00 96.94 597 ILE A N 1
ATOM 4783 C CA . ILE A 1 597 ? 21.150 7.781 -11.421 1.00 96.94 597 ILE A CA 1
ATOM 4784 C C . ILE A 1 597 ? 20.635 6.613 -12.272 1.00 96.94 597 ILE A C 1
ATOM 4786 O O . ILE A 1 597 ? 19.524 6.138 -12.041 1.00 96.94 597 ILE A O 1
ATOM 4790 N N . CYS A 1 598 ? 21.435 6.122 -13.223 1.00 98.00 598 CYS A N 1
ATOM 4791 C CA . CYS A 1 598 ? 21.048 4.996 -14.071 1.00 98.00 598 CYS A CA 1
ATOM 4792 C C . CYS A 1 598 ? 20.962 3.692 -13.274 1.00 98.00 598 CYS A C 1
ATOM 4794 O O . CYS A 1 598 ? 19.958 2.988 -13.369 1.00 98.00 598 CYS A O 1
ATOM 4796 N N . THR A 1 599 ? 21.961 3.407 -12.432 1.00 97.62 599 THR A N 1
ATOM 4797 C CA . THR A 1 599 ? 21.944 2.246 -11.535 1.00 97.62 599 THR A CA 1
ATOM 4798 C C . THR A 1 599 ? 20.744 2.304 -10.596 1.00 97.62 599 THR A C 1
ATOM 4800 O O . THR A 1 599 ? 20.007 1.327 -10.522 1.00 97.62 599 THR A O 1
ATOM 4803 N N . SER A 1 600 ? 20.470 3.444 -9.951 1.00 97.62 600 SER A N 1
ATOM 4804 C CA . SER A 1 600 ? 19.298 3.585 -9.077 1.00 97.62 600 SER A CA 1
ATOM 4805 C C . SER A 1 600 ? 17.971 3.418 -9.823 1.00 97.62 600 SER A C 1
ATOM 4807 O O . SER A 1 600 ? 17.021 2.888 -9.255 1.00 97.62 600 SER A O 1
ATOM 4809 N N . TYR A 1 601 ? 17.878 3.845 -11.087 1.00 98.06 601 TYR A N 1
ATOM 4810 C CA . TYR A 1 601 ? 16.662 3.660 -11.886 1.00 98.06 601 TYR A CA 1
ATOM 4811 C C . TYR A 1 601 ? 16.422 2.179 -12.206 1.00 98.06 601 TYR A C 1
ATOM 4813 O O . TYR A 1 601 ? 15.316 1.674 -12.019 1.00 98.06 601 TYR A O 1
ATOM 4821 N N . VAL A 1 602 ? 17.469 1.462 -12.628 1.00 98.12 602 VAL A N 1
ATOM 4822 C CA . VAL A 1 602 ? 17.403 0.019 -12.913 1.00 98.12 602 VAL A CA 1
ATOM 4823 C C . VAL A 1 602 ? 17.166 -0.796 -11.639 1.00 98.12 602 VAL A C 1
ATOM 4825 O O . VAL A 1 602 ? 16.364 -1.728 -11.652 1.00 98.12 602 VAL A O 1
ATOM 4828 N N . GLU A 1 603 ? 17.790 -0.428 -10.517 1.00 97.94 603 GLU A N 1
ATOM 4829 C CA . GLU A 1 603 ? 17.453 -0.982 -9.202 1.00 97.94 603 GLU A CA 1
ATOM 4830 C C . GLU A 1 603 ? 15.978 -0.755 -8.868 1.00 97.94 603 GLU A C 1
ATOM 4832 O O . GLU A 1 603 ? 15.325 -1.678 -8.396 1.00 97.94 603 GLU A O 1
ATOM 4837 N N . GLY A 1 604 ? 15.418 0.411 -9.186 1.00 97.81 604 GLY A N 1
ATOM 4838 C CA . GLY A 1 604 ? 13.996 0.665 -8.989 1.00 97.81 604 GLY A CA 1
ATOM 4839 C C . GLY A 1 604 ? 13.089 -0.228 -9.814 1.00 97.81 604 GLY A C 1
ATOM 4840 O O . GLY A 1 604 ? 12.136 -0.772 -9.269 1.00 97.81 604 GLY A O 1
ATOM 4841 N N . LEU A 1 605 ? 13.407 -0.467 -11.087 1.00 97.81 605 LEU A N 1
ATOM 4842 C CA . LEU A 1 605 ? 12.642 -1.411 -11.909 1.00 97.81 605 LEU A CA 1
ATOM 4843 C C . LEU A 1 605 ? 12.673 -2.819 -11.307 1.00 97.81 605 LEU A C 1
ATOM 4845 O O . LEU A 1 605 ? 11.638 -3.476 -11.211 1.00 97.81 605 LEU A O 1
ATOM 4849 N N . ARG A 1 606 ? 13.842 -3.259 -10.825 1.00 97.62 606 ARG A N 1
ATOM 4850 C CA . ARG A 1 606 ? 13.981 -4.542 -10.118 1.00 97.62 606 ARG A CA 1
ATOM 4851 C C . ARG A 1 606 ? 13.173 -4.564 -8.820 1.00 97.62 606 ARG A C 1
ATOM 4853 O O . ARG A 1 606 ? 12.546 -5.576 -8.527 1.00 97.62 606 ARG A O 1
ATOM 4860 N N . TRP A 1 607 ? 13.196 -3.478 -8.047 1.00 97.94 607 TRP A N 1
ATOM 4861 C CA . TRP A 1 607 ? 12.439 -3.355 -6.802 1.00 97.94 607 TRP A CA 1
ATOM 4862 C C . TRP A 1 607 ? 10.935 -3.480 -7.066 1.00 97.94 607 TRP A C 1
ATOM 4864 O O . TRP A 1 607 ? 10.275 -4.264 -6.393 1.00 97.94 607 TRP A O 1
ATOM 4874 N N . ILE A 1 608 ? 10.420 -2.783 -8.087 1.00 97.12 608 ILE A N 1
ATOM 4875 C CA . ILE A 1 608 ? 9.003 -2.815 -8.478 1.00 97.12 608 ILE A CA 1
ATOM 4876 C C . ILE A 1 608 ? 8.602 -4.224 -8.914 1.00 97.12 608 ILE A C 1
ATOM 4878 O O . ILE A 1 608 ? 7.634 -4.768 -8.390 1.00 97.12 608 ILE A O 1
ATOM 4882 N N . MET A 1 609 ? 9.365 -4.853 -9.814 1.00 97.25 609 MET A N 1
ATOM 4883 C CA . MET A 1 609 ? 9.048 -6.213 -10.264 1.00 97.25 609 MET A CA 1
ATOM 4884 C C . MET A 1 609 ? 9.046 -7.208 -9.097 1.00 97.25 609 MET A C 1
ATOM 4886 O O . MET A 1 609 ? 8.122 -8.000 -8.955 1.00 97.25 609 MET A O 1
ATOM 4890 N N . LEU A 1 610 ? 10.017 -7.141 -8.186 1.00 96.81 610 LEU A N 1
ATOM 4891 C CA . LEU A 1 610 ? 9.990 -7.999 -7.000 1.00 96.81 610 LEU A CA 1
ATOM 4892 C C . LEU A 1 610 ? 8.802 -7.678 -6.080 1.00 96.81 610 LEU A C 1
ATOM 4894 O O . LEU A 1 610 ? 8.165 -8.607 -5.592 1.00 96.81 610 LEU A O 1
ATOM 4898 N N . TYR A 1 611 ? 8.447 -6.404 -5.896 1.00 96.56 611 TYR A N 1
ATOM 4899 C CA . TYR A 1 611 ? 7.301 -6.004 -5.074 1.00 96.56 611 TYR A CA 1
ATOM 4900 C C . TYR A 1 611 ? 5.980 -6.592 -5.591 1.00 96.56 611 TYR A C 1
ATOM 4902 O O . TYR A 1 611 ? 5.157 -7.065 -4.804 1.00 96.56 611 TYR A O 1
ATOM 4910 N N . TYR A 1 612 ? 5.815 -6.640 -6.913 1.00 95.56 612 TYR A N 1
ATOM 4911 C CA . TYR A 1 612 ? 4.622 -7.173 -7.567 1.00 95.56 612 TYR A CA 1
ATOM 4912 C C . TYR A 1 612 ? 4.561 -8.707 -7.544 1.00 95.56 612 TYR A C 1
ATOM 4914 O O . TYR A 1 612 ? 3.485 -9.251 -7.319 1.00 95.56 612 TYR A O 1
ATOM 4922 N N . TYR A 1 613 ? 5.688 -9.410 -7.710 1.00 95.44 613 TYR A N 1
ATOM 4923 C CA . TYR A 1 613 ? 5.708 -10.878 -7.860 1.00 95.44 613 TYR A CA 1
ATOM 4924 C C . TYR A 1 613 ? 6.090 -11.647 -6.583 1.00 95.44 613 TYR A C 1
ATOM 4926 O O . TYR A 1 613 ? 5.791 -12.837 -6.459 1.00 95.44 613 TYR A O 1
ATOM 4934 N N . LYS A 1 614 ? 6.780 -11.006 -5.632 1.00 93.06 614 LYS A N 1
ATOM 4935 C CA . LYS A 1 614 ? 7.326 -11.636 -4.413 1.00 93.06 614 LYS A CA 1
ATOM 4936 C C . LYS A 1 614 ? 6.991 -10.903 -3.113 1.00 93.06 614 LYS A C 1
ATOM 4938 O O . LYS A 1 614 ? 7.248 -11.468 -2.054 1.00 93.06 614 LYS A O 1
ATOM 4943 N N . GLY A 1 615 ? 6.412 -9.706 -3.180 1.00 93.12 615 GLY A N 1
ATOM 4944 C CA . GLY A 1 615 ? 6.241 -8.832 -2.018 1.00 93.12 615 GLY A CA 1
ATOM 4945 C C . GLY A 1 615 ? 7.454 -7.921 -1.802 1.00 93.12 615 GLY A C 1
ATOM 4946 O O . GLY A 1 615 ? 8.433 -7.977 -2.546 1.00 93.12 615 GLY A O 1
ATOM 4947 N N . CYS A 1 616 ? 7.370 -7.023 -0.818 1.00 95.81 616 CYS A N 1
ATOM 4948 C CA . CYS A 1 616 ? 8.317 -5.913 -0.648 1.00 95.81 616 CYS A CA 1
ATOM 4949 C C . CYS A 1 616 ? 9.764 -6.407 -0.432 1.00 95.81 616 CYS A C 1
ATOM 4951 O O . CYS A 1 616 ? 10.067 -6.938 0.636 1.00 95.81 616 CYS A O 1
ATOM 4953 N N . PRO A 1 617 ? 10.695 -6.203 -1.390 1.00 96.19 617 PRO A N 1
ATOM 4954 C CA . PRO A 1 617 ? 12.073 -6.681 -1.246 1.00 96.19 617 PRO A CA 1
ATOM 4955 C C . PRO A 1 617 ? 12.927 -5.756 -0.364 1.00 96.19 617 PRO A C 1
ATOM 4957 O O . PRO A 1 617 ? 14.013 -6.134 0.072 1.00 96.19 617 PRO A O 1
ATOM 4960 N N . SER A 1 618 ? 12.476 -4.516 -0.141 1.00 97.12 618 SER A N 1
ATOM 4961 C CA . SER A 1 618 ? 13.104 -3.558 0.766 1.00 97.12 618 SER A CA 1
ATOM 4962 C C . SER A 1 618 ? 12.128 -2.468 1.182 1.00 97.12 618 SER A C 1
ATOM 4964 O O . SER A 1 618 ? 11.673 -1.689 0.344 1.00 97.12 618 SER A O 1
ATOM 4966 N N . TRP A 1 619 ? 11.894 -2.349 2.484 1.00 96.50 619 TRP A N 1
ATOM 4967 C CA . TRP A 1 619 ? 11.136 -1.256 3.090 1.00 96.50 619 TRP A CA 1
ATOM 4968 C C . TRP A 1 619 ? 11.899 0.075 3.079 1.00 96.50 619 TRP A C 1
ATOM 4970 O O . TRP A 1 619 ? 11.284 1.136 3.164 1.00 96.50 619 TRP A O 1
ATOM 4980 N N . ASP A 1 620 ? 13.228 0.021 2.945 1.00 95.38 620 ASP A N 1
ATOM 4981 C CA . ASP A 1 620 ? 14.132 1.168 3.090 1.00 95.38 620 ASP A CA 1
ATOM 4982 C C . ASP A 1 620 ? 14.578 1.783 1.764 1.00 95.38 620 ASP A C 1
ATOM 4984 O O . ASP A 1 620 ? 15.013 2.942 1.742 1.00 95.38 620 ASP A O 1
ATOM 4988 N N . TRP A 1 621 ? 14.508 1.012 0.679 1.00 96.94 621 TRP A N 1
ATOM 4989 C CA . TRP A 1 621 ? 14.915 1.455 -0.647 1.00 96.94 621 TRP A CA 1
ATOM 4990 C C . TRP A 1 621 ? 13.942 2.508 -1.200 1.00 96.94 621 TRP A C 1
ATOM 4992 O O . TRP A 1 621 ? 12.731 2.454 -0.984 1.00 96.94 621 TRP A O 1
ATOM 5002 N N . PHE A 1 622 ? 14.489 3.490 -1.913 1.00 96.62 622 PHE A N 1
ATOM 5003 C CA . PHE A 1 622 ? 13.738 4.470 -2.691 1.00 96.62 622 PHE A CA 1
ATOM 5004 C C . PHE A 1 622 ? 14.624 5.022 -3.811 1.00 96.62 622 PHE A C 1
ATOM 5006 O O . PHE A 1 622 ? 15.850 5.002 -3.696 1.00 96.62 622 PHE A O 1
ATOM 5013 N N . PHE A 1 623 ? 14.011 5.579 -4.856 1.00 97.12 623 PHE A N 1
ATOM 5014 C CA . PHE A 1 623 ? 14.736 6.278 -5.915 1.00 97.12 623 PHE A CA 1
ATOM 5015 C C . PHE A 1 623 ? 15.138 7.699 -5.463 1.00 97.12 623 PHE A C 1
ATOM 5017 O O . PHE A 1 623 ? 14.254 8.521 -5.207 1.00 97.12 623 PHE A O 1
ATOM 5024 N N . PRO A 1 624 ? 16.441 8.029 -5.350 1.00 95.31 624 PRO A N 1
ATOM 5025 C CA . PRO A 1 624 ? 16.896 9.245 -4.671 1.00 95.31 624 PRO A CA 1
ATOM 5026 C C . PRO A 1 624 ? 16.991 10.480 -5.582 1.00 95.31 624 PRO A C 1
ATOM 5028 O O . PRO A 1 624 ? 17.786 11.385 -5.324 1.00 95.31 624 PRO A O 1
ATOM 5031 N N . PHE A 1 625 ? 16.176 10.546 -6.638 1.00 95.12 625 PHE A N 1
ATOM 5032 C CA . PHE A 1 625 ? 16.126 11.680 -7.563 1.00 95.12 625 PHE A CA 1
ATOM 5033 C C . PHE A 1 625 ? 14.676 12.027 -7.918 1.00 95.12 625 PHE A C 1
ATOM 5035 O O . PHE A 1 625 ? 13.816 11.155 -7.982 1.00 95.12 625 PHE A O 1
ATOM 5042 N N . HIS A 1 626 ? 14.389 13.304 -8.184 1.00 93.88 626 HIS A N 1
ATOM 5043 C CA . HIS A 1 626 ? 13.041 13.741 -8.588 1.00 93.88 626 HIS A CA 1
ATOM 5044 C C . HIS A 1 626 ? 12.723 13.458 -10.062 1.00 93.88 626 HIS A C 1
ATOM 5046 O O . HIS A 1 626 ? 11.556 13.414 -10.437 1.00 93.88 626 HIS A O 1
ATOM 5052 N N . PHE A 1 627 ? 13.747 13.261 -10.897 1.00 94.50 627 PHE A N 1
ATOM 5053 C CA . PHE A 1 627 ? 13.612 13.104 -12.345 1.00 94.50 627 PHE A CA 1
ATOM 5054 C C . PHE A 1 627 ? 14.314 11.840 -12.835 1.00 94.50 627 PHE A C 1
ATOM 5056 O O . PHE A 1 627 ? 15.300 11.394 -12.248 1.00 94.50 627 PHE A O 1
ATOM 5063 N N . ALA A 1 628 ? 13.816 11.280 -13.935 1.00 95.56 628 ALA A N 1
ATOM 5064 C CA . ALA A 1 628 ? 14.390 10.094 -14.555 1.00 95.56 628 ALA A CA 1
ATOM 5065 C C . ALA A 1 628 ? 15.625 10.435 -15.412 1.00 95.56 628 ALA A C 1
ATOM 5067 O O . ALA A 1 628 ? 15.722 11.552 -15.944 1.00 95.56 628 ALA A O 1
ATOM 5068 N N . PRO A 1 629 ? 16.558 9.487 -15.609 1.00 97.00 629 PRO A N 1
ATOM 5069 C CA . PRO A 1 629 ? 17.558 9.604 -16.661 1.00 97.00 629 PRO A CA 1
ATOM 5070 C C . PRO A 1 629 ? 16.907 9.520 -18.055 1.00 97.00 629 PRO A C 1
ATOM 5072 O O . PRO A 1 629 ? 15.777 9.064 -18.216 1.00 97.00 629 PRO A O 1
ATOM 5075 N N . CYS A 1 630 ? 17.631 9.966 -19.080 1.00 96.31 630 CYS A N 1
ATOM 5076 C CA . CYS A 1 630 ? 17.240 9.759 -20.476 1.00 96.31 630 CYS A CA 1
ATOM 5077 C C . CYS A 1 630 ? 17.475 8.294 -20.879 1.00 96.31 630 CYS A C 1
ATOM 5079 O O . CYS A 1 630 ? 18.430 7.676 -20.399 1.00 96.31 630 CYS A O 1
ATOM 5081 N N . ALA A 1 631 ? 16.678 7.761 -21.810 1.00 96.31 631 ALA A N 1
ATOM 5082 C CA . ALA A 1 631 ? 16.852 6.398 -22.319 1.00 96.31 631 ALA A CA 1
ATOM 5083 C C . ALA A 1 631 ? 18.234 6.218 -22.959 1.00 96.31 631 ALA A C 1
ATOM 5085 O O . ALA A 1 631 ? 18.919 5.231 -22.708 1.00 96.31 631 ALA A O 1
ATOM 5086 N N . SER A 1 632 ? 18.705 7.229 -23.695 1.00 96.50 632 SER A N 1
ATOM 5087 C CA . SER A 1 632 ? 20.050 7.194 -24.268 1.00 96.50 632 SER A CA 1
ATOM 5088 C C . SER A 1 632 ? 21.167 7.219 -23.231 1.00 96.50 632 SER A C 1
ATOM 5090 O O . SER A 1 632 ? 22.234 6.709 -23.523 1.00 96.50 632 SER A O 1
ATOM 5092 N N . THR A 1 633 ? 20.952 7.771 -22.032 1.00 97.31 633 THR A N 1
ATOM 5093 C CA . THR A 1 633 ? 21.942 7.678 -20.942 1.00 97.31 633 THR A CA 1
ATOM 5094 C C . THR A 1 633 ? 21.874 6.318 -20.251 1.00 97.31 633 THR A C 1
ATOM 5096 O O . THR A 1 633 ? 22.913 5.763 -19.913 1.00 97.31 633 THR A O 1
ATOM 5099 N N . LEU A 1 634 ? 20.680 5.734 -20.099 1.00 97.88 634 LEU A N 1
ATOM 5100 C CA . LEU A 1 634 ? 20.536 4.356 -19.616 1.00 97.88 634 LEU A CA 1
ATOM 5101 C C . LEU A 1 634 ? 21.242 3.347 -20.539 1.00 97.88 634 LEU A C 1
ATOM 5103 O O . LEU A 1 634 ? 21.778 2.351 -20.064 1.00 97.88 634 LEU A O 1
ATOM 5107 N N . ALA A 1 635 ? 21.291 3.613 -21.844 1.00 97.62 635 ALA A N 1
ATOM 5108 C CA . ALA A 1 635 ? 21.996 2.768 -22.804 1.00 97.62 635 ALA A CA 1
ATOM 5109 C C . ALA A 1 635 ? 23.536 2.837 -22.693 1.00 97.62 635 ALA A C 1
ATOM 5111 O O . ALA A 1 635 ? 24.216 1.958 -23.216 1.00 97.62 635 ALA A O 1
ATOM 5112 N N . GLU A 1 636 ? 24.107 3.843 -22.021 1.00 97.00 636 GLU A N 1
ATOM 5113 C CA . GLU A 1 636 ? 25.565 4.043 -21.929 1.00 97.00 636 GLU A CA 1
ATOM 5114 C C . GLU A 1 636 ? 26.243 3.138 -20.878 1.00 97.00 636 GLU A C 1
ATOM 5116 O O . GLU A 1 636 ? 27.472 3.036 -20.853 1.00 97.00 636 GLU A O 1
ATOM 5121 N N . PHE A 1 637 ? 25.473 2.480 -20.003 1.00 95.88 637 PHE A N 1
ATOM 5122 C CA . PHE A 1 637 ? 25.994 1.700 -18.878 1.00 95.88 637 PHE A CA 1
ATOM 5123 C C . PHE A 1 637 ? 25.517 0.250 -18.902 1.00 95.88 637 PHE A C 1
ATOM 5125 O O . PHE A 1 637 ? 24.404 -0.050 -19.319 1.00 95.88 637 PHE A O 1
ATOM 5132 N N . SER A 1 638 ? 26.355 -0.641 -18.372 1.00 93.25 638 SER A N 1
ATOM 5133 C CA . SER A 1 638 ? 25.968 -2.007 -18.015 1.00 93.25 638 SER A CA 1
ATOM 5134 C C . SER A 1 638 ? 25.594 -2.079 -16.536 1.00 93.25 638 SER A C 1
ATOM 5136 O O . SER A 1 638 ? 26.147 -1.343 -15.712 1.00 93.25 638 SER A O 1
ATOM 5138 N N . TYR A 1 639 ? 24.681 -2.989 -16.202 1.00 95.50 639 TYR A N 1
ATOM 5139 C CA . TYR A 1 639 ? 24.093 -3.099 -14.869 1.00 95.50 639 TYR A CA 1
ATOM 5140 C C . TYR A 1 639 ? 24.333 -4.473 -14.261 1.00 95.50 639 TYR A C 1
ATOM 5142 O O . TYR A 1 639 ? 24.292 -5.489 -14.951 1.00 95.50 639 TYR A O 1
ATOM 5150 N N . GLU A 1 640 ? 24.510 -4.491 -12.945 1.00 91.25 640 GLU A N 1
ATOM 5151 C CA . GLU A 1 640 ? 24.641 -5.712 -12.161 1.00 91.25 640 GLU A CA 1
ATOM 5152 C C . GLU A 1 640 ? 23.554 -5.763 -11.091 1.00 91.25 640 GLU A C 1
ATOM 5154 O O . GLU A 1 640 ? 23.156 -4.748 -10.515 1.00 91.25 640 GLU A O 1
ATOM 5159 N N . ALA A 1 641 ? 23.053 -6.968 -10.833 1.00 89.44 641 ALA A N 1
ATOM 5160 C CA . ALA A 1 641 ? 22.004 -7.188 -9.857 1.00 89.44 641 ALA A CA 1
ATOM 5161 C C . ALA A 1 641 ? 22.590 -7.268 -8.440 1.00 89.44 641 ALA A C 1
ATOM 5163 O O . ALA A 1 641 ? 23.239 -8.244 -8.073 1.00 89.44 641 ALA A O 1
ATOM 5164 N N . THR A 1 642 ? 22.294 -6.268 -7.617 1.00 88.56 642 THR A N 1
ATOM 5165 C CA . THR A 1 642 ? 22.596 -6.248 -6.180 1.00 88.56 642 THR A CA 1
ATOM 5166 C C . THR A 1 642 ? 21.408 -6.781 -5.362 1.00 88.56 642 THR A C 1
ATOM 5168 O O . THR A 1 642 ? 20.254 -6.482 -5.699 1.00 88.56 642 THR A O 1
ATOM 5171 N N . PRO A 1 643 ? 21.622 -7.601 -4.316 1.00 90.94 643 PRO A N 1
ATOM 5172 C CA . PRO A 1 643 ? 20.553 -8.000 -3.401 1.00 90.94 643 PRO A CA 1
ATOM 5173 C C . PRO A 1 643 ? 20.002 -6.809 -2.611 1.00 90.94 643 PRO A C 1
ATOM 5175 O O . PRO A 1 643 ? 20.759 -5.953 -2.153 1.00 90.94 643 PRO A O 1
ATOM 5178 N N . PHE A 1 644 ? 18.686 -6.782 -2.407 1.00 95.06 644 PHE A N 1
ATOM 5179 C CA . PHE A 1 644 ? 18.048 -5.792 -1.546 1.00 95.06 644 PHE A CA 1
ATOM 5180 C C . PHE A 1 644 ? 18.201 -6.160 -0.069 1.00 95.06 644 PHE A C 1
ATOM 5182 O O . PHE A 1 644 ? 18.124 -7.328 0.310 1.00 95.06 644 PHE A O 1
ATOM 5189 N N . LYS A 1 645 ? 18.381 -5.145 0.781 1.00 92.69 645 LYS A N 1
ATOM 5190 C CA . LYS A 1 645 ? 18.237 -5.290 2.231 1.00 92.69 645 LYS A CA 1
ATOM 5191 C C . LYS A 1 645 ? 16.772 -5.067 2.587 1.00 92.69 645 LYS A C 1
ATOM 5193 O O . LYS A 1 645 ? 16.273 -3.958 2.408 1.00 92.69 645 LYS A O 1
ATOM 5198 N N . GLU A 1 646 ? 16.123 -6.092 3.126 1.00 89.75 646 GLU A N 1
ATOM 5199 C CA . GLU A 1 646 ? 14.688 -6.069 3.435 1.00 89.75 646 GLU A CA 1
ATOM 5200 C C . GLU A 1 646 ? 14.300 -4.896 4.352 1.00 89.75 646 GLU A C 1
ATOM 5202 O O . GLU A 1 646 ? 13.360 -4.162 4.067 1.00 89.75 646 GLU A O 1
ATOM 5207 N N . GLY A 1 647 ? 15.086 -4.630 5.399 1.00 90.06 647 GLY A N 1
ATOM 5208 C CA . GLY A 1 647 ? 14.779 -3.554 6.344 1.00 90.06 647 GLY A CA 1
ATOM 5209 C C . GLY A 1 647 ? 13.548 -3.883 7.193 1.00 90.06 647 GLY A C 1
ATOM 5210 O O . GLY A 1 647 ? 13.250 -5.049 7.433 1.00 90.06 647 GLY A O 1
ATOM 5211 N N . LYS A 1 648 ? 12.866 -2.856 7.704 1.00 90.62 648 LYS A N 1
ATOM 5212 C CA . LYS A 1 648 ? 11.604 -2.993 8.446 1.00 90.62 648 LYS A CA 1
ATOM 5213 C C . LYS A 1 648 ? 10.660 -1.859 8.052 1.00 90.62 648 LYS A C 1
ATOM 5215 O O . LYS A 1 648 ? 11.163 -0.755 7.814 1.00 90.62 648 LYS A O 1
ATOM 5220 N N . PRO A 1 649 ? 9.336 -2.090 8.030 1.00 93.25 649 PRO A N 1
ATOM 5221 C CA . PRO A 1 649 ? 8.380 -1.004 7.885 1.00 93.25 649 PRO A CA 1
ATOM 5222 C C . PRO A 1 649 ? 8.578 0.027 9.001 1.00 93.25 649 PRO A C 1
ATOM 5224 O O . PRO A 1 649 ? 8.985 -0.302 10.118 1.00 93.25 649 PRO A O 1
ATOM 5227 N N . PHE A 1 650 ? 8.285 1.284 8.689 1.00 95.19 650 PHE A N 1
ATOM 5228 C CA . PHE A 1 650 ? 8.132 2.327 9.701 1.00 95.19 650 PHE A CA 1
ATOM 5229 C C . PHE A 1 650 ? 6.974 1.997 10.652 1.00 95.19 650 PHE A C 1
ATOM 5231 O O . PHE A 1 650 ? 6.051 1.266 10.288 1.00 95.19 650 PHE A O 1
ATOM 5238 N N . ARG A 1 651 ? 6.988 2.558 11.867 1.00 94.50 651 ARG A N 1
ATOM 5239 C CA . ARG A 1 651 ? 5.777 2.576 12.697 1.00 94.50 651 ARG A CA 1
ATOM 5240 C C . ARG A 1 651 ? 4.769 3.572 12.094 1.00 94.50 651 ARG A C 1
ATOM 5242 O O . ARG A 1 651 ? 5.184 4.497 11.384 1.00 94.50 651 ARG A O 1
ATOM 5249 N N . PRO A 1 652 ? 3.460 3.449 12.372 1.00 95.38 652 PRO A N 1
ATOM 5250 C CA . PRO A 1 652 ? 2.452 4.369 11.845 1.00 95.38 652 PRO A CA 1
ATOM 5251 C C . PRO A 1 652 ? 2.770 5.856 12.083 1.00 95.38 652 PRO A C 1
ATOM 5253 O O . PRO A 1 652 ? 2.671 6.665 11.156 1.00 95.38 652 PRO A O 1
ATOM 5256 N N . LEU A 1 653 ? 3.236 6.226 13.283 1.00 96.06 653 LEU A N 1
ATOM 5257 C CA . LEU A 1 653 ? 3.600 7.615 13.582 1.00 96.06 653 LEU A CA 1
ATOM 5258 C C . LEU A 1 653 ? 4.912 8.047 12.907 1.00 96.06 653 LEU A C 1
ATOM 5260 O O . LEU A 1 653 ? 5.035 9.215 12.532 1.00 96.06 653 LEU A O 1
ATOM 5264 N N . ASP A 1 654 ? 5.858 7.127 12.679 1.00 96.38 654 ASP A N 1
ATOM 5265 C CA . ASP A 1 654 ? 7.078 7.421 11.913 1.00 96.38 654 ASP A CA 1
ATOM 5266 C C . ASP A 1 654 ? 6.722 7.788 10.462 1.00 96.38 654 ASP A C 1
ATOM 5268 O O . ASP A 1 654 ? 7.241 8.762 9.911 1.00 96.38 654 ASP A O 1
ATOM 5272 N N . GLN A 1 655 ? 5.788 7.050 9.845 1.00 96.56 655 GLN A N 1
ATOM 5273 C CA . GLN A 1 655 ? 5.285 7.366 8.505 1.00 96.56 655 GLN A CA 1
ATOM 5274 C C . GLN A 1 655 ? 4.548 8.709 8.474 1.00 96.56 655 GLN A C 1
ATOM 5276 O O . GLN A 1 655 ? 4.704 9.472 7.517 1.00 96.56 655 GLN A O 1
ATOM 5281 N N . LEU A 1 656 ? 3.740 9.022 9.492 1.00 95.81 656 LEU A N 1
ATOM 5282 C CA . LEU A 1 656 ? 3.067 10.321 9.559 1.00 95.81 656 LEU A CA 1
ATOM 5283 C C . LEU A 1 656 ? 4.069 11.471 9.614 1.00 95.81 656 LEU A C 1
ATOM 5285 O O . LEU A 1 656 ? 3.938 12.417 8.836 1.00 95.81 656 LEU A O 1
ATOM 5289 N N . MET A 1 657 ? 5.097 11.359 10.456 1.00 96.81 657 MET A N 1
ATOM 5290 C CA . MET A 1 657 ? 6.194 12.325 10.488 1.00 96.81 657 MET A CA 1
ATOM 5291 C C . MET A 1 657 ? 6.895 12.417 9.131 1.00 96.81 657 MET A C 1
ATOM 5293 O O . MET A 1 657 ? 7.233 13.503 8.677 1.00 96.81 657 MET A O 1
ATOM 5297 N N . ALA A 1 658 ? 7.059 11.297 8.429 1.00 96.31 658 ALA A N 1
ATOM 5298 C CA . ALA A 1 658 ? 7.722 11.309 7.138 1.00 96.31 658 ALA A CA 1
ATOM 5299 C C . ALA A 1 658 ? 6.899 11.948 6.006 1.00 96.31 658 ALA A C 1
ATOM 5301 O O . ALA A 1 658 ? 7.469 12.560 5.100 1.00 96.31 658 ALA A O 1
ATOM 5302 N N . ASN A 1 659 ? 5.571 11.834 6.045 1.00 94.19 659 ASN A N 1
ATOM 5303 C CA . ASN A 1 659 ? 4.720 12.179 4.906 1.00 94.19 659 ASN A CA 1
ATOM 5304 C C . ASN A 1 659 ? 3.946 13.495 5.071 1.00 94.19 659 ASN A C 1
ATOM 5306 O O . ASN A 1 659 ? 3.529 14.070 4.062 1.00 94.19 659 ASN A O 1
ATOM 5310 N N . GLN A 1 660 ? 3.702 13.963 6.299 1.00 94.50 660 GLN A N 1
ATOM 5311 C CA . GLN A 1 660 ? 2.796 15.091 6.539 1.00 94.50 660 GLN A CA 1
ATOM 5312 C C . GLN A 1 660 ? 3.490 16.463 6.431 1.00 94.50 660 GLN A C 1
ATOM 5314 O O . GLN A 1 660 ? 4.627 16.633 6.881 1.00 94.50 660 GLN A O 1
ATOM 5319 N N . PRO A 1 661 ? 2.809 17.482 5.872 1.00 94.31 661 PRO A N 1
ATOM 5320 C CA . PRO A 1 661 ? 3.277 18.862 5.915 1.00 94.31 661 PRO A CA 1
ATOM 5321 C C . PRO A 1 661 ? 3.123 19.468 7.319 1.00 94.31 661 PRO A C 1
ATOM 5323 O O . PRO A 1 661 ? 2.249 19.049 8.080 1.00 94.31 661 PRO A O 1
ATOM 5326 N N . PRO A 1 662 ? 3.903 20.510 7.670 1.00 92.88 662 PRO A N 1
ATOM 5327 C CA . PRO A 1 662 ? 3.899 21.088 9.019 1.00 92.88 662 PRO A CA 1
ATOM 5328 C C . PRO A 1 662 ? 2.536 21.639 9.459 1.00 92.88 662 PRO A C 1
ATOM 5330 O O . PRO A 1 662 ? 2.226 21.624 10.645 1.00 92.88 662 PRO A O 1
ATOM 5333 N N . GLY A 1 663 ? 1.686 22.096 8.533 1.00 91.44 663 GLY A N 1
ATOM 5334 C CA . GLY A 1 663 ? 0.329 22.541 8.877 1.00 91.44 663 GLY A CA 1
ATOM 5335 C C . GLY A 1 663 ? -0.650 21.412 9.211 1.00 91.44 663 GLY A C 1
ATOM 5336 O O . GLY A 1 663 ? -1.748 21.688 9.682 1.00 91.44 663 GLY A O 1
ATOM 5337 N N . CYS A 1 664 ? -0.250 20.156 9.011 1.00 94.00 664 CYS A N 1
ATOM 5338 C CA . CYS A 1 664 ? -0.985 18.964 9.428 1.00 94.00 664 CYS A CA 1
ATOM 5339 C C . CYS A 1 664 ? -0.399 18.337 10.704 1.00 94.00 664 CYS A C 1
ATOM 5341 O O . CYS A 1 664 ? -0.779 17.224 11.059 1.00 94.00 664 CYS A O 1
ATOM 5343 N N . ALA A 1 665 ? 0.483 19.048 11.423 1.00 95.25 665 ALA A N 1
ATOM 5344 C CA . ALA A 1 665 ? 1.052 18.579 12.688 1.00 95.25 665 ALA A CA 1
ATOM 5345 C C . ALA A 1 665 ? -0.026 18.208 13.720 1.00 95.25 665 ALA A C 1
ATOM 5347 O O . ALA A 1 665 ? 0.178 17.305 14.516 1.00 95.25 665 ALA A O 1
ATOM 5348 N N . TYR A 1 666 ? -1.211 18.821 13.660 1.00 94.44 666 TYR A N 1
ATOM 5349 C CA . TYR A 1 666 ? -2.333 18.502 14.547 1.00 94.44 666 TYR A CA 1
ATOM 5350 C C . TYR A 1 666 ? -2.804 17.030 14.485 1.00 94.44 666 TYR A C 1
ATOM 5352 O O . TYR A 1 666 ? -3.513 16.593 15.384 1.00 94.44 666 TYR A O 1
ATOM 5360 N N . LEU A 1 667 ? -2.419 16.266 13.453 1.00 95.00 667 LEU A N 1
ATOM 5361 C CA . LEU A 1 667 ? -2.710 14.828 13.317 1.00 95.00 667 LEU A CA 1
ATOM 5362 C C . LEU A 1 667 ? -1.788 13.929 14.170 1.00 95.00 667 LEU A C 1
ATOM 5364 O O . LEU A 1 667 ? -2.031 12.726 14.304 1.00 95.00 667 LEU A O 1
ATOM 5368 N N . LEU A 1 668 ? -0.713 14.496 14.719 1.00 95.75 668 LEU A N 1
ATOM 5369 C CA . LEU A 1 668 ? 0.341 13.801 15.457 1.00 95.75 668 LEU A CA 1
ATOM 5370 C C . LEU A 1 668 ? 0.244 14.051 16.972 1.00 95.75 668 LEU A C 1
ATOM 5372 O O . LEU A 1 668 ? -0.365 15.039 17.390 1.00 95.75 668 LEU A O 1
ATOM 5376 N N . PRO A 1 669 ? 0.871 13.207 17.813 1.00 95.75 669 PRO A N 1
ATOM 5377 C CA . PRO A 1 669 ? 0.990 13.476 19.246 1.00 95.75 669 PRO A CA 1
ATOM 5378 C C . PRO A 1 669 ? 1.720 14.796 19.510 1.00 95.75 669 PRO A C 1
ATOM 5380 O O . PRO A 1 669 ? 2.637 15.143 18.764 1.00 95.75 669 PRO A O 1
ATOM 5383 N N . LYS A 1 670 ? 1.381 15.508 20.596 1.00 94.81 670 LYS A N 1
ATOM 5384 C CA . LYS A 1 670 ? 1.972 16.825 20.929 1.00 94.81 670 LYS A CA 1
ATOM 5385 C C . LYS A 1 670 ? 3.509 16.885 20.813 1.00 94.81 670 LYS A C 1
ATOM 5387 O O . LYS A 1 670 ? 3.978 17.791 20.123 1.00 94.81 670 LYS A O 1
ATOM 5392 N N . PRO A 1 671 ? 4.291 15.931 21.363 1.00 95.69 671 PRO A N 1
ATOM 5393 C CA . PRO A 1 671 ? 5.754 15.970 21.246 1.00 95.69 671 PRO A CA 1
ATOM 5394 C C . PRO A 1 671 ? 6.252 15.917 19.791 1.00 95.69 671 PRO A C 1
ATOM 5396 O O . PRO A 1 671 ? 7.244 16.544 19.427 1.00 95.69 671 PRO A O 1
ATOM 5399 N N . PHE A 1 672 ? 5.527 15.223 18.912 1.00 96.56 672 PHE A N 1
ATOM 5400 C CA . PHE A 1 672 ? 5.880 15.092 17.497 1.00 96.56 672 PHE A CA 1
ATOM 5401 C C . PHE A 1 672 ? 5.521 16.369 16.722 1.00 96.56 672 PHE A C 1
ATOM 5403 O O . PHE A 1 672 ? 6.238 16.763 15.801 1.00 96.56 672 PHE A O 1
ATOM 5410 N N . GLN A 1 673 ? 4.459 17.076 17.131 1.00 96.62 673 GLN A N 1
ATOM 5411 C CA . GLN A 1 673 ? 4.116 18.387 16.566 1.00 96.62 673 GLN A CA 1
ATOM 5412 C C . GLN A 1 673 ? 5.246 19.397 16.784 1.00 96.62 673 GLN A C 1
ATOM 5414 O O . GLN A 1 673 ? 5.580 20.171 15.881 1.00 96.62 673 GLN A O 1
ATOM 5419 N N . GLU A 1 674 ? 5.864 19.376 17.967 1.00 95.62 674 GLU A N 1
ATOM 5420 C CA . GLU A 1 674 ? 7.004 20.235 18.292 1.00 95.62 674 GLU A CA 1
ATOM 5421 C C . GLU A 1 674 ? 8.217 19.911 17.416 1.00 95.62 674 GLU A C 1
ATOM 5423 O O . GLU A 1 674 ? 8.840 20.830 16.878 1.00 95.62 674 GLU A O 1
ATOM 5428 N N . LEU A 1 675 ? 8.498 18.627 17.164 1.00 96.62 675 LEU A N 1
ATOM 5429 C CA . LEU A 1 675 ? 9.550 18.212 16.230 1.00 96.62 675 LEU A CA 1
ATOM 5430 C C . LEU A 1 675 ? 9.318 18.721 14.797 1.00 96.62 675 LEU A C 1
ATOM 5432 O O . LEU A 1 675 ? 10.284 19.011 14.091 1.00 96.62 675 LEU A O 1
ATOM 5436 N N . MET A 1 676 ? 8.070 18.863 14.346 1.00 95.25 676 MET A N 1
ATOM 5437 C CA . MET A 1 676 ? 7.786 19.410 13.012 1.00 95.25 676 MET A CA 1
ATOM 5438 C C . MET A 1 676 ? 7.872 20.939 12.952 1.00 95.25 676 MET A C 1
ATOM 5440 O O . MET A 1 676 ? 8.270 21.507 11.931 1.00 95.25 676 MET A O 1
ATOM 5444 N N . THR A 1 677 ? 7.441 21.622 14.015 1.00 93.81 677 THR A N 1
ATOM 5445 C CA . THR A 1 677 ? 7.135 23.062 13.969 1.00 93.81 677 THR A CA 1
ATOM 5446 C C . THR A 1 677 ? 8.177 23.939 14.657 1.00 93.81 677 THR A C 1
ATOM 5448 O O . THR A 1 677 ? 8.381 25.082 14.229 1.00 93.81 677 THR A O 1
ATOM 5451 N N . SER A 1 678 ? 8.872 23.420 15.674 1.00 94.81 678 SER A N 1
ATOM 5452 C CA . SER A 1 678 ? 9.853 24.174 16.453 1.00 94.81 678 SER A CA 1
ATOM 5453 C C . SER A 1 678 ? 11.043 24.606 15.587 1.00 94.81 678 SER A C 1
ATOM 5455 O O . SER A 1 678 ? 11.650 23.768 14.913 1.00 94.81 678 SER A O 1
ATOM 5457 N N . PRO A 1 679 ? 11.447 25.891 15.621 1.00 93.69 679 PRO A N 1
ATOM 5458 C CA . PRO A 1 679 ? 12.664 26.358 14.954 1.00 93.69 679 PRO A CA 1
ATOM 5459 C C . PRO A 1 679 ? 13.940 25.641 15.415 1.00 93.69 679 PRO A C 1
ATOM 5461 O O . PRO A 1 679 ? 14.896 25.573 14.650 1.00 93.69 679 PRO A O 1
ATOM 5464 N N . ASN A 1 680 ? 13.941 25.095 16.636 1.00 94.50 680 ASN A N 1
ATOM 5465 C CA . ASN A 1 680 ? 15.087 24.406 17.234 1.00 94.50 680 ASN A CA 1
ATOM 5466 C C . ASN A 1 680 ? 15.092 22.892 16.962 1.00 94.50 680 ASN A C 1
ATOM 5468 O O . ASN A 1 680 ? 15.954 22.184 17.477 1.00 94.50 680 ASN A O 1
ATOM 5472 N N . SER A 1 681 ? 14.123 22.376 16.199 1.00 96.19 681 SER A N 1
ATOM 5473 C CA . SER A 1 681 ? 14.056 20.949 15.897 1.00 96.19 681 SER A CA 1
ATOM 5474 C C . SER A 1 681 ? 15.240 20.500 15.021 1.00 96.19 681 SER A C 1
ATOM 5476 O O . SER A 1 681 ? 15.530 21.154 14.013 1.00 96.19 681 SER A O 1
ATOM 5478 N N . PRO A 1 682 ? 15.880 19.351 15.323 1.00 96.12 682 PRO A N 1
ATOM 5479 C CA . PRO A 1 682 ? 16.987 18.802 14.527 1.00 96.12 682 PRO A CA 1
ATOM 5480 C C . PRO A 1 682 ? 16.560 18.316 13.131 1.00 96.12 682 PRO A C 1
ATOM 5482 O O . PRO A 1 682 ? 17.401 17.972 12.299 1.00 96.12 682 PRO A O 1
ATOM 5485 N N . ILE A 1 683 ? 15.251 18.262 12.879 1.00 96.88 683 ILE A N 1
ATOM 5486 C CA . ILE A 1 683 ? 14.641 17.820 11.621 1.00 96.88 683 ILE A CA 1
ATOM 5487 C C . ILE A 1 683 ? 13.729 18.896 11.014 1.00 96.88 683 ILE A C 1
ATOM 5489 O O . ILE A 1 683 ? 12.897 18.610 10.153 1.00 96.88 683 ILE A O 1
ATOM 5493 N N . ARG A 1 684 ? 13.875 20.158 11.444 1.00 95.12 684 ARG A N 1
ATOM 5494 C CA . ARG A 1 684 ? 13.065 21.294 10.974 1.00 95.12 684 ARG A CA 1
ATOM 5495 C C . ARG A 1 684 ? 13.148 21.510 9.460 1.00 95.12 684 ARG A C 1
ATOM 5497 O O . ARG A 1 684 ? 12.186 21.989 8.853 1.00 95.12 684 ARG A O 1
ATOM 5504 N N . ASP A 1 685 ? 14.282 21.179 8.854 1.00 93.81 685 ASP A N 1
ATOM 5505 C CA . ASP A 1 685 ? 14.546 21.289 7.418 1.00 93.81 685 ASP A CA 1
ATOM 5506 C C . ASP A 1 685 ? 13.724 20.301 6.572 1.00 93.81 685 ASP A C 1
ATOM 5508 O O . ASP A 1 685 ? 13.491 20.560 5.391 1.00 93.81 685 ASP A O 1
ATOM 5512 N N . PHE A 1 686 ? 13.199 19.221 7.164 1.00 95.56 686 PHE A N 1
ATOM 5513 C CA . PHE A 1 686 ? 12.291 18.298 6.474 1.00 95.56 686 PHE A CA 1
ATOM 5514 C C . PHE A 1 686 ? 10.893 18.885 6.231 1.00 95.56 686 PHE A C 1
ATOM 5516 O O . PHE A 1 686 ? 10.149 18.357 5.400 1.00 95.56 686 PHE A O 1
ATOM 5523 N N . TYR A 1 687 ? 10.537 19.978 6.913 1.00 95.12 687 TYR A N 1
ATOM 5524 C CA . TYR A 1 687 ? 9.189 20.553 6.913 1.00 95.12 687 TYR A CA 1
ATOM 5525 C C . TYR A 1 687 ? 9.185 22.005 6.404 1.00 95.12 687 TYR A C 1
ATOM 5527 O O . TYR A 1 687 ? 8.958 22.954 7.171 1.00 95.12 687 TYR A O 1
ATOM 5535 N N . PRO A 1 688 ? 9.460 22.240 5.109 1.00 93.31 688 PRO A N 1
ATOM 5536 C CA . PRO A 1 688 ? 9.348 23.574 4.533 1.00 93.31 688 PRO A CA 1
ATOM 5537 C C . PRO A 1 688 ? 7.889 24.058 4.573 1.00 93.31 688 PRO A C 1
ATOM 5539 O O . PRO A 1 688 ? 6.953 23.274 4.421 1.00 93.31 688 PRO A O 1
ATOM 5542 N N . LYS A 1 689 ? 7.681 25.366 4.781 1.00 89.38 689 LYS A N 1
ATOM 5543 C CA . LYS A 1 689 ? 6.329 25.961 4.798 1.00 89.38 689 LYS A CA 1
ATOM 5544 C C . LYS A 1 689 ? 5.711 26.058 3.399 1.00 89.38 689 LYS A C 1
ATOM 5546 O O . LYS A 1 689 ? 4.499 25.969 3.267 1.00 89.38 689 LYS A O 1
ATOM 5551 N N . ARG A 1 690 ? 6.544 26.258 2.378 1.00 89.31 690 ARG A N 1
ATOM 5552 C CA . ARG A 1 690 ? 6.183 26.245 0.957 1.00 89.31 690 ARG A CA 1
ATOM 5553 C C . ARG A 1 690 ? 7.182 25.352 0.237 1.00 89.31 690 ARG A C 1
ATOM 5555 O O . ARG A 1 690 ? 8.367 25.410 0.563 1.00 89.31 690 ARG A O 1
ATOM 5562 N N . ILE A 1 691 ? 6.705 24.531 -0.691 1.00 90.88 691 ILE A N 1
ATOM 5563 C CA . ILE A 1 691 ? 7.576 23.716 -1.538 1.00 90.88 691 ILE A CA 1
ATOM 5564 C C . ILE A 1 691 ? 7.801 24.421 -2.871 1.00 90.88 691 ILE A C 1
ATOM 5566 O O . ILE A 1 691 ? 6.937 25.149 -3.367 1.00 90.88 691 ILE A O 1
ATOM 5570 N N . GLU A 1 692 ? 8.988 24.212 -3.423 1.00 89.88 692 GLU A N 1
ATOM 5571 C CA . GLU A 1 692 ? 9.313 24.627 -4.780 1.00 89.88 692 GLU A CA 1
ATOM 5572 C C . GLU A 1 692 ? 8.766 23.597 -5.768 1.00 89.88 692 GLU A C 1
ATOM 5574 O O . GLU A 1 692 ? 8.645 22.409 -5.453 1.00 89.88 692 GLU A O 1
ATOM 5579 N N . TYR A 1 693 ? 8.446 24.054 -6.974 1.00 88.75 693 TYR A N 1
ATOM 5580 C CA . TYR A 1 693 ? 7.992 23.196 -8.059 1.00 88.75 693 TYR A CA 1
ATOM 5581 C C . TYR A 1 693 ? 8.869 23.408 -9.281 1.00 88.75 693 TYR A C 1
ATOM 5583 O O . TYR A 1 693 ? 9.274 24.527 -9.585 1.00 88.75 693 TYR A O 1
ATOM 5591 N N . ASP A 1 694 ? 9.115 22.323 -10.000 1.00 88.62 694 ASP A N 1
ATOM 5592 C CA . ASP A 1 694 ? 9.601 22.370 -11.368 1.00 88.62 694 ASP A CA 1
ATOM 5593 C C . ASP A 1 694 ? 8.410 22.229 -12.317 1.00 88.62 694 ASP A C 1
ATOM 5595 O O . ASP A 1 694 ? 7.651 21.260 -12.218 1.00 88.62 694 ASP A O 1
ATOM 5599 N N . THR A 1 695 ? 8.240 23.190 -13.223 1.00 80.62 695 THR A N 1
ATOM 5600 C CA . THR A 1 695 ? 7.072 23.237 -14.110 1.00 80.62 695 THR A CA 1
ATOM 5601 C C . THR A 1 695 ? 7.099 22.180 -15.211 1.00 80.62 695 THR A C 1
ATOM 5603 O O . THR A 1 695 ? 6.070 21.909 -15.823 1.00 80.62 695 THR A O 1
ATOM 5606 N N . ASP A 1 696 ? 8.263 21.598 -15.499 1.00 73.44 696 ASP A N 1
ATOM 5607 C CA . ASP A 1 696 ? 8.525 20.702 -16.627 1.00 73.44 696 ASP A CA 1
ATOM 5608 C C . ASP A 1 696 ? 8.079 21.255 -17.995 1.00 73.44 696 ASP A C 1
ATOM 5610 O O . ASP A 1 696 ? 7.771 20.506 -18.922 1.00 73.44 696 ASP A O 1
ATOM 5614 N N . GLY A 1 697 ? 8.010 22.586 -18.133 1.00 66.81 697 GLY A N 1
ATOM 5615 C CA . GLY A 1 697 ? 7.467 23.226 -19.336 1.00 66.81 697 GLY A CA 1
ATOM 5616 C C . GLY A 1 697 ? 5.941 23.113 -19.467 1.00 66.81 697 GLY A C 1
ATOM 5617 O O . GLY A 1 697 ? 5.398 23.375 -20.543 1.00 66.81 697 GLY A O 1
ATOM 5618 N N . LEU A 1 698 ? 5.241 22.693 -18.409 1.00 69.75 698 LEU A N 1
ATOM 5619 C CA . LEU A 1 698 ? 3.798 22.469 -18.382 1.00 69.75 698 LEU A CA 1
ATOM 5620 C C . LEU A 1 698 ? 3.078 23.653 -17.712 1.00 69.75 698 LEU A C 1
ATOM 5622 O O . LEU A 1 698 ? 3.578 24.213 -16.740 1.00 69.75 698 LEU A O 1
ATOM 5626 N N . PRO A 1 699 ? 1.881 24.037 -18.188 1.00 61.78 699 PRO A N 1
ATOM 5627 C CA . PRO A 1 699 ? 1.223 25.271 -17.748 1.00 61.78 699 PRO A CA 1
ATOM 5628 C C . PRO A 1 699 ? 0.471 25.153 -16.416 1.00 61.78 699 PRO A C 1
ATOM 5630 O O . PRO A 1 699 ? 0.099 26.173 -15.846 1.00 61.78 699 PRO A O 1
ATOM 5633 N N . PHE A 1 700 ? 0.214 23.937 -15.924 1.00 68.19 700 PHE A N 1
ATOM 5634 C CA . PHE A 1 700 ? -0.654 23.703 -14.768 1.00 68.19 700 PHE A CA 1
ATOM 5635 C C . PHE A 1 700 ? 0.076 23.003 -13.630 1.00 68.19 700 PHE A C 1
ATOM 5637 O O . PHE A 1 700 ? 0.714 21.972 -13.845 1.00 68.19 700 PHE A O 1
ATOM 5644 N N . ARG A 1 701 ? -0.118 23.501 -12.407 1.00 73.12 701 ARG A N 1
ATOM 5645 C CA . ARG A 1 701 ? 0.586 23.019 -11.217 1.00 73.12 701 ARG A CA 1
ATOM 5646 C C . ARG A 1 701 ? 0.408 21.545 -10.883 1.00 73.12 701 ARG A C 1
ATOM 5648 O O . ARG A 1 701 ? 1.359 20.919 -10.434 1.00 73.12 701 ARG A O 1
ATOM 5655 N N . TRP A 1 702 ? -0.758 20.957 -11.134 1.00 69.75 702 TRP A N 1
ATOM 5656 C CA . TRP A 1 702 ? -0.967 19.520 -10.899 1.00 69.75 702 TRP A CA 1
ATOM 5657 C C . TRP A 1 702 ? -0.131 18.618 -11.827 1.00 69.75 702 TRP A C 1
ATOM 5659 O O . TRP A 1 702 ? -0.100 17.406 -11.636 1.00 69.75 702 TRP A O 1
ATOM 5669 N N . LEU A 1 703 ? 0.528 19.189 -12.843 1.00 71.62 703 LEU A N 1
ATOM 5670 C CA . LEU A 1 703 ? 1.488 18.499 -13.708 1.00 71.62 703 LEU A CA 1
ATOM 5671 C C . LEU A 1 703 ? 2.950 18.747 -13.302 1.00 71.62 703 LEU A C 1
ATOM 5673 O O . LEU A 1 703 ? 3.847 18.151 -13.893 1.00 71.62 703 LEU A O 1
ATOM 5677 N N . TRP A 1 704 ? 3.200 19.644 -12.347 1.00 84.12 704 TRP A N 1
ATOM 5678 C CA . TRP A 1 704 ? 4.542 20.039 -11.933 1.00 84.12 704 TRP A CA 1
ATOM 5679 C C . TRP A 1 704 ? 5.152 19.028 -10.963 1.00 84.12 704 TRP A C 1
ATOM 5681 O O . TRP A 1 704 ? 4.452 18.331 -10.228 1.00 84.12 704 TRP A O 1
ATOM 5691 N N . THR A 1 705 ? 6.481 18.982 -10.922 1.00 88.69 705 THR A N 1
ATOM 5692 C CA . THR A 1 705 ? 7.213 18.122 -9.986 1.00 88.69 705 THR A CA 1
ATOM 5693 C C . THR A 1 705 ? 7.497 18.886 -8.699 1.00 88.69 705 THR A C 1
ATOM 5695 O O . THR A 1 705 ? 8.214 19.885 -8.721 1.00 88.69 705 THR A O 1
ATOM 5698 N N . ALA A 1 706 ? 6.955 18.415 -7.575 1.00 91.25 706 ALA A N 1
ATOM 5699 C CA . ALA A 1 706 ? 7.232 18.971 -6.254 1.00 91.25 706 ALA A CA 1
ATOM 5700 C C . ALA A 1 706 ? 8.662 18.644 -5.795 1.00 91.25 706 ALA A C 1
ATOM 5702 O O . ALA A 1 706 ? 9.084 17.486 -5.757 1.00 91.25 706 ALA A O 1
ATOM 5703 N N . LEU A 1 707 ? 9.399 19.676 -5.400 1.00 91.81 707 LEU A N 1
ATOM 5704 C CA . LEU A 1 707 ? 10.820 19.610 -5.078 1.00 91.81 707 LEU A CA 1
ATOM 5705 C C . LEU A 1 707 ? 11.006 19.620 -3.566 1.00 91.81 707 LEU A C 1
ATOM 5707 O O . LEU A 1 707 ? 11.401 20.616 -2.963 1.00 91.81 707 LEU A O 1
ATOM 5711 N N . ILE A 1 708 ? 10.682 18.491 -2.943 1.00 89.94 708 ILE A N 1
ATOM 5712 C CA . ILE A 1 708 ? 10.850 18.301 -1.504 1.00 89.94 708 ILE A CA 1
ATOM 5713 C C . ILE A 1 708 ? 12.094 17.464 -1.210 1.00 89.94 708 ILE A C 1
ATOM 5715 O O . ILE A 1 708 ? 12.334 16.438 -1.849 1.00 89.94 708 ILE A O 1
ATOM 5719 N N . SER A 1 709 ? 12.893 17.900 -0.236 1.00 87.38 709 SER A N 1
ATOM 5720 C CA . SER A 1 709 ? 14.078 17.168 0.219 1.00 87.38 709 SER A CA 1
ATOM 5721 C C . SER A 1 709 ? 13.696 15.787 0.739 1.00 87.38 709 SER A C 1
ATOM 5723 O O . SER A 1 709 ? 12.847 15.685 1.625 1.00 87.38 709 SER A O 1
ATOM 5725 N N . PHE A 1 710 ? 14.345 14.731 0.249 1.00 93.75 710 PHE A N 1
ATOM 5726 C CA . PHE A 1 710 ? 14.170 13.377 0.779 1.00 93.75 710 PHE A CA 1
ATOM 5727 C C . PHE A 1 710 ? 14.567 13.317 2.259 1.00 93.75 710 PHE A C 1
ATOM 5729 O O . PHE A 1 710 ? 15.546 13.936 2.673 1.00 93.75 710 PHE A O 1
ATOM 5736 N N . ILE A 1 711 ? 13.786 12.595 3.063 1.00 95.06 711 ILE A N 1
ATOM 5737 C CA . ILE A 1 711 ? 14.054 12.445 4.497 1.00 95.06 711 ILE A CA 1
ATOM 5738 C C . ILE A 1 711 ? 15.249 11.531 4.711 1.00 95.06 711 ILE A C 1
ATOM 5740 O O . ILE A 1 711 ? 15.314 10.451 4.123 1.00 95.06 711 ILE A O 1
ATOM 5744 N N . ASP A 1 712 ? 16.146 11.938 5.603 1.00 96.44 712 ASP A N 1
ATOM 5745 C CA . ASP A 1 712 ? 17.129 11.045 6.208 1.00 96.44 712 ASP A CA 1
ATOM 5746 C C . ASP A 1 712 ? 16.426 10.204 7.284 1.00 96.44 712 ASP A C 1
ATOM 5748 O O . ASP A 1 712 ? 15.949 10.739 8.288 1.00 96.44 712 ASP A O 1
ATOM 5752 N N . LYS A 1 713 ? 16.322 8.893 7.032 1.00 94.69 713 LYS A N 1
ATOM 5753 C CA . LYS A 1 713 ? 15.615 7.940 7.897 1.00 94.69 713 LYS A CA 1
ATOM 5754 C C . LYS A 1 713 ? 16.207 7.927 9.304 1.00 94.69 713 LYS A C 1
ATOM 5756 O O . LYS A 1 713 ? 15.455 8.018 10.269 1.00 94.69 713 LYS A O 1
ATOM 5761 N N . ASP A 1 714 ? 17.525 7.825 9.421 1.00 95.88 714 ASP A N 1
ATOM 5762 C CA . ASP A 1 714 ? 18.174 7.638 10.718 1.00 95.88 714 ASP A CA 1
ATOM 5763 C C . ASP A 1 714 ? 18.068 8.917 11.550 1.00 95.88 714 ASP A C 1
ATOM 5765 O O . ASP A 1 714 ? 17.789 8.865 12.748 1.00 95.88 714 ASP A O 1
ATOM 5769 N N . ARG A 1 715 ? 18.179 10.084 10.900 1.00 97.56 715 ARG A N 1
ATOM 5770 C CA . ARG A 1 715 ? 17.994 11.379 11.566 1.00 97.56 715 ARG A CA 1
ATOM 5771 C C . ARG A 1 715 ? 16.548 11.612 12.008 1.00 97.56 715 ARG A C 1
ATOM 5773 O O . ARG A 1 715 ? 16.331 12.176 13.079 1.00 97.56 715 ARG A O 1
ATOM 5780 N N . LEU A 1 716 ? 15.572 11.173 11.209 1.00 97.44 716 LEU A N 1
ATOM 5781 C CA . LEU A 1 716 ? 14.156 11.222 11.578 1.00 97.44 716 LEU A CA 1
ATOM 5782 C C . LEU A 1 716 ? 13.870 10.334 12.793 1.00 97.44 716 LEU A C 1
ATOM 5784 O O . LEU A 1 716 ? 13.310 10.819 13.773 1.00 97.44 716 LEU A O 1
ATOM 5788 N N . LEU A 1 717 ? 14.271 9.062 12.738 1.00 96.69 717 LEU A N 1
ATOM 5789 C CA . LEU A 1 717 ? 14.005 8.104 13.811 1.00 96.69 717 LEU A CA 1
ATOM 5790 C C . LEU A 1 717 ? 14.714 8.502 15.108 1.00 96.69 717 LEU A C 1
ATOM 5792 O O . LEU A 1 717 ? 14.085 8.481 16.157 1.00 96.69 717 LEU A O 1
ATOM 5796 N N . ALA A 1 718 ? 15.958 8.986 15.042 1.00 97.75 718 ALA A N 1
ATOM 5797 C CA . ALA A 1 718 ? 16.669 9.480 16.223 1.00 97.75 718 ALA A CA 1
ATOM 5798 C C . ALA A 1 718 ? 15.957 10.668 16.898 1.00 97.75 718 ALA A C 1
ATOM 5800 O O . ALA A 1 718 ? 15.944 10.764 18.125 1.00 97.75 718 ALA A O 1
ATOM 5801 N N . ALA A 1 719 ? 15.356 11.570 16.114 1.00 97.44 719 ALA A N 1
ATOM 5802 C CA . ALA A 1 719 ? 14.572 12.677 16.652 1.00 97.44 719 ALA A CA 1
ATOM 5803 C C . ALA A 1 719 ? 13.256 12.190 17.278 1.00 97.44 719 ALA A C 1
ATOM 5805 O O . ALA A 1 719 ? 12.912 12.625 18.374 1.00 97.44 719 ALA A O 1
ATOM 5806 N N . ILE A 1 720 ? 12.551 11.266 16.620 1.00 96.12 720 ILE A N 1
ATOM 5807 C CA . ILE A 1 720 ? 11.315 10.665 17.138 1.00 96.12 720 ILE A CA 1
ATOM 5808 C C . ILE A 1 720 ? 11.579 9.913 18.447 1.00 96.12 720 ILE A C 1
ATOM 5810 O O . ILE A 1 720 ? 10.906 10.160 19.444 1.00 96.12 720 ILE A O 1
ATOM 5814 N N . ASP A 1 721 ? 12.594 9.051 18.470 1.00 94.75 721 ASP A N 1
ATOM 5815 C CA . ASP A 1 721 ? 12.925 8.207 19.620 1.00 94.75 721 ASP A CA 1
ATOM 5816 C C . ASP A 1 721 ? 13.315 9.030 20.859 1.00 94.75 721 ASP A C 1
ATOM 5818 O O . ASP A 1 721 ? 13.153 8.560 21.982 1.00 94.75 721 ASP A O 1
ATOM 5822 N N . SER A 1 722 ? 13.754 10.281 20.679 1.00 95.56 722 SER A N 1
ATOM 5823 C CA . SER A 1 722 ? 14.070 11.201 21.782 1.00 95.56 722 SER A CA 1
ATOM 5824 C C . SER A 1 722 ? 12.855 11.712 22.570 1.00 95.56 722 SER A C 1
ATOM 5826 O O . SER A 1 722 ? 13.038 12.291 23.638 1.00 95.56 722 SER A O 1
ATOM 5828 N N . VAL A 1 723 ? 11.637 11.521 22.048 1.00 94.31 723 VAL A N 1
ATOM 5829 C CA . VAL A 1 723 ? 10.377 11.986 22.661 1.00 94.31 723 VAL A CA 1
ATOM 5830 C C . VAL A 1 723 ? 9.311 10.885 22.762 1.00 94.31 723 VAL A C 1
ATOM 5832 O O . VAL A 1 723 ? 8.142 11.171 23.023 1.00 94.31 723 VAL A O 1
ATOM 5835 N N . MET A 1 724 ? 9.686 9.623 22.528 1.00 89.19 724 MET A N 1
ATOM 5836 C CA . MET A 1 724 ? 8.766 8.475 22.569 1.00 89.19 724 MET A CA 1
ATOM 5837 C C . MET A 1 724 ? 8.192 8.214 23.970 1.00 89.19 724 MET A C 1
ATOM 5839 O O . MET A 1 724 ? 7.056 7.761 24.085 1.00 89.19 724 MET A O 1
ATOM 5843 N N . ASP A 1 725 ? 8.944 8.536 25.021 1.00 89.44 725 ASP A N 1
ATOM 5844 C CA . ASP A 1 725 ? 8.561 8.406 26.435 1.00 89.44 725 ASP A CA 1
ATOM 5845 C C . ASP A 1 725 ? 7.440 9.374 26.860 1.00 89.44 725 ASP A C 1
ATOM 5847 O O . ASP A 1 725 ? 6.788 9.179 27.885 1.00 89.44 725 ASP A O 1
ATOM 5851 N N . GLN A 1 726 ? 7.181 10.408 26.055 1.00 92.00 726 GLN A N 1
ATOM 5852 C CA . GLN A 1 726 ? 6.144 11.417 26.294 1.00 92.00 726 GLN A CA 1
ATOM 5853 C C . GLN A 1 726 ? 4.796 11.066 25.644 1.00 92.00 726 GLN A C 1
ATOM 5855 O O . GLN A 1 726 ? 3.835 11.834 25.761 1.00 92.00 726 GLN A O 1
ATOM 5860 N N . LEU A 1 727 ? 4.715 9.946 24.921 1.00 88.50 727 LEU A N 1
ATOM 5861 C CA . LEU A 1 727 ? 3.494 9.508 24.252 1.00 88.50 727 LEU A CA 1
ATOM 5862 C C . LEU A 1 727 ? 2.445 9.009 25.249 1.00 88.50 727 LEU A C 1
ATOM 5864 O O . LEU A 1 727 ? 2.751 8.362 26.249 1.00 88.50 727 LEU A O 1
ATOM 5868 N N . THR A 1 728 ? 1.175 9.287 24.958 1.00 86.38 728 THR A N 1
ATOM 5869 C CA . THR A 1 728 ? 0.069 8.744 25.754 1.00 86.38 728 THR A CA 1
ATOM 5870 C C . THR A 1 728 ? -0.156 7.258 25.435 1.00 86.38 728 THR A C 1
ATOM 5872 O O . THR A 1 728 ? 0.230 6.792 24.362 1.00 86.38 728 THR A O 1
ATOM 5875 N N . PRO A 1 729 ? -0.854 6.490 26.292 1.00 81.69 729 PRO A N 1
ATOM 5876 C CA . PRO A 1 729 ? -1.221 5.111 25.963 1.00 81.69 729 PRO A CA 1
ATOM 5877 C C . PRO A 1 729 ? -2.009 4.978 24.649 1.00 81.69 729 PRO A C 1
ATOM 5879 O O . PRO A 1 729 ? -1.784 4.040 23.892 1.00 81.69 729 PRO A O 1
ATOM 5882 N N . ALA A 1 730 ? -2.889 5.937 24.339 1.00 77.56 730 ALA A N 1
ATOM 5883 C CA . ALA A 1 730 ? -3.617 5.965 23.069 1.00 77.56 730 ALA A CA 1
ATOM 5884 C C . ALA A 1 730 ? -2.675 6.185 21.869 1.00 77.56 730 ALA A C 1
ATOM 5886 O O . ALA A 1 730 ? -2.847 5.557 20.824 1.00 77.56 730 ALA A O 1
ATOM 5887 N N . ASP A 1 731 ? -1.642 7.019 22.037 1.00 85.56 731 ASP A N 1
ATOM 5888 C CA . ASP A 1 731 ? -0.598 7.216 21.029 1.00 85.56 731 ASP A CA 1
ATOM 5889 C C . ASP A 1 731 ? 0.229 5.949 20.797 1.00 85.56 731 ASP A C 1
ATOM 5891 O O . ASP A 1 731 ? 0.557 5.631 19.656 1.00 85.56 731 ASP A O 1
ATOM 5895 N N . LEU A 1 732 ? 0.535 5.200 21.857 1.00 83.69 732 LEU A N 1
ATOM 5896 C CA . LEU A 1 732 ? 1.248 3.927 21.749 1.00 83.69 732 LEU A CA 1
ATOM 5897 C C . LEU A 1 732 ? 0.400 2.864 21.036 1.00 83.69 732 LEU A C 1
ATOM 5899 O O . LEU A 1 732 ? 0.920 2.171 20.164 1.00 83.69 732 LEU A O 1
ATOM 5903 N N . ILE A 1 733 ? -0.907 2.791 21.325 1.00 76.62 733 ILE A N 1
ATOM 5904 C CA . ILE A 1 733 ? -1.843 1.878 20.645 1.00 76.62 733 ILE A CA 1
ATOM 5905 C C . ILE A 1 733 ? -1.898 2.171 19.142 1.00 76.62 733 ILE A C 1
ATOM 5907 O O . ILE A 1 733 ? -1.735 1.258 18.336 1.00 76.62 733 ILE A O 1
ATOM 5911 N N . ARG A 1 734 ? -2.069 3.438 18.738 1.00 84.62 734 ARG A N 1
ATOM 5912 C CA . ARG A 1 734 ? -2.105 3.797 17.306 1.00 84.62 734 ARG A CA 1
ATOM 5913 C C . ARG A 1 734 ? -0.747 3.685 16.604 1.00 84.62 734 ARG A C 1
ATOM 5915 O O . ARG A 1 734 ? -0.702 3.723 15.378 1.00 84.62 734 ARG A O 1
ATOM 5922 N N . ASN A 1 735 ? 0.352 3.575 17.355 1.00 89.81 735 ASN A N 1
ATOM 5923 C CA . ASN A 1 735 ? 1.704 3.385 16.821 1.00 89.81 735 ASN A CA 1
ATOM 5924 C C . ASN A 1 735 ? 2.135 1.905 16.763 1.00 89.81 735 ASN A C 1
ATOM 5926 O O . ASN A 1 735 ? 3.265 1.609 16.372 1.00 89.81 735 ASN A O 1
ATOM 5930 N N . HIS A 1 736 ? 1.261 0.980 17.166 1.00 82.38 736 HIS A N 1
ATOM 5931 C CA . HIS A 1 736 ? 1.518 -0.455 17.134 1.00 82.38 736 HIS A CA 1
ATOM 5932 C C . HIS A 1 736 ? 1.366 -1.035 15.716 1.00 82.38 736 HIS A C 1
ATOM 5934 O O . HIS A 1 736 ? 0.531 -0.588 14.929 1.00 82.38 736 HIS A O 1
ATOM 5940 N N . VAL A 1 737 ? 2.160 -2.063 15.406 1.00 82.19 737 VAL A N 1
ATOM 5941 C CA . VAL A 1 737 ? 2.084 -2.833 14.155 1.00 82.19 737 VAL A CA 1
ATOM 5942 C C . VAL A 1 737 ? 1.194 -4.054 14.380 1.00 82.19 737 VAL A C 1
ATOM 5944 O O . VAL A 1 737 ? 1.567 -4.944 15.138 1.00 82.19 737 VAL A O 1
ATOM 5947 N N . GLY A 1 738 ? 0.013 -4.088 13.767 1.00 74.38 738 GLY A N 1
ATOM 5948 C CA . GLY A 1 738 ? -0.980 -5.142 13.988 1.00 74.38 738 GLY A CA 1
ATOM 5949 C C . GLY A 1 738 ? -0.852 -6.357 13.070 1.00 74.38 738 GLY A C 1
ATOM 5950 O O . GLY A 1 738 ? 0.135 -6.537 12.358 1.00 74.38 738 GLY A O 1
ATOM 5951 N N . VAL A 1 739 ? -1.888 -7.198 13.110 1.00 77.19 739 VAL A N 1
ATOM 5952 C CA . VAL A 1 739 ? -2.036 -8.431 12.320 1.00 77.19 739 VAL A CA 1
ATOM 5953 C C . VAL A 1 739 ? -3.433 -8.495 11.703 1.00 77.19 739 VAL A C 1
ATOM 5955 O O . VAL A 1 739 ? -4.359 -7.860 12.207 1.00 77.19 739 VAL A O 1
ATOM 5958 N N . ASP A 1 740 ? -3.584 -9.271 10.630 1.00 74.38 740 ASP A N 1
ATOM 5959 C CA . ASP A 1 740 ? -4.879 -9.465 9.974 1.00 74.38 740 ASP A CA 1
ATOM 5960 C C . ASP A 1 740 ? -5.899 -10.122 10.919 1.00 74.38 740 ASP A C 1
ATOM 5962 O O . ASP A 1 740 ? -5.567 -11.003 11.719 1.00 74.38 740 ASP A O 1
ATOM 5966 N N . LEU A 1 741 ? -7.165 -9.718 10.795 1.00 74.88 741 LEU A N 1
ATOM 5967 C CA . LEU A 1 741 ? -8.279 -10.287 11.545 1.00 74.88 741 LEU A CA 1
ATOM 5968 C C . LEU A 1 741 ? -9.092 -11.225 10.651 1.00 74.88 741 LEU A C 1
ATOM 5970 O O . LEU A 1 741 ? -9.674 -10.798 9.653 1.00 74.88 741 LEU A O 1
ATOM 5974 N N . LEU A 1 742 ? -9.164 -12.498 11.044 1.00 79.25 742 LEU A N 1
ATOM 5975 C CA . LEU A 1 742 ? -10.056 -13.490 10.446 1.00 79.25 742 LEU A CA 1
ATOM 5976 C C . LEU A 1 742 ? -11.394 -13.503 11.196 1.00 79.25 742 LEU A C 1
ATOM 5978 O O . LEU A 1 742 ? -11.443 -13.800 12.392 1.00 79.25 742 LEU A O 1
ATOM 5982 N N . CYS A 1 743 ? -12.484 -13.224 10.488 1.00 75.19 743 CYS A N 1
ATOM 5983 C CA . CYS A 1 743 ? -13.842 -13.233 11.017 1.00 75.19 743 CYS A CA 1
ATOM 5984 C C . CYS A 1 743 ? -14.637 -14.391 10.395 1.00 75.19 743 CYS A C 1
ATOM 5986 O O . CYS A 1 743 ? -14.883 -14.428 9.189 1.00 75.19 743 CYS A O 1
ATOM 5988 N N . VAL A 1 744 ? -15.063 -15.338 11.236 1.00 69.19 744 VAL A N 1
ATOM 5989 C CA . VAL A 1 744 ? -15.883 -16.499 10.849 1.00 69.19 744 VAL A CA 1
ATOM 5990 C C . VAL A 1 744 ? -17.076 -16.643 11.793 1.00 69.19 744 VAL A C 1
ATOM 5992 O O . VAL A 1 744 ? -16.966 -16.402 12.998 1.00 69.19 744 VAL A O 1
ATOM 5995 N N . ARG A 1 745 ? -18.242 -17.035 11.266 1.00 59.59 745 ARG A N 1
ATOM 5996 C CA . ARG A 1 745 ? -19.428 -17.289 12.094 1.00 59.59 745 ARG A CA 1
ATOM 5997 C C . ARG A 1 745 ? -19.321 -18.668 12.744 1.00 59.59 745 ARG A C 1
ATOM 5999 O O . ARG A 1 745 ? -19.051 -19.653 12.070 1.00 59.59 745 ARG A O 1
ATOM 6006 N N . ARG A 1 746 ? -19.652 -18.753 14.037 1.00 50.38 746 ARG A N 1
ATOM 6007 C CA . ARG A 1 746 ? -19.614 -19.987 14.853 1.00 50.38 746 ARG A CA 1
ATOM 6008 C C . ARG A 1 746 ? -20.450 -21.159 14.301 1.00 50.38 746 ARG A C 1
ATOM 6010 O O . ARG A 1 746 ? -20.240 -22.287 14.723 1.00 50.38 746 ARG A O 1
ATOM 6017 N N . SER A 1 747 ? -21.423 -20.886 13.425 1.00 43.34 747 SER A N 1
ATOM 6018 C CA . SER A 1 747 ? -22.348 -21.870 12.839 1.00 43.34 747 SER A CA 1
ATOM 6019 C C . SER A 1 747 ? -22.004 -22.296 11.412 1.00 43.34 747 SER A C 1
ATOM 6021 O O . SER A 1 747 ? -22.697 -23.160 10.880 1.00 43.34 747 SER A O 1
ATOM 6023 N N . ILE A 1 748 ? -20.999 -21.686 10.772 1.00 44.09 748 ILE A N 1
ATOM 6024 C CA . ILE A 1 748 ? -20.394 -22.313 9.595 1.00 44.09 748 ILE A CA 1
ATOM 6025 C C . ILE A 1 748 ? -19.804 -23.607 10.166 1.00 44.09 748 ILE A C 1
ATOM 6027 O O . ILE A 1 748 ? -19.002 -23.495 11.100 1.00 44.09 748 ILE A O 1
ATOM 6031 N N . PRO A 1 749 ? -20.254 -24.810 9.740 1.00 38.22 749 PRO A N 1
ATOM 6032 C CA . PRO A 1 749 ? -19.558 -26.032 10.131 1.00 38.22 749 PRO A CA 1
ATOM 6033 C C . PRO A 1 749 ? -18.106 -25.747 9.813 1.00 38.22 749 PRO A C 1
ATOM 6035 O O . PRO A 1 749 ? -17.881 -25.287 8.693 1.00 38.22 749 PRO A O 1
ATOM 6038 N N . GLU A 1 750 ? -17.222 -25.853 10.820 1.00 39.09 750 GLU A N 1
ATOM 6039 C CA . GLU A 1 750 ? -15.799 -25.505 10.730 1.00 39.09 750 GLU A CA 1
ATOM 6040 C C . GLU A 1 750 ? -15.380 -25.575 9.276 1.00 39.09 750 GLU A C 1
ATOM 6042 O O . GLU A 1 750 ? -15.603 -26.635 8.681 1.00 39.09 750 GLU A O 1
ATOM 6047 N N . VAL A 1 751 ? -14.867 -24.471 8.698 1.00 36.25 751 VAL A N 1
ATOM 6048 C CA . VAL A 1 751 ? -14.056 -24.546 7.474 1.00 36.25 751 VAL A CA 1
ATOM 6049 C C . VAL A 1 751 ? -13.285 -25.827 7.647 1.00 36.25 751 VAL A C 1
ATOM 6051 O O . VAL A 1 751 ? -12.470 -25.863 8.570 1.00 36.25 751 VAL A O 1
ATOM 6054 N N . GLN A 1 752 ? -13.673 -26.896 6.931 1.00 34.38 752 GLN A N 1
ATOM 6055 C CA . GLN A 1 752 ? -13.100 -28.194 7.238 1.00 34.38 752 GLN A CA 1
ATOM 6056 C C . GLN A 1 752 ? -11.624 -27.924 7.065 1.00 34.38 752 GLN A C 1
ATOM 6058 O O . GLN A 1 752 ? -11.266 -27.450 5.977 1.00 34.38 752 GLN A O 1
ATOM 6063 N N . PRO A 1 753 ? -10.802 -28.055 8.121 1.00 33.59 753 PRO A N 1
ATOM 6064 C CA . PRO A 1 753 ? -9.388 -27.817 7.970 1.00 33.59 753 PRO A CA 1
ATOM 6065 C C . PRO A 1 753 ? -9.000 -28.721 6.810 1.00 33.59 753 PRO A C 1
ATOM 6067 O O . PRO A 1 753 ? -9.171 -29.935 6.926 1.00 33.59 753 PRO A O 1
ATOM 6070 N N . LYS A 1 754 ? -8.651 -28.138 5.652 1.00 35.94 754 LYS A N 1
ATOM 6071 C CA . LYS A 1 754 ? -8.224 -28.903 4.478 1.00 35.94 754 LYS A CA 1
ATOM 6072 C C . LYS A 1 754 ? -7.068 -29.730 4.986 1.00 35.94 754 LYS A C 1
ATOM 6074 O O . LYS A 1 754 ? -6.044 -29.119 5.269 1.00 35.94 754 LYS A O 1
ATOM 6079 N N . GLU A 1 755 ? -7.323 -31.022 5.210 1.00 40.38 755 GLU A N 1
ATOM 6080 C CA . GLU A 1 755 ? -6.526 -31.943 6.028 1.00 40.38 755 GLU A CA 1
ATOM 6081 C C . GLU A 1 755 ? -5.349 -31.237 6.700 1.00 40.38 755 GLU A C 1
ATOM 6083 O O . GLU A 1 755 ? -4.202 -31.338 6.265 1.00 40.38 755 GLU A O 1
ATOM 6088 N N . SER A 1 756 ? -5.651 -30.444 7.739 1.00 40.50 756 SER A N 1
ATOM 6089 C CA . SER A 1 756 ? -4.600 -30.001 8.645 1.00 40.50 756 SER A CA 1
ATOM 6090 C C . SER A 1 756 ? -3.919 -31.279 9.088 1.00 40.50 756 SER A C 1
ATOM 6092 O O . SER A 1 756 ? -4.652 -32.195 9.480 1.00 40.50 756 SER A O 1
ATOM 6094 N N . GLU A 1 757 ? -2.586 -31.358 8.998 1.00 43.22 757 GLU A N 1
ATOM 6095 C CA . GLU A 1 757 ? -1.810 -32.449 9.589 1.00 43.22 757 GLU A CA 1
ATOM 6096 C C . GLU A 1 757 ? -2.535 -32.909 10.849 1.00 43.22 757 GLU A C 1
ATOM 6098 O O . GLU A 1 757 ? -2.675 -32.126 11.793 1.00 43.22 757 GLU A O 1
ATOM 6103 N N . THR A 1 758 ? -3.112 -34.114 10.820 1.00 42.53 758 THR A N 1
ATOM 6104 C CA . THR A 1 758 ? -3.844 -34.649 11.964 1.00 42.53 758 THR A CA 1
ATOM 6105 C C . THR A 1 758 ? -2.842 -34.754 13.097 1.00 42.53 758 THR A C 1
ATOM 6107 O O . THR A 1 758 ? -2.092 -35.726 13.208 1.00 42.53 758 THR A O 1
ATOM 6110 N N . LYS A 1 759 ? -2.775 -33.707 13.917 1.00 50.31 759 LYS A N 1
ATOM 6111 C CA . LYS A 1 759 ? -1.881 -33.648 15.054 1.00 50.31 759 LYS A CA 1
ATOM 6112 C C . LYS A 1 759 ? -2.512 -34.537 16.101 1.00 50.31 759 LYS A C 1
ATOM 6114 O O . LYS A 1 759 ? -3.527 -34.199 16.702 1.00 50.31 759 LYS A O 1
ATOM 6119 N N . THR A 1 760 ? -1.919 -35.708 16.291 1.00 69.31 760 THR A N 1
ATOM 6120 C CA . THR A 1 760 ? -2.307 -36.574 17.399 1.00 69.31 760 THR A CA 1
ATOM 6121 C C . THR A 1 760 ? -2.039 -35.809 18.690 1.00 69.31 760 THR A C 1
ATOM 6123 O O . THR A 1 760 ? -0.895 -35.482 19.005 1.00 69.31 760 THR A O 1
ATOM 6126 N N . MET A 1 761 ? -3.107 -35.483 19.409 1.00 72.38 761 MET A N 1
ATOM 6127 C CA . MET A 1 761 ? -3.056 -34.756 20.669 1.00 72.38 761 MET A CA 1
ATOM 6128 C C . MET A 1 761 ? -3.494 -35.679 21.795 1.00 72.38 761 MET A C 1
ATOM 6130 O O . MET A 1 761 ? -4.494 -36.388 21.686 1.00 72.38 761 MET A O 1
ATOM 6134 N N . GLY A 1 762 ? -2.745 -35.660 22.895 1.00 84.06 762 GLY A N 1
ATOM 6135 C CA . GLY A 1 762 ? -3.226 -36.244 24.137 1.00 84.06 762 GLY A CA 1
ATOM 6136 C C . GLY A 1 762 ? -4.307 -35.343 24.723 1.00 84.06 762 GLY A C 1
ATOM 6137 O O . GLY A 1 762 ? -4.107 -34.134 24.813 1.00 84.06 762 GLY A O 1
ATOM 6138 N N . LEU A 1 763 ? -5.434 -35.925 25.120 1.00 88.00 763 LEU A N 1
ATOM 6139 C CA . LEU A 1 763 ? -6.511 -35.226 25.814 1.00 88.00 763 LEU A CA 1
ATOM 6140 C C . LEU A 1 763 ? -6.814 -35.955 27.123 1.00 88.00 763 LEU A C 1
ATOM 6142 O O . LEU A 1 763 ? -6.862 -37.186 27.162 1.00 88.00 763 LEU A O 1
ATOM 6146 N N . ILE A 1 764 ? -7.056 -35.193 28.183 1.00 88.06 764 ILE A N 1
ATOM 6147 C CA . ILE A 1 764 ? -7.567 -35.679 29.461 1.00 88.06 764 ILE A CA 1
ATOM 6148 C C . ILE A 1 764 ? -9.037 -35.282 29.540 1.00 88.06 764 ILE A C 1
ATOM 6150 O O . ILE A 1 764 ? -9.381 -34.101 29.494 1.00 88.06 764 ILE A O 1
ATOM 6154 N N . LEU A 1 765 ? -9.905 -36.281 29.675 1.00 87.44 765 LEU A N 1
ATOM 6155 C CA . LEU A 1 765 ? -11.327 -36.086 29.932 1.00 87.44 765 LEU A CA 1
ATOM 6156 C C . LEU A 1 765 ? -11.546 -36.125 31.443 1.00 87.44 765 LEU A C 1
ATOM 6158 O O . LEU A 1 765 ? -11.437 -37.185 32.062 1.00 87.44 765 LEU A O 1
ATOM 6162 N N . LYS A 1 766 ? -11.830 -34.968 32.042 1.00 85.31 766 LYS A N 1
ATOM 6163 C CA . LYS A 1 766 ? -12.072 -34.844 33.480 1.00 85.31 766 LYS A CA 1
ATOM 6164 C C . LYS A 1 766 ? -13.577 -34.792 33.725 1.00 85.31 766 LYS A C 1
ATOM 6166 O O . LYS A 1 766 ? -14.245 -33.835 33.342 1.00 85.31 766 LYS A O 1
ATOM 6171 N N . ALA A 1 767 ? -14.121 -35.848 34.321 1.00 79.88 767 ALA A N 1
ATOM 6172 C CA . ALA A 1 767 ? -15.517 -35.898 34.746 1.00 79.88 767 ALA A CA 1
ATOM 6173 C C . ALA A 1 767 ? -15.622 -35.495 36.223 1.00 79.88 767 ALA A C 1
ATOM 6175 O O . ALA A 1 767 ? -14.769 -35.887 37.018 1.00 79.88 767 ALA A O 1
ATOM 6176 N N . TYR A 1 768 ? -16.681 -34.764 36.581 1.00 75.25 768 TYR A N 1
ATOM 6177 C CA . TYR A 1 768 ? -16.976 -34.337 37.958 1.00 75.25 768 TYR A CA 1
ATOM 6178 C C . TYR A 1 768 ? -15.952 -33.374 38.588 1.00 75.25 768 TYR A C 1
ATOM 6180 O O . TYR A 1 768 ? -15.885 -33.277 39.812 1.00 75.25 768 TYR A O 1
ATOM 6188 N N . ASP A 1 769 ? -15.176 -32.655 37.773 1.00 78.38 769 ASP A N 1
ATOM 6189 C CA . ASP A 1 769 ? -14.230 -31.641 38.240 1.00 78.38 769 ASP A CA 1
ATOM 6190 C C . ASP A 1 769 ? -14.346 -30.353 37.417 1.00 78.38 769 ASP A C 1
ATOM 6192 O O . ASP A 1 769 ? -14.436 -30.378 36.189 1.00 78.38 769 ASP A O 1
ATOM 6196 N N . ASP A 1 770 ? -14.380 -29.211 38.091 1.00 83.00 770 ASP A N 1
ATOM 6197 C CA . ASP A 1 770 ? -14.714 -27.929 37.477 1.00 83.00 770 ASP A CA 1
ATOM 6198 C C . ASP A 1 770 ? -13.480 -27.228 36.891 1.00 83.00 770 ASP A C 1
ATOM 6200 O O . ASP A 1 770 ? -12.811 -26.428 37.546 1.00 83.00 770 ASP A O 1
ATOM 6204 N N . CYS A 1 771 ? -13.215 -27.479 35.608 1.00 88.38 771 CYS A N 1
ATOM 6205 C CA . CYS A 1 771 ? -12.055 -26.940 34.889 1.00 88.38 771 CYS A CA 1
ATOM 6206 C C . CYS A 1 771 ? -12.116 -25.423 34.593 1.00 88.38 771 CYS A C 1
ATOM 6208 O O . CYS A 1 771 ? -11.241 -24.880 33.906 1.00 88.38 771 CYS A O 1
ATOM 6210 N N . ARG A 1 772 ? -13.143 -24.698 35.065 1.00 88.81 772 ARG A N 1
ATOM 6211 C CA . ARG A 1 772 ? -13.237 -23.237 34.884 1.00 88.81 772 ARG A CA 1
ATOM 6212 C C . ARG A 1 772 ? -12.121 -22.493 35.624 1.00 88.81 772 ARG A C 1
ATOM 6214 O O . ARG A 1 772 ? -11.690 -21.446 35.147 1.00 88.81 772 ARG A O 1
ATOM 6221 N N . GLN A 1 773 ? -11.616 -23.034 36.737 1.00 90.31 773 GLN A N 1
ATOM 6222 C CA . GLN A 1 773 ? -10.460 -22.455 37.433 1.00 90.31 773 GLN A CA 1
ATOM 6223 C C . GLN A 1 773 ? -9.175 -22.545 36.609 1.00 90.31 773 GLN A C 1
ATOM 6225 O O . GLN A 1 773 ? -8.457 -21.553 36.496 1.00 90.31 773 GLN A O 1
ATOM 6230 N N . ASP A 1 774 ? -8.907 -23.696 35.992 1.00 91.25 774 ASP A N 1
ATOM 6231 C CA . ASP A 1 774 ? -7.764 -23.858 35.092 1.00 91.25 774 ASP A CA 1
ATOM 6232 C C . ASP A 1 774 ? -7.862 -22.906 33.901 1.00 91.25 774 ASP A C 1
ATOM 6234 O O . ASP A 1 774 ? -6.882 -22.260 33.534 1.00 91.25 774 ASP A O 1
ATOM 6238 N N . THR A 1 775 ? -9.071 -22.737 33.359 1.00 91.50 775 THR A N 1
ATOM 6239 C CA . THR A 1 775 ? -9.332 -21.785 32.270 1.00 91.50 775 THR A CA 1
ATOM 6240 C C . THR A 1 775 ? -8.992 -20.350 32.686 1.00 91.50 775 THR A C 1
ATOM 6242 O O . THR A 1 775 ? -8.285 -19.658 31.956 1.00 91.50 775 THR A O 1
ATOM 6245 N N . LEU A 1 776 ? -9.421 -19.914 33.878 1.00 93.31 776 LEU A N 1
ATOM 6246 C CA . LEU A 1 776 ? -9.080 -18.594 34.423 1.00 93.31 776 LEU A CA 1
ATOM 6247 C C . LEU A 1 776 ? -7.560 -18.416 34.573 1.00 93.31 776 LEU A C 1
ATOM 6249 O O . LEU A 1 776 ? -7.011 -17.388 34.169 1.00 93.31 776 LEU A O 1
ATOM 6253 N N . ALA A 1 777 ? -6.864 -19.414 35.128 1.00 94.25 777 ALA A N 1
ATOM 6254 C CA . ALA A 1 777 ? -5.412 -19.374 35.292 1.00 94.25 777 ALA A CA 1
ATOM 6255 C C . ALA A 1 777 ? -4.693 -19.215 33.945 1.00 94.25 777 ALA A C 1
ATOM 6257 O O . ALA A 1 777 ? -3.827 -18.351 33.798 1.00 94.25 777 ALA A O 1
ATOM 6258 N N . LEU A 1 778 ? -5.096 -20.010 32.951 1.00 94.88 778 LEU A N 1
ATOM 6259 C CA . LEU A 1 778 ? -4.519 -20.015 31.609 1.00 94.88 778 LEU A CA 1
ATOM 6260 C C . LEU A 1 778 ? -4.796 -18.712 30.852 1.00 94.88 778 LEU A C 1
ATOM 6262 O O . LEU A 1 778 ? -3.914 -18.221 30.150 1.00 94.88 778 LEU A O 1
ATOM 6266 N N . GLN A 1 779 ? -5.967 -18.098 31.040 1.00 93.81 779 GLN A N 1
ATOM 6267 C CA . GLN A 1 779 ? -6.278 -16.777 30.483 1.00 93.81 779 GLN A CA 1
ATOM 6268 C C . GLN A 1 779 ? -5.395 -15.679 31.082 1.00 93.81 779 GLN A C 1
ATOM 6270 O O . GLN A 1 779 ? -4.850 -14.856 30.345 1.00 93.81 779 GLN A O 1
ATOM 6275 N N . VAL A 1 780 ? -5.198 -15.686 32.404 1.00 95.50 780 VAL A N 1
ATOM 6276 C CA . VAL A 1 780 ? -4.272 -14.751 33.056 1.00 95.50 780 VAL A CA 1
ATOM 6277 C C . VAL A 1 780 ? -2.846 -14.992 32.564 1.00 95.50 780 VAL A C 1
ATOM 6279 O O . VAL A 1 780 ? -2.174 -14.039 32.191 1.00 95.50 780 VAL A O 1
ATOM 6282 N N . MET A 1 781 ? -2.390 -16.245 32.492 1.00 96.19 781 MET A N 1
ATOM 6283 C CA . MET A 1 781 ? -1.068 -16.593 31.956 1.00 96.19 781 MET A CA 1
ATOM 6284 C C . MET A 1 781 ? -0.882 -16.131 30.509 1.00 96.19 781 MET A C 1
ATOM 6286 O O . MET A 1 781 ? 0.172 -15.592 30.177 1.00 96.19 781 MET A O 1
ATOM 6290 N N . ARG A 1 782 ? -1.908 -16.272 29.662 1.00 94.44 782 ARG A N 1
ATOM 6291 C CA . ARG A 1 782 ? -1.881 -15.767 28.287 1.00 94.44 782 ARG A CA 1
ATOM 6292 C C . ARG A 1 782 ? -1.745 -14.248 28.249 1.00 94.44 782 ARG A C 1
ATOM 6294 O O . ARG A 1 782 ? -0.964 -13.739 27.454 1.00 94.44 782 ARG A O 1
ATOM 6301 N N . LEU A 1 783 ? -2.448 -13.531 29.127 1.00 93.56 783 LEU A N 1
ATOM 6302 C CA . LEU A 1 783 ? -2.305 -12.082 29.258 1.00 93.56 783 LEU A CA 1
ATOM 6303 C C . LEU A 1 783 ? -0.898 -11.685 29.737 1.00 93.56 783 LEU A C 1
ATOM 6305 O O . LEU A 1 783 ? -0.317 -10.761 29.176 1.00 93.56 783 LEU A O 1
ATOM 6309 N N . LEU A 1 784 ? -0.322 -12.391 30.719 1.00 95.69 784 LEU A N 1
ATOM 6310 C CA . LEU A 1 784 ? 1.060 -12.152 31.164 1.00 95.69 784 LEU A CA 1
ATOM 6311 C C . LEU A 1 784 ? 2.058 -12.348 30.015 1.00 95.69 784 LEU A C 1
ATOM 6313 O O . LEU A 1 784 ? 2.938 -11.514 29.829 1.00 95.69 784 LEU A O 1
ATOM 6317 N N . GLN A 1 785 ? 1.883 -13.409 29.222 1.00 91.19 785 GLN A N 1
ATOM 6318 C CA . GLN A 1 785 ? 2.713 -13.676 28.050 1.00 91.19 785 GLN A CA 1
ATOM 6319 C C . GLN A 1 785 ? 2.620 -12.544 27.018 1.00 91.19 785 GLN A C 1
ATOM 6321 O O . GLN A 1 785 ? 3.652 -12.051 26.576 1.00 91.19 785 GLN A O 1
ATOM 6326 N N . ILE A 1 786 ? 1.406 -12.089 26.687 1.00 84.00 786 ILE A N 1
ATOM 6327 C CA . ILE A 1 786 ? 1.189 -10.965 25.761 1.00 84.00 786 ILE A CA 1
ATOM 6328 C C . ILE A 1 786 ? 1.883 -9.694 26.270 1.00 84.00 786 ILE A C 1
ATOM 6330 O O . ILE A 1 786 ? 2.521 -8.989 25.492 1.00 84.00 786 ILE A O 1
ATOM 6334 N N . ILE A 1 787 ? 1.788 -9.409 27.574 1.00 88.81 787 ILE A N 1
ATOM 6335 C CA . ILE A 1 787 ? 2.434 -8.246 28.196 1.00 88.81 787 ILE A CA 1
ATOM 6336 C C . ILE A 1 787 ? 3.961 -8.328 28.064 1.00 88.81 787 ILE A C 1
ATOM 6338 O O . ILE A 1 787 ? 4.594 -7.355 27.661 1.00 88.81 787 ILE A O 1
ATOM 6342 N N . TRP A 1 788 ? 4.564 -9.476 28.381 1.00 92.88 788 TRP A N 1
ATOM 6343 C CA . TRP A 1 788 ? 6.016 -9.646 28.278 1.00 92.88 788 TRP A CA 1
ATOM 6344 C C . TRP A 1 788 ? 6.514 -9.593 26.833 1.00 92.88 788 TRP A C 1
ATOM 6346 O O . TRP A 1 788 ? 7.530 -8.950 26.577 1.00 92.88 788 TRP A O 1
ATOM 6356 N N . GLU A 1 789 ? 5.786 -10.191 25.888 1.00 82.44 789 GLU A N 1
ATOM 6357 C CA . GLU A 1 789 ? 6.101 -10.125 24.455 1.00 82.44 789 GLU A CA 1
ATOM 6358 C C . GLU A 1 789 ? 6.038 -8.681 23.933 1.00 82.44 789 GLU A C 1
ATOM 6360 O O . GLU A 1 789 ? 6.949 -8.246 23.226 1.00 82.44 789 GLU A O 1
ATOM 6365 N N . ALA A 1 790 ? 5.024 -7.910 24.342 1.00 70.56 790 ALA A N 1
ATOM 6366 C CA . ALA A 1 790 ? 4.884 -6.499 23.981 1.00 70.56 790 ALA A CA 1
ATOM 6367 C C . ALA A 1 790 ? 6.026 -5.620 24.528 1.00 70.56 790 ALA A C 1
ATOM 6369 O O . ALA A 1 790 ? 6.435 -4.660 23.877 1.00 70.56 790 ALA A O 1
ATOM 6370 N N . GLU A 1 791 ? 6.570 -5.963 25.697 1.00 77.50 791 GLU A N 1
ATOM 6371 C CA . GLU A 1 791 ? 7.662 -5.225 26.355 1.00 77.50 791 GLU A CA 1
ATOM 6372 C C . GLU A 1 791 ? 9.053 -5.800 26.015 1.00 77.50 791 GLU A C 1
ATOM 6374 O O . GLU A 1 791 ? 10.069 -5.323 26.519 1.00 77.50 791 GLU A O 1
ATOM 6379 N N . GLY A 1 792 ? 9.123 -6.809 25.137 1.00 76.38 792 GLY A N 1
ATOM 6380 C CA . GLY A 1 792 ? 10.374 -7.406 24.664 1.00 76.38 792 GLY A CA 1
ATOM 6381 C C . GLY A 1 792 ? 11.088 -8.316 25.672 1.00 76.38 792 GLY A C 1
ATOM 6382 O O . GLY A 1 792 ? 12.288 -8.556 25.524 1.00 76.38 792 GLY A O 1
ATOM 6383 N N . ILE A 1 793 ? 10.380 -8.833 26.681 1.00 85.81 793 ILE A N 1
ATOM 6384 C CA . ILE A 1 793 ? 10.918 -9.755 27.689 1.00 85.81 793 ILE A CA 1
ATOM 6385 C C . ILE A 1 793 ? 10.651 -11.199 27.237 1.00 85.81 793 ILE A C 1
ATOM 6387 O O . ILE A 1 793 ? 9.539 -11.713 27.330 1.00 85.81 793 ILE A O 1
ATOM 6391 N N . ASP A 1 794 ? 11.693 -11.873 26.750 1.00 85.94 794 ASP A N 1
ATOM 6392 C CA . ASP A 1 794 ? 11.617 -13.236 26.203 1.00 85.94 794 ASP A CA 1
ATOM 6393 C C . ASP A 1 794 ? 11.601 -14.309 27.311 1.00 85.94 794 ASP A C 1
ATOM 6395 O O . ASP A 1 794 ? 12.626 -14.920 27.643 1.00 85.94 794 ASP A O 1
ATOM 6399 N N . ILE A 1 795 ? 10.423 -14.513 27.909 1.00 91.56 795 ILE A N 1
ATOM 6400 C CA . ILE A 1 795 ? 10.165 -15.532 28.933 1.00 91.56 795 ILE A CA 1
ATOM 6401 C C . ILE A 1 795 ? 8.870 -16.323 28.632 1.00 91.56 795 ILE A C 1
ATOM 6403 O O . ILE A 1 795 ? 7.765 -15.793 28.739 1.00 91.56 795 ILE A O 1
ATOM 6407 N N . PRO A 1 796 ? 8.958 -17.610 28.246 1.00 87.50 796 PRO A N 1
ATOM 6408 C CA . PRO A 1 796 ? 7.793 -18.350 27.768 1.00 87.50 796 PRO A CA 1
ATOM 6409 C C . PRO A 1 796 ? 6.927 -18.907 28.911 1.00 87.50 796 PRO A C 1
ATOM 6411 O O . PRO A 1 796 ? 7.445 -19.446 29.891 1.00 87.50 796 PRO A O 1
ATOM 6414 N N . LEU A 1 797 ? 5.602 -18.872 28.726 1.00 92.50 797 LEU A N 1
ATOM 6415 C CA . LEU A 1 797 ? 4.626 -19.676 29.473 1.00 92.50 797 LEU A CA 1
ATOM 6416 C C . LEU A 1 797 ? 3.977 -20.689 28.530 1.00 92.50 797 LEU A C 1
ATOM 6418 O O . LEU A 1 797 ? 3.594 -20.344 27.414 1.00 92.50 797 LEU A O 1
ATOM 6422 N N . MET A 1 798 ? 3.806 -21.929 28.989 1.00 92.25 798 MET A N 1
ATOM 6423 C CA . MET A 1 798 ? 2.999 -22.905 28.261 1.00 92.25 798 MET A CA 1
ATOM 6424 C C . MET A 1 798 ? 1.522 -22.677 28.590 1.00 92.25 798 MET A C 1
ATOM 6426 O O . MET A 1 798 ? 1.100 -22.880 29.731 1.00 92.25 798 MET A O 1
ATOM 6430 N N . VAL A 1 799 ? 0.747 -22.273 27.583 1.00 91.00 799 VAL A N 1
ATOM 6431 C CA . VAL A 1 799 ? -0.711 -22.120 27.657 1.00 91.00 799 VAL A CA 1
ATOM 6432 C C . VAL A 1 799 ? -1.342 -23.216 26.798 1.00 91.00 799 VAL A C 1
ATOM 6434 O O . VAL A 1 799 ? -1.332 -23.128 25.574 1.00 91.00 799 VAL A O 1
ATOM 6437 N N . TYR A 1 800 ? -1.837 -24.268 27.447 1.00 90.75 800 TYR A N 1
ATOM 6438 C CA . TYR A 1 800 ? -2.536 -25.391 26.813 1.00 90.75 800 TYR A CA 1
ATOM 6439 C C . TYR A 1 800 ? -4.053 -25.171 26.840 1.00 90.75 800 TYR A C 1
ATOM 6441 O O . TYR A 1 800 ? -4.552 -24.355 27.617 1.00 90.75 800 TYR A O 1
ATOM 6449 N N . ASN A 1 801 ? -4.801 -25.881 25.994 1.00 89.06 801 ASN A N 1
ATOM 6450 C CA . ASN A 1 801 ? -6.247 -25.698 25.923 1.00 89.06 801 ASN A CA 1
ATOM 6451 C C . ASN A 1 801 ? -6.983 -26.438 27.043 1.00 89.06 801 ASN A C 1
ATOM 6453 O O . ASN A 1 801 ? -6.784 -27.632 27.271 1.00 89.06 801 ASN A O 1
ATOM 6457 N N . VAL A 1 802 ? -7.901 -25.728 27.697 1.00 90.00 802 VAL A N 1
ATOM 6458 C CA . VAL A 1 802 ? -8.869 -26.299 28.635 1.00 90.00 802 VAL A CA 1
ATOM 6459 C C . VAL A 1 802 ? -10.255 -25.836 28.219 1.00 90.00 802 VAL A C 1
ATOM 6461 O O . VAL A 1 802 ? -10.514 -24.640 28.117 1.00 90.00 802 VAL A O 1
ATOM 6464 N N . THR A 1 803 ? -11.147 -26.790 27.969 1.00 88.25 803 THR A N 1
ATOM 6465 C CA . THR A 1 803 ? -12.547 -26.524 27.630 1.00 88.25 803 THR A CA 1
ATOM 6466 C C . THR A 1 803 ? -13.438 -27.073 28.737 1.00 88.25 803 THR A C 1
ATOM 6468 O O . THR A 1 803 ? -13.645 -28.289 28.798 1.00 88.25 803 THR A O 1
ATOM 6471 N N . PRO A 1 804 ? -13.978 -26.215 29.620 1.00 87.00 804 PRO A N 1
ATOM 6472 C CA . PRO A 1 804 ? -14.996 -26.626 30.575 1.00 87.00 804 PRO A CA 1
ATOM 6473 C C . PRO A 1 804 ? -16.234 -27.133 29.834 1.00 87.00 804 PRO A C 1
ATOM 6475 O O . PRO A 1 804 ? -16.721 -26.490 28.903 1.00 87.00 804 PRO A O 1
ATOM 6478 N N . ALA A 1 805 ? -16.758 -28.279 30.253 1.00 81.25 805 ALA A N 1
ATOM 6479 C CA . ALA A 1 805 ? -17.911 -28.912 29.630 1.00 81.25 805 ALA A CA 1
ATOM 6480 C C . ALA A 1 805 ? -18.860 -29.460 30.697 1.00 81.25 805 ALA A C 1
ATOM 6482 O O . ALA A 1 805 ? -18.443 -29.896 31.770 1.00 81.25 805 ALA A O 1
ATOM 6483 N N . ARG A 1 806 ? -20.160 -29.468 30.400 1.00 72.38 806 ARG A N 1
ATOM 6484 C CA . ARG A 1 806 ? -21.132 -30.169 31.242 1.00 72.38 806 ARG A CA 1
ATOM 6485 C C . ARG A 1 806 ? -21.005 -31.670 30.964 1.00 72.38 806 ARG A C 1
ATOM 6487 O O . ARG A 1 806 ? -21.074 -32.077 29.808 1.00 72.38 806 ARG A O 1
ATOM 6494 N N . THR A 1 807 ? -20.809 -32.478 32.005 1.00 65.31 807 THR A N 1
ATOM 6495 C CA . THR A 1 807 ? -20.566 -33.930 31.865 1.00 65.31 807 THR A CA 1
ATOM 6496 C C . THR A 1 807 ? -21.746 -34.801 32.297 1.00 65.31 807 THR A C 1
ATOM 6498 O O . THR A 1 807 ? -21.698 -36.014 32.123 1.00 65.31 807 THR A O 1
ATOM 6501 N N . SER A 1 808 ? -22.834 -34.204 32.799 1.00 64.56 808 SER A N 1
ATOM 6502 C CA . SER A 1 808 ? -24.096 -34.898 33.086 1.00 64.56 808 SER A CA 1
ATOM 6503 C C . SER A 1 808 ? -25.309 -33.978 32.900 1.00 64.56 808 SER A C 1
ATOM 6505 O O . SER A 1 808 ? -25.199 -32.752 32.908 1.00 64.56 808 SER A O 1
ATOM 6507 N N . THR A 1 809 ? -26.481 -34.585 32.709 1.00 59.12 809 THR A N 1
ATOM 6508 C CA . THR A 1 809 ? -27.790 -33.918 32.658 1.00 59.12 809 THR A CA 1
ATOM 6509 C C . THR A 1 809 ? -28.277 -33.446 34.028 1.00 59.12 809 THR A C 1
ATOM 6511 O O . THR A 1 809 ? -29.208 -32.649 34.091 1.00 59.12 809 THR A O 1
ATOM 6514 N N . GLU A 1 810 ? -27.668 -33.922 35.115 1.00 62.84 810 GLU A N 1
ATOM 6515 C CA . GLU A 1 810 ? -27.941 -33.444 36.471 1.00 62.84 810 GLU A CA 1
ATOM 6516 C C . GLU A 1 810 ? -27.360 -32.036 36.671 1.00 62.84 810 GLU A C 1
ATOM 6518 O O . GLU A 1 810 ? -26.198 -31.765 36.348 1.00 62.84 810 GLU A O 1
ATOM 6523 N N . ASP A 1 811 ? -28.170 -31.119 37.205 1.00 53.94 811 ASP A N 1
ATOM 6524 C CA . ASP A 1 811 ? -27.722 -29.756 37.469 1.00 53.94 811 ASP A CA 1
ATOM 6525 C C . ASP A 1 811 ? -26.536 -29.759 38.445 1.00 53.94 811 ASP A C 1
ATOM 6527 O O . ASP A 1 811 ? -26.626 -30.293 39.549 1.00 53.94 811 ASP A O 1
ATOM 6531 N N . LYS A 1 812 ? -25.450 -29.084 38.031 1.00 57.09 812 LYS A N 1
ATOM 6532 C CA . LYS A 1 812 ? -24.173 -28.851 38.747 1.00 57.09 812 LYS A CA 1
ATOM 6533 C C . LYS A 1 812 ? -23.046 -29.872 38.543 1.00 57.09 812 LYS A C 1
ATOM 6535 O O . LYS A 1 812 ? -21.980 -29.683 39.124 1.00 57.09 812 LYS A O 1
ATOM 6540 N N . VAL A 1 813 ? -23.200 -30.881 37.687 1.00 66.75 813 VAL A N 1
ATOM 6541 C CA . VAL A 1 813 ? -22.084 -31.787 37.360 1.00 66.75 813 VAL A CA 1
ATOM 6542 C C . VAL A 1 813 ? -21.232 -31.214 36.219 1.00 66.75 813 VAL A C 1
ATOM 6544 O O . VAL A 1 813 ? -21.570 -31.312 35.034 1.00 66.75 813 VAL A O 1
ATOM 6547 N N . MET A 1 814 ? -20.123 -30.581 36.598 1.00 71.56 814 MET A N 1
ATOM 6548 C CA . MET A 1 814 ? -19.145 -29.987 35.683 1.00 71.56 814 MET A CA 1
ATOM 6549 C C . MET A 1 814 ? -17.995 -30.959 35.392 1.00 71.56 814 MET A C 1
ATOM 6551 O O . MET A 1 814 ? -17.697 -31.856 36.176 1.00 71.56 814 MET A O 1
ATOM 6555 N N . GLY A 1 815 ? -17.380 -30.805 34.228 1.00 82.62 815 GLY A N 1
ATOM 6556 C CA . GLY A 1 815 ? -16.165 -31.491 33.810 1.00 82.62 815 GLY A CA 1
ATOM 6557 C C . GLY A 1 815 ? -15.384 -30.629 32.822 1.00 82.62 815 GLY A C 1
ATOM 6558 O O . GLY A 1 815 ? -15.636 -29.428 32.673 1.00 82.62 815 GLY A O 1
ATOM 6559 N N . GLY A 1 816 ? -14.479 -31.247 32.077 1.00 87.75 816 GLY A N 1
ATOM 6560 C CA . GLY A 1 816 ? -13.778 -30.562 31.005 1.00 87.75 816 GLY A CA 1
ATOM 6561 C C . GLY A 1 816 ? -12.858 -31.461 30.201 1.00 87.75 816 GLY A C 1
ATOM 6562 O O . GLY A 1 816 ? -12.571 -32.603 30.565 1.00 87.75 816 GLY A O 1
ATOM 6563 N N . ILE A 1 817 ? -12.409 -30.910 29.083 1.00 89.75 817 ILE A N 1
ATOM 6564 C CA . ILE A 1 817 ? -11.388 -31.494 28.223 1.00 89.75 817 ILE A CA 1
ATOM 6565 C C . ILE A 1 817 ? -10.122 -30.669 28.423 1.00 89.75 817 ILE A C 1
ATOM 6567 O O . ILE A 1 817 ? -10.156 -29.448 28.265 1.00 89.75 817 ILE A O 1
ATOM 6571 N N . ILE A 1 818 ? -9.025 -31.328 28.778 1.00 89.62 818 ILE A N 1
ATOM 6572 C CA . ILE A 1 818 ? -7.723 -30.699 29.001 1.00 89.62 818 ILE A CA 1
ATOM 6573 C C . ILE A 1 818 ? -6.739 -31.260 27.979 1.00 89.62 818 ILE A C 1
ATOM 6575 O O . ILE A 1 818 ? -6.587 -32.474 27.853 1.00 89.62 818 ILE A O 1
ATOM 6579 N N . GLU A 1 819 ? -6.060 -30.384 27.253 1.00 91.69 819 GLU A N 1
ATOM 6580 C CA . GLU A 1 819 ? -4.966 -30.754 26.363 1.00 91.69 819 GLU A CA 1
ATOM 6581 C C . GLU A 1 819 ? -3.734 -31.192 27.168 1.00 91.69 819 GLU A C 1
ATOM 6583 O O . GLU A 1 819 ? -3.272 -30.487 28.067 1.00 91.69 819 GLU A O 1
ATOM 6588 N N . CYS A 1 820 ? -3.176 -32.359 26.838 1.00 90.06 820 CYS A N 1
ATOM 6589 C CA . CYS A 1 820 ? -1.913 -32.809 27.413 1.00 90.06 820 CYS A CA 1
ATOM 6590 C C . CYS A 1 820 ? -0.761 -31.943 26.902 1.00 90.06 820 CYS A C 1
ATOM 6592 O O . CYS A 1 820 ? -0.590 -31.781 25.693 1.00 90.06 820 CYS A O 1
ATOM 6594 N N . VAL A 1 821 ? 0.108 -31.496 27.810 1.00 89.94 821 VAL A N 1
ATOM 6595 C CA . VAL A 1 821 ? 1.360 -30.832 27.436 1.00 89.94 821 VAL A CA 1
ATOM 6596 C C . VAL A 1 821 ? 2.258 -31.836 26.691 1.00 89.94 821 VAL A C 1
ATOM 6598 O O . VAL A 1 821 ? 2.691 -32.834 27.279 1.00 89.94 821 VAL A O 1
ATOM 6601 N N . PRO A 1 822 ? 2.548 -31.624 25.395 1.00 84.44 822 PRO A N 1
ATOM 6602 C CA . PRO A 1 822 ? 3.268 -32.604 24.592 1.00 84.44 822 PRO A CA 1
ATOM 6603 C C . PRO A 1 822 ? 4.731 -32.709 25.027 1.00 84.44 822 PRO A C 1
ATOM 6605 O O . PRO A 1 822 ? 5.321 -31.735 25.489 1.00 84.44 822 PRO A O 1
ATOM 6608 N N . ASN A 1 823 ? 5.338 -33.880 24.806 1.00 89.31 823 ASN A N 1
ATOM 6609 C CA . ASN A 1 823 ? 6.781 -34.099 24.983 1.00 89.31 823 ASN A CA 1
ATOM 6610 C C . ASN A 1 823 ? 7.316 -33.649 26.351 1.00 89.31 823 ASN A C 1
ATOM 6612 O O . ASN A 1 823 ? 8.403 -33.076 26.434 1.00 89.31 823 ASN A O 1
ATOM 6616 N N . SER A 1 824 ? 6.536 -33.866 27.408 1.00 93.31 824 SER A N 1
ATOM 6617 C CA . SER A 1 824 ? 6.899 -33.465 28.760 1.00 93.31 824 SER A CA 1
ATOM 6618 C C . SER A 1 824 ? 6.557 -34.546 29.774 1.00 93.31 824 SER A C 1
ATOM 6620 O O . SER A 1 824 ? 5.618 -35.322 29.598 1.00 93.31 824 SER A O 1
ATOM 6622 N N . ASP A 1 825 ? 7.338 -34.590 30.847 1.00 94.19 825 ASP A N 1
ATOM 6623 C CA . ASP A 1 825 ? 7.131 -35.484 31.980 1.00 94.19 825 ASP A CA 1
ATOM 6624 C C . ASP A 1 825 ? 7.098 -34.669 33.269 1.00 94.19 825 ASP A C 1
ATOM 6626 O O . ASP A 1 825 ? 7.895 -33.744 33.454 1.00 94.19 825 ASP A O 1
ATOM 6630 N N . SER A 1 826 ? 6.213 -35.040 34.198 1.00 96.00 826 SER A N 1
ATOM 6631 C CA . SER A 1 826 ? 6.257 -34.475 35.545 1.00 96.00 826 SER A CA 1
ATOM 6632 C C . SER A 1 826 ? 7.540 -34.890 36.261 1.00 96.00 826 SER A C 1
ATOM 6634 O O . SER A 1 826 ? 8.067 -35.990 36.066 1.00 96.00 826 SER A O 1
ATOM 6636 N N . ARG A 1 827 ? 8.039 -34.035 37.153 1.00 94.44 827 ARG A N 1
ATOM 6637 C CA . ARG A 1 827 ? 9.236 -34.320 37.944 1.00 94.44 827 ARG A CA 1
ATOM 6638 C C . ARG A 1 827 ? 9.085 -35.597 38.778 1.00 94.44 827 ARG A C 1
ATOM 6640 O O . ARG A 1 827 ? 10.072 -36.314 38.965 1.00 94.44 827 ARG A O 1
ATOM 6647 N N . ASP A 1 828 ? 7.874 -35.892 39.251 1.00 93.56 828 ASP A N 1
ATOM 6648 C CA . ASP A 1 828 ? 7.539 -37.161 39.909 1.00 93.56 828 ASP A CA 1
ATOM 6649 C C . ASP A 1 828 ? 7.730 -38.365 38.967 1.00 93.56 828 ASP A C 1
ATOM 6651 O O . ASP A 1 828 ? 8.412 -39.331 39.320 1.00 93.56 828 ASP A O 1
ATOM 6655 N N . ASN A 1 829 ? 7.218 -38.277 37.733 1.00 94.31 829 ASN A N 1
ATOM 6656 C CA . ASN A 1 829 ? 7.377 -39.334 36.735 1.00 94.31 829 ASN A CA 1
ATOM 6657 C C . ASN A 1 829 ? 8.844 -39.531 36.324 1.00 94.31 829 ASN A C 1
ATOM 6659 O O . ASN A 1 829 ? 9.300 -40.664 36.189 1.00 94.31 829 ASN A O 1
ATOM 6663 N N . LEU A 1 830 ? 9.620 -38.449 36.208 1.00 93.88 830 LEU A N 1
ATOM 6664 C CA . LEU A 1 830 ? 11.064 -38.525 35.958 1.00 93.88 830 LEU A CA 1
ATOM 6665 C C . LEU A 1 830 ? 11.800 -39.300 37.061 1.00 93.88 830 LEU A C 1
ATOM 6667 O O . LEU A 1 830 ? 12.679 -40.108 36.766 1.00 93.88 830 LEU A O 1
ATOM 6671 N N . GLY A 1 831 ? 11.403 -39.116 38.326 1.00 91.31 831 GLY A N 1
ATOM 6672 C CA . GLY A 1 831 ? 11.935 -39.895 39.447 1.00 91.31 831 GLY A CA 1
ATOM 6673 C C . GLY A 1 831 ? 11.647 -41.391 39.305 1.00 91.31 831 GLY A C 1
ATOM 6674 O O . GLY A 1 831 ? 12.548 -42.210 39.475 1.00 91.31 831 GLY A O 1
ATOM 6675 N N . LYS A 1 832 ? 10.418 -41.746 38.906 1.00 92.69 832 LYS A N 1
ATOM 6676 C CA . LYS A 1 832 ? 10.009 -43.137 38.628 1.00 92.69 832 LYS A CA 1
ATOM 6677 C C . LYS A 1 832 ? 10.754 -43.747 37.435 1.00 92.69 832 LYS A C 1
ATOM 6679 O O . LYS A 1 832 ? 11.009 -44.947 37.437 1.00 92.69 832 LYS A O 1
ATOM 6684 N N . LYS A 1 833 ? 11.158 -42.927 36.458 1.00 91.62 833 LYS A N 1
ATOM 6685 C CA . LYS A 1 833 ? 12.005 -43.319 35.315 1.00 91.62 833 LYS A CA 1
ATOM 6686 C C . LYS A 1 833 ? 13.502 -43.426 35.653 1.00 91.62 833 LYS A C 1
ATOM 6688 O O . LYS A 1 833 ? 14.298 -43.708 34.765 1.00 91.62 833 LYS A O 1
ATOM 6693 N N . GLY A 1 834 ? 13.896 -43.227 36.914 1.00 90.50 834 GLY A N 1
ATOM 6694 C CA . GLY A 1 834 ? 15.279 -43.387 37.379 1.00 90.50 834 GLY A CA 1
ATOM 6695 C C . GLY A 1 834 ? 16.107 -42.099 37.419 1.00 90.50 834 GLY A C 1
ATOM 6696 O O . GLY A 1 834 ? 17.267 -42.142 37.830 1.00 90.50 834 GLY A O 1
ATOM 6697 N N . PHE A 1 835 ? 15.535 -40.942 37.069 1.00 91.06 835 PHE A N 1
ATOM 6698 C CA . PHE A 1 835 ? 16.219 -39.651 37.171 1.00 91.06 835 PHE A CA 1
ATOM 6699 C C . PHE A 1 835 ? 16.095 -39.079 38.588 1.00 91.06 835 PHE A C 1
ATOM 6701 O O . PHE A 1 835 ? 15.119 -38.413 38.960 1.00 91.06 835 PHE A O 1
ATOM 6708 N N . THR A 1 836 ? 17.113 -39.346 39.407 1.00 86.50 836 THR A N 1
ATOM 6709 C CA . THR A 1 836 ? 17.151 -38.939 40.820 1.00 86.50 836 THR A CA 1
ATOM 6710 C C . THR A 1 836 ? 17.374 -37.437 41.007 1.00 86.50 836 THR A C 1
ATOM 6712 O O . THR A 1 836 ? 16.935 -36.895 42.021 1.00 86.50 836 THR A O 1
ATOM 6715 N N . THR A 1 837 ? 17.962 -36.735 40.029 1.00 91.12 837 THR A N 1
ATOM 6716 C CA . THR A 1 837 ? 18.160 -35.271 40.051 1.00 91.12 837 THR A CA 1
ATOM 6717 C C . THR A 1 837 ? 17.803 -34.618 38.712 1.00 91.12 837 THR A C 1
ATOM 6719 O O . THR A 1 837 ? 18.007 -35.222 37.656 1.00 91.12 837 THR A O 1
ATOM 6722 N N . LEU A 1 838 ? 17.348 -33.357 38.729 1.00 92.81 838 LEU A N 1
ATOM 6723 C CA . LEU A 1 838 ? 17.164 -32.574 37.494 1.00 92.81 838 LEU A CA 1
ATOM 6724 C C . LEU A 1 838 ? 18.453 -32.465 36.668 1.00 92.81 838 LEU A C 1
ATOM 6726 O O . LEU A 1 838 ? 18.396 -32.581 35.450 1.00 92.81 838 LEU A O 1
ATOM 6730 N N . LYS A 1 839 ? 19.617 -32.326 37.317 1.00 91.31 839 LYS A N 1
ATOM 6731 C CA . LYS A 1 839 ? 20.911 -32.288 36.622 1.00 91.31 839 LYS A CA 1
ATOM 6732 C C . LYS A 1 839 ? 21.152 -33.555 35.795 1.00 91.31 839 LYS A C 1
ATOM 6734 O O . LYS A 1 839 ? 21.400 -33.450 34.602 1.00 91.31 839 LYS A O 1
ATOM 6739 N N . SER A 1 840 ? 20.966 -34.738 36.391 1.00 92.25 840 SER A N 1
ATOM 6740 C CA . SER A 1 840 ? 21.115 -36.012 35.665 1.00 92.25 840 SER A CA 1
ATOM 6741 C C . SER A 1 840 ? 20.146 -36.153 34.485 1.00 92.25 840 SER A C 1
ATOM 6743 O O . SER A 1 840 ? 20.481 -36.769 33.478 1.00 92.25 840 SER A O 1
ATOM 6745 N N . TYR A 1 841 ? 18.954 -35.554 34.583 1.00 94.50 841 TYR A N 1
ATOM 6746 C CA . TYR A 1 841 ? 17.999 -35.533 33.480 1.00 94.50 841 TYR A CA 1
ATOM 6747 C C . TYR A 1 841 ? 18.449 -34.591 32.352 1.00 94.50 841 TYR A C 1
ATOM 6749 O O . TYR A 1 841 ? 18.466 -34.999 31.192 1.00 94.50 841 TYR A O 1
ATOM 6757 N N . TYR A 1 842 ? 18.903 -33.375 32.675 1.00 95.38 842 TYR A N 1
ATOM 6758 C CA . TYR A 1 842 ? 19.431 -32.430 31.681 1.00 95.38 842 TYR A CA 1
ATOM 6759 C C . TYR A 1 842 ? 20.684 -32.965 30.984 1.00 95.38 842 TYR A C 1
ATOM 6761 O O . TYR A 1 842 ? 20.810 -32.819 29.771 1.00 95.38 842 TYR A O 1
ATOM 6769 N N . GLU A 1 843 ? 21.571 -33.645 31.714 1.00 93.88 843 GLU A N 1
ATOM 6770 C CA . GLU A 1 843 ? 22.736 -34.314 31.127 1.00 93.88 843 GLU A CA 1
ATOM 6771 C C . GLU A 1 843 ? 22.320 -35.422 30.148 1.00 93.88 843 GLU A C 1
ATOM 6773 O O . GLU A 1 843 ? 22.939 -35.592 29.098 1.00 93.88 843 GLU A O 1
ATOM 6778 N N . SER A 1 844 ? 21.234 -36.145 30.449 1.00 94.06 844 SER A N 1
ATOM 6779 C CA . SER A 1 844 ? 20.701 -37.179 29.555 1.00 94.06 844 SER A CA 1
ATOM 6780 C C . SER A 1 844 ? 20.047 -36.618 28.286 1.00 94.06 844 SER A C 1
ATOM 6782 O O . SER A 1 844 ? 20.153 -37.239 27.231 1.00 94.06 844 SER A O 1
ATOM 6784 N N . LEU A 1 845 ? 19.407 -35.444 28.367 1.00 93.06 845 LEU A N 1
ATOM 6785 C CA . LEU A 1 845 ? 18.752 -34.795 27.227 1.00 93.06 845 LEU A CA 1
ATOM 6786 C C . LEU A 1 845 ? 19.742 -34.043 26.332 1.00 93.06 845 LEU A C 1
ATOM 6788 O O . LEU A 1 845 ? 19.664 -34.119 25.105 1.00 93.06 845 LEU A O 1
ATOM 6792 N N . PHE A 1 846 ? 20.665 -33.297 26.939 1.00 95.38 846 PHE A N 1
ATOM 6793 C CA . PHE A 1 846 ? 21.477 -32.305 26.235 1.00 95.38 846 PHE A CA 1
ATOM 6794 C C . PHE A 1 846 ? 22.970 -32.644 26.179 1.00 95.38 846 PHE A C 1
ATOM 6796 O O . PHE A 1 846 ? 23.719 -31.979 25.462 1.00 95.38 846 PHE A O 1
ATOM 6803 N N . GLY A 1 847 ? 23.408 -33.698 26.869 1.00 92.50 847 GLY A N 1
ATOM 6804 C CA . GLY A 1 847 ? 24.810 -34.088 26.953 1.00 92.50 847 GLY A CA 1
ATOM 6805 C C . GLY A 1 847 ? 25.554 -33.367 28.077 1.00 92.50 847 GLY A C 1
ATOM 6806 O O . GLY A 1 847 ? 24.978 -32.991 29.091 1.00 92.50 847 GLY A O 1
ATOM 6807 N N . ARG A 1 848 ? 26.871 -33.216 27.924 1.00 90.94 848 ARG A N 1
ATOM 6808 C CA . ARG A 1 848 ? 27.745 -32.691 28.984 1.00 90.94 848 ARG A CA 1
ATOM 6809 C C . ARG A 1 848 ? 27.433 -31.225 29.310 1.00 90.94 848 ARG A C 1
ATOM 6811 O O . ARG A 1 848 ? 27.087 -30.457 28.419 1.00 90.94 848 ARG A O 1
ATOM 6818 N N . GLU A 1 849 ? 27.627 -30.848 30.573 1.00 87.00 849 GLU A N 1
ATOM 6819 C CA . GLU A 1 849 ? 27.351 -29.506 31.120 1.00 87.00 849 GLU A CA 1
ATOM 6820 C C . GLU A 1 849 ? 28.124 -28.372 30.419 1.00 87.00 849 GLU A C 1
ATOM 6822 O O . GLU A 1 849 ? 27.643 -27.245 30.355 1.00 87.00 849 GLU A O 1
ATOM 6827 N N . ASP A 1 850 ? 29.298 -28.672 29.858 1.00 85.94 850 ASP A N 1
ATOM 6828 C CA . ASP A 1 850 ? 30.130 -27.753 29.072 1.00 85.94 850 ASP A CA 1
ATOM 6829 C C . ASP A 1 850 ? 29.724 -27.660 27.588 1.00 85.94 850 ASP A C 1
ATOM 6831 O O . ASP A 1 850 ? 30.336 -26.922 26.817 1.00 85.94 850 ASP A O 1
ATOM 6835 N N . GLY A 1 851 ? 28.704 -28.412 27.171 1.00 86.69 851 GLY A N 1
ATOM 6836 C CA . GLY A 1 851 ? 28.214 -28.451 25.800 1.00 86.69 851 GLY A CA 1
ATOM 6837 C C . GLY A 1 851 ? 27.191 -27.358 25.487 1.00 86.69 851 GLY A C 1
ATOM 6838 O O . GLY A 1 851 ? 26.303 -27.057 26.281 1.00 86.69 851 GLY A O 1
ATOM 6839 N N . GLU A 1 852 ? 27.240 -26.847 24.256 1.00 88.69 852 GLU A N 1
ATOM 6840 C CA . GLU A 1 852 ? 26.320 -25.819 23.742 1.00 88.69 852 GLU A CA 1
ATOM 6841 C C . GLU A 1 852 ? 24.837 -26.211 23.892 1.00 88.69 852 GLU A C 1
ATOM 6843 O O . GLU A 1 852 ? 24.000 -25.397 24.280 1.00 88.69 852 GLU A O 1
ATOM 6848 N N . LYS A 1 853 ? 24.501 -27.489 23.661 1.00 87.62 853 LYS A N 1
ATOM 6849 C CA . LYS A 1 853 ? 23.131 -28.001 23.828 1.00 87.62 853 LYS A CA 1
ATOM 6850 C C . LYS A 1 853 ? 22.648 -27.918 25.277 1.00 87.62 853 LYS A C 1
ATOM 6852 O O . LYS A 1 853 ? 21.483 -27.593 25.503 1.00 87.62 853 LYS A O 1
ATOM 6857 N N . TYR A 1 854 ? 23.523 -28.204 26.244 1.00 94.69 854 TYR A N 1
ATOM 6858 C CA . TYR A 1 854 ? 23.188 -28.126 27.666 1.00 94.69 854 TYR A CA 1
ATOM 6859 C C . TYR A 1 854 ? 22.981 -26.674 28.084 1.00 94.69 854 TYR A C 1
ATOM 6861 O O . TYR A 1 854 ? 21.999 -26.364 28.753 1.00 94.69 854 TYR A O 1
ATOM 6869 N N . GLU A 1 855 ? 23.839 -25.765 27.614 1.00 91.12 855 GLU A N 1
ATOM 6870 C CA . GLU A 1 855 ? 23.678 -24.330 27.844 1.00 91.12 855 GLU A CA 1
ATOM 6871 C C . GLU A 1 855 ? 22.352 -23.802 27.265 1.00 91.12 855 GLU A C 1
ATOM 6873 O O . GLU A 1 855 ? 21.627 -23.073 27.943 1.00 91.12 855 GLU A O 1
ATOM 6878 N N . MET A 1 856 ? 21.974 -24.215 26.049 1.00 89.19 856 MET A N 1
ATOM 6879 C CA . MET A 1 856 ? 20.682 -23.856 25.449 1.00 89.19 856 MET A CA 1
ATOM 6880 C C . MET A 1 856 ? 19.490 -24.379 26.263 1.00 89.19 856 MET A C 1
ATOM 6882 O O . MET A 1 856 ? 18.541 -23.627 26.501 1.00 89.19 856 MET A O 1
ATOM 6886 N N . GLY A 1 857 ? 19.533 -25.642 26.703 1.00 93.44 857 GLY A N 1
ATOM 6887 C CA . GLY A 1 857 ? 18.504 -26.229 27.568 1.00 93.44 857 GLY A CA 1
ATOM 6888 C C . GLY A 1 857 ? 18.413 -25.517 28.921 1.00 93.44 857 GLY A C 1
ATOM 6889 O O . GLY A 1 857 ? 17.320 -25.213 29.397 1.00 93.44 857 GLY A O 1
ATOM 6890 N N . LEU A 1 858 ? 19.555 -25.162 29.514 1.00 95.25 858 LEU A N 1
ATOM 6891 C CA . LEU A 1 858 ? 19.621 -24.411 30.766 1.00 95.25 858 LEU A CA 1
ATOM 6892 C C . LEU A 1 858 ? 19.045 -22.994 30.617 1.00 95.25 858 LEU A C 1
ATOM 6894 O O . LEU A 1 858 ? 18.284 -22.562 31.479 1.00 95.25 858 LEU A O 1
ATOM 6898 N N . ARG A 1 859 ? 19.323 -22.281 29.517 1.00 93.94 859 ARG A N 1
ATOM 6899 C CA . ARG A 1 859 ? 18.711 -20.962 29.249 1.00 93.94 859 ARG A CA 1
ATOM 6900 C C . ARG A 1 859 ? 17.191 -21.045 29.108 1.00 93.94 859 ARG A C 1
ATOM 6902 O O . ARG A 1 859 ? 16.478 -20.187 29.629 1.00 93.94 859 ARG A O 1
ATOM 6909 N N . ARG A 1 860 ? 16.679 -22.087 28.446 1.00 95.69 860 ARG A N 1
ATOM 6910 C CA . ARG A 1 860 ? 15.232 -22.359 28.359 1.00 95.69 860 ARG A CA 1
ATOM 6911 C C . ARG A 1 860 ? 14.627 -22.604 29.741 1.00 95.69 860 ARG A C 1
ATOM 6913 O O . ARG A 1 860 ? 13.591 -22.019 30.067 1.00 95.69 860 ARG A O 1
ATOM 6920 N N . PHE A 1 861 ? 15.320 -23.366 30.587 1.00 97.00 861 PHE A N 1
ATOM 6921 C CA . PHE A 1 861 ? 14.922 -23.585 31.976 1.00 97.00 861 PHE A CA 1
ATOM 6922 C C . PHE A 1 861 ? 14.885 -22.284 32.783 1.00 97.00 861 PHE A C 1
ATOM 6924 O O . PHE A 1 861 ? 13.899 -22.028 33.467 1.00 97.00 861 PHE A O 1
ATOM 6931 N N . ILE A 1 862 ? 15.922 -21.446 32.682 1.00 96.56 862 ILE A N 1
ATOM 6932 C CA . ILE A 1 862 ? 16.018 -20.149 33.371 1.00 96.56 862 ILE A CA 1
ATOM 6933 C C . ILE A 1 862 ? 14.818 -19.259 33.022 1.00 96.56 862 ILE A C 1
ATOM 6935 O O . ILE A 1 862 ? 14.121 -18.777 33.916 1.00 96.56 862 ILE A O 1
ATOM 6939 N N . ARG A 1 863 ? 14.548 -19.081 31.724 1.00 97.00 863 ARG A N 1
ATOM 6940 C CA . ARG A 1 863 ? 13.492 -18.188 31.224 1.00 97.00 863 ARG A CA 1
ATOM 6941 C C . ARG A 1 863 ? 12.091 -18.661 31.602 1.00 97.00 863 ARG A C 1
ATOM 6943 O O . ARG A 1 863 ? 11.307 -17.888 32.145 1.00 97.00 863 ARG A O 1
ATOM 6950 N N . SER A 1 864 ? 11.794 -19.939 31.369 1.00 97.00 864 SER A N 1
ATOM 6951 C CA . SER A 1 864 ? 10.503 -20.529 31.752 1.00 97.00 864 SER A CA 1
ATOM 6952 C C . SER A 1 864 ? 10.312 -20.541 33.274 1.00 97.00 864 SER A C 1
ATOM 6954 O O . SER A 1 864 ? 9.234 -20.217 33.768 1.00 97.00 864 SER A O 1
ATOM 6956 N N . SER A 1 865 ? 11.370 -20.806 34.048 1.00 96.12 865 SER A N 1
ATOM 6957 C CA . SER A 1 865 ? 11.312 -20.735 35.513 1.00 96.12 865 SER A CA 1
ATOM 6958 C C . SER A 1 865 ? 11.015 -19.325 36.015 1.00 96.12 865 SER A C 1
ATOM 6960 O O . SER A 1 865 ? 10.220 -19.177 36.943 1.00 96.12 865 SER A O 1
ATOM 6962 N N . ALA A 1 866 ? 11.609 -18.291 35.409 1.00 96.19 866 ALA A N 1
ATOM 6963 C CA . ALA A 1 866 ? 11.318 -16.898 35.750 1.00 96.19 866 ALA A CA 1
ATOM 6964 C C . ALA A 1 866 ? 9.848 -16.546 35.462 1.00 96.19 866 ALA A C 1
ATOM 6966 O O . ALA A 1 866 ? 9.167 -15.989 36.327 1.00 96.19 866 ALA A O 1
ATOM 6967 N N . ALA A 1 867 ? 9.328 -16.959 34.301 1.00 96.81 867 ALA A N 1
ATOM 6968 C CA . ALA A 1 867 ? 7.924 -16.771 33.939 1.00 96.81 867 ALA A CA 1
ATOM 6969 C C . ALA A 1 867 ? 6.971 -17.408 34.965 1.00 96.81 867 ALA A C 1
ATOM 6971 O O . ALA A 1 867 ? 6.086 -16.739 35.508 1.00 96.81 867 ALA A O 1
ATOM 6972 N N . TYR A 1 868 ? 7.181 -18.688 35.294 1.00 96.38 868 TYR A N 1
ATOM 6973 C CA . TYR A 1 868 ? 6.340 -19.404 36.257 1.00 96.38 868 TYR A CA 1
ATOM 6974 C C . TYR A 1 868 ? 6.523 -18.915 37.697 1.00 96.38 868 TYR A C 1
ATOM 6976 O O . TYR A 1 868 ? 5.568 -18.966 38.470 1.00 96.38 868 TYR A O 1
ATOM 6984 N N . ALA A 1 869 ? 7.690 -18.386 38.076 1.00 94.81 869 ALA A N 1
ATOM 6985 C CA . ALA A 1 869 ? 7.878 -17.757 39.382 1.00 94.81 869 ALA A CA 1
ATOM 6986 C C . ALA A 1 869 ? 6.954 -16.541 39.556 1.00 94.81 869 ALA A C 1
ATOM 6988 O O . ALA A 1 869 ? 6.287 -16.409 40.588 1.00 94.81 869 ALA A O 1
ATOM 6989 N N . VAL A 1 870 ? 6.860 -15.689 38.528 1.00 96.50 870 VAL A N 1
ATOM 6990 C CA . VAL A 1 870 ? 5.963 -14.525 38.532 1.00 96.50 870 VAL A CA 1
ATOM 6991 C C . VAL A 1 870 ? 4.498 -14.954 38.432 1.00 96.50 870 VAL A C 1
ATOM 6993 O O . VAL A 1 870 ? 3.684 -14.508 39.242 1.00 96.50 870 VAL A O 1
ATOM 6996 N N . ALA A 1 871 ? 4.155 -15.856 37.507 1.00 95.94 871 ALA A N 1
ATOM 6997 C CA . ALA A 1 871 ? 2.781 -16.327 37.329 1.00 95.94 871 ALA A CA 1
ATOM 6998 C C . ALA A 1 871 ? 2.229 -16.989 38.604 1.00 95.94 871 ALA A C 1
ATOM 7000 O O . ALA A 1 871 ? 1.155 -16.612 39.078 1.00 95.94 871 ALA A O 1
ATOM 7001 N N . CYS A 1 872 ? 2.989 -17.898 39.228 1.00 93.75 872 CYS A N 1
ATOM 7002 C CA . CYS A 1 872 ? 2.599 -18.550 40.482 1.00 93.75 872 CYS A CA 1
ATOM 7003 C C . CYS A 1 872 ? 2.466 -17.561 41.641 1.00 93.75 872 CYS A C 1
ATOM 7005 O O . CYS A 1 872 ? 1.582 -17.730 42.482 1.00 93.75 872 CYS A O 1
ATOM 7007 N N . TYR A 1 873 ? 3.305 -16.522 41.686 1.00 93.81 873 TYR A N 1
ATOM 7008 C CA . TYR A 1 873 ? 3.180 -15.472 42.689 1.00 93.81 873 TYR A CA 1
ATOM 7009 C C . TYR A 1 873 ? 1.888 -14.667 42.496 1.00 93.81 873 TYR A C 1
ATOM 7011 O O . TYR A 1 873 ? 1.134 -14.498 43.452 1.00 93.81 873 TYR A O 1
ATOM 7019 N N . ILE A 1 874 ? 1.584 -14.215 41.276 1.00 95.06 874 ILE A N 1
ATOM 7020 C CA . ILE A 1 874 ? 0.390 -13.404 40.992 1.00 95.06 874 ILE A CA 1
ATOM 7021 C C . ILE A 1 874 ? -0.901 -14.202 41.172 1.00 95.06 874 ILE A C 1
ATOM 7023 O O . ILE A 1 874 ? -1.807 -13.745 41.878 1.00 95.06 874 ILE A O 1
ATOM 7027 N N . LEU A 1 875 ? -0.970 -15.407 40.607 1.00 94.12 875 LEU A N 1
ATOM 7028 C CA . LEU A 1 875 ? -2.119 -16.306 40.745 1.00 94.12 875 LEU A CA 1
ATOM 7029 C C . LEU A 1 875 ? -2.200 -16.954 42.131 1.00 94.12 875 LEU A C 1
ATOM 7031 O O . LEU A 1 875 ? -3.242 -17.493 42.492 1.00 94.12 875 LEU A O 1
ATOM 7035 N N . TRP A 1 876 ? -1.136 -16.854 42.931 1.00 92.00 876 TRP A N 1
ATOM 7036 C CA . TRP A 1 876 ? -1.031 -17.435 44.267 1.00 92.00 876 TRP A CA 1
ATOM 7037 C C . TRP A 1 876 ? -1.334 -18.940 44.281 1.00 92.00 876 TRP A C 1
ATOM 7039 O O . TRP A 1 876 ? -2.114 -19.425 45.102 1.00 92.00 876 TRP A O 1
ATOM 7049 N N . VAL A 1 877 ? -0.711 -19.661 43.345 1.00 91.06 877 VAL A N 1
ATOM 7050 C CA . VAL A 1 877 ? -0.881 -21.110 43.161 1.00 91.06 877 VAL A CA 1
ATOM 7051 C C . VAL A 1 877 ? -0.321 -21.853 44.374 1.00 91.06 877 VAL A C 1
ATOM 7053 O O . VAL A 1 877 ? 0.821 -21.615 44.787 1.00 91.06 877 VAL A O 1
ATOM 7056 N N . LYS A 1 878 ? -1.132 -22.736 44.967 1.00 85.00 878 LYS A N 1
ATOM 7057 C CA . LYS A 1 878 ? -0.787 -23.478 46.190 1.00 85.00 878 LYS A CA 1
ATOM 7058 C C . LYS A 1 878 ? -0.428 -24.937 45.976 1.00 85.00 878 LYS A C 1
ATOM 7060 O O . LYS A 1 878 ? 0.181 -25.509 46.871 1.00 85.00 878 LYS A O 1
ATOM 7065 N N . ASP A 1 879 ? -0.777 -25.527 44.840 1.00 86.12 879 ASP A N 1
ATOM 7066 C CA . ASP A 1 879 ? -0.498 -26.938 44.587 1.00 86.12 879 ASP A CA 1
ATOM 7067 C C . ASP A 1 879 ? 0.709 -27.139 43.667 1.00 86.12 879 ASP A C 1
ATOM 7069 O O . ASP A 1 879 ? 0.597 -27.357 42.464 1.00 86.12 879 ASP A O 1
ATOM 7073 N N . ARG A 1 880 ? 1.901 -27.008 44.257 1.00 87.88 880 ARG A N 1
ATOM 7074 C CA . ARG A 1 880 ? 3.186 -26.979 43.539 1.00 87.88 880 ARG A CA 1
ATOM 7075 C C . ARG A 1 880 ? 3.993 -28.261 43.743 1.00 87.88 880 ARG A C 1
ATOM 7077 O O . ARG A 1 880 ? 5.226 -28.245 43.784 1.00 87.88 880 ARG A O 1
ATOM 7084 N N . HIS A 1 881 ? 3.351 -29.406 43.953 1.00 89.19 881 HIS A N 1
ATOM 7085 C CA . HIS A 1 881 ? 4.072 -30.662 44.175 1.00 89.19 881 HIS A CA 1
ATOM 7086 C C . HIS A 1 881 ? 4.791 -31.160 42.904 1.00 89.19 881 HIS A C 1
ATOM 7088 O O . HIS A 1 881 ? 4.517 -30.710 41.797 1.00 89.19 881 HIS A O 1
ATOM 7094 N N . ASN A 1 882 ? 5.725 -32.110 43.030 1.00 91.25 882 ASN A N 1
ATOM 7095 C CA . ASN A 1 882 ? 6.529 -32.582 41.885 1.00 91.25 882 ASN A CA 1
ATOM 7096 C C . ASN A 1 882 ? 5.699 -33.241 40.762 1.00 91.25 882 ASN A C 1
ATOM 7098 O O . ASN A 1 882 ? 6.189 -33.349 39.643 1.00 91.25 882 ASN A O 1
ATOM 7102 N N . GLY A 1 883 ? 4.458 -33.655 41.035 1.00 92.06 883 GLY A N 1
ATOM 7103 C CA . GLY A 1 883 ? 3.515 -34.112 40.007 1.00 92.06 883 GLY A CA 1
ATOM 7104 C C . GLY A 1 883 ? 2.989 -33.006 39.080 1.00 92.06 883 GLY A C 1
ATOM 7105 O O . GLY A 1 883 ? 2.653 -33.312 37.944 1.00 92.06 883 GLY A O 1
ATOM 7106 N N . ASN A 1 884 ? 3.005 -31.741 39.520 1.00 93.88 884 ASN A N 1
ATOM 7107 C CA . ASN A 1 884 ? 2.448 -30.591 38.789 1.00 93.88 884 ASN A CA 1
ATOM 7108 C C . ASN A 1 884 ? 3.531 -29.739 38.114 1.00 93.88 884 ASN A C 1
ATOM 7110 O O . ASN A 1 884 ? 3.239 -28.754 37.443 1.00 93.88 884 ASN A O 1
ATOM 7114 N N . LEU A 1 885 ? 4.799 -30.114 38.297 1.00 95.06 885 LEU A N 1
ATOM 7115 C CA . LEU A 1 885 ? 5.946 -29.483 37.659 1.00 95.06 885 LEU A CA 1
ATOM 7116 C C . LEU A 1 885 ? 6.463 -30.412 36.571 1.00 95.06 885 LEU A C 1
ATOM 7118 O O . LEU A 1 885 ? 7.024 -31.463 36.881 1.00 95.06 885 LEU A O 1
ATOM 7122 N N . MET A 1 886 ? 6.271 -30.031 35.316 1.00 95.81 886 MET A N 1
ATOM 7123 C CA . MET A 1 886 ? 6.732 -30.772 34.151 1.00 95.81 886 MET A CA 1
ATOM 7124 C C . MET A 1 886 ? 8.003 -30.161 33.573 1.00 95.81 886 MET A C 1
ATOM 7126 O O . MET A 1 886 ? 8.219 -28.952 33.664 1.00 95.81 886 MET A O 1
ATOM 7130 N N . ILE A 1 887 ? 8.829 -31.011 32.968 1.00 96.00 887 ILE A N 1
ATOM 7131 C CA . ILE A 1 887 ? 9.962 -30.602 32.141 1.00 96.00 887 ILE A CA 1
ATOM 7132 C C . ILE A 1 887 ? 9.729 -31.153 30.738 1.00 96.00 887 ILE A C 1
ATOM 7134 O O . ILE A 1 887 ? 9.512 -32.358 30.581 1.00 96.00 887 ILE A O 1
ATOM 7138 N N . ASP A 1 888 ? 9.748 -30.281 29.732 1.00 94.56 888 ASP A N 1
ATOM 7139 C CA . ASP A 1 888 ? 9.658 -30.707 28.335 1.00 94.56 888 ASP A CA 1
ATOM 7140 C C . ASP A 1 888 ? 11.021 -31.150 27.774 1.00 94.56 888 ASP A C 1
ATOM 7142 O O . ASP A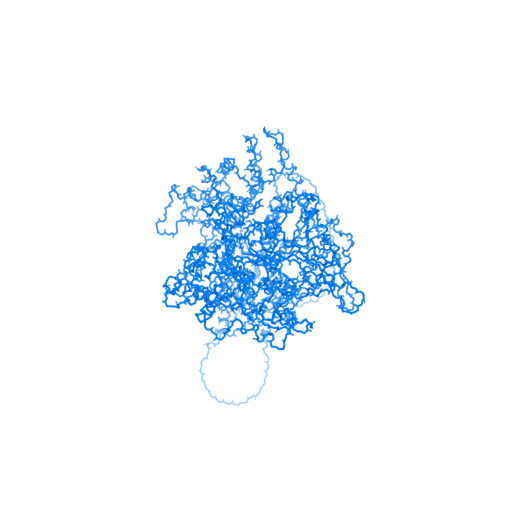 1 888 ? 12.082 -30.894 28.351 1.00 94.56 888 ASP A O 1
ATOM 7146 N N . ASN A 1 889 ? 11.006 -31.800 26.612 1.00 92.38 889 ASN A N 1
ATOM 7147 C CA . ASN A 1 889 ? 12.223 -32.273 25.944 1.00 92.38 889 ASN A CA 1
ATOM 7148 C C . ASN A 1 889 ? 13.156 -31.136 25.471 1.00 92.38 889 ASN A C 1
ATOM 7150 O O . ASN A 1 889 ? 14.285 -31.406 25.066 1.00 92.38 889 ASN A O 1
ATOM 7154 N N . ASN A 1 890 ? 12.711 -29.875 25.521 1.00 92.12 890 ASN A N 1
ATOM 7155 C CA . ASN A 1 890 ? 13.524 -28.696 25.219 1.00 92.12 890 ASN A CA 1
ATOM 7156 C C . ASN A 1 890 ? 14.141 -28.070 26.481 1.00 92.12 890 ASN A C 1
ATOM 7158 O O . ASN A 1 890 ? 14.942 -27.144 26.366 1.00 92.12 890 ASN A O 1
ATOM 7162 N N . GLY A 1 891 ? 13.808 -28.574 27.672 1.00 93.25 891 GLY A N 1
ATOM 7163 C CA . GLY A 1 891 ? 14.333 -28.090 28.944 1.00 93.25 891 GLY A CA 1
ATOM 7164 C C . GLY A 1 891 ? 13.549 -26.914 29.528 1.00 93.25 891 GLY A C 1
ATOM 7165 O O . GLY A 1 891 ? 14.101 -26.179 30.345 1.00 93.25 891 GLY A O 1
ATOM 7166 N N . ASN A 1 892 ? 12.292 -26.702 29.137 1.00 95.56 892 ASN A N 1
ATOM 7167 C CA . ASN A 1 892 ? 11.418 -25.717 29.775 1.00 95.56 892 ASN A CA 1
ATOM 7168 C C . ASN A 1 892 ? 10.774 -26.292 31.047 1.00 95.56 892 ASN A C 1
ATOM 7170 O O . ASN A 1 892 ? 10.350 -27.448 31.059 1.00 95.56 892 ASN A O 1
ATOM 7174 N N . LEU A 1 893 ? 10.639 -25.467 32.088 1.00 96.25 893 LEU A N 1
ATOM 7175 C CA . LEU A 1 893 ? 9.777 -25.740 33.238 1.00 96.25 893 LEU A CA 1
ATOM 7176 C C . LEU A 1 893 ? 8.335 -25.362 32.898 1.00 96.25 893 LEU A C 1
ATOM 7178 O O . LEU A 1 893 ? 8.085 -24.264 32.408 1.00 96.25 893 LEU A O 1
ATOM 7182 N N . ILE A 1 894 ? 7.389 -26.247 33.202 1.00 96.25 894 ILE A N 1
ATOM 7183 C CA . ILE A 1 894 ? 5.959 -26.036 32.967 1.00 96.25 894 ILE A CA 1
ATOM 7184 C C . ILE A 1 894 ? 5.195 -26.377 34.248 1.00 96.25 894 ILE A C 1
ATOM 7186 O O . ILE A 1 894 ? 5.347 -27.471 34.786 1.00 96.25 894 ILE A O 1
ATOM 7190 N N . HIS A 1 895 ? 4.372 -25.453 34.747 1.00 94.56 895 HIS A N 1
ATOM 7191 C CA . HIS A 1 895 ? 3.415 -25.747 35.817 1.00 94.56 895 HIS A CA 1
ATOM 7192 C C . HIS A 1 895 ? 2.053 -26.098 35.213 1.00 94.56 895 HIS A C 1
ATOM 7194 O O . HIS A 1 895 ? 1.542 -25.360 34.368 1.00 94.56 895 HIS A O 1
ATOM 7200 N N . ILE A 1 896 ? 1.462 -27.197 35.675 1.00 92.94 896 ILE A N 1
ATOM 7201 C CA . ILE A 1 896 ? 0.112 -27.656 35.319 1.00 92.94 896 ILE A CA 1
ATOM 7202 C C . ILE A 1 896 ? -0.752 -27.796 36.574 1.00 92.94 896 ILE A C 1
ATOM 7204 O O . ILE A 1 896 ? -0.214 -27.713 37.672 1.00 92.94 896 ILE A O 1
ATOM 7208 N N . ASP A 1 897 ? -2.053 -28.025 36.398 1.00 89.50 897 ASP A N 1
ATOM 7209 C CA . ASP A 1 897 ? -3.046 -28.150 37.476 1.00 89.50 897 ASP A CA 1
ATOM 7210 C C . ASP A 1 897 ? -3.160 -26.882 38.344 1.00 89.50 897 ASP A C 1
ATOM 7212 O O . ASP A 1 897 ? -2.337 -26.586 39.217 1.00 89.50 897 ASP A O 1
ATOM 7216 N N . PHE A 1 898 ? -4.207 -26.102 38.078 1.00 91.19 898 PHE A N 1
ATOM 7217 C CA . PHE A 1 898 ? -4.495 -24.861 38.787 1.00 91.19 898 PHE A CA 1
ATOM 7218 C C . PHE A 1 898 ? -5.738 -24.990 39.677 1.00 91.19 898 PHE A C 1
ATOM 7220 O O . PHE A 1 898 ? -6.374 -23.988 40.011 1.00 91.19 898 PHE A O 1
ATOM 7227 N N . GLY A 1 899 ? -6.063 -26.199 40.147 1.00 85.06 899 GLY A N 1
ATOM 7228 C CA . GLY A 1 899 ? -7.192 -26.433 41.054 1.00 85.06 899 GLY A CA 1
ATOM 7229 C C . GLY A 1 899 ? -7.138 -25.625 42.364 1.00 85.06 899 GLY A C 1
ATOM 7230 O O . GLY A 1 899 ? -8.168 -25.404 43.002 1.00 85.06 899 GLY A O 1
ATOM 7231 N N . PHE A 1 900 ? -5.962 -25.112 42.745 1.00 87.50 900 PHE A N 1
ATOM 7232 C CA . PHE A 1 900 ? -5.749 -24.332 43.968 1.00 87.50 900 PHE A CA 1
ATOM 7233 C C . PHE A 1 900 ? -5.055 -22.993 43.685 1.00 87.50 900 PHE A C 1
ATOM 7235 O O . PHE A 1 900 ? -3.827 -22.868 43.782 1.00 87.50 900 PHE A O 1
ATOM 7242 N N . LEU A 1 901 ? -5.859 -21.982 43.345 1.00 90.06 901 LEU A N 1
ATOM 7243 C CA . LEU A 1 901 ? -5.418 -20.625 43.013 1.00 90.06 901 LEU A CA 1
ATOM 7244 C C . LEU A 1 901 ? -6.095 -19.553 43.889 1.00 90.06 901 LEU A C 1
ATOM 7246 O O . LEU A 1 901 ? -7.072 -19.812 44.596 1.00 90.06 901 LEU A O 1
ATOM 7250 N N . LEU A 1 902 ? -5.532 -18.342 43.881 1.00 88.94 902 LEU A N 1
ATOM 7251 C CA . LEU A 1 902 ? -6.019 -17.123 44.551 1.00 88.94 902 LEU A CA 1
ATOM 7252 C C . LEU A 1 902 ? -6.211 -17.193 46.079 1.00 88.94 902 LEU A C 1
ATOM 7254 O O . LEU A 1 902 ? -6.754 -16.261 46.667 1.00 88.94 902 LEU A O 1
ATOM 7258 N N . GLY A 1 903 ? -5.686 -18.219 46.754 1.00 72.38 903 GLY A N 1
ATOM 7259 C CA . GLY A 1 903 ? -5.757 -18.336 48.219 1.00 72.38 903 GLY A CA 1
ATOM 7260 C C . GLY A 1 903 ? -6.282 -19.671 48.725 1.00 72.38 903 GLY A C 1
ATOM 7261 O O . GLY A 1 903 ? -6.056 -19.987 49.891 1.00 72.38 903 GLY A O 1
ATOM 7262 N N . THR A 1 904 ? -6.917 -20.462 47.861 1.00 82.44 904 THR A N 1
ATOM 7263 C CA . THR A 1 904 ? -7.341 -21.828 48.189 1.00 82.44 904 THR A CA 1
ATOM 7264 C C . THR A 1 904 ? -6.143 -22.767 48.297 1.00 82.44 904 THR A C 1
ATOM 7266 O O . THR A 1 904 ? -5.175 -22.631 47.550 1.00 82.44 904 THR A O 1
ATOM 7269 N N . SER A 1 905 ? -6.179 -23.717 49.236 1.00 75.00 905 SER A N 1
ATOM 7270 C CA . SER A 1 905 ? -5.175 -24.778 49.344 1.00 75.00 905 SER A CA 1
ATOM 7271 C C . SER A 1 905 ? -5.801 -26.161 49.546 1.00 75.00 905 SER A C 1
ATOM 7273 O O . SER A 1 905 ? -6.869 -26.262 50.164 1.00 75.00 905 SER A O 1
ATOM 7275 N N . PRO A 1 906 ? -5.103 -27.237 49.135 1.00 67.69 906 PRO A N 1
ATOM 7276 C CA . PRO A 1 906 ? -5.525 -28.604 49.424 1.00 67.69 906 PRO A CA 1
ATOM 7277 C C . PRO A 1 906 ? -5.747 -28.826 50.928 1.00 67.69 906 PRO A C 1
ATOM 7279 O O . PRO A 1 906 ? -5.044 -28.243 51.761 1.00 67.69 906 PRO A O 1
ATOM 7282 N N . GLY A 1 907 ? -6.728 -29.661 51.284 1.00 65.00 907 GLY A N 1
ATOM 7283 C CA . GLY A 1 907 ? -6.978 -30.076 52.671 1.00 65.00 907 GLY A CA 1
ATOM 7284 C C . GLY A 1 907 ? -7.660 -29.045 53.583 1.00 65.00 907 GLY A C 1
ATOM 7285 O O . GLY A 1 907 ? -7.582 -29.190 54.796 1.00 65.00 907 GLY A O 1
ATOM 7286 N N . GLY A 1 908 ? -8.323 -28.013 53.046 1.00 60.31 908 GLY A N 1
ATOM 7287 C CA . GLY A 1 908 ? -9.108 -27.063 53.852 1.00 60.31 908 GLY A CA 1
ATOM 7288 C C . GLY A 1 908 ? -8.313 -25.870 54.396 1.00 60.31 908 GLY A C 1
ATOM 7289 O O . GLY A 1 908 ? -8.491 -25.489 55.548 1.00 60.31 908 GLY A O 1
ATOM 7290 N N . ASN A 1 909 ? -7.443 -25.263 53.576 1.00 61.44 909 ASN A N 1
ATOM 7291 C CA . ASN A 1 909 ? -6.699 -24.035 53.914 1.00 61.44 909 ASN A CA 1
ATOM 7292 C C . ASN A 1 909 ? -5.743 -24.148 55.123 1.00 61.44 909 ASN A C 1
ATOM 7294 O O . ASN A 1 909 ? -5.496 -23.165 55.818 1.00 61.44 909 ASN A O 1
ATOM 7298 N N . ILE A 1 910 ? -5.125 -25.319 55.342 1.00 54.84 910 ILE A N 1
ATOM 7299 C CA . ILE A 1 910 ? -4.178 -25.572 56.455 1.00 54.84 910 ILE A CA 1
ATOM 7300 C C . ILE A 1 910 ? -2.867 -24.746 56.333 1.00 54.84 910 ILE A C 1
ATOM 7302 O O . ILE A 1 910 ? -2.059 -24.688 57.258 1.00 54.84 910 ILE A O 1
ATOM 7306 N N . GLY A 1 911 ? -2.641 -24.039 55.218 1.00 57.16 911 GLY A N 1
ATOM 7307 C CA . GLY A 1 911 ? -1.564 -23.043 55.117 1.00 57.16 911 GLY A CA 1
ATOM 7308 C C . GLY A 1 911 ? -0.147 -23.627 55.012 1.00 57.16 911 GLY A C 1
ATOM 7309 O O . GLY A 1 911 ? 0.819 -22.948 55.362 1.00 57.16 911 GLY A O 1
ATOM 7310 N N . PHE A 1 912 ? -0.013 -24.862 54.513 1.00 50.47 912 PHE A N 1
ATOM 7311 C CA . PHE A 1 912 ? 1.263 -25.582 54.400 1.00 50.47 912 PHE A CA 1
ATOM 7312 C C . PHE A 1 912 ? 2.322 -24.872 53.538 1.00 50.47 912 PHE A C 1
ATOM 7314 O O . PHE A 1 912 ? 3.512 -25.018 53.808 1.00 50.47 912 PHE A O 1
ATOM 7321 N N . GLU A 1 913 ? 1.929 -24.072 52.538 1.00 60.75 913 GLU A N 1
ATOM 7322 C CA . GLU A 1 913 ? 2.882 -23.487 51.589 1.00 60.75 913 GLU A CA 1
ATOM 7323 C C . GLU A 1 913 ? 2.907 -21.948 51.617 1.00 60.75 913 GLU A C 1
ATOM 7325 O O . GLU A 1 913 ? 2.071 -21.255 51.022 1.00 60.75 913 GLU A O 1
ATOM 7330 N N . LYS A 1 914 ? 3.903 -21.407 52.336 1.00 64.44 914 LYS A N 1
ATOM 7331 C CA . LYS A 1 914 ? 4.127 -19.961 52.535 1.00 64.44 914 LYS A CA 1
ATOM 7332 C C . LYS A 1 914 ? 4.992 -19.302 51.452 1.00 64.44 914 LYS A C 1
ATOM 7334 O O . LYS A 1 914 ? 4.935 -18.086 51.306 1.00 64.44 914 LYS A O 1
ATOM 7339 N N . ALA A 1 915 ? 5.774 -20.080 50.699 1.00 71.94 915 ALA A N 1
ATOM 7340 C CA . ALA A 1 915 ? 6.634 -19.561 49.633 1.00 71.94 915 ALA A CA 1
ATOM 7341 C C . ALA A 1 915 ? 5.811 -19.001 48.456 1.00 71.94 915 ALA A C 1
ATOM 7343 O O . ALA A 1 915 ? 4.714 -19.493 48.177 1.00 71.94 915 ALA A O 1
ATOM 7344 N N . ALA A 1 916 ? 6.344 -17.989 47.761 1.00 78.56 916 ALA A N 1
ATOM 7345 C CA . ALA A 1 916 ? 5.694 -17.325 46.622 1.00 78.56 916 ALA A CA 1
ATOM 7346 C C . ALA A 1 916 ? 5.621 -18.217 45.369 1.00 78.56 916 ALA A C 1
ATOM 7348 O O . ALA A 1 916 ? 4.609 -18.241 44.678 1.00 78.56 916 ALA A O 1
ATOM 7349 N N . PHE A 1 917 ? 6.660 -19.012 45.134 1.00 85.69 917 PHE A N 1
ATOM 7350 C CA . PHE A 1 917 ? 6.757 -20.030 44.090 1.00 85.69 917 PHE A CA 1
ATOM 7351 C C . PHE A 1 917 ? 7.689 -21.143 44.586 1.00 85.69 917 PHE A C 1
ATOM 7353 O O . PHE A 1 917 ? 8.330 -21.003 45.633 1.00 85.69 917 PHE A O 1
ATOM 7360 N N . LYS A 1 918 ? 7.758 -22.260 43.860 1.00 87.94 918 LYS A N 1
ATOM 7361 C CA . LYS A 1 918 ? 8.624 -23.378 44.229 1.00 87.94 918 LYS A CA 1
ATOM 7362 C C . LYS A 1 918 ? 9.978 -23.269 43.543 1.00 87.94 918 LYS A C 1
ATOM 7364 O O . LYS A 1 918 ? 10.059 -23.276 42.323 1.00 87.94 918 LYS A O 1
ATOM 7369 N N . LEU A 1 919 ? 11.029 -23.245 44.354 1.00 88.94 919 LEU A N 1
ATOM 7370 C CA . LEU A 1 919 ? 12.418 -23.322 43.922 1.00 88.94 919 LEU A CA 1
ATOM 7371 C C . LEU A 1 919 ? 13.111 -24.400 44.753 1.00 88.94 919 LEU A C 1
ATOM 7373 O O . LEU A 1 919 ? 13.520 -24.161 45.887 1.00 88.94 919 LEU A O 1
ATOM 7377 N N . SER A 1 920 ? 13.162 -25.624 44.232 1.00 89.00 920 SER A N 1
ATOM 7378 C CA . SER A 1 920 ? 13.704 -26.765 44.973 1.00 89.00 920 SER A CA 1
ATOM 7379 C C . SER A 1 920 ? 15.238 -26.772 44.975 1.00 89.00 920 SER A C 1
ATOM 7381 O O . SER A 1 920 ? 15.889 -26.116 44.161 1.00 89.00 920 SER A O 1
ATOM 7383 N N . LYS A 1 921 ? 15.842 -27.565 45.872 1.00 87.81 921 LYS A N 1
ATOM 7384 C CA . LYS A 1 921 ? 17.307 -27.715 45.954 1.00 87.81 921 LYS A CA 1
ATOM 7385 C C . LYS A 1 921 ? 17.924 -28.214 44.647 1.00 87.81 921 LYS A C 1
ATOM 7387 O O . LYS A 1 921 ? 19.024 -27.803 44.294 1.00 87.81 921 LYS A O 1
ATOM 7392 N N . GLU A 1 922 ? 17.222 -29.078 43.921 1.00 91.25 922 GLU A N 1
ATOM 7393 C CA . GLU A 1 922 ? 17.679 -29.568 42.617 1.00 91.25 922 GLU A CA 1
ATOM 7394 C C . GLU A 1 922 ? 17.593 -28.498 41.522 1.00 91.25 922 GLU A C 1
ATOM 7396 O O . GLU A 1 922 ? 18.518 -28.405 40.724 1.00 91.25 922 GLU A O 1
ATOM 7401 N N . MET A 1 923 ? 16.558 -27.646 41.520 1.00 93.38 923 MET A N 1
ATOM 7402 C CA . MET A 1 923 ? 16.464 -26.503 40.602 1.00 93.38 923 MET A CA 1
ATOM 7403 C C . MET A 1 923 ? 17.584 -25.501 40.884 1.00 93.38 923 MET A C 1
ATOM 7405 O O . MET A 1 923 ? 18.271 -25.059 39.971 1.00 93.38 923 MET A O 1
ATOM 7409 N N . PHE A 1 924 ? 17.835 -25.208 42.162 1.00 91.00 924 PHE A N 1
ATOM 7410 C CA . PHE A 1 924 ? 18.954 -24.364 42.573 1.00 91.00 924 PHE A CA 1
ATOM 7411 C C . PHE A 1 924 ? 20.307 -24.955 42.154 1.00 91.00 924 PHE A C 1
ATOM 7413 O O . PHE A 1 924 ? 21.172 -24.233 41.670 1.00 91.00 924 PHE A O 1
ATOM 7420 N N . THR A 1 925 ? 20.476 -26.275 42.281 1.00 91.56 925 THR A N 1
ATOM 7421 C CA . THR A 1 925 ? 21.684 -26.979 41.820 1.00 91.56 925 THR A CA 1
ATOM 7422 C C . THR A 1 925 ? 21.850 -26.879 40.302 1.00 91.56 925 THR A C 1
ATOM 7424 O O . THR A 1 925 ? 22.959 -26.628 39.842 1.00 91.56 925 THR A O 1
ATOM 7427 N N . LEU A 1 926 ? 20.764 -27.016 39.530 1.00 93.50 926 LEU A N 1
ATOM 7428 C CA . LEU A 1 926 ? 20.773 -26.854 38.071 1.00 93.50 926 LEU A CA 1
ATOM 7429 C C . LEU A 1 926 ? 21.154 -25.420 37.654 1.00 93.50 926 LEU A C 1
ATOM 7431 O O . LEU A 1 926 ? 21.877 -25.239 36.683 1.00 93.50 926 LEU A O 1
ATOM 7435 N N . LEU A 1 927 ? 20.759 -24.415 38.442 1.00 92.81 927 LEU A N 1
ATOM 7436 C CA . LEU A 1 927 ? 21.146 -23.005 38.279 1.00 92.81 927 LEU A CA 1
ATOM 7437 C C . LEU A 1 927 ? 22.565 -22.680 38.800 1.00 92.81 927 LEU A C 1
ATOM 7439 O O . LEU A 1 927 ? 22.918 -21.512 38.962 1.00 92.81 927 LEU A O 1
ATOM 7443 N N . GLY A 1 928 ? 23.389 -23.695 39.073 1.00 89.62 928 GLY A N 1
ATOM 7444 C CA . GLY A 1 928 ? 24.786 -23.549 39.498 1.00 89.62 928 GLY A CA 1
ATOM 7445 C C . GLY A 1 928 ? 25.028 -23.690 41.005 1.00 89.62 928 GLY A C 1
ATOM 7446 O O . GLY A 1 928 ? 26.174 -23.611 41.448 1.00 89.62 928 GLY A O 1
ATOM 7447 N N . GLY A 1 929 ? 23.983 -23.915 41.810 1.00 86.12 929 GLY A N 1
ATOM 7448 C CA . GLY A 1 929 ? 24.082 -24.280 43.231 1.00 86.12 929 GLY A CA 1
ATOM 7449 C C . GLY A 1 929 ? 24.645 -23.197 44.154 1.00 86.12 929 GLY A C 1
ATOM 7450 O O . GLY A 1 929 ? 24.929 -23.475 45.322 1.00 86.12 929 GLY A O 1
ATOM 7451 N N . LYS A 1 930 ? 24.825 -21.975 43.645 1.00 84.94 930 LYS A N 1
ATOM 7452 C CA . LYS A 1 930 ? 25.300 -20.808 44.389 1.00 84.94 930 LYS A CA 1
ATOM 7453 C C . LYS A 1 930 ? 24.523 -19.574 43.957 1.00 84.94 930 LYS A C 1
ATOM 7455 O O . LYS A 1 930 ? 24.127 -19.453 42.804 1.00 84.94 930 LYS A O 1
ATOM 7460 N N . ILE A 1 931 ? 24.335 -18.646 44.888 1.00 82.12 931 ILE A N 1
ATOM 7461 C CA . ILE A 1 931 ? 23.562 -17.421 44.648 1.00 82.12 931 ILE A CA 1
ATOM 7462 C C . ILE A 1 931 ? 24.286 -16.502 43.659 1.00 82.12 931 ILE A C 1
ATOM 7464 O O . ILE A 1 931 ? 23.642 -15.810 42.885 1.00 82.12 931 ILE A O 1
ATOM 7468 N N . ASP A 1 932 ? 25.616 -16.512 43.640 1.00 79.81 932 ASP A N 1
ATOM 7469 C CA . ASP A 1 932 ? 26.450 -15.745 42.712 1.00 79.81 932 ASP A CA 1
ATOM 7470 C C . ASP A 1 932 ? 26.704 -16.462 41.372 1.00 79.81 932 ASP A C 1
ATOM 7472 O O . ASP A 1 932 ? 27.435 -15.941 40.529 1.00 79.81 932 ASP A O 1
ATOM 7476 N N . ALA A 1 933 ? 26.105 -17.639 41.145 1.00 86.69 933 ALA A N 1
ATOM 7477 C CA . ALA A 1 933 ? 26.225 -18.341 39.873 1.00 86.69 933 ALA A CA 1
ATOM 7478 C C . ALA A 1 933 ? 25.550 -17.538 38.738 1.00 86.69 933 ALA A C 1
ATOM 7480 O O . ALA A 1 933 ? 24.434 -17.048 38.934 1.00 86.69 933 ALA A O 1
ATOM 7481 N N . PRO A 1 934 ? 26.159 -17.441 37.536 1.00 88.38 934 PRO A N 1
ATOM 7482 C CA . PRO A 1 934 ? 25.601 -16.664 36.424 1.00 88.38 934 PRO A CA 1
ATOM 7483 C C . PRO A 1 934 ? 24.162 -17.050 36.057 1.00 88.38 934 PRO A C 1
ATOM 7485 O O . PRO A 1 934 ? 23.318 -16.175 35.909 1.00 88.38 934 PRO A O 1
ATOM 7488 N N . ALA A 1 935 ? 23.867 -18.353 35.995 1.00 90.62 935 ALA A N 1
ATOM 7489 C CA . ALA A 1 9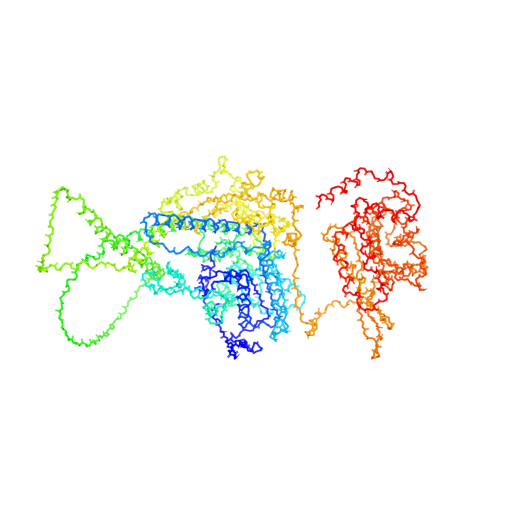35 ? 22.531 -18.870 35.695 1.00 90.62 935 ALA A CA 1
ATOM 7490 C C . ALA A 1 935 ? 21.486 -18.475 36.755 1.00 90.62 935 ALA A C 1
ATOM 7492 O O . ALA A 1 935 ? 20.353 -18.130 36.421 1.00 90.62 935 ALA A O 1
ATOM 7493 N N . PHE A 1 936 ? 21.863 -18.488 38.038 1.00 91.69 936 PHE A N 1
ATOM 7494 C CA . PHE A 1 936 ? 20.980 -18.054 39.120 1.00 91.69 936 PHE A CA 1
ATOM 7495 C C . PHE A 1 936 ? 20.733 -16.540 39.092 1.00 91.69 936 PHE A C 1
ATOM 7497 O O . PHE A 1 936 ? 19.608 -16.099 39.319 1.00 91.69 936 PHE A O 1
ATOM 7504 N N . GLN A 1 937 ? 21.765 -15.747 38.792 1.00 87.75 937 GLN A N 1
ATOM 7505 C CA . GLN A 1 937 ? 21.638 -14.295 38.643 1.00 87.75 937 GLN A CA 1
ATOM 7506 C C . GLN A 1 937 ? 20.747 -13.924 37.452 1.00 87.75 937 GLN A C 1
ATOM 7508 O O . GLN A 1 937 ? 19.883 -13.068 37.597 1.00 87.75 937 GLN A O 1
ATOM 7513 N N . GLU A 1 938 ? 20.877 -14.614 36.316 1.00 90.12 938 GLU A N 1
ATOM 7514 C CA . GLU A 1 938 ? 20.003 -14.405 35.153 1.00 90.12 938 GLU A CA 1
ATOM 7515 C C . GLU A 1 938 ? 18.535 -14.730 35.473 1.00 90.12 938 GLU A C 1
ATOM 7517 O O . GLU A 1 938 ? 17.646 -13.940 35.162 1.00 90.12 938 GLU A O 1
ATOM 7522 N N . PHE A 1 939 ? 18.272 -15.848 36.159 1.00 94.06 939 PHE A N 1
ATOM 7523 C CA . PHE A 1 939 ? 16.929 -16.193 36.641 1.00 94.06 939 PHE A CA 1
ATOM 7524 C C . PHE A 1 939 ? 16.340 -15.100 37.544 1.00 94.06 939 PHE A C 1
ATOM 7526 O O . PHE A 1 939 ? 15.169 -14.737 37.411 1.00 94.06 939 PHE A O 1
ATOM 7533 N N . LEU A 1 940 ? 17.148 -14.575 38.462 1.00 89.38 940 LEU A N 1
ATOM 7534 C CA . LEU A 1 940 ? 16.742 -13.549 39.414 1.00 89.38 940 LEU A CA 1
ATOM 7535 C C . LEU A 1 940 ? 16.436 -12.215 38.723 1.00 89.38 940 LEU A C 1
ATOM 7537 O O . LEU A 1 940 ? 15.382 -11.633 38.984 1.00 89.38 940 LEU A O 1
ATOM 7541 N N . ASP A 1 941 ? 17.316 -11.777 37.821 1.00 85.75 941 ASP A N 1
ATOM 7542 C CA . ASP A 1 941 ? 17.148 -10.557 37.031 1.00 85.75 941 ASP A CA 1
ATOM 7543 C C . ASP A 1 941 ? 15.871 -10.635 36.182 1.00 85.75 941 ASP A C 1
ATOM 7545 O O . ASP A 1 941 ? 15.013 -9.758 36.298 1.00 85.75 941 ASP A O 1
ATOM 7549 N N . LEU A 1 942 ? 15.681 -11.729 35.431 1.00 93.31 942 LEU A N 1
ATOM 7550 C CA . LEU A 1 942 ? 14.484 -11.944 34.610 1.00 93.31 942 LEU A CA 1
ATOM 7551 C C . LEU A 1 942 ? 13.205 -11.998 35.451 1.00 93.31 942 LEU A C 1
ATOM 7553 O O . LEU A 1 942 ? 12.184 -11.450 35.051 1.00 93.31 942 LEU A O 1
ATOM 7557 N N . THR A 1 943 ? 13.240 -12.624 36.631 1.00 94.56 943 THR A N 1
ATOM 7558 C CA . THR A 1 943 ? 12.070 -12.705 37.525 1.00 94.56 943 THR A CA 1
ATOM 7559 C C . THR A 1 943 ? 11.656 -11.323 38.035 1.00 94.56 943 THR A C 1
ATOM 7561 O O . THR A 1 943 ? 10.464 -11.012 38.112 1.00 94.56 943 THR A O 1
ATOM 7564 N N . VAL A 1 944 ? 12.629 -10.481 38.396 1.00 91.38 944 VAL A N 1
ATOM 7565 C CA . VAL A 1 944 ? 12.375 -9.108 38.852 1.00 91.38 944 VAL A CA 1
ATOM 7566 C C . VAL A 1 944 ? 11.885 -8.241 37.694 1.00 91.38 944 VAL A C 1
ATOM 7568 O O . VAL A 1 944 ? 10.887 -7.542 37.852 1.00 91.38 944 VAL A O 1
ATOM 7571 N N . GLU A 1 945 ? 12.540 -8.313 36.537 1.00 90.50 945 GLU A N 1
ATOM 7572 C CA . GLU A 1 945 ? 12.167 -7.591 35.317 1.00 90.50 945 GLU A CA 1
ATOM 7573 C C . GLU A 1 945 ? 10.736 -7.931 34.878 1.00 90.50 945 GLU A C 1
ATOM 7575 O O . GLU A 1 945 ? 9.895 -7.041 34.733 1.00 90.50 945 GLU A O 1
ATOM 7580 N N . ALA A 1 946 ? 10.418 -9.222 34.796 1.00 95.38 946 ALA A N 1
ATOM 7581 C CA . ALA A 1 946 ? 9.095 -9.724 34.457 1.00 95.38 946 ALA A CA 1
ATOM 7582 C C . ALA A 1 946 ? 8.014 -9.278 35.447 1.00 95.38 946 ALA A C 1
ATOM 7584 O O . ALA A 1 946 ? 6.919 -8.895 35.029 1.00 95.38 946 ALA A O 1
ATOM 7585 N N . PHE A 1 947 ? 8.311 -9.298 36.754 1.00 96.50 947 PHE A N 1
ATOM 7586 C CA . PHE A 1 947 ? 7.395 -8.793 37.776 1.00 96.50 947 PHE A CA 1
ATOM 7587 C C . PHE A 1 947 ? 7.170 -7.288 37.627 1.00 96.50 947 PHE A C 1
ATOM 7589 O O . PHE A 1 947 ? 6.031 -6.833 37.701 1.00 96.50 947 PHE A O 1
ATOM 7596 N N . LEU A 1 948 ? 8.233 -6.509 37.415 1.00 91.06 948 LEU A N 1
ATOM 7597 C CA . LEU A 1 948 ? 8.123 -5.062 37.269 1.00 91.06 948 LEU A CA 1
ATOM 7598 C C . LEU A 1 948 ? 7.285 -4.669 36.056 1.00 91.06 948 LEU A C 1
ATOM 7600 O O . LEU A 1 948 ? 6.419 -3.802 36.168 1.00 91.06 948 LEU A O 1
ATOM 7604 N N . CYS A 1 949 ? 7.491 -5.366 34.943 1.00 92.38 949 CYS A N 1
ATOM 7605 C CA . CYS A 1 949 ? 6.724 -5.210 33.718 1.00 92.38 949 CYS A CA 1
ATOM 7606 C C . CYS A 1 949 ? 5.213 -5.363 33.966 1.00 92.38 949 CYS A C 1
ATOM 7608 O O . CYS A 1 949 ? 4.446 -4.428 33.737 1.00 92.38 949 CYS A O 1
ATOM 7610 N N . ILE A 1 950 ? 4.772 -6.483 34.548 1.00 95.19 950 ILE A N 1
ATOM 7611 C CA . ILE A 1 950 ? 3.333 -6.755 34.718 1.00 95.19 950 ILE A CA 1
ATOM 7612 C C . ILE A 1 950 ? 2.660 -5.847 35.750 1.00 95.19 950 ILE A C 1
ATOM 7614 O O . ILE A 1 950 ? 1.439 -5.693 35.728 1.00 95.19 950 ILE A O 1
ATOM 7618 N N . ARG A 1 951 ? 3.426 -5.205 36.646 1.00 94.69 951 ARG A N 1
ATOM 7619 C CA . ARG A 1 951 ? 2.874 -4.191 37.557 1.00 94.69 951 ARG A CA 1
ATOM 7620 C C . ARG A 1 951 ? 2.293 -3.016 36.796 1.00 94.69 951 ARG A C 1
ATOM 7622 O O . ARG A 1 951 ? 1.293 -2.488 37.257 1.00 94.69 951 ARG A O 1
ATOM 7629 N N . LYS A 1 952 ? 2.864 -2.617 35.655 1.00 88.19 952 LYS A N 1
ATOM 7630 C CA . LYS A 1 952 ? 2.318 -1.524 34.830 1.00 88.19 952 LYS A CA 1
ATOM 7631 C C . LYS A 1 952 ? 0.875 -1.822 34.380 1.00 88.19 952 LYS A C 1
ATOM 7633 O O . LYS A 1 952 ? 0.084 -0.906 34.189 1.00 88.19 952 LYS A O 1
ATOM 7638 N N . TYR A 1 953 ? 0.522 -3.108 34.314 1.00 92.38 953 TYR A N 1
ATOM 7639 C CA . TYR A 1 953 ? -0.741 -3.641 33.802 1.00 92.38 953 TYR A CA 1
ATOM 7640 C C . TYR A 1 953 ? -1.632 -4.271 34.891 1.00 92.38 953 TYR A C 1
ATOM 7642 O O . TYR A 1 953 ? -2.555 -5.036 34.595 1.00 92.38 953 TYR A O 1
ATOM 7650 N N . TRP A 1 954 ? -1.374 -3.977 36.175 1.00 93.94 954 TRP A N 1
ATOM 7651 C CA . TRP A 1 954 ? -2.068 -4.632 37.294 1.00 93.94 954 TRP A CA 1
ATOM 7652 C C . TRP A 1 954 ? -3.594 -4.471 37.230 1.00 93.94 954 TRP A C 1
ATOM 7654 O O . TRP A 1 954 ? -4.325 -5.380 37.625 1.00 93.94 954 TRP A O 1
ATOM 7664 N N . SER A 1 955 ? -4.080 -3.331 36.724 1.00 90.25 955 SER A N 1
ATOM 7665 C CA . SER A 1 955 ? -5.512 -3.024 36.654 1.00 90.25 955 SER A CA 1
ATOM 7666 C C . SER A 1 955 ? -6.252 -3.898 35.639 1.00 90.25 955 SER A C 1
ATOM 7668 O O . SER A 1 955 ? -7.331 -4.406 35.938 1.00 90.25 955 SER A O 1
ATOM 7670 N N . GLN A 1 956 ? -5.639 -4.154 34.483 1.00 90.50 956 GLN A N 1
ATOM 7671 C CA . GLN A 1 956 ? -6.170 -4.991 33.410 1.00 90.50 956 GLN A CA 1
ATOM 7672 C C . GLN A 1 956 ? -6.207 -6.454 33.852 1.00 90.50 956 GLN A C 1
ATOM 7674 O O . GLN A 1 956 ? -7.219 -7.129 33.681 1.00 90.50 956 GLN A O 1
ATOM 7679 N N . ILE A 1 957 ? -5.135 -6.919 34.505 1.00 92.56 957 ILE A N 1
ATOM 7680 C CA . ILE A 1 957 ? -5.066 -8.279 35.050 1.00 92.56 957 ILE A CA 1
ATOM 7681 C C . ILE A 1 957 ? -6.117 -8.472 36.154 1.00 92.56 957 ILE A C 1
ATOM 7683 O O . ILE A 1 957 ? -6.801 -9.493 36.175 1.00 92.56 957 ILE A O 1
ATOM 7687 N N . CYS A 1 958 ? -6.292 -7.493 37.050 1.00 94.44 958 CYS A N 1
ATOM 7688 C CA . CYS A 1 958 ? -7.344 -7.558 38.069 1.00 94.44 958 CYS A CA 1
ATOM 7689 C C . CYS A 1 958 ? -8.746 -7.542 37.449 1.00 94.44 958 CYS A C 1
ATOM 7691 O O . CYS A 1 958 ? -9.596 -8.291 37.912 1.00 94.44 958 CYS A O 1
ATOM 7693 N N . SER A 1 959 ? -8.969 -6.745 36.399 1.00 91.25 959 SER A N 1
ATOM 7694 C CA . SER A 1 959 ? -10.264 -6.667 35.707 1.00 91.25 959 SER A CA 1
ATOM 7695 C C . SER A 1 959 ? -10.637 -7.996 35.047 1.00 91.25 959 SER A C 1
ATOM 7697 O O . SER A 1 959 ? -11.770 -8.441 35.182 1.00 91.25 959 SER A O 1
ATOM 7699 N N . LEU A 1 960 ? -9.676 -8.677 34.408 1.00 90.88 960 LEU A N 1
ATOM 7700 C CA . LEU A 1 960 ? -9.889 -10.011 33.833 1.00 90.88 960 LEU A CA 1
ATOM 7701 C C . LEU A 1 960 ? -10.329 -11.029 34.897 1.00 90.88 960 LEU A C 1
ATOM 7703 O O . LEU A 1 960 ? -11.239 -11.818 34.661 1.00 90.88 960 LEU A O 1
ATOM 7707 N N . VAL A 1 961 ? -9.691 -11.004 36.071 1.00 93.88 961 VAL A N 1
ATOM 7708 C CA . VAL A 1 961 ? -10.048 -11.894 37.186 1.00 93.88 961 VAL A CA 1
ATOM 7709 C C . VAL A 1 961 ? -11.404 -11.515 37.791 1.00 93.88 961 VAL A C 1
ATOM 7711 O O . VAL A 1 961 ? -12.179 -12.400 38.148 1.00 93.88 961 VAL A O 1
ATOM 7714 N N . ASP A 1 962 ? -11.711 -10.220 37.879 1.00 93.44 962 ASP A N 1
ATOM 7715 C CA . ASP A 1 962 ? -12.982 -9.709 38.401 1.00 93.44 962 ASP A CA 1
ATOM 7716 C C . ASP A 1 962 ? -14.182 -10.115 37.535 1.00 93.44 962 ASP A C 1
ATOM 7718 O O . ASP A 1 962 ? -15.237 -10.432 38.067 1.00 93.44 962 ASP A O 1
ATOM 7722 N N . CYS A 1 963 ? -14.014 -10.265 36.216 1.00 90.75 963 CYS A N 1
ATOM 7723 C CA . CYS A 1 963 ? -15.074 -10.793 35.346 1.00 90.75 963 CYS A CA 1
ATOM 7724 C C . CYS A 1 963 ? -15.603 -12.178 35.769 1.00 90.75 963 CYS A C 1
ATOM 7726 O O . CYS A 1 963 ? -16.684 -12.576 35.335 1.00 90.75 963 CYS A O 1
ATOM 7728 N N . MET A 1 964 ? -14.855 -12.927 36.587 1.00 90.31 964 MET A N 1
ATOM 7729 C CA . MET A 1 964 ? -15.262 -14.229 37.113 1.00 90.31 964 MET A CA 1
ATOM 7730 C C . MET A 1 964 ? -15.555 -14.218 38.620 1.00 90.31 964 MET A C 1
ATOM 7732 O O . MET A 1 964 ? -15.818 -15.288 39.173 1.00 90.31 964 MET A O 1
ATOM 7736 N N . SER A 1 965 ? -15.549 -13.065 39.294 1.00 88.25 965 SER A N 1
ATOM 7737 C CA . SER A 1 965 ? -15.714 -12.989 40.754 1.00 88.25 965 SER A CA 1
ATOM 7738 C C . SER A 1 965 ? -17.062 -13.542 41.239 1.00 88.25 965 SER A C 1
ATOM 7740 O O . SER A 1 965 ? -17.103 -14.267 42.233 1.00 88.25 965 SER A O 1
ATOM 7742 N N . ASP A 1 966 ? -18.126 -13.342 40.458 1.00 85.12 966 ASP A N 1
ATOM 7743 C CA . ASP A 1 966 ? -19.483 -13.839 40.740 1.00 85.12 966 ASP A CA 1
ATOM 7744 C C . ASP A 1 966 ? -19.769 -15.253 40.187 1.00 85.12 966 ASP A C 1
ATOM 7746 O O . ASP A 1 966 ? -20.898 -15.744 40.227 1.00 85.12 966 ASP A O 1
ATOM 7750 N N . SER A 1 967 ? -18.756 -15.955 39.665 1.00 86.88 967 SER A N 1
ATOM 7751 C CA . SER A 1 967 ? -18.925 -17.269 39.010 1.00 86.88 967 SER A CA 1
ATOM 7752 C C . SER A 1 967 ? -19.272 -18.429 39.956 1.00 86.88 967 SER A C 1
ATOM 7754 O O . SER A 1 967 ? -19.618 -19.524 39.492 1.00 86.88 967 SER A O 1
ATOM 7756 N N . GLY A 1 968 ? -19.137 -18.215 41.268 1.00 85.12 968 GLY A N 1
ATOM 7757 C CA . GLY A 1 968 ? -19.274 -19.242 42.301 1.00 85.12 968 GLY A CA 1
ATOM 7758 C C . GLY A 1 968 ? -18.088 -20.211 42.396 1.00 85.12 968 GLY A C 1
ATOM 7759 O O . GLY A 1 968 ? -18.214 -21.241 43.059 1.00 85.12 968 GLY A O 1
ATOM 7760 N N . LEU A 1 969 ? -16.956 -19.927 41.737 1.00 87.50 969 LEU A N 1
ATOM 7761 C CA . LEU A 1 969 ? -15.761 -20.773 41.826 1.00 87.50 969 LEU A CA 1
ATOM 7762 C C . LEU A 1 969 ? -15.116 -20.693 43.220 1.00 87.50 969 LEU A C 1
ATOM 7764 O O . LEU A 1 969 ? -14.976 -19.595 43.766 1.00 87.50 969 LEU A O 1
ATOM 7768 N N . PRO A 1 970 ? -14.655 -21.825 43.785 1.00 84.56 970 PRO A N 1
ATOM 7769 C CA . PRO A 1 970 ? -14.151 -21.861 45.156 1.00 84.56 970 PRO A CA 1
ATOM 7770 C C . PRO A 1 970 ? -12.874 -21.033 45.371 1.00 84.56 970 PRO A C 1
ATOM 7772 O O . PRO A 1 970 ? -12.564 -20.678 46.507 1.00 84.56 970 PRO A O 1
ATOM 7775 N N . CYS A 1 971 ? -12.149 -20.675 44.307 1.00 88.00 971 CYS A N 1
ATOM 7776 C CA . CYS A 1 971 ? -10.990 -19.785 44.374 1.00 88.00 971 CYS A CA 1
ATOM 7777 C C . CYS A 1 971 ? -11.305 -18.316 44.731 1.00 88.00 971 CYS A C 1
ATOM 7779 O O . CYS A 1 971 ? -10.397 -17.577 45.128 1.00 88.00 971 CYS A O 1
ATOM 7781 N N . PHE A 1 972 ? -12.560 -17.870 44.606 1.00 91.88 972 PHE A N 1
ATOM 7782 C CA . PHE A 1 972 ? -12.977 -16.516 44.986 1.00 91.88 972 PHE A CA 1
ATOM 7783 C C . PHE A 1 972 ? -13.399 -16.463 46.460 1.00 91.88 972 PHE A C 1
ATOM 7785 O O . PHE A 1 972 ? -14.527 -16.766 46.834 1.00 91.88 972 PHE A O 1
ATOM 7792 N N . LEU A 1 973 ? -12.457 -16.059 47.310 1.00 87.94 973 LEU A N 1
ATOM 7793 C CA . LEU A 1 973 ? -12.660 -15.731 48.719 1.00 87.94 973 LEU A CA 1
ATOM 7794 C C . LEU A 1 973 ? -13.047 -14.240 48.863 1.00 87.94 973 LEU A C 1
ATOM 7796 O O . LEU A 1 973 ? -12.746 -13.456 47.959 1.00 87.94 973 LEU A O 1
ATOM 7800 N N . PRO A 1 974 ? -13.632 -13.804 50.001 1.00 85.19 974 PRO A N 1
ATOM 7801 C CA . PRO A 1 974 ? -14.133 -12.431 50.178 1.00 85.19 974 PRO A CA 1
ATOM 7802 C C . PRO A 1 974 ? -13.136 -11.308 49.836 1.00 85.19 974 PRO A C 1
ATOM 7804 O O . PRO A 1 974 ? -13.529 -10.278 49.303 1.00 85.19 974 PRO A O 1
ATOM 7807 N N . ASP A 1 975 ? -11.838 -11.523 50.079 1.00 88.81 975 ASP A N 1
ATOM 7808 C CA . ASP A 1 975 ? -10.775 -10.543 49.814 1.00 88.81 975 ASP A CA 1
ATOM 7809 C C . ASP A 1 975 ? -9.913 -10.882 48.580 1.00 88.81 975 ASP A C 1
ATOM 7811 O O . ASP A 1 975 ? -8.804 -10.358 48.436 1.00 88.81 975 ASP A O 1
ATOM 7815 N N . THR A 1 976 ? -10.353 -11.782 47.691 1.00 91.12 976 THR A N 1
ATOM 7816 C CA . THR A 1 976 ? -9.520 -12.293 46.584 1.00 91.12 976 THR A CA 1
ATOM 7817 C C . THR A 1 976 ? -8.961 -11.176 45.700 1.00 91.12 976 THR A C 1
ATOM 7819 O O . THR A 1 976 ? -7.746 -11.126 45.490 1.00 91.12 976 THR A O 1
ATOM 7822 N N . LEU A 1 977 ? -9.798 -10.243 45.237 1.00 92.38 977 LEU A N 1
ATOM 7823 C CA . LEU A 1 977 ? -9.365 -9.141 44.365 1.00 92.38 977 LEU A CA 1
ATOM 7824 C C . LEU A 1 977 ? -8.476 -8.132 45.101 1.00 92.38 977 LEU A C 1
ATOM 7826 O O . LEU A 1 977 ? -7.471 -7.670 44.559 1.00 92.38 977 LEU A O 1
ATOM 7830 N N . VAL A 1 978 ? -8.785 -7.849 46.371 1.00 92.69 978 VAL A N 1
ATOM 7831 C CA . VAL A 1 978 ? -7.963 -6.985 47.233 1.00 92.69 978 VAL A CA 1
ATOM 7832 C C . VAL A 1 978 ? -6.568 -7.587 47.406 1.00 92.69 978 VAL A C 1
ATOM 7834 O O . VAL A 1 978 ? -5.558 -6.895 47.270 1.00 92.69 978 VAL A O 1
ATOM 7837 N N . ASN A 1 979 ? -6.495 -8.890 47.670 1.00 93.00 979 ASN A N 1
ATOM 7838 C CA . ASN A 1 979 ? -5.239 -9.606 47.844 1.00 93.00 979 ASN A CA 1
ATOM 7839 C C . ASN A 1 979 ? -4.473 -9.757 46.526 1.00 93.00 979 ASN A C 1
ATOM 7841 O O . ASN A 1 979 ? -3.248 -9.647 46.539 1.00 93.00 979 ASN A O 1
ATOM 7845 N N . LEU A 1 980 ? -5.161 -9.957 45.397 1.00 94.94 980 LEU A N 1
ATOM 7846 C CA . LEU A 1 980 ? -4.553 -9.950 44.066 1.00 94.94 980 LEU A CA 1
ATOM 7847 C C . LEU A 1 980 ? -3.895 -8.602 43.775 1.00 94.94 980 LEU A C 1
ATOM 7849 O O . LEU A 1 980 ? -2.694 -8.561 43.514 1.00 94.94 980 LEU A O 1
ATOM 7853 N N . LYS A 1 981 ? -4.633 -7.499 43.941 1.00 95.50 981 LYS A N 1
ATOM 7854 C CA . LYS A 1 981 ? -4.100 -6.139 43.792 1.00 95.50 981 LYS A CA 1
ATOM 7855 C C . LYS A 1 981 ? -2.878 -5.906 44.683 1.00 95.50 981 LYS A C 1
ATOM 7857 O O . LYS A 1 981 ? -1.857 -5.412 44.210 1.00 95.50 981 LYS A O 1
ATOM 7862 N N . LYS A 1 982 ? -2.933 -6.309 45.958 1.00 94.56 982 LYS A N 1
ATOM 7863 C CA . LYS A 1 982 ? -1.802 -6.175 46.896 1.00 94.56 982 LYS A CA 1
ATOM 7864 C C . LYS A 1 982 ? -0.536 -6.893 46.421 1.00 94.56 982 LYS A C 1
ATOM 7866 O O . LYS A 1 982 ? 0.555 -6.417 46.723 1.00 94.56 982 LYS A O 1
ATOM 7871 N N . ARG A 1 983 ? -0.635 -7.999 45.672 1.00 94.75 983 ARG A N 1
ATOM 7872 C CA . ARG A 1 983 ? 0.545 -8.729 45.162 1.00 94.75 983 ARG A CA 1
ATOM 7873 C C . ARG A 1 983 ? 1.319 -7.952 44.101 1.00 94.75 983 ARG A C 1
ATOM 7875 O O . ARG A 1 983 ? 2.540 -8.091 44.048 1.00 94.75 983 ARG A O 1
ATOM 7882 N N . PHE A 1 984 ? 0.649 -7.066 43.367 1.00 95.69 984 PHE A N 1
ATOM 7883 C CA . PHE A 1 984 ? 1.289 -6.081 42.493 1.00 95.69 984 PHE A CA 1
ATOM 7884 C C . PHE A 1 984 ? 1.885 -4.892 43.255 1.00 95.69 984 PHE A C 1
ATOM 7886 O O . PHE A 1 984 ? 2.450 -4.016 42.623 1.00 95.69 984 PHE A O 1
ATOM 7893 N N . THR A 1 985 ? 1.743 -4.825 44.585 1.00 93.00 985 THR A N 1
ATOM 7894 C CA . THR A 1 985 ? 2.220 -3.755 45.485 1.00 93.00 985 THR A CA 1
ATOM 7895 C C . THR A 1 985 ? 2.170 -2.342 44.864 1.00 93.00 985 THR A C 1
ATOM 7897 O O . THR A 1 985 ? 3.215 -1.687 44.776 1.00 93.00 985 THR A O 1
ATOM 7900 N N . PRO A 1 986 ? 0.997 -1.876 44.392 1.00 88.62 986 PRO A N 1
ATOM 7901 C CA . PRO A 1 986 ? 0.869 -0.659 43.579 1.00 88.62 986 PRO A CA 1
ATOM 7902 C C . PRO A 1 986 ? 1.348 0.611 44.295 1.00 88.62 986 PRO A C 1
ATOM 7904 O O . PRO A 1 986 ? 1.759 1.559 43.640 1.00 88.62 986 PRO A O 1
ATOM 7907 N N . ASP A 1 987 ? 1.361 0.601 45.629 1.00 90.44 987 ASP A N 1
ATOM 7908 C CA . ASP A 1 987 ? 1.760 1.744 46.460 1.00 90.44 987 ASP A CA 1
ATOM 7909 C C . ASP A 1 987 ? 3.287 1.870 46.651 1.00 90.44 987 ASP A C 1
ATOM 7911 O O . ASP A 1 987 ? 3.760 2.810 47.288 1.00 90.44 987 ASP A O 1
ATOM 7915 N N . LEU A 1 988 ? 4.074 0.915 46.142 1.00 88.50 988 LEU A N 1
ATOM 7916 C CA . LEU A 1 988 ? 5.537 0.917 46.244 1.00 88.50 988 LEU A CA 1
ATOM 7917 C C . LEU A 1 988 ? 6.184 1.426 44.953 1.00 88.50 988 LEU A C 1
ATOM 7919 O O . LEU A 1 988 ? 5.752 1.066 43.855 1.00 88.50 988 LEU A O 1
ATOM 7923 N N . CYS A 1 989 ? 7.282 2.178 45.081 1.00 82.88 989 CYS A N 1
ATOM 7924 C CA . CYS A 1 989 ? 8.089 2.550 43.919 1.00 82.88 989 CYS A CA 1
ATOM 7925 C C . CYS A 1 989 ? 8.798 1.323 43.322 1.00 82.88 989 CYS A C 1
ATOM 7927 O O . CYS A 1 989 ? 8.980 0.304 43.996 1.00 82.88 989 CYS A O 1
ATOM 7929 N N . GLU A 1 990 ? 9.245 1.416 42.070 1.00 80.25 990 GLU A N 1
ATOM 7930 C CA . GLU A 1 990 ? 9.859 0.285 41.359 1.00 80.25 990 GLU A CA 1
ATOM 7931 C C . GLU A 1 990 ? 11.057 -0.306 42.099 1.00 80.25 990 GLU A C 1
ATOM 7933 O O . GLU A 1 990 ? 11.186 -1.520 42.186 1.00 80.25 990 GLU A O 1
ATOM 7938 N N . MET A 1 991 ? 11.892 0.529 42.722 1.00 76.81 991 MET A N 1
ATOM 7939 C CA . MET A 1 991 ? 13.037 0.057 43.505 1.00 76.81 991 MET A CA 1
ATOM 7940 C C . MET A 1 991 ? 12.604 -0.763 44.733 1.00 76.81 991 MET A C 1
ATOM 7942 O O . MET A 1 991 ? 13.202 -1.794 45.042 1.00 76.81 991 MET A O 1
ATOM 7946 N N . GLN A 1 992 ? 11.556 -0.329 45.438 1.00 82.44 992 GLN A N 1
ATOM 7947 C CA . GLN A 1 992 ? 11.009 -1.050 46.593 1.00 82.44 992 GLN A CA 1
ATOM 7948 C C . GLN A 1 992 ? 10.317 -2.348 46.163 1.00 82.44 992 GLN A C 1
ATOM 7950 O O . GLN A 1 992 ? 10.473 -3.379 46.817 1.00 82.44 992 GLN A O 1
ATOM 7955 N N . ALA A 1 993 ? 9.588 -2.310 45.049 1.00 85.88 993 ALA A N 1
ATOM 7956 C CA . ALA A 1 993 ? 8.941 -3.468 44.452 1.00 85.88 993 ALA A CA 1
ATOM 7957 C C . ALA A 1 993 ? 9.948 -4.516 43.961 1.00 85.88 993 ALA A C 1
ATOM 7959 O O . ALA A 1 993 ? 9.789 -5.701 44.254 1.00 85.88 993 ALA A O 1
ATOM 7960 N N . ALA A 1 994 ? 11.005 -4.073 43.277 1.00 83.69 994 ALA A N 1
ATOM 7961 C CA . ALA A 1 994 ? 12.101 -4.907 42.802 1.00 83.69 994 ALA A CA 1
ATOM 7962 C C . ALA A 1 994 ? 12.785 -5.613 43.968 1.00 83.69 994 ALA A C 1
ATOM 7964 O O . ALA A 1 994 ? 12.922 -6.833 43.956 1.00 83.69 994 ALA A O 1
ATOM 7965 N N . LYS A 1 995 ? 13.123 -4.860 45.024 1.00 82.56 995 LYS A N 1
ATOM 7966 C CA . LYS A 1 995 ? 13.664 -5.429 46.260 1.00 82.56 995 LYS A CA 1
ATOM 7967 C C . LYS A 1 995 ? 12.702 -6.443 46.879 1.00 82.56 995 LYS A C 1
ATOM 7969 O O . LYS A 1 995 ? 13.120 -7.529 47.252 1.00 82.56 995 LYS A O 1
ATOM 7974 N N . GLY A 1 996 ? 11.408 -6.130 46.934 1.00 86.62 996 GLY A N 1
ATOM 7975 C CA . GLY A 1 996 ? 10.398 -7.051 47.449 1.00 86.62 996 GLY A CA 1
ATOM 7976 C C . GLY A 1 996 ? 10.316 -8.363 46.662 1.00 86.62 996 GLY A C 1
ATOM 7977 O O . GLY A 1 996 ? 10.136 -9.421 47.271 1.00 86.62 996 GLY A O 1
ATOM 7978 N N . MET A 1 997 ? 10.444 -8.320 45.335 1.00 88.94 997 MET A N 1
ATOM 7979 C CA . MET A 1 997 ? 10.479 -9.526 44.504 1.00 88.94 997 MET A CA 1
ATOM 7980 C C . MET A 1 997 ? 11.803 -10.278 44.664 1.00 88.94 997 MET A C 1
ATOM 7982 O O . MET A 1 997 ? 11.800 -11.493 44.843 1.00 88.94 997 MET A O 1
ATOM 7986 N N . TYR A 1 998 ? 12.920 -9.558 44.712 1.00 84.06 998 TYR A N 1
ATOM 7987 C CA . TYR A 1 998 ? 14.244 -10.113 44.973 1.00 84.06 998 TYR A CA 1
ATOM 7988 C C . TYR A 1 998 ? 14.290 -10.866 46.310 1.00 84.06 998 TYR A C 1
ATOM 7990 O O . TYR A 1 998 ? 14.711 -12.019 46.355 1.00 84.06 998 TYR A O 1
ATOM 7998 N N . ASP A 1 999 ? 13.781 -10.266 47.388 1.00 81.50 999 ASP A N 1
ATOM 7999 C CA . ASP A 1 999 ? 13.737 -10.869 48.725 1.00 81.50 999 ASP A CA 1
ATOM 8000 C C . ASP A 1 999 ? 12.849 -12.128 48.755 1.00 81.50 999 ASP A C 1
ATOM 8002 O O . ASP A 1 999 ? 13.127 -13.065 49.502 1.00 81.50 999 ASP A O 1
ATOM 8006 N N . ARG A 1 1000 ? 11.810 -12.206 47.908 1.00 82.94 1000 ARG A N 1
ATOM 8007 C CA . ARG A 1 1000 ? 10.975 -13.416 47.759 1.00 82.94 1000 ARG A CA 1
ATOM 8008 C C . ARG A 1 1000 ? 11.719 -14.566 47.081 1.00 82.94 1000 ARG A C 1
ATOM 8010 O O . ARG A 1 1000 ? 11.426 -15.716 47.394 1.00 82.94 1000 ARG A O 1
ATOM 8017 N N . VAL A 1 1001 ? 12.656 -14.270 46.181 1.00 75.00 1001 VAL A N 1
ATOM 8018 C CA . VAL A 1 1001 ? 13.507 -15.273 45.521 1.00 75.00 1001 VAL A CA 1
ATOM 8019 C C . VAL A 1 1001 ? 14.693 -15.653 46.421 1.00 75.00 1001 VAL A C 1
ATOM 8021 O O . VAL A 1 1001 ? 14.962 -16.834 46.634 1.00 75.00 1001 VAL A O 1
ATOM 8024 N N . GLY A 1 1002 ? 15.380 -14.660 46.996 1.00 61.09 1002 GLY A N 1
ATOM 8025 C CA . GLY A 1 1002 ? 16.565 -14.838 47.842 1.00 61.09 1002 GLY A CA 1
ATOM 8026 C C . GLY A 1 1002 ? 16.262 -15.378 49.243 1.00 61.09 1002 GLY A C 1
ATOM 8027 O O . GLY A 1 1002 ? 17.042 -16.159 49.788 1.00 61.09 1002 GLY A O 1
ATOM 8028 N N . GLY A 1 1003 ? 15.099 -15.044 49.811 1.00 58.12 1003 GLY A N 1
ATOM 8029 C CA . GLY A 1 1003 ? 14.653 -15.508 51.129 1.00 58.12 1003 GLY A CA 1
ATOM 8030 C C . GLY A 1 1003 ? 14.408 -17.020 51.225 1.00 58.12 1003 GLY A C 1
ATOM 8031 O O . GLY A 1 1003 ? 14.302 -17.544 52.330 1.00 58.12 1003 GLY A O 1
ATOM 8032 N N . VAL A 1 1004 ? 14.371 -17.735 50.093 1.00 60.12 1004 VAL A N 1
ATOM 8033 C CA . VAL A 1 1004 ? 14.253 -19.204 50.031 1.00 60.12 1004 VAL A CA 1
ATOM 8034 C C . VAL A 1 1004 ? 15.537 -19.903 50.520 1.00 60.12 1004 VAL A C 1
ATOM 8036 O O . VAL A 1 1004 ? 15.458 -21.026 51.014 1.00 60.12 1004 VAL A O 1
ATOM 8039 N N . TRP A 1 1005 ? 16.710 -19.251 50.446 1.00 57.84 1005 TRP A N 1
ATOM 8040 C CA . TRP A 1 1005 ? 18.020 -19.894 50.675 1.00 57.84 1005 TRP A CA 1
ATOM 8041 C C . TRP A 1 1005 ? 18.899 -19.269 51.776 1.00 57.84 1005 TRP A C 1
ATOM 8043 O O . TRP A 1 1005 ? 20.025 -19.719 51.973 1.00 57.84 1005 TRP A O 1
ATOM 8053 N N . GLY A 1 1006 ? 18.373 -18.313 52.550 1.00 44.84 1006 GLY A N 1
ATOM 8054 C CA . GLY A 1 1006 ? 19.035 -17.760 53.739 1.00 44.84 1006 GLY A CA 1
ATOM 8055 C C . GLY A 1 1006 ? 19.925 -16.538 53.468 1.00 44.84 1006 GLY A C 1
ATOM 8056 O O . GLY A 1 1006 ? 20.873 -16.591 52.695 1.00 44.84 1006 GLY A O 1
ATOM 8057 N N . ASP A 1 1007 ? 19.575 -15.440 54.141 1.00 41.81 1007 ASP A N 1
ATOM 8058 C CA . ASP A 1 1007 ? 20.332 -14.204 54.405 1.00 41.81 1007 ASP A CA 1
ATOM 8059 C C . ASP A 1 1007 ? 21.309 -13.700 53.317 1.00 41.81 1007 ASP A C 1
ATOM 8061 O O . ASP A 1 1007 ? 22.528 -13.615 53.491 1.00 41.81 1007 ASP A O 1
ATOM 8065 N N . VAL A 1 1008 ? 20.755 -13.277 52.176 1.00 44.22 1008 VAL A N 1
ATOM 8066 C CA . VAL A 1 1008 ? 21.486 -12.447 51.208 1.00 44.22 1008 VAL A CA 1
ATOM 8067 C C . VAL A 1 1008 ? 21.428 -10.997 51.683 1.00 44.22 1008 VAL A C 1
ATOM 8069 O O . VAL A 1 1008 ? 20.456 -10.284 51.447 1.00 44.22 1008 VAL A O 1
ATOM 8072 N N . SER A 1 1009 ? 22.483 -10.539 52.360 1.00 40.00 1009 SER A N 1
ATOM 8073 C CA . SER A 1 1009 ? 22.637 -9.126 52.717 1.00 40.00 1009 SER A CA 1
ATOM 8074 C C . SER A 1 1009 ? 22.500 -8.239 51.471 1.00 40.00 1009 SER A C 1
ATOM 8076 O O . SER A 1 1009 ? 23.340 -8.263 50.568 1.00 40.00 1009 SER A O 1
ATOM 8078 N N . CYS A 1 1010 ? 21.464 -7.396 51.480 1.00 41.25 1010 CYS A N 1
ATOM 8079 C CA . CYS A 1 1010 ? 21.090 -6.392 50.473 1.00 41.25 1010 CYS A CA 1
ATOM 8080 C C . CYS A 1 1010 ? 22.224 -5.406 50.086 1.00 41.25 1010 CYS A C 1
ATOM 8082 O O . CYS A 1 1010 ? 22.055 -4.582 49.190 1.00 41.25 1010 CYS A O 1
ATOM 8084 N N . SER A 1 1011 ? 23.376 -5.451 50.763 1.00 37.03 1011 SER A N 1
ATOM 8085 C CA . SER A 1 1011 ? 24.424 -4.429 50.697 1.00 37.03 1011 SER A CA 1
ATOM 8086 C C . SER A 1 1011 ? 25.504 -4.654 49.627 1.00 37.03 1011 SER A C 1
ATOM 8088 O O . SER A 1 1011 ? 26.172 -3.691 49.256 1.00 37.03 1011 SER A O 1
ATOM 8090 N N . ARG A 1 1012 ? 25.687 -5.876 49.094 1.00 38.91 1012 ARG A N 1
ATOM 8091 C CA . ARG A 1 1012 ? 26.780 -6.174 48.132 1.00 38.91 1012 ARG A CA 1
ATOM 8092 C C . ARG A 1 1012 ? 26.359 -6.375 46.671 1.00 38.91 1012 ARG A C 1
ATOM 8094 O O . ARG A 1 1012 ? 27.210 -6.227 45.798 1.00 38.91 1012 ARG A O 1
ATOM 8101 N N . LEU A 1 1013 ? 25.088 -6.675 46.396 1.00 41.31 1013 LEU A N 1
ATOM 8102 C CA . LEU A 1 1013 ? 24.618 -7.084 45.059 1.00 41.31 1013 LEU A CA 1
ATOM 8103 C C . LEU A 1 1013 ? 23.930 -5.984 44.243 1.00 41.31 1013 LEU A C 1
ATOM 8105 O O . LEU A 1 1013 ? 23.814 -6.115 43.029 1.00 41.31 1013 LEU A O 1
ATOM 8109 N N . ILE A 1 1014 ? 23.605 -4.840 44.854 1.00 43.53 1014 ILE A N 1
ATOM 8110 C CA . ILE A 1 1014 ? 23.265 -3.623 44.105 1.00 43.53 1014 ILE A CA 1
ATOM 8111 C C . ILE A 1 1014 ? 24.569 -2.986 43.587 1.00 43.53 1014 ILE A C 1
ATOM 8113 O O . ILE A 1 1014 ? 24.974 -1.894 43.984 1.00 43.53 1014 ILE A O 1
ATOM 8117 N N . GLN A 1 1015 ? 25.301 -3.696 42.726 1.00 41.75 1015 GLN A N 1
ATOM 8118 C CA . GLN A 1 1015 ? 26.403 -3.087 41.992 1.00 41.75 1015 GLN A CA 1
ATOM 8119 C C . GLN A 1 1015 ? 25.833 -2.168 40.908 1.00 41.75 1015 GLN A C 1
ATOM 8121 O O . GLN A 1 1015 ? 24.879 -2.502 40.207 1.00 41.75 1015 GLN A O 1
ATOM 8126 N N . LYS A 1 1016 ? 26.480 -1.010 40.732 1.00 37.94 1016 LYS A N 1
ATOM 8127 C CA . LYS A 1 1016 ? 26.142 0.071 39.785 1.00 37.94 1016 LYS A CA 1
ATOM 8128 C C . LYS A 1 1016 ? 25.814 -0.364 38.342 1.00 37.94 1016 LYS A C 1
ATOM 8130 O O . LYS A 1 1016 ? 25.282 0.455 37.601 1.00 37.94 1016 LYS A O 1
ATOM 8135 N N . LYS A 1 1017 ? 26.129 -1.595 37.918 1.00 36.53 1017 LYS A N 1
ATOM 8136 C CA . LYS A 1 1017 ? 25.796 -2.136 36.587 1.00 36.53 1017 LYS A CA 1
ATOM 8137 C C . LYS A 1 1017 ? 24.336 -2.584 36.465 1.00 36.53 1017 LYS A C 1
ATOM 8139 O O . LYS A 1 1017 ? 23.697 -2.183 35.497 1.00 36.53 1017 LYS A O 1
ATOM 8144 N N . SER A 1 1018 ? 23.794 -3.313 37.442 1.00 40.09 1018 SER A N 1
ATOM 8145 C CA . SER A 1 1018 ? 22.386 -3.741 37.429 1.00 40.09 1018 SER A CA 1
ATOM 8146 C C . SER A 1 1018 ? 21.458 -2.545 37.627 1.00 40.09 1018 SER A C 1
ATOM 8148 O O . SER A 1 1018 ? 20.474 -2.414 36.913 1.00 40.09 1018 SER A O 1
ATOM 8150 N N . LEU A 1 1019 ? 21.855 -1.578 38.471 1.00 39.91 1019 LEU A N 1
ATOM 8151 C CA . LEU A 1 1019 ? 21.112 -0.324 38.628 1.00 39.91 1019 LEU A CA 1
ATOM 8152 C C . LEU A 1 1019 ? 21.230 0.608 37.407 1.00 39.91 1019 LEU A C 1
ATOM 8154 O O . LEU A 1 1019 ? 20.305 1.357 37.132 1.00 39.91 1019 LEU A O 1
ATOM 8158 N N . ARG A 1 1020 ? 22.332 0.561 36.638 1.00 37.44 1020 ARG A N 1
ATOM 8159 C CA . ARG A 1 1020 ? 22.424 1.274 35.349 1.00 37.44 1020 ARG A CA 1
ATOM 8160 C C . ARG A 1 1020 ? 21.521 0.645 34.299 1.00 37.44 1020 ARG A C 1
ATOM 8162 O O . ARG A 1 1020 ? 20.830 1.390 33.622 1.00 37.44 1020 ARG A O 1
ATOM 8169 N N . ARG A 1 1021 ? 21.500 -0.686 34.172 1.00 39.31 1021 ARG A N 1
ATOM 8170 C CA . ARG A 1 1021 ? 20.574 -1.386 33.261 1.00 39.31 1021 ARG A CA 1
ATOM 8171 C C . ARG A 1 1021 ? 19.120 -1.089 33.643 1.00 39.31 1021 ARG A C 1
ATOM 8173 O O . ARG A 1 1021 ? 18.355 -0.690 32.782 1.00 39.31 1021 ARG A O 1
ATOM 8180 N N . PHE A 1 1022 ? 18.821 -1.117 34.940 1.00 39.84 1022 PHE A N 1
ATOM 8181 C CA . PHE A 1 1022 ? 17.546 -0.716 35.536 1.00 39.84 1022 PHE A CA 1
ATOM 8182 C C . PHE A 1 1022 ? 17.177 0.750 35.241 1.00 39.84 1022 PHE A C 1
ATOM 8184 O O . PHE A 1 1022 ? 16.125 1.005 34.677 1.00 39.84 1022 PHE A O 1
ATOM 8191 N N . CYS A 1 1023 ? 18.058 1.725 35.495 1.00 35.38 1023 CYS A N 1
ATOM 8192 C CA . CYS A 1 1023 ? 17.794 3.125 35.138 1.00 35.38 1023 CYS A CA 1
ATOM 8193 C C . CYS A 1 1023 ? 17.666 3.336 33.623 1.00 35.38 1023 CYS A C 1
ATOM 8195 O O . CYS A 1 1023 ? 16.929 4.211 33.209 1.00 35.38 1023 CYS A O 1
ATOM 8197 N N . THR A 1 1024 ? 18.332 2.541 32.783 1.00 35.97 1024 THR A N 1
ATOM 8198 C CA . THR A 1 1024 ? 18.183 2.639 31.316 1.00 35.97 1024 THR A CA 1
ATOM 8199 C C . THR A 1 1024 ? 16.856 2.036 30.829 1.00 35.97 1024 THR A C 1
ATOM 8201 O O . THR A 1 1024 ? 16.416 2.355 29.732 1.00 35.97 1024 THR A O 1
ATOM 8204 N N . MET A 1 1025 ? 16.225 1.177 31.635 1.00 35.97 1025 MET A N 1
ATOM 8205 C CA . MET A 1 1025 ? 14.977 0.466 31.331 1.00 35.97 1025 MET A CA 1
ATOM 8206 C C . MET A 1 1025 ? 13.736 1.145 31.932 1.00 35.97 1025 MET A C 1
ATOM 8208 O O . MET A 1 1025 ? 12.641 0.924 31.452 1.00 35.97 1025 MET A O 1
ATOM 8212 N N . VAL A 1 1026 ? 13.911 1.978 32.963 1.00 33.59 1026 VAL A N 1
ATOM 8213 C CA . VAL A 1 1026 ? 12.876 2.892 33.491 1.00 33.59 1026 VAL A CA 1
ATOM 8214 C C . VAL A 1 1026 ? 12.802 4.191 32.669 1.00 33.59 1026 VAL A C 1
ATOM 8216 O O . VAL A 1 1026 ? 11.799 4.892 32.698 1.00 33.59 1026 VAL A O 1
ATOM 8219 N N . PHE A 1 1027 ? 13.868 4.515 31.927 1.00 29.53 1027 PHE A N 1
ATOM 8220 C CA . PHE A 1 1027 ? 13.932 5.639 30.980 1.00 29.53 1027 PHE A CA 1
ATOM 8221 C C . PHE A 1 1027 ? 13.571 5.255 29.527 1.00 29.53 1027 PHE A C 1
ATOM 8223 O O . PHE A 1 1027 ? 13.610 6.119 28.655 1.00 29.53 1027 PHE A O 1
ATOM 8230 N N . ARG A 1 1028 ? 13.271 3.981 29.254 1.00 28.33 1028 ARG A N 1
ATOM 8231 C CA . ARG A 1 1028 ? 12.697 3.483 27.993 1.00 28.33 1028 ARG A CA 1
ATOM 8232 C C . ARG A 1 1028 ? 11.268 3.045 28.257 1.00 28.33 1028 ARG A C 1
ATOM 8234 O O . ARG A 1 1028 ? 10.466 3.170 27.312 1.00 28.33 1028 ARG A O 1
#

Organism: Blastocystis hominis (NCBI:txid12968)

Secondary structure (DSSP, 8-state):
--HHHHHHHHHHHSGGGEEEPP----EEETTEEE---TTSPPTTS---SEEEEEHHHHHHHHHH-TT-SS--SSHHHHHHHHHHHHHHHHHHH--SSEEEEE---PPPHHHHHHHHHHHHHHHHHHHHHHHHHHHHHHHHHHTT---PPPPPPPP-GGGSSTTSHHHHHHHHHHHHHHHHHHHH-GGGTTSEEEEE-TTSSS-HHHHHHHHHHHHHTSTT--TT-EEEEE---THHHHHHHHTT-SEEEEEEE---TT-------TTT--SSS-GGG---PPPPPP----TTSTGGGS-EEEEEHHHHHHHHHHHHGGGGGT-SS---HHHHHHHHHHHHHHH--SSSPPPTT--GGGTHHHHHHHHHHHHGGGSSS-SEETTTEE-HHHHHHHHHHHHHHHHHHHHHHHHHHHHHHHHHHHHHHHHHHSS----------------------------------S-SHHHHHHHHHHHHHHHHHHHHHHHHHHHHHHHHHHHGGG-----------------------PPPHHHHHHHHHHHHHHHHHHHHHHHHB-TT----S-TTSTTHHHHHHHHHH--STT---SHHHHHHHHHHHHHHHHHHHHHHHHS-S-SS-----SSPPPHHHHTT-----PPPP---PPPHHHHHHHH--GGGGGGS-HHHHHHHH-TT-TTGGG--SS-EEE-TT-SBGGGSEEEPPPP-HHHHHHHHHTTGGG--HHHHHHTS---PEEE--TTS-----TT-------EEEEESS-THHHHHHHHHHHHHHHHHHHTT---------EEEEE--SSTT-EEEEEE--TTEEEHHHHHHTT--SHHHHHHHHH--TTSHHHHHHHHHHHHHHHHHHHHHHHHT-----TTTEEEETT--EEE---SS-TT--HHHH-----SSS---HHHHHHTTSSTTSHHHHHHHHHHHHHHHHHHTTHHHHHHHHHTTTTS--TT--TTHHHHHHHHT-TTS-HHHHHHHHHHHHHTTSS---TTSS--HHHHHHHHHHH--

Radius of gyration: 37.98 Å; chains: 1; bounding box: 80×126×110 Å

Foldseek 3Di:
DDLCLLVVLCCVQQVVLKDWFDADAFDQDPNDTDAPPLVDPQPRNDAAAEEAEQCLQLLVCLQANPQWLFHAPDLVLSLLQSLVVVVRVCRNHLHQAAYEYFQAAFAFLLLLVLLQQVQQLVVVLVVLLVVLLVVLVVVQVVVVFDAAPDDDDGDRSLCSFFLFPSQVVVLVSVVVSLVCCCVPPPSSVRYWYWYHGHLAHHRRLLVVLVVLLVLVPDPPRDLQRAYEYEDSDPVNLLLQLLSVRLHYKYKYFDDDPPVPVQPQALHQRDGDDHLLPDPNDHSDHHGHDDCPRSVVVGIMMMRTVNSVLVSQCVLQVCLCVQAPDHDDSSLVSLLLSLQVCQLHDSRAFHFPLHHSVLVRSVVLSVQLSVLRSVDNDGQADPQLHGPQVSVLSSLVVCLVCSLVSQLVVVVVVVVVVVVVVVVLVVCVVPPDPPPDDDDDDDDDDDDDDDDDDDDDDDDDDDDDPDCPVVVVVVVVCVVVVVVVVVLVVVVVVVVVVVVVVVVVPPDDDDDDDDDDDDDDDDDDDDDPPDDDPVRSNSNSHSVSVSSSVVSSLVVWFDPPDDPQLSRSDPCSLVSVCCVQPVDDPPDDPDPVVLCVLLQLNVVSSSQVSNCSRPNGQASHRGRQGLHHHHSSSNSVDGYDDDRGDHYDRAFSQLSSLQRHALVVLVSHDPLSNCLQPPPPHLCVLQHDPHWDWACVSPGGNVNIGTDGHHDDSVSSVVSVVVCVVVDDPVSVVSRRNDDMDIDHDPPNPPPPPPPDPPPDWDKDWWWQDFCVLVVLLLVLLVVLVVLCVVLVQPADADRWDKAKDQPDPDPPTIIIMTTDDPQKDQQVVCVVVVNPFPVSVLCVLQNDCPDPSSVQLLVQQLRLLLSQLLSCLLFVAAPQDSRQWMAGSSNHTYGDDRLATLQRYPPGNPPPDPASHDDDQRNCVSQVNDCPRPSNVSSLLSNLVSLLSCLVVLPVSLVSVVVCLPVPRPSNDPCSSVVSSVSSVNVDDSVVSSVVRSCSSVVVPDDDPPPPPPDPPSVVVVVVSVVD

Sequence (1028 aa):
MGVPTLFKWLAKKYPKSIMNCVEEFGTMVDGLYIPPDVSLPNPNGIEFDNFYIDMNGIIHNCSHNEGLDKVPETSKDTFENMFMYLDRLFEIVRPRKLIYLAVDGVAPRAKMNQQRSRRFSAFQERQDRKDAEDEIRSRMLAAGKKVPPPRTSSFDSNKITPGTEYMMEICDNLRWYIADRMSHNPAWQNVTVILSDGSVPGEGEHKIMDYIRRERAQPGYDPNTKHIIHGLDADLIMLGLATHEAYFYILREEVTSSTLQVTRCALCGSDGHLAAQCQGKKPQPRGALTRESKYMKQPLQILQLPVLREYLQGEFGLLERVISFPYDFEHVLDDIVLLCFLVGNDFLPRLPCLSIREGALDLLFNLYKSILPAERGYLTADGGKIDLPRLHRIFEELAKVEGEILRRRRWINRDNQQRARAARTDHLLKAPEVKLPVKRNREEISLENEDEDDDDQNGGDFDKETAVDSEDSAKEKKAANLAAAVTDALFAEQTAKIDADAAANQNQDTNPSDGNTNPSGGNGETASSALSAEEKDKIEMEYFSLEFLKEWKKRNTDDSVQDTIRLGEEGWKQRYYREKFCRKPGDRLDGAFYRSICTSYVEGLRWIMLYYYKGCPSWDWFFPFHFAPCASTLAEFSYEATPFKEGKPFRPLDQLMANQPPGCAYLLPKPFQELMTSPNSPIRDFYPKRIEYDTDGLPFRWLWTALISFIDKDRLLAAIDSVMDQLTPADLIRNHVGVDLLCVRRSIPEVQPKESETKTMGLILKAYDDCRQDTLALQVMRLLQIIWEAEGIDIPLMVYNVTPARTSTEDKVMGGIIECVPNSDSRDNLGKKGFTTLKSYYESLFGREDGEKYEMGLRRFIRSSAAYAVACYILWVKDRHNGNLMIDNNGNLIHIDFGFLLGTSPGGNIGFEKAAFKLSKEMFTLLGGKIDAPAFQEFLDLTVEAFLCIRKYWSQICSLVDCMSDSGLPCFLPDTLVNLKKRFTPDLCEMQAAKGMYDRVGGVWGDVSCSRLIQKKSLRRFCTMVFR

InterPro domains:
  IPR000403 Phosphatidylinositol 3-/4-kinase, catalytic domain [PF00454] (761-972)
  IPR000403 Phosphatidylinositol 3-/4-kinase, catalytic domain [PS50290] (727-1009)
  IPR000403 Phosphatidylinositol 3-/4-kinase, catalytic domain [SM00146] (762-1016)
  IPR001878 Zinc finger, CCHC-type [PS50158] (264-278)
  IPR004859 Xrn1, N-terminal [PF03159] (1-254)
  IPR011009 Protein kinase-like domain superfamily [SSF56112] (721-1004)
  IPR018936 Phosphatidylinositol 3-/4-kinase, conserved site [PS00915] (765-779)
  IPR018936 Phosphatidylinositol 3-/4-kinase, conserved site [PS00916] (864-884)
  IPR027073 5'-3' exoribonuclease [PTHR12341] (1-747)
  IPR036940 Phosphatidylinositol 3-/4-kinase, catalytic domain superfamily [G3DSA:1.10.1070.11] (821-1004)
  IPR041412 Xrn1, helical domain [PF17846] (327-752)

pLDDT: mean 79.41, std 21.81, range [22.17, 98.62]